Protein AF-A0A9E0PU39-F1 (afdb_monomer)

Sequence (1090 aa):
MAFDDPSVAVKKEFVPEESQDKGRLSSEASEAFRAQSKSNARDQARPSDLNGVTMVSRDDGTYLFDKQGRLFESASSDGKANIAYHYDDPVNPNRITKEVLNGKIETRYLGPVTVDGKPLTVDGHEVNGYSIFENGQLKGNWSGIRSVDRDGTRVIGSGFSTASEAAYQRCDASGQKLVAEAKPLNNMQVDKKTSLFDLAANHSAAIESGVKPKEPIRQVNFEPQTVGRNESVLPALVLEEKCKPGRLVAFRKSEDVEKSDTNSATKPSSNESAVNSRVAVLEDGTYTRDANNRVIEMVSPDGKTKHTFKRADPNFPDRITSEVINDQEEYRFIGNCKSGGKPVILDGKENNSYSIYDMKGQLKGNWSGIRHVSPEGVFSVGTGSITKAGEKGYDDFGASGNKLTEAEAERRNSGGIWPERRECEHADGAKYRADLLGKDLRSLTEQREVAGKLEEHVWRKGESGYTCDKLPGEVRQNLELRQDKSLSYEDKDGVRHVKYQDGSSDTVKDGSTQHFDALGQLAKITGANGDSRSFSRSGAEVTAYTDTKAGQVTTWQRSASDRDSWSSAGKSETRVGLKTTADGAIEYKNADGNRVRENAQFSKIEFNSDNKPIKVTQDRSERTFEWSGEQLKSIVDKVSSKNGDSVKAWRSDDGKTLTREVNGRIRTCELAQAPSEDGDYGYKNSDGKSRLAKVTNLEKQADGALSGSENVVEAREDFIDALKASGLSEQRAEKYLKAIDGNVRRYDLKPEQIAAAFDNLRELLTSPEKSPYFNAAERKTLAETALHNIANNMEIDQGSHPTCNVTTVEVYTAARHPDQYARLVKEVGLTGKWTTSEGRVANIPIEAVRPGEDESKYNLDKPNSKLRNMASQVVEMTLINAMYEHGYKNEMEFVKKPDGSLVTVNGKAVEKLKEDKTGMRYVLDKPEQKSETKIGANGQRESITWQTSEDKFRDASGKLHSAESGGPGFTTFDNVQAGKLVFGYNMPYFEGPATPEGGKPEYDMATEERLLKIKAENKFPHGIATMGGIHVQTIHDVTRGKDGKLYVLLDNQHGESTDGWTTIDEIAKTQVKSGYEIEPKIRRWDRPDK

Secondary structure (DSSP, 8-state):
--------------------------SSTTTSSSSS----S------EEETTEEEEEETTEEEEE-TTS-EEEEEETTSS-EEEEE---SS-TTS--EEEETTTEEEEEEEE-EETTEE-EETTEEEEEEEEEETTEEEEEEEEEEEE-TTS-EEEEEPPSSTT----EEE-TTS-B--------------S---HHHHHHHHHHHHHH--PPPSPPPP---PPPP---------------------PPPPP-------------------PPPP-TTEEEETTEEEEE-TTS-EEEEE-TTSS-EEEEE---SSSTTS-SEEEETTTEEEEEEEE-EETTEEPEETTEEEEEEEEEETTS-EEEEEEEEEEE-TTS-EEEE-S--SSTTS-SSEEE-TT-PBPPHHHHHHHHHH-SSEEEEEEE-TTS-EEEEEEETTEEEEEEEEEEETTEEEEEEEEEETTEEEETTSTT-EEEEEEE-TTS-EEEE-TTS-EEEE-TTS-EEEEETTEEEEE-TTS-EEEEE-TTS-EEEEEEETTEEEEEEEEETTEEEEEEE-SS-TTEEEETTEEEE-EEEEE-TTS-EEEE-TTS-EEEE-TT--EEEE-TTS-EEEEE-SSEEEEEEEETTEEEEEEEEEEETTEEEEEEEE-SSSSEEEEEETTEEEEEEEEE---TTS-EEEE-TT--EEEE-HHHHHHHHTTSS-SSSSHHHHHHHHHHHHHHTT--HHHHHHHHHHHHHHHHHHT--HHHHHHHHHHHHHHHH--S--SS--HHHHHHHHHHHHHHHH-GGG---TTSS-HHHHHHHHHHHHH-HHHHHHHHHHHHHHSEEE-TTSPEEE--GGGSS--HHHHH--TTS--SS---HHHHHHHHHHHHHHHHTTTTPEEEE-B-TTSPBPEETTEE-EEEEE--TT-EEEE-PPPEEEEEEE-TTS-EEEEEEEPPSEEEE-TTS-EEE-TTSSS---HHHHHHHHHHHHSSPPPEE---B--TTSPPEEE---HHHHHHHHHTT---EEEEEGGGTEEEEEEEEEE-TTSPEEEEE--SS--TT-EEEEHHHHHHHHSPTTPPPEEE---S-----

pLDDT: mean 77.02, std 21.46, range [23.59, 98.25]

Structure (mmCIF, N/CA/C/O backbone):
data_AF-A0A9E0PU39-F1
#
_entry.id   AF-A0A9E0PU39-F1
#
loop_
_atom_site.group_PDB
_atom_site.id
_atom_site.type_symbol
_atom_site.label_atom_id
_atom_site.label_alt_id
_atom_site.label_comp_id
_atom_site.label_asym_id
_atom_site.label_entity_id
_atom_site.label_seq_id
_atom_site.pdbx_PDB_ins_code
_atom_site.Cartn_x
_atom_site.Cartn_y
_atom_site.Cartn_z
_atom_site.occupancy
_atom_site.B_iso_or_equiv
_atom_site.auth_seq_id
_atom_site.auth_comp_id
_atom_site.auth_asym_id
_atom_site.auth_atom_id
_atom_site.pdbx_PDB_model_num
ATOM 1 N N . MET A 1 1 ? 3.853 -26.446 65.026 1.00 31.47 1 MET A N 1
ATOM 2 C CA . MET A 1 1 ? 3.880 -25.896 66.396 1.00 31.47 1 MET A CA 1
ATOM 3 C C . MET A 1 1 ? 2.477 -25.380 66.703 1.00 31.47 1 MET A C 1
ATOM 5 O O . MET A 1 1 ? 1.984 -24.630 65.879 1.00 31.47 1 MET A O 1
ATOM 9 N N . ALA A 1 2 ? 1.871 -25.916 67.777 1.00 29.20 2 ALA A N 1
ATOM 10 C CA . ALA A 1 2 ? 0.710 -25.503 68.607 1.00 29.20 2 ALA A CA 1
ATOM 11 C C . ALA A 1 2 ? -0.362 -24.528 68.039 1.00 29.20 2 ALA A C 1
ATOM 13 O O . ALA A 1 2 ? 0.006 -23.444 67.607 1.00 29.20 2 ALA A O 1
ATOM 14 N N . PHE A 1 3 ? -1.640 -24.958 67.920 1.00 33.06 3 PHE A N 1
ATOM 15 C CA . PHE A 1 3 ? -2.809 -24.739 68.842 1.00 33.06 3 PHE A CA 1
ATOM 16 C C . PHE A 1 3 ? -3.345 -23.278 68.771 1.00 33.06 3 PHE A C 1
ATOM 18 O O . PHE A 1 3 ? -2.536 -22.363 68.786 1.00 33.06 3 PHE A O 1
ATOM 25 N N . ASP A 1 4 ? -4.629 -22.916 68.610 1.00 35.38 4 ASP A N 1
ATOM 26 C CA . ASP A 1 4 ? -5.919 -23.447 69.091 1.00 35.38 4 ASP A CA 1
ATOM 27 C C . ASP A 1 4 ? -7.125 -22.887 68.275 1.00 35.38 4 ASP A C 1
ATOM 29 O O . ASP A 1 4 ? -7.061 -21.793 67.714 1.00 35.38 4 ASP A O 1
ATOM 33 N N . ASP A 1 5 ? -8.229 -23.643 68.281 1.00 44.56 5 ASP A N 1
ATOM 34 C CA . ASP A 1 5 ? -9.641 -23.295 67.972 1.00 44.56 5 ASP A CA 1
ATOM 35 C C . ASP A 1 5 ? -10.282 -22.613 69.223 1.00 44.56 5 ASP A C 1
ATOM 37 O O . ASP A 1 5 ? -9.780 -22.875 70.321 1.00 44.56 5 ASP A O 1
ATOM 41 N N . PRO A 1 6 ? -11.344 -21.761 69.174 1.00 52.41 6 PRO A N 1
ATOM 42 C CA . PRO A 1 6 ? -12.714 -22.298 69.127 1.00 52.41 6 PRO A CA 1
ATOM 43 C C . PRO A 1 6 ? -13.804 -21.419 68.462 1.00 52.41 6 PRO A C 1
ATOM 45 O O . PRO A 1 6 ? -13.858 -20.191 68.553 1.00 52.41 6 PRO A O 1
ATOM 48 N N . SER A 1 7 ? -14.798 -22.125 67.932 1.00 35.72 7 SER A N 1
ATOM 49 C CA . SER A 1 7 ? -16.178 -21.703 67.664 1.00 35.72 7 SER A CA 1
ATOM 50 C C . SER A 1 7 ? -16.904 -21.005 68.834 1.00 35.72 7 SER A C 1
ATOM 52 O O . SER A 1 7 ? -16.865 -21.506 69.958 1.00 35.72 7 SER A O 1
ATOM 54 N N . VAL A 1 8 ? -17.728 -19.983 68.543 1.00 31.73 8 VAL A N 1
ATOM 55 C CA . VAL A 1 8 ? -18.919 -19.614 69.345 1.00 31.73 8 VAL A CA 1
ATOM 56 C C . VAL A 1 8 ? -20.082 -19.214 68.429 1.00 31.73 8 VAL A C 1
ATOM 58 O O . VAL A 1 8 ? -19.947 -18.395 67.525 1.00 31.73 8 VAL A O 1
ATOM 61 N N . ALA A 1 9 ? -21.238 -19.815 68.705 1.00 31.58 9 ALA A N 1
ATOM 62 C CA . ALA A 1 9 ? -22.533 -19.581 68.085 1.00 31.58 9 ALA A CA 1
ATOM 63 C C . ALA A 1 9 ? -23.270 -18.370 68.688 1.00 31.58 9 ALA A C 1
ATOM 65 O O . ALA A 1 9 ? -23.259 -18.191 69.904 1.00 31.58 9 ALA A O 1
ATOM 66 N N . VAL A 1 10 ? -24.037 -17.637 67.869 1.00 31.12 10 VAL A N 1
ATOM 67 C CA . VAL A 1 10 ? -25.183 -16.829 68.327 1.00 31.12 10 VAL A CA 1
ATOM 68 C C . VAL A 1 10 ? -26.357 -17.002 67.355 1.00 31.12 10 VAL A C 1
ATOM 70 O O . VAL A 1 10 ? -26.242 -16.754 66.158 1.00 31.12 10 VAL A O 1
ATOM 73 N N . LYS A 1 11 ? -27.494 -17.446 67.904 1.00 29.78 11 LYS A N 1
ATOM 74 C CA . LYS A 1 11 ? -28.842 -17.448 67.307 1.00 29.78 11 LYS A CA 1
ATOM 75 C C . LYS A 1 11 ? -29.548 -16.113 67.590 1.00 29.78 11 LYS A C 1
ATOM 77 O O . LYS A 1 11 ? -29.497 -15.676 68.737 1.00 29.78 11 LYS A O 1
ATOM 82 N N . LYS A 1 12 ? -30.306 -15.594 66.611 1.00 28.77 12 LYS A N 1
ATOM 83 C CA . LYS A 1 12 ? -31.723 -15.124 66.665 1.00 28.77 12 LYS A CA 1
ATOM 84 C C . LYS A 1 12 ? -32.002 -14.200 65.468 1.00 28.77 12 LYS A C 1
ATOM 86 O O . LYS A 1 12 ? -31.299 -13.221 65.280 1.00 28.77 12 LYS A O 1
ATOM 91 N N . GLU A 1 13 ? -32.816 -14.650 64.512 1.00 29.14 13 GLU A N 1
ATOM 92 C CA . GLU A 1 13 ? -34.258 -14.339 64.376 1.00 29.14 13 GLU A CA 1
ATOM 93 C C . GLU A 1 13 ? -34.539 -12.868 64.033 1.00 29.14 13 GLU A C 1
ATOM 95 O O . GLU A 1 13 ? -34.489 -12.022 64.915 1.00 29.14 13 GLU A O 1
ATOM 100 N N . PHE A 1 14 ? -34.899 -12.598 62.771 1.00 26.94 14 PHE A N 1
ATOM 101 C CA . PHE A 1 14 ? -36.138 -11.897 62.399 1.00 26.94 14 PHE A CA 1
ATOM 102 C C . PHE A 1 14 ? -36.415 -12.072 60.889 1.00 26.94 14 PHE A C 1
ATOM 104 O O . PHE A 1 14 ? -35.537 -11.863 60.056 1.00 26.94 14 PHE A O 1
ATOM 111 N N . VAL A 1 15 ? -37.639 -12.500 60.575 1.00 33.88 15 VAL A N 1
ATOM 112 C CA . VAL A 1 15 ? -38.294 -12.592 59.251 1.00 33.88 15 VAL A CA 1
ATOM 113 C C . VAL A 1 15 ? -39.302 -11.426 59.192 1.00 33.88 15 VAL A C 1
ATOM 115 O O . VAL A 1 15 ? -39.801 -11.053 60.259 1.00 33.88 15 VAL A O 1
ATOM 118 N N . PRO A 1 16 ? -39.546 -10.778 58.035 1.00 40.00 16 PRO A N 1
ATOM 119 C CA . PRO A 1 16 ? -40.750 -11.080 57.230 1.00 40.00 16 PRO A CA 1
ATOM 120 C C . PRO A 1 16 ? -40.454 -11.140 55.713 1.00 40.00 16 PRO A C 1
ATOM 122 O O . PRO A 1 16 ? -39.621 -10.402 55.206 1.00 40.00 16 PRO A O 1
ATOM 125 N N . GLU A 1 17 ? -40.917 -12.195 55.037 1.00 28.69 17 GLU A N 1
ATOM 126 C CA . GLU A 1 17 ? -42.039 -12.194 54.068 1.00 28.69 17 GLU A CA 1
ATOM 127 C C . GLU A 1 17 ? -41.732 -11.509 52.727 1.00 28.69 17 GLU A C 1
ATOM 129 O O . GLU A 1 17 ? -41.707 -10.291 52.651 1.00 28.69 17 GLU A O 1
ATOM 134 N N . GLU A 1 18 ? -41.603 -12.306 51.655 1.00 29.27 18 GLU A N 1
ATOM 135 C CA . GLU A 1 18 ? -42.452 -12.158 50.458 1.00 29.27 18 GLU A CA 1
ATOM 136 C C . GLU A 1 18 ? -42.368 -13.389 49.519 1.00 29.27 18 GLU A C 1
ATOM 138 O O . GLU A 1 18 ? -41.290 -13.885 49.191 1.00 29.27 18 GLU A O 1
ATOM 143 N N . SER A 1 19 ? -43.568 -13.910 49.218 1.00 29.23 19 SER A N 1
ATOM 144 C CA . SER A 1 19 ? -44.076 -14.640 48.030 1.00 29.23 19 SER A CA 1
ATOM 145 C C . SER A 1 19 ? -43.119 -15.522 47.202 1.00 29.23 19 SER A C 1
ATOM 147 O O . SER A 1 19 ? -42.178 -15.081 46.559 1.00 29.23 19 SER A O 1
ATOM 149 N N . GLN A 1 20 ? -43.296 -16.849 47.201 1.00 30.12 20 GLN A N 1
ATOM 150 C CA . GLN A 1 20 ? -44.192 -17.591 46.286 1.00 30.12 20 GLN A CA 1
ATOM 151 C C . GLN A 1 20 ? -44.028 -17.232 44.794 1.00 30.12 20 GLN A C 1
ATOM 153 O O . GLN A 1 20 ? -44.722 -16.358 44.300 1.00 30.12 20 GLN A O 1
ATOM 158 N N . ASP A 1 21 ? -43.181 -17.972 44.068 1.00 30.52 21 ASP A N 1
ATOM 159 C CA . ASP A 1 21 ? -43.665 -18.875 43.008 1.00 30.52 21 ASP A CA 1
ATOM 160 C C . ASP A 1 21 ? -42.540 -19.789 42.484 1.00 30.52 21 ASP A C 1
ATOM 162 O O . ASP A 1 21 ? -41.600 -19.372 41.806 1.00 30.52 21 ASP A O 1
ATOM 166 N N . LYS A 1 22 ? -42.635 -21.083 42.806 1.00 29.91 22 LYS A N 1
ATOM 167 C CA . LYS A 1 22 ? -41.885 -22.158 42.149 1.00 29.91 22 LYS A CA 1
ATOM 168 C C . LYS A 1 22 ? -42.894 -23.144 41.580 1.00 29.91 22 LYS A C 1
ATOM 170 O O . LYS A 1 22 ? -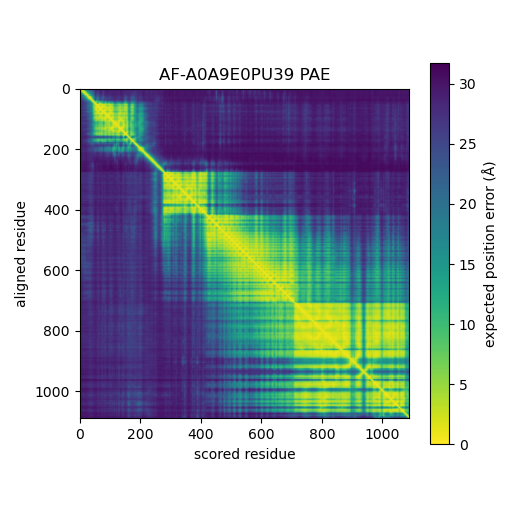43.551 -23.851 42.335 1.00 29.91 22 LYS A O 1
ATOM 175 N N . GLY A 1 23 ? -42.894 -23.263 40.255 1.00 28.14 23 GLY A N 1
ATOM 176 C CA . GLY A 1 23 ? -43.263 -24.500 39.572 1.00 28.14 23 GLY A CA 1
ATOM 177 C C . GLY A 1 23 ? -44.422 -24.393 38.593 1.00 28.14 23 GLY A C 1
ATOM 178 O O . GLY A 1 23 ? -45.513 -24.852 38.908 1.00 28.14 23 GLY A O 1
ATOM 179 N N . ARG A 1 24 ? -44.151 -23.936 37.358 1.00 30.95 24 ARG A N 1
ATOM 180 C CA . ARG A 1 24 ? -44.868 -24.434 36.170 1.00 30.95 24 ARG A CA 1
ATOM 181 C C . ARG A 1 24 ? -44.176 -24.113 34.838 1.00 30.95 24 ARG A C 1
ATOM 183 O O . ARG A 1 24 ? -44.688 -23.329 34.062 1.00 30.95 24 ARG A O 1
ATOM 190 N N . LEU A 1 25 ? -43.062 -24.775 34.526 1.00 31.09 25 LEU A N 1
ATOM 191 C CA . LEU A 1 25 ? -42.648 -24.997 33.129 1.00 31.09 25 LEU A CA 1
ATOM 192 C C . LEU A 1 25 ? -42.010 -26.388 33.003 1.00 31.09 25 LEU A C 1
ATOM 194 O O . LEU A 1 25 ? -40.802 -26.553 32.889 1.00 31.09 25 LEU A O 1
ATOM 198 N N . SER A 1 26 ? -42.862 -27.412 33.054 1.00 42.94 26 SER A N 1
ATOM 199 C CA . SER A 1 26 ? -42.568 -28.747 32.534 1.00 42.94 26 SER A CA 1
ATOM 200 C C . SER A 1 26 ? -43.754 -29.201 31.685 1.00 42.94 26 SER A C 1
ATOM 202 O O . SER A 1 26 ? -44.785 -29.597 32.232 1.00 42.94 26 SER A O 1
ATOM 204 N N . SER A 1 27 ? -43.642 -29.101 30.360 1.00 36.03 27 SER A N 1
ATOM 205 C CA . SER A 1 27 ? -44.262 -30.070 29.432 1.00 36.03 27 SER A CA 1
ATOM 206 C C . SER A 1 27 ? -43.841 -29.895 27.971 1.00 36.03 27 SER A C 1
ATOM 208 O O . SER A 1 27 ? -43.813 -30.896 27.277 1.00 36.03 27 SER A O 1
ATOM 210 N N . GLU A 1 28 ? -43.401 -28.725 27.500 1.00 37.53 28 GLU A N 1
ATOM 211 C CA . GLU A 1 28 ? -43.128 -28.572 26.051 1.00 37.53 28 GLU A CA 1
ATOM 212 C C . GLU A 1 28 ? -41.674 -28.859 25.626 1.00 37.53 28 GLU A C 1
ATOM 214 O O . GLU A 1 28 ? -41.424 -29.244 24.488 1.00 37.53 28 GLU A O 1
ATOM 219 N N . ALA A 1 29 ? -40.699 -28.804 26.540 1.00 37.16 29 ALA A N 1
ATOM 220 C CA . ALA A 1 29 ? -39.295 -29.103 26.212 1.00 37.16 29 ALA A CA 1
ATOM 221 C C . ALA A 1 29 ? -38.920 -30.600 26.320 1.00 37.16 29 ALA A C 1
ATOM 223 O O . ALA A 1 29 ? -37.844 -31.002 25.882 1.00 37.16 29 ALA A O 1
ATOM 224 N N . SER A 1 30 ? -39.787 -31.445 26.897 1.00 33.91 30 SER A N 1
ATOM 225 C CA . SER A 1 30 ? -39.489 -32.873 27.121 1.00 33.91 30 SER A CA 1
ATOM 226 C C . SER A 1 30 ? -40.100 -33.808 26.065 1.00 33.91 30 SER A C 1
ATOM 228 O O . SER A 1 30 ? -39.643 -34.942 25.922 1.00 33.91 30 SER A O 1
ATOM 230 N N . GLU A 1 31 ? -41.057 -33.330 25.259 1.00 34.53 31 GLU A N 1
ATOM 231 C CA . GLU A 1 31 ? -41.567 -34.072 24.093 1.00 34.53 31 GLU A CA 1
ATOM 232 C C . GLU A 1 31 ? -40.727 -33.842 22.826 1.00 34.53 31 GLU A C 1
ATOM 234 O O . GLU A 1 31 ? -40.589 -34.760 22.018 1.00 34.53 31 GLU A O 1
ATOM 239 N N . ALA A 1 32 ? -40.031 -32.704 22.705 1.00 37.22 32 ALA A N 1
ATOM 240 C CA . ALA A 1 32 ? -39.098 -32.458 21.600 1.00 37.22 32 ALA A CA 1
ATOM 241 C C . ALA A 1 32 ? -37.793 -33.282 21.700 1.00 37.22 32 ALA A C 1
ATOM 243 O O . ALA A 1 32 ? -37.186 -33.607 20.684 1.00 37.22 32 ALA A O 1
ATOM 244 N N . PHE A 1 33 ? -37.381 -33.696 22.907 1.00 34.47 33 PHE A N 1
ATOM 245 C CA . PHE A 1 33 ? -36.122 -34.434 23.117 1.00 34.47 33 PHE A CA 1
ATOM 246 C C . PHE A 1 33 ? -36.276 -35.969 23.089 1.00 34.47 33 PHE A C 1
ATOM 248 O O . PHE A 1 33 ? -35.286 -36.700 23.069 1.00 34.47 33 PHE A O 1
ATOM 255 N N . ARG A 1 34 ? -37.513 -36.490 23.055 1.00 31.53 34 ARG A N 1
ATOM 256 C CA . ARG A 1 34 ? -37.795 -37.939 22.964 1.00 31.53 34 ARG A CA 1
ATOM 257 C C . ARG A 1 34 ? -38.096 -38.446 21.552 1.00 31.53 34 ARG A C 1
ATOM 259 O O . ARG A 1 34 ? -38.178 -39.659 21.370 1.00 31.53 34 ARG A O 1
ATOM 266 N N . ALA A 1 35 ? -38.185 -37.565 20.556 1.00 34.59 35 ALA A N 1
ATOM 267 C CA . ALA A 1 35 ? -38.397 -37.952 19.159 1.00 34.59 35 ALA A CA 1
ATOM 268 C C . ALA A 1 35 ? -37.096 -38.132 18.346 1.00 34.59 35 ALA A C 1
ATOM 270 O O . ALA A 1 35 ? -37.154 -38.634 17.228 1.00 34.59 35 ALA A O 1
ATOM 271 N N . GLN A 1 36 ? -35.922 -37.785 18.890 1.00 33.06 36 GLN A N 1
ATOM 272 C CA . GLN A 1 36 ? -34.673 -37.709 18.111 1.00 33.06 36 GLN A CA 1
ATOM 273 C C . GLN A 1 36 ? -33.561 -38.662 18.583 1.00 33.06 36 GLN A C 1
ATOM 275 O O . GLN A 1 36 ? -32.377 -38.400 18.401 1.00 33.06 36 GLN A O 1
ATOM 280 N N . SER A 1 37 ? -33.929 -39.796 19.186 1.00 34.72 37 SER A N 1
ATOM 281 C CA . SER A 1 37 ? -32.976 -40.847 19.569 1.00 34.72 37 SER A CA 1
ATOM 282 C C . SER A 1 37 ? -33.419 -42.242 19.130 1.00 34.72 37 SER A C 1
ATOM 284 O O . SER A 1 37 ? -33.430 -43.182 19.919 1.00 34.72 37 SER A O 1
ATOM 286 N N . LYS A 1 38 ? -33.741 -42.407 17.838 1.00 29.83 38 LYS A N 1
ATOM 287 C CA . LYS A 1 38 ? -33.673 -43.714 17.165 1.00 29.83 38 LYS A CA 1
ATOM 288 C C . LYS A 1 38 ? -33.208 -43.584 15.710 1.00 29.83 38 LYS A C 1
ATOM 290 O O . LYS A 1 38 ? -33.789 -42.846 14.927 1.00 29.83 38 LYS A O 1
ATOM 295 N N . SER A 1 39 ? -32.232 -44.432 15.383 1.00 28.08 39 SER A N 1
ATOM 296 C CA . SER A 1 39 ? -31.708 -44.820 14.063 1.00 28.08 39 SER A CA 1
ATOM 297 C C . SER A 1 39 ? -30.486 -44.055 13.527 1.00 28.08 39 SER A C 1
ATOM 299 O O . SER A 1 39 ? -30.581 -43.087 12.790 1.00 28.08 39 SER A O 1
ATOM 301 N N . ASN A 1 40 ? -29.306 -44.600 13.843 1.00 33.31 40 ASN A N 1
ATOM 302 C CA . ASN A 1 40 ? -28.276 -44.808 12.829 1.00 33.31 40 ASN A CA 1
ATOM 303 C C . ASN A 1 40 ? -28.501 -46.209 12.247 1.00 33.31 40 ASN A C 1
ATOM 305 O O . ASN A 1 40 ? -28.167 -47.211 12.879 1.00 33.31 40 ASN A O 1
ATOM 309 N N . ALA A 1 41 ? -29.076 -46.269 11.053 1.00 29.98 41 ALA A N 1
ATOM 310 C CA . ALA A 1 41 ? -28.908 -47.367 10.113 1.00 29.98 41 ALA A CA 1
ATOM 311 C C . ALA A 1 41 ? -29.053 -46.765 8.711 1.00 29.98 41 ALA A C 1
ATOM 313 O O . ALA A 1 41 ? -29.925 -45.930 8.498 1.00 29.98 41 ALA A O 1
ATOM 314 N N . ARG A 1 42 ? -28.161 -47.139 7.786 1.00 44.97 42 ARG A N 1
ATOM 315 C CA . ARG A 1 42 ? -28.236 -46.794 6.357 1.00 44.97 42 ARG A CA 1
ATOM 316 C C . ARG A 1 42 ? -29.681 -46.911 5.859 1.00 44.97 42 ARG A C 1
ATOM 318 O O . ARG A 1 42 ? -30.164 -48.034 5.772 1.00 44.97 42 ARG A O 1
ATOM 325 N N . ASP A 1 43 ? -30.302 -45.804 5.461 1.00 31.95 43 ASP A N 1
ATOM 326 C CA . ASP A 1 43 ? -31.553 -45.834 4.709 1.00 31.95 43 ASP A CA 1
ATOM 327 C C . ASP A 1 43 ? -31.489 -44.875 3.519 1.00 31.95 43 ASP A C 1
ATOM 329 O O . ASP A 1 43 ? -31.106 -43.711 3.612 1.00 31.95 43 ASP A O 1
ATOM 333 N N . GLN A 1 44 ? -31.816 -45.448 2.368 1.00 38.97 44 GLN A N 1
ATOM 334 C CA . GLN A 1 44 ? -31.957 -44.807 1.072 1.00 38.97 44 GLN A CA 1
ATOM 335 C C . GLN A 1 44 ? -33.013 -43.696 1.153 1.00 38.97 44 GLN A C 1
ATOM 337 O O . GLN A 1 44 ? -34.056 -43.886 1.782 1.00 38.97 44 GLN A O 1
ATOM 342 N N . ALA A 1 45 ? -32.773 -42.566 0.480 1.00 38.16 45 ALA A N 1
ATOM 343 C CA . ALA A 1 45 ? -33.787 -41.537 0.266 1.00 38.16 45 ALA A CA 1
ATOM 344 C C . ALA A 1 45 ? -35.060 -42.196 -0.296 1.00 38.16 45 ALA A C 1
ATOM 346 O O . ALA A 1 45 ? -35.042 -42.726 -1.408 1.00 38.16 45 ALA A O 1
ATOM 347 N N . ARG A 1 46 ? -36.148 -42.227 0.485 1.00 40.81 46 ARG A N 1
ATOM 348 C CA . ARG A 1 46 ? -37.431 -42.757 0.014 1.00 40.81 46 ARG A CA 1
ATOM 349 C C . ARG A 1 46 ? -38.135 -41.678 -0.810 1.00 40.81 46 ARG A C 1
ATOM 351 O O . ARG A 1 46 ? -38.478 -40.644 -0.238 1.00 40.81 46 ARG A O 1
ATOM 358 N N . PRO A 1 47 ? -38.376 -41.899 -2.111 1.00 45.38 47 PRO A N 1
ATOM 359 C CA . PRO A 1 47 ? -39.216 -41.008 -2.894 1.00 45.38 47 PRO A CA 1
ATOM 360 C C . PRO A 1 47 ? -40.638 -40.997 -2.318 1.00 45.38 47 PRO A C 1
ATOM 362 O O . PRO A 1 47 ? -41.189 -42.048 -1.985 1.00 45.38 47 PRO A O 1
ATOM 365 N N . SER A 1 48 ? -41.228 -39.809 -2.184 1.00 48.50 48 SER A N 1
ATOM 366 C CA . SER A 1 48 ? -42.668 -39.674 -1.945 1.00 48.50 48 SER A CA 1
ATOM 367 C C . SER A 1 48 ? -43.350 -39.434 -3.290 1.00 48.50 48 SER A C 1
ATOM 369 O O . SER A 1 48 ? -43.069 -38.441 -3.959 1.00 48.50 48 SER A O 1
ATOM 371 N N . ASP A 1 49 ? -44.192 -40.380 -3.713 1.00 50.09 49 ASP A N 1
ATOM 372 C CA . ASP A 1 49 ? -44.977 -40.263 -4.943 1.00 50.09 49 ASP A CA 1
ATOM 373 C C . ASP A 1 49 ? -46.255 -39.476 -4.651 1.00 50.09 49 ASP A C 1
ATOM 375 O O . ASP A 1 49 ? -47.225 -39.992 -4.091 1.00 50.09 49 ASP A O 1
ATOM 379 N N . LEU A 1 50 ? -46.264 -38.208 -5.051 1.00 51.72 50 LEU A N 1
ATOM 380 C CA . LEU A 1 50 ? -47.457 -37.368 -5.060 1.00 51.72 50 LEU A CA 1
ATOM 381 C C . LEU A 1 50 ? -47.883 -37.188 -6.519 1.00 51.72 50 LEU A C 1
ATOM 383 O O . LEU A 1 50 ? -47.198 -36.547 -7.307 1.00 51.72 50 LEU A O 1
ATOM 387 N N . ASN A 1 51 ? -49.015 -37.783 -6.908 1.00 67.12 51 ASN A N 1
ATOM 388 C CA . ASN A 1 51 ? -49.626 -37.622 -8.239 1.00 67.12 51 ASN A CA 1
ATOM 389 C C . ASN A 1 51 ? -48.722 -37.977 -9.445 1.00 67.12 51 ASN A C 1
ATOM 391 O O . ASN A 1 51 ? -48.903 -37.456 -10.548 1.00 67.12 51 ASN A O 1
ATOM 395 N N . GLY A 1 52 ? -47.786 -38.916 -9.268 1.00 72.25 52 GLY A N 1
ATOM 396 C CA . GLY A 1 52 ? -46.843 -39.333 -10.313 1.00 72.25 52 GLY A CA 1
ATOM 397 C C . GLY A 1 52 ? -45.677 -38.369 -10.527 1.00 72.25 52 GLY A C 1
ATOM 398 O O . GLY A 1 52 ? -45.058 -38.390 -11.586 1.00 72.25 52 GLY A O 1
ATOM 399 N N . VAL A 1 53 ? -45.404 -37.524 -9.538 1.00 82.62 53 VAL A N 1
ATOM 400 C CA . VAL A 1 53 ? -44.155 -36.784 -9.399 1.00 82.62 53 VAL A CA 1
ATOM 401 C C . VAL A 1 53 ? -43.368 -37.418 -8.263 1.00 82.62 53 VAL A C 1
ATOM 403 O O . VAL A 1 53 ? -43.912 -37.638 -7.178 1.00 82.62 53 VAL A O 1
ATOM 406 N N . THR A 1 54 ? -42.091 -37.688 -8.513 1.00 86.88 54 THR A N 1
ATOM 407 C CA . THR A 1 54 ? -41.159 -38.180 -7.504 1.00 86.88 54 THR A CA 1
ATOM 408 C C . THR A 1 54 ? -40.367 -37.001 -6.942 1.00 86.88 54 THR A C 1
ATOM 410 O O . THR A 1 54 ? -39.627 -36.344 -7.673 1.00 86.88 54 THR A O 1
ATOM 413 N N . MET A 1 55 ? -40.508 -36.732 -5.642 1.00 87.81 55 MET A N 1
ATOM 414 C CA . MET A 1 55 ? -39.733 -35.700 -4.943 1.00 87.81 55 MET A CA 1
ATOM 415 C C . MET A 1 55 ? -38.524 -36.302 -4.221 1.00 87.81 55 MET A C 1
ATOM 417 O O . MET A 1 55 ? -38.666 -37.270 -3.469 1.00 87.81 55 MET A O 1
ATOM 421 N N . VAL A 1 56 ? -37.351 -35.691 -4.410 1.00 85.19 56 VAL A N 1
ATOM 422 C CA . VAL A 1 56 ? -36.101 -36.022 -3.714 1.00 85.19 56 VAL A CA 1
ATOM 423 C C . VAL A 1 56 ? -35.593 -34.779 -2.984 1.00 85.19 56 VAL A C 1
ATOM 425 O O . VAL A 1 56 ? -35.294 -33.768 -3.615 1.00 85.19 56 VAL A O 1
ATOM 428 N N . SER A 1 57 ? -35.480 -34.860 -1.658 1.00 82.50 57 SER A N 1
ATOM 429 C CA . SER A 1 57 ? -34.900 -33.803 -0.818 1.00 82.50 57 SER A CA 1
ATOM 430 C C . SER A 1 57 ? -33.476 -34.172 -0.403 1.00 82.50 57 SER A C 1
ATOM 432 O O . SER A 1 57 ? -33.210 -35.321 -0.042 1.00 82.50 57 SER A O 1
ATOM 434 N N . ARG A 1 58 ? -32.570 -33.197 -0.463 1.00 84.44 58 ARG A N 1
ATOM 435 C CA . ARG A 1 58 ? -31.147 -33.294 -0.115 1.00 84.44 58 ARG A CA 1
ATOM 436 C C . ARG A 1 58 ? -30.724 -32.046 0.658 1.00 84.44 58 ARG A C 1
ATOM 438 O O . ARG A 1 58 ? -31.441 -31.048 0.658 1.00 84.44 58 ARG A O 1
ATOM 445 N N . ASP A 1 59 ? -29.538 -32.083 1.258 1.00 73.31 59 ASP A N 1
ATOM 446 C CA . ASP A 1 59 ? -28.973 -30.937 1.987 1.00 73.31 59 ASP A CA 1
ATOM 447 C C . ASP A 1 59 ? -28.765 -29.701 1.080 1.00 73.31 59 ASP A C 1
ATOM 449 O O . ASP A 1 59 ? -28.781 -28.563 1.552 1.00 73.31 59 ASP A O 1
ATOM 453 N N . ASP A 1 60 ? -28.620 -29.910 -0.234 1.00 74.19 60 ASP A N 1
ATOM 454 C CA . ASP A 1 60 ? -28.414 -28.863 -1.243 1.00 74.19 60 ASP A CA 1
ATOM 455 C C . ASP A 1 60 ? -29.714 -28.339 -1.892 1.00 74.19 60 ASP A C 1
ATOM 457 O O . ASP A 1 60 ? -29.699 -27.292 -2.546 1.00 74.19 60 ASP A O 1
ATOM 461 N N . GLY A 1 61 ? -30.859 -29.003 -1.692 1.00 87.62 61 GLY A N 1
ATOM 462 C CA . GLY A 1 61 ? -32.124 -28.577 -2.286 1.00 87.62 61 GLY A CA 1
ATOM 463 C C . GLY A 1 61 ? -33.187 -29.662 -2.452 1.00 87.62 61 GLY A C 1
ATOM 464 O O . GLY A 1 61 ? -33.076 -30.787 -1.965 1.00 87.62 61 GLY A O 1
ATOM 465 N N . THR A 1 62 ? -34.261 -29.302 -3.153 1.00 88.00 62 THR A N 1
ATOM 466 C CA . THR A 1 62 ? -35.374 -30.195 -3.505 1.00 88.00 62 THR A CA 1
ATOM 467 C C . THR A 1 62 ? -35.453 -30.366 -5.017 1.00 88.00 62 THR A C 1
ATOM 469 O O . THR A 1 62 ? -35.357 -29.391 -5.757 1.00 88.00 62 THR A O 1
ATOM 472 N N . TYR A 1 63 ? -35.662 -31.601 -5.470 1.00 90.62 63 TYR A N 1
ATOM 473 C CA . TYR A 1 63 ? -35.692 -31.988 -6.879 1.00 90.62 63 TYR A CA 1
ATOM 474 C C . TYR A 1 63 ? -36.997 -32.733 -7.181 1.00 90.62 63 TYR A C 1
ATOM 476 O O . TYR A 1 63 ? -37.337 -33.692 -6.482 1.00 90.62 63 TYR A O 1
ATOM 484 N N . LEU A 1 64 ? -37.722 -32.306 -8.216 1.00 88.25 64 LEU A N 1
ATOM 485 C CA . LEU A 1 64 ? -38.979 -32.912 -8.658 1.00 88.25 64 LEU A CA 1
ATOM 486 C C . LEU A 1 64 ? -38.803 -33.574 -10.025 1.00 88.25 64 LEU A C 1
ATOM 488 O O . LEU A 1 64 ? -38.445 -32.928 -11.014 1.00 88.25 64 LEU A O 1
ATOM 492 N N . PHE A 1 65 ? -39.090 -34.872 -10.076 1.00 88.31 65 PHE A N 1
ATOM 493 C CA . PHE A 1 65 ? -39.000 -35.692 -11.278 1.00 88.31 65 PHE A CA 1
ATOM 494 C C . PHE A 1 65 ? -40.392 -36.081 -11.774 1.00 88.31 65 PHE A C 1
ATOM 496 O O . PHE A 1 65 ? -41.283 -36.381 -10.979 1.00 88.31 65 PHE A O 1
ATOM 503 N N . ASP A 1 66 ? -40.592 -36.078 -13.089 1.00 88.12 66 ASP A N 1
ATOM 504 C CA . ASP A 1 66 ? -41.852 -36.493 -13.703 1.00 88.12 66 ASP A CA 1
ATOM 505 C C . ASP A 1 66 ? -42.003 -38.027 -13.740 1.00 88.12 66 ASP A C 1
ATOM 507 O O . ASP A 1 66 ? -41.113 -38.777 -13.335 1.00 88.12 66 ASP A O 1
ATOM 511 N N . LYS A 1 67 ? -43.129 -38.518 -14.278 1.00 84.38 67 LYS A N 1
ATOM 512 C CA . LYS A 1 67 ? -43.423 -39.961 -14.409 1.00 84.38 67 LYS A CA 1
ATOM 513 C C . LYS A 1 67 ? -42.392 -40.735 -15.241 1.00 84.38 67 LYS A C 1
ATOM 515 O O . LYS A 1 67 ? -42.383 -41.962 -15.199 1.00 84.38 67 LYS A O 1
ATOM 520 N N . GLN A 1 68 ? -41.579 -40.047 -16.040 1.00 83.06 68 GLN A N 1
ATOM 521 C CA . GLN A 1 68 ? -40.529 -40.626 -16.875 1.00 83.06 68 GLN A CA 1
ATOM 522 C C . GLN A 1 68 ? -39.147 -40.546 -16.201 1.00 83.06 68 GLN A C 1
ATOM 524 O O . GLN A 1 68 ? -38.163 -41.007 -16.780 1.00 83.06 68 GLN A O 1
ATOM 529 N N . GLY A 1 69 ? -39.066 -40.002 -14.981 1.00 80.88 69 GLY A N 1
ATOM 530 C CA . GLY A 1 69 ? -37.824 -39.822 -14.233 1.00 80.88 69 GLY A CA 1
ATOM 531 C C . GLY A 1 69 ? -36.991 -38.629 -14.706 1.00 80.88 69 GLY A C 1
ATOM 532 O O . GLY A 1 69 ? -35.785 -38.608 -14.467 1.00 80.88 69 GLY A O 1
ATOM 533 N N . ARG A 1 70 ? -37.595 -37.654 -15.400 1.00 87.12 70 ARG A N 1
ATOM 534 C CA . ARG A 1 70 ? -36.917 -36.432 -15.862 1.00 87.12 70 ARG A CA 1
ATOM 535 C C . ARG A 1 70 ? -37.107 -35.318 -14.839 1.00 87.12 70 ARG A C 1
ATOM 537 O O . ARG A 1 70 ? -38.222 -35.103 -14.369 1.00 87.12 70 ARG A O 1
ATOM 544 N N . LEU A 1 71 ? -36.036 -34.597 -14.515 1.00 88.56 71 LEU A N 1
ATOM 545 C CA . LEU A 1 71 ? -36.092 -33.450 -13.605 1.00 88.56 71 LEU A CA 1
ATOM 546 C C . LEU A 1 71 ? -36.872 -32.315 -14.274 1.00 88.56 71 LEU A C 1
ATOM 548 O O . LEU A 1 71 ? -36.401 -31.805 -15.286 1.00 88.56 71 LEU A O 1
ATOM 552 N N . PHE A 1 72 ? -38.025 -31.912 -13.740 1.00 90.38 72 PHE A N 1
ATOM 553 C CA . PHE A 1 72 ? -38.808 -30.793 -14.289 1.00 90.38 72 PHE A CA 1
ATOM 554 C C . PHE A 1 72 ? -38.812 -29.555 -13.386 1.00 90.38 72 PHE A C 1
ATOM 556 O O . PHE A 1 72 ? -39.099 -28.463 -13.873 1.00 90.38 72 PHE A O 1
ATOM 563 N N . GLU A 1 73 ? -38.433 -29.689 -12.112 1.00 91.50 73 GLU A N 1
ATOM 564 C CA . GLU A 1 73 ? -38.248 -28.553 -11.205 1.00 91.50 73 GLU A CA 1
ATOM 565 C C . GLU A 1 73 ? -37.156 -28.845 -10.162 1.00 91.50 73 GLU A C 1
ATOM 567 O O . GLU A 1 73 ? -37.054 -29.963 -9.652 1.00 91.50 73 GLU A O 1
ATOM 572 N N . SER A 1 74 ? -36.339 -27.845 -9.831 1.00 91.81 74 SER A N 1
ATOM 573 C CA . SER A 1 74 ? -35.381 -27.910 -8.720 1.00 91.81 74 SER A CA 1
ATOM 574 C C . SER A 1 74 ? -35.344 -26.601 -7.939 1.00 91.81 74 SER A C 1
ATOM 576 O O . SER A 1 74 ? -35.322 -25.534 -8.553 1.00 91.81 74 SER A O 1
ATOM 578 N N . ALA A 1 75 ? -35.255 -26.678 -6.612 1.00 88.88 75 ALA A N 1
ATOM 579 C CA . ALA A 1 75 ? -35.134 -25.526 -5.723 1.00 88.88 75 ALA A CA 1
ATOM 580 C C . ALA A 1 75 ? -33.932 -25.667 -4.775 1.00 88.88 75 ALA A C 1
ATOM 582 O O . ALA A 1 75 ? -33.724 -26.742 -4.215 1.00 88.88 75 ALA A O 1
ATOM 583 N N . SER A 1 76 ? -33.162 -24.595 -4.567 1.00 84.38 76 SER A N 1
ATOM 584 C CA . SER A 1 76 ? -32.054 -24.571 -3.599 1.00 84.38 76 SER A CA 1
ATOM 585 C C . SER A 1 76 ? -32.555 -24.681 -2.155 1.00 84.38 76 SER A C 1
ATOM 587 O O . SER A 1 76 ? -33.676 -24.272 -1.845 1.00 84.38 76 SER A O 1
ATOM 589 N N . SER A 1 77 ? -31.720 -25.193 -1.244 1.00 80.25 77 SER A N 1
ATOM 590 C CA . SER A 1 77 ? -32.074 -25.344 0.180 1.00 80.25 77 SER A CA 1
ATOM 591 C C . SER A 1 77 ? -32.378 -24.017 0.893 1.00 80.25 77 SER A C 1
ATOM 593 O O . SER A 1 77 ? -33.131 -24.001 1.865 1.00 80.25 77 SER A O 1
ATOM 595 N N . ASP A 1 78 ? -31.868 -22.893 0.379 1.00 77.19 78 ASP A N 1
ATOM 596 C CA . ASP A 1 78 ? -32.173 -21.540 0.864 1.00 77.19 78 ASP A CA 1
ATOM 597 C C . ASP A 1 78 ? -33.391 -20.881 0.182 1.00 77.19 78 ASP A C 1
ATOM 599 O O . ASP A 1 78 ? -33.733 -19.739 0.498 1.00 77.19 78 ASP A O 1
ATOM 603 N N . GLY A 1 79 ? -34.032 -21.573 -0.768 1.00 78.25 79 GLY A N 1
ATOM 604 C CA . GLY A 1 79 ? -35.207 -21.108 -1.508 1.00 78.25 79 GLY A CA 1
ATOM 605 C C . GLY A 1 79 ? -34.958 -19.952 -2.485 1.00 78.25 79 GLY A C 1
ATOM 606 O O . GLY A 1 79 ? -35.917 -19.429 -3.053 1.00 78.25 79 GLY A O 1
ATOM 607 N N . LYS A 1 80 ? -33.705 -19.519 -2.694 1.00 75.56 80 LYS A N 1
ATOM 608 C CA . LYS A 1 80 ? -33.385 -18.366 -3.559 1.00 75.56 80 LYS A CA 1
ATOM 609 C C . LYS A 1 80 ? -33.294 -18.704 -5.045 1.00 75.56 80 LYS A C 1
ATOM 611 O O . LYS A 1 80 ? -33.411 -17.795 -5.873 1.00 75.56 80 LYS A O 1
ATOM 616 N N . ALA A 1 81 ? -33.067 -19.966 -5.395 1.00 82.06 81 ALA A N 1
ATOM 617 C CA . ALA A 1 81 ? -33.038 -20.440 -6.773 1.00 82.06 81 ALA A CA 1
ATOM 618 C C . ALA A 1 81 ? -34.125 -21.498 -6.984 1.00 82.06 81 ALA A C 1
ATOM 620 O O . ALA A 1 81 ? -34.137 -22.509 -6.293 1.00 82.06 81 ALA A O 1
ATOM 621 N N . ASN A 1 82 ? -35.011 -21.273 -7.952 1.00 88.88 82 ASN A N 1
ATOM 622 C CA . ASN A 1 82 ? -35.955 -22.248 -8.488 1.00 88.88 82 ASN A CA 1
ATOM 623 C C . ASN A 1 82 ? -35.765 -22.314 -10.012 1.00 88.88 82 ASN A C 1
ATOM 625 O O . ASN A 1 82 ? -35.757 -21.278 -10.684 1.00 88.88 82 ASN A O 1
ATOM 629 N N . ILE A 1 83 ? -35.567 -23.515 -10.549 1.00 89.56 83 ILE A N 1
ATOM 630 C CA . ILE A 1 83 ? -35.386 -23.762 -11.979 1.00 89.56 83 ILE A CA 1
ATOM 631 C C . ILE A 1 83 ? -36.463 -24.726 -12.456 1.00 89.56 83 ILE A C 1
ATOM 633 O O . ILE A 1 83 ? -36.541 -25.846 -11.959 1.00 89.56 83 ILE A O 1
ATOM 637 N N . ALA A 1 84 ? -37.224 -24.314 -13.469 1.00 90.62 84 ALA A N 1
ATOM 638 C CA . ALA A 1 84 ? -38.138 -25.186 -14.200 1.00 90.62 84 ALA A CA 1
ATOM 639 C C . ALA A 1 84 ? -37.499 -25.670 -15.512 1.00 90.62 84 ALA A C 1
ATOM 641 O O . ALA A 1 84 ? -36.898 -24.876 -16.243 1.00 90.62 84 ALA A O 1
ATOM 642 N N . TYR A 1 85 ? -37.662 -26.954 -15.827 1.00 90.75 85 TYR A N 1
ATOM 643 C CA . TYR A 1 85 ? -37.133 -27.600 -17.029 1.00 90.75 85 TYR A CA 1
ATOM 644 C C . TYR A 1 85 ? -38.274 -28.112 -17.910 1.00 90.75 85 TYR A C 1
ATOM 646 O O . TYR A 1 85 ? -39.219 -28.738 -17.432 1.00 90.75 85 TYR A O 1
ATOM 654 N N . HIS A 1 86 ? -38.163 -27.883 -19.215 1.00 90.12 86 HIS A N 1
ATOM 655 C CA . HIS A 1 86 ? -39.130 -28.317 -20.220 1.00 90.12 86 HIS A CA 1
ATOM 656 C C . HIS A 1 86 ? -38.463 -29.234 -21.249 1.00 90.12 86 HIS A C 1
ATOM 658 O O . HIS A 1 86 ? -37.303 -29.026 -21.611 1.00 90.12 86 HIS A O 1
ATOM 664 N N . TYR A 1 87 ? -39.214 -30.230 -21.724 1.00 88.44 87 TYR A N 1
ATOM 665 C CA . TYR A 1 87 ? -38.751 -31.303 -22.610 1.00 88.44 87 TYR A CA 1
ATOM 666 C C . TYR A 1 87 ? -39.728 -31.476 -23.777 1.00 88.44 87 TYR A C 1
ATOM 668 O O . TYR A 1 87 ? -40.498 -32.436 -23.828 1.00 88.44 87 TYR A O 1
ATOM 676 N N . ASP A 1 88 ? -39.727 -30.514 -24.694 1.00 84.38 88 ASP A N 1
ATOM 677 C CA . ASP A 1 88 ? -40.690 -30.433 -25.801 1.00 84.38 88 ASP A CA 1
ATOM 678 C C . ASP A 1 88 ? -40.156 -31.037 -27.112 1.00 84.38 88 ASP A C 1
ATOM 680 O O . ASP A 1 88 ? -40.754 -30.852 -28.171 1.00 84.38 88 ASP A O 1
ATOM 684 N N . ASP A 1 89 ? -39.013 -31.730 -27.075 1.00 78.50 89 ASP A N 1
ATOM 685 C CA . ASP A 1 89 ? -38.390 -32.299 -28.269 1.00 78.50 89 ASP A CA 1
ATOM 686 C C . ASP A 1 89 ? -39.067 -33.633 -28.652 1.00 78.50 89 ASP A C 1
ATOM 688 O O . ASP A 1 89 ? -38.966 -34.615 -27.908 1.00 78.50 89 ASP A O 1
ATOM 692 N N . PRO A 1 90 ? -39.742 -33.710 -29.816 1.00 71.19 90 PRO A N 1
ATOM 693 C CA . PRO A 1 90 ? -40.449 -34.917 -30.237 1.00 71.19 90 PRO A CA 1
ATOM 694 C C . PRO A 1 90 ? -39.512 -36.040 -30.713 1.00 71.19 90 PRO A C 1
ATOM 696 O O . PRO A 1 90 ? -39.953 -37.180 -30.848 1.00 71.19 90 PRO A O 1
ATOM 699 N N . VAL A 1 91 ? -38.241 -35.735 -30.995 1.00 73.75 91 VAL A N 1
ATOM 700 C CA . VAL A 1 91 ? -37.226 -36.687 -31.473 1.00 73.75 91 VAL A CA 1
ATOM 701 C C . VAL A 1 91 ? -36.408 -37.242 -30.308 1.00 73.75 91 VAL A C 1
ATOM 703 O O . VAL A 1 91 ? -36.075 -38.427 -30.306 1.00 73.75 91 VAL A O 1
ATOM 706 N N . ASN A 1 92 ? -36.107 -36.417 -29.302 1.00 77.81 92 ASN A N 1
ATOM 707 C CA . ASN A 1 92 ? -35.428 -36.845 -28.081 1.00 77.81 92 ASN A CA 1
ATOM 708 C C . ASN A 1 92 ? -36.192 -36.378 -26.828 1.00 77.81 92 ASN A C 1
ATOM 710 O O . ASN A 1 92 ? -35.913 -35.297 -26.311 1.00 77.81 92 ASN A O 1
ATOM 714 N N . PRO A 1 93 ? -37.091 -37.207 -26.267 1.00 75.38 93 PRO A N 1
ATOM 715 C CA . PRO A 1 93 ? -37.936 -36.807 -25.142 1.00 75.38 93 PRO A CA 1
ATOM 716 C C . PRO A 1 93 ? -37.161 -36.533 -23.841 1.00 75.38 93 PRO A C 1
ATOM 718 O O . PRO A 1 93 ? -37.743 -36.019 -22.892 1.00 75.38 93 PRO A O 1
ATOM 721 N N . ASN A 1 94 ? -35.864 -36.847 -23.761 1.00 75.88 94 ASN A N 1
ATOM 722 C CA . ASN A 1 94 ? -35.024 -36.536 -22.598 1.00 75.88 94 ASN A CA 1
ATOM 723 C C . ASN A 1 94 ? -34.227 -35.235 -22.765 1.00 75.88 94 ASN A C 1
ATOM 725 O O . ASN A 1 94 ? -33.426 -34.887 -21.900 1.00 75.88 94 ASN A O 1
ATOM 729 N N . ARG A 1 95 ? -34.417 -34.518 -23.876 1.00 79.56 95 ARG A N 1
ATOM 730 C CA . ARG A 1 95 ? -33.691 -33.287 -24.166 1.00 79.56 95 ARG A CA 1
ATOM 731 C C . ARG A 1 95 ? -34.384 -32.077 -23.551 1.00 79.56 95 ARG A C 1
ATOM 733 O O . ARG A 1 95 ? -35.564 -31.843 -23.798 1.00 79.56 95 ARG A O 1
ATOM 740 N N . ILE A 1 96 ? -33.623 -31.287 -22.800 1.00 83.88 96 ILE A N 1
ATOM 741 C CA . ILE A 1 96 ? -34.097 -30.017 -22.248 1.00 83.88 96 ILE A CA 1
ATOM 742 C C . ILE A 1 96 ? -34.233 -29.018 -23.399 1.00 83.88 96 ILE A C 1
ATOM 744 O O . ILE A 1 96 ? -33.241 -28.598 -23.995 1.00 83.88 96 ILE A O 1
ATOM 748 N N . THR A 1 97 ? -35.465 -28.634 -23.717 1.00 85.94 97 THR A N 1
ATOM 749 C CA . THR A 1 97 ? -35.770 -27.621 -24.734 1.00 85.94 97 THR A CA 1
ATOM 750 C C . THR A 1 97 ? -35.815 -26.218 -24.150 1.00 85.94 97 THR A C 1
ATOM 752 O O . THR A 1 97 ? -35.601 -25.242 -24.875 1.00 85.94 97 THR A O 1
ATOM 755 N N . LYS A 1 98 ? -36.087 -26.099 -22.845 1.00 89.12 98 LYS A N 1
ATOM 756 C CA . LYS A 1 98 ? -36.157 -24.813 -22.155 1.00 89.12 98 LYS A CA 1
ATOM 757 C C . LYS A 1 98 ? -35.870 -24.932 -20.655 1.00 89.12 98 LYS A C 1
ATOM 759 O O . LYS A 1 98 ? -36.375 -25.835 -19.998 1.00 89.12 98 LYS A O 1
ATOM 764 N N . GLU A 1 99 ? -35.107 -23.980 -20.119 1.00 90.62 99 GLU A N 1
ATOM 765 C CA . GLU A 1 99 ? -34.865 -23.794 -18.678 1.00 90.62 99 GLU A CA 1
ATOM 766 C C . GLU A 1 99 ? -35.371 -22.413 -18.249 1.00 90.62 99 GLU A C 1
ATOM 768 O O . GLU A 1 99 ? -35.112 -21.431 -18.946 1.00 90.62 99 GLU A O 1
ATOM 773 N N . VAL A 1 100 ? -36.049 -22.310 -17.104 1.00 88.12 100 VAL A N 1
ATOM 774 C CA . VAL A 1 100 ? -36.511 -21.032 -16.543 1.00 88.12 100 VAL A CA 1
ATOM 775 C C . VAL A 1 100 ? -36.008 -20.881 -15.113 1.00 88.12 100 VAL A C 1
ATOM 777 O O . VAL A 1 100 ? -36.508 -21.544 -14.212 1.00 88.12 100 VAL A O 1
ATOM 780 N N . LEU A 1 101 ? -35.048 -19.982 -14.897 1.00 89.06 101 LEU A N 1
ATOM 781 C CA . LEU A 1 101 ? -34.501 -19.659 -13.578 1.00 89.06 101 LEU A CA 1
ATOM 782 C C . LEU A 1 101 ? -35.269 -18.485 -12.955 1.00 89.06 101 LEU A C 1
ATOM 784 O O . LEU A 1 101 ? -35.346 -17.392 -13.531 1.00 89.06 101 LEU A O 1
ATOM 788 N N . ASN A 1 102 ? -35.822 -18.713 -11.763 1.00 87.94 102 ASN A N 1
ATOM 789 C CA . ASN A 1 102 ? -36.563 -17.754 -10.939 1.00 87.94 102 ASN A CA 1
ATOM 790 C C . ASN A 1 102 ? -37.690 -17.021 -11.688 1.00 87.94 102 ASN A C 1
ATOM 792 O O . ASN A 1 102 ? -38.000 -15.871 -11.379 1.00 87.94 102 ASN A O 1
ATOM 796 N N . GLY A 1 103 ? -38.261 -17.647 -12.724 1.00 82.75 103 GLY A N 1
ATOM 797 C CA . GLY A 1 103 ? -39.277 -17.037 -13.590 1.00 82.75 103 GLY A CA 1
ATOM 798 C C . GLY A 1 103 ? -38.789 -15.862 -14.453 1.00 82.75 103 GLY A C 1
ATOM 799 O O . GLY A 1 103 ? -39.609 -15.229 -15.112 1.00 82.75 103 GLY A O 1
ATOM 800 N N . LYS A 1 104 ? -37.486 -15.541 -14.449 1.00 79.62 104 LYS A N 1
ATOM 801 C CA . LYS A 1 104 ? -36.927 -14.325 -15.075 1.00 79.62 104 LYS A CA 1
ATOM 802 C C . LYS A 1 104 ? -35.978 -14.610 -16.231 1.00 79.62 104 LYS A C 1
ATOM 804 O O . LYS A 1 104 ? -36.011 -13.892 -17.230 1.00 79.62 104 LYS A O 1
ATOM 809 N N . ILE A 1 105 ? -35.126 -15.625 -16.092 1.00 81.50 105 ILE A N 1
ATOM 810 C CA . ILE A 1 105 ? -34.118 -15.975 -17.098 1.00 81.50 105 ILE A CA 1
ATOM 811 C C . ILE A 1 105 ? -34.566 -17.256 -17.791 1.00 81.50 105 ILE A C 1
ATOM 813 O O . ILE A 1 105 ? -34.700 -18.291 -17.148 1.00 81.50 105 ILE A O 1
ATOM 817 N N . GLU A 1 106 ? -34.796 -17.182 -19.096 1.00 88.75 106 GLU A N 1
ATOM 818 C CA . GLU A 1 106 ? -35.248 -18.291 -19.928 1.00 88.75 106 GLU A CA 1
ATOM 819 C C . GLU A 1 106 ? -34.140 -18.687 -20.909 1.00 88.75 106 GLU A C 1
ATOM 821 O O . GLU A 1 106 ? -33.720 -17.887 -21.737 1.00 88.75 106 GLU A O 1
ATOM 826 N N . THR A 1 107 ? -33.676 -19.931 -20.856 1.00 86.38 107 THR A N 1
ATOM 827 C CA . THR A 1 107 ? -32.744 -20.486 -21.848 1.00 86.38 107 THR A CA 1
ATOM 828 C C . THR A 1 107 ? -33.531 -21.373 -22.804 1.00 86.38 107 THR A C 1
ATOM 830 O O . THR A 1 107 ? -34.177 -22.305 -22.341 1.00 86.38 107 THR A O 1
ATOM 833 N N . ARG A 1 108 ? -33.505 -21.099 -24.113 1.00 88.12 108 ARG A N 1
ATOM 834 C CA . ARG A 1 108 ? -34.222 -21.864 -25.151 1.00 88.12 108 ARG A CA 1
ATOM 835 C C . ARG A 1 108 ? -33.258 -22.630 -26.039 1.00 88.12 108 ARG A C 1
ATOM 837 O O . ARG A 1 108 ? -32.248 -22.081 -26.461 1.00 88.12 108 ARG A O 1
ATOM 844 N N . TYR A 1 109 ? -33.594 -23.869 -26.354 1.00 85.12 109 TYR A N 1
ATOM 845 C CA . TYR A 1 109 ? -32.815 -24.742 -27.221 1.00 85.12 109 TYR A CA 1
ATOM 846 C C . TYR A 1 109 ? -32.942 -24.367 -28.705 1.00 85.12 109 TYR A C 1
ATOM 848 O O . TYR A 1 109 ? -34.038 -24.089 -29.188 1.00 85.12 109 TYR A O 1
ATOM 856 N N . LEU A 1 110 ? -31.818 -24.381 -29.428 1.00 79.81 110 LEU A N 1
ATOM 857 C CA . LEU A 1 110 ? -31.726 -24.066 -30.861 1.00 79.81 110 LEU A CA 1
ATOM 858 C C . LEU A 1 110 ? -31.457 -25.291 -31.749 1.00 79.81 110 LEU A C 1
ATOM 860 O O . LEU A 1 110 ? -31.536 -25.177 -32.970 1.00 79.81 110 LEU A O 1
ATOM 864 N N . GLY A 1 111 ? -31.130 -26.447 -31.167 1.00 80.25 111 GLY A N 1
ATOM 865 C CA . GLY A 1 111 ? -30.762 -27.657 -31.907 1.00 80.25 111 GLY A CA 1
ATOM 866 C C . GLY A 1 111 ? -29.356 -28.185 -31.580 1.00 80.25 111 GLY A C 1
ATOM 867 O O . GLY A 1 111 ? -28.572 -27.497 -30.912 1.00 80.25 111 GLY A O 1
ATOM 868 N N . PRO A 1 112 ? -29.021 -29.405 -32.046 1.00 82.06 112 PRO A N 1
ATOM 869 C CA . PRO A 1 112 ? -27.701 -29.995 -31.859 1.00 82.06 112 PRO A CA 1
ATOM 870 C C . PRO A 1 112 ? -26.667 -29.214 -32.657 1.00 82.06 112 PRO A C 1
ATOM 872 O O . PRO A 1 112 ? -26.912 -28.862 -33.814 1.00 82.06 112 PRO A O 1
ATOM 875 N N . VAL A 1 113 ? -25.470 -29.036 -32.108 1.00 76.06 113 VAL A N 1
ATOM 876 C CA . VAL A 1 113 ? -24.313 -28.717 -32.949 1.00 76.06 113 VAL A CA 1
ATOM 877 C C . VAL A 1 113 ? -23.962 -29.992 -33.708 1.00 76.06 113 VAL A C 1
ATOM 879 O O . VAL A 1 113 ? -23.714 -31.021 -33.086 1.00 76.06 113 VAL A O 1
ATOM 882 N N . THR A 1 114 ? -23.974 -29.958 -35.042 1.00 77.88 114 THR A N 1
ATOM 883 C CA . THR A 1 114 ? -23.657 -31.139 -35.859 1.00 77.88 114 THR A CA 1
ATOM 884 C C . THR A 1 114 ? -22.290 -31.017 -36.524 1.00 77.88 114 THR A C 1
ATOM 886 O O . THR A 1 114 ? -21.903 -29.941 -36.977 1.00 77.88 114 THR A O 1
ATOM 889 N N . VAL A 1 115 ? -21.565 -32.134 -36.589 1.00 64.31 115 VAL A N 1
ATOM 890 C CA . VAL A 1 115 ? -20.346 -32.311 -37.389 1.00 64.31 115 VAL A CA 1
ATOM 891 C C . VAL A 1 115 ? -20.630 -33.460 -38.352 1.00 64.31 115 VAL A C 1
ATOM 893 O O . VAL A 1 115 ? -21.079 -34.527 -37.935 1.00 64.31 115 VAL A O 1
ATOM 896 N N . ASP A 1 116 ? -20.478 -33.213 -39.654 1.00 74.12 116 ASP A N 1
ATOM 897 C CA . ASP A 1 116 ? -20.804 -34.168 -40.727 1.00 74.12 116 ASP A CA 1
ATOM 898 C C . ASP A 1 116 ? -22.240 -34.733 -40.665 1.00 74.12 116 ASP A C 1
ATOM 900 O O . ASP A 1 116 ? -22.496 -35.906 -40.942 1.00 74.12 116 ASP A O 1
ATOM 904 N N . GLY A 1 117 ? -23.205 -33.893 -40.271 1.00 71.81 117 GLY A N 1
ATOM 905 C CA . GLY A 1 117 ? -24.622 -34.264 -40.179 1.00 71.81 117 GLY A CA 1
ATOM 906 C C . GLY A 1 117 ? -24.982 -35.142 -38.974 1.00 71.81 117 GLY A C 1
ATOM 907 O O . GLY A 1 117 ? -26.122 -35.599 -38.880 1.00 71.81 117 GLY A O 1
ATOM 908 N N . LYS A 1 118 ? -24.047 -35.369 -38.041 1.00 72.69 118 LYS A N 1
ATOM 909 C CA . LYS A 1 118 ? -24.286 -36.078 -36.774 1.00 72.69 118 LYS A CA 1
ATOM 910 C C . LYS A 1 118 ? -24.130 -35.127 -35.581 1.00 72.69 118 LYS A C 1
ATOM 912 O O . LYS A 1 118 ? -23.249 -34.270 -35.629 1.00 72.69 118 LYS A O 1
ATOM 917 N N . PRO A 1 119 ? -24.946 -35.251 -34.516 1.00 79.00 119 PRO A N 1
ATOM 918 C CA . PRO A 1 119 ? -24.773 -34.465 -33.295 1.00 79.00 119 PRO A CA 1
ATOM 919 C C . PRO A 1 119 ? -23.372 -34.636 -32.699 1.00 79.00 119 PRO A C 1
ATOM 921 O O . PRO A 1 119 ? -22.886 -35.758 -32.556 1.00 79.00 119 PRO A O 1
ATOM 924 N N . LEU A 1 120 ? -22.730 -33.524 -32.350 1.00 77.06 120 LEU A N 1
ATOM 925 C CA . LEU A 1 120 ? -21.456 -33.507 -31.646 1.00 77.06 120 LEU A CA 1
ATOM 926 C C . LEU A 1 120 ? -21.685 -33.941 -30.196 1.00 77.06 120 LEU A C 1
ATOM 928 O O . LEU A 1 120 ? -22.468 -33.321 -29.478 1.00 77.06 120 LEU A O 1
ATOM 932 N N . THR A 1 121 ? -20.979 -34.979 -29.755 1.00 76.25 121 THR A N 1
ATOM 933 C CA . THR A 1 121 ? -21.020 -35.460 -28.368 1.00 76.25 121 THR A CA 1
ATOM 934 C C . THR A 1 121 ? -19.651 -35.341 -27.711 1.00 76.25 121 THR A C 1
ATOM 936 O O . THR A 1 121 ? -18.653 -35.729 -28.316 1.00 76.25 121 THR A O 1
ATOM 939 N N . VAL A 1 122 ? -19.607 -34.877 -26.464 1.00 69.50 122 VAL A N 1
ATOM 940 C CA . VAL A 1 122 ? -18.403 -34.818 -25.619 1.00 69.50 122 VAL A CA 1
ATOM 941 C C . VAL A 1 122 ? -18.707 -35.579 -24.330 1.00 69.50 122 VAL A C 1
ATOM 943 O O . VAL A 1 122 ? -19.711 -35.300 -23.681 1.00 69.50 122 VAL A O 1
ATOM 946 N N . ASP A 1 123 ? -17.892 -36.585 -24.002 1.00 68.38 123 ASP A N 1
ATOM 947 C CA . ASP A 1 123 ? -18.086 -37.485 -22.849 1.00 68.38 123 ASP A CA 1
ATOM 948 C C . ASP A 1 123 ? -19.501 -38.093 -22.743 1.00 68.38 123 ASP A C 1
ATOM 950 O O . ASP A 1 123 ? -20.035 -38.307 -21.661 1.00 68.38 123 ASP A O 1
ATOM 954 N N . GLY A 1 124 ? -20.125 -38.386 -23.889 1.00 73.44 124 GLY A N 1
ATOM 955 C CA . GLY A 1 124 ? -21.477 -38.955 -23.958 1.00 73.44 124 GLY A CA 1
ATOM 956 C C . GLY A 1 124 ? -22.616 -37.931 -23.882 1.00 73.44 124 GLY A C 1
ATOM 957 O O . GLY A 1 124 ? -23.775 -38.322 -24.009 1.00 73.44 124 GLY A O 1
ATOM 958 N N . HIS A 1 125 ? -22.311 -36.637 -23.752 1.00 75.62 125 HIS A N 1
ATOM 959 C CA . HIS A 1 125 ? -23.297 -35.557 -23.710 1.00 75.62 125 HIS A CA 1
ATOM 960 C C . HIS A 1 125 ? -23.319 -34.760 -25.020 1.00 75.62 125 HIS A C 1
ATOM 962 O O . HIS A 1 125 ? -22.278 -34.411 -25.573 1.00 75.62 125 HIS A O 1
ATOM 968 N N . GLU A 1 126 ? -24.514 -34.463 -25.527 1.00 78.50 126 GLU A N 1
ATOM 969 C CA . GLU A 1 126 ? -24.708 -33.709 -26.770 1.00 78.50 126 GLU A CA 1
ATOM 970 C C . GLU A 1 126 ? -24.389 -32.216 -26.577 1.00 78.50 126 GLU A C 1
ATOM 972 O O . GLU A 1 126 ? -24.861 -31.580 -25.628 1.00 78.50 126 GLU A O 1
ATOM 977 N N . VAL A 1 127 ? -23.599 -31.646 -27.489 1.00 79.44 127 VAL A N 1
ATOM 978 C CA . VAL A 1 127 ? -23.318 -30.209 -27.542 1.00 79.44 127 VAL A CA 1
ATOM 979 C C . VAL A 1 127 ? -24.440 -29.520 -28.305 1.00 79.44 127 VAL A C 1
ATOM 981 O O . VAL A 1 127 ? -24.756 -29.860 -29.443 1.00 79.44 127 VAL A O 1
ATOM 984 N N . ASN A 1 128 ? -25.027 -28.515 -27.673 1.00 83.31 128 ASN A N 1
ATOM 985 C CA . ASN A 1 128 ? -26.305 -27.947 -28.057 1.00 83.31 128 ASN A CA 1
ATOM 986 C C . ASN A 1 128 ? -26.206 -26.422 -28.173 1.00 83.31 128 ASN A C 1
ATOM 988 O O . ASN A 1 128 ? -25.485 -25.776 -27.406 1.00 83.31 128 ASN A O 1
ATOM 992 N N . GLY A 1 129 ? -26.921 -25.845 -29.138 1.00 81.38 129 GLY A N 1
ATOM 993 C CA . GLY A 1 129 ? -27.110 -24.400 -29.245 1.00 81.38 129 GLY A CA 1
ATOM 994 C C . GLY A 1 129 ? -28.253 -23.927 -28.346 1.00 81.38 129 GLY A C 1
ATOM 995 O O . GLY A 1 129 ? -29.280 -24.598 -28.248 1.00 81.38 129 GLY A O 1
ATOM 996 N N . TYR A 1 130 ? -28.100 -22.763 -27.720 1.00 85.19 130 TYR A N 1
ATOM 997 C CA . TYR A 1 130 ? -29.094 -22.153 -26.840 1.00 85.19 130 TYR A CA 1
ATOM 998 C C . TYR A 1 130 ? -29.165 -20.633 -27.022 1.00 85.19 130 TYR A C 1
ATOM 1000 O O . TYR A 1 130 ? -28.146 -19.980 -27.222 1.00 85.19 130 TYR A O 1
ATOM 1008 N N . SER A 1 131 ? -30.350 -20.052 -26.858 1.00 80.56 131 SER A N 1
ATOM 1009 C CA . SER A 1 131 ? -30.565 -18.609 -26.707 1.00 80.56 131 SER A CA 1
ATOM 1010 C C . SER A 1 131 ? -30.953 -18.291 -25.270 1.00 80.56 131 SER A C 1
ATOM 1012 O O . SER A 1 131 ? -31.831 -18.947 -24.714 1.00 80.56 131 SER A O 1
ATOM 1014 N N . ILE A 1 132 ? -30.345 -17.270 -24.670 1.00 80.69 132 ILE A N 1
ATOM 1015 C CA . ILE A 1 132 ? -30.693 -16.810 -23.321 1.00 80.69 132 ILE A CA 1
ATOM 1016 C C . ILE A 1 132 ? -31.551 -15.557 -23.432 1.00 80.69 132 ILE A C 1
ATOM 1018 O O . ILE A 1 132 ? -31.159 -14.581 -24.070 1.00 80.69 132 ILE A O 1
ATOM 1022 N N . PHE A 1 133 ? -32.701 -15.577 -22.773 1.00 83.88 133 PHE A N 1
ATOM 1023 C CA . PHE A 1 133 ? -33.617 -14.463 -22.621 1.00 83.88 133 PHE A CA 1
ATOM 1024 C C . PHE A 1 133 ? -33.666 -14.045 -21.154 1.00 83.88 133 PHE A C 1
ATOM 1026 O O . PHE A 1 133 ? -33.703 -14.885 -20.261 1.00 83.88 133 PHE A O 1
ATOM 1033 N N . GLU A 1 134 ? -33.721 -12.748 -20.894 1.00 81.75 134 GLU A N 1
ATOM 1034 C CA . GLU A 1 134 ? -33.979 -12.208 -19.561 1.00 81.75 134 GLU A CA 1
ATOM 1035 C C . GLU A 1 134 ? -35.176 -11.266 -19.657 1.00 81.75 134 GLU A C 1
ATOM 1037 O O . GLU A 1 134 ? -35.177 -10.335 -20.467 1.00 81.75 134 GLU A O 1
ATOM 1042 N N . ASN A 1 135 ? -36.223 -11.545 -18.878 1.00 82.38 135 ASN A N 1
ATOM 1043 C CA . ASN A 1 135 ? -37.515 -10.855 -18.945 1.00 82.38 135 ASN A CA 1
ATOM 1044 C C . ASN A 1 135 ? -38.084 -10.795 -20.381 1.00 82.38 135 ASN A C 1
ATOM 1046 O O . ASN A 1 135 ? -38.613 -9.775 -20.818 1.00 82.38 135 ASN A O 1
ATOM 1050 N N . GLY A 1 136 ? -37.925 -11.886 -21.140 1.00 75.81 136 GLY A N 1
ATOM 1051 C CA . GLY A 1 136 ? -38.402 -12.010 -22.522 1.00 75.81 136 GLY A CA 1
ATOM 1052 C C . GLY A 1 136 ? -37.527 -11.342 -23.593 1.00 75.81 136 GLY A C 1
ATOM 1053 O O . GLY A 1 136 ? -37.838 -11.475 -24.775 1.00 75.81 136 GLY A O 1
ATOM 1054 N N . GLN A 1 137 ? -36.428 -10.670 -23.230 1.00 70.19 137 GLN A N 1
ATOM 1055 C CA . GLN A 1 137 ? -35.489 -10.069 -24.188 1.00 70.19 137 GLN A CA 1
ATOM 1056 C C . GLN A 1 137 ? -34.271 -10.961 -24.430 1.00 70.19 137 GLN A C 1
ATOM 1058 O O . GLN A 1 137 ? -33.636 -11.393 -23.470 1.00 70.19 137 GLN A O 1
ATOM 1063 N N . LEU A 1 138 ? -33.906 -11.187 -25.699 1.00 78.56 138 LEU A N 1
ATOM 1064 C CA . LEU A 1 138 ? -32.714 -11.954 -26.076 1.00 78.56 138 LEU A CA 1
ATOM 1065 C C . LEU A 1 138 ? -31.443 -11.248 -25.578 1.00 78.56 138 LEU A C 1
ATOM 1067 O O . LEU A 1 138 ? -31.199 -10.088 -25.904 1.00 78.56 138 LEU A O 1
ATOM 1071 N N . LYS A 1 139 ? -30.627 -11.959 -24.799 1.00 79.19 139 LYS A N 1
ATOM 1072 C CA . LYS A 1 139 ? -29.334 -11.491 -24.276 1.00 79.19 139 LYS A CA 1
ATOM 1073 C C . LYS A 1 139 ? -28.140 -12.070 -25.028 1.00 79.19 139 LYS A C 1
ATOM 1075 O O . LYS A 1 139 ? -27.076 -11.461 -25.018 1.00 79.19 139 LYS A O 1
ATOM 1080 N N . GLY A 1 140 ? -28.305 -13.211 -25.693 1.00 69.75 140 GLY A N 1
ATOM 1081 C CA . GLY A 1 140 ? -27.272 -13.787 -26.551 1.00 69.75 140 GLY A CA 1
ATOM 1082 C C . GLY A 1 140 ? -27.503 -15.259 -26.877 1.00 69.75 140 GLY A C 1
ATOM 1083 O O . GLY A 1 140 ? -28.316 -15.928 -26.235 1.00 69.75 140 GLY A O 1
ATOM 1084 N N . ASN A 1 141 ? -26.750 -15.751 -27.861 1.00 75.44 141 ASN A N 1
ATOM 1085 C CA . ASN A 1 141 ? -26.718 -17.155 -28.264 1.00 75.44 141 ASN A CA 1
ATOM 1086 C C . ASN A 1 141 ? -25.429 -17.812 -27.768 1.00 75.44 141 ASN A C 1
ATOM 1088 O O . ASN A 1 141 ? -24.367 -17.195 -27.761 1.00 75.44 141 ASN A O 1
ATOM 1092 N N . TRP A 1 142 ? -25.538 -19.065 -27.355 1.00 74.38 142 TRP A N 1
ATOM 1093 C CA . TRP A 1 142 ? -24.483 -19.842 -26.724 1.00 74.38 142 TRP A CA 1
ATOM 1094 C C . TRP A 1 142 ? -24.482 -21.253 -27.304 1.00 74.38 142 TRP A C 1
ATOM 1096 O O . TRP A 1 142 ? -25.530 -21.781 -27.661 1.00 74.38 142 TRP A O 1
ATOM 1106 N N . SER A 1 143 ? -23.321 -21.893 -27.358 1.00 73.12 143 SER A N 1
ATOM 1107 C CA . SER A 1 143 ? -23.206 -23.327 -27.634 1.00 73.12 143 SER A CA 1
ATOM 1108 C C . SER A 1 143 ? -22.476 -24.000 -26.484 1.00 73.12 143 SER A C 1
ATOM 1110 O O . SER A 1 143 ? -21.471 -23.474 -26.000 1.00 73.12 143 SER A O 1
ATOM 1112 N N . GLY A 1 144 ? -22.966 -25.149 -26.037 1.00 79.81 144 GLY A N 1
ATOM 1113 C CA . GLY A 1 144 ? -22.400 -25.824 -24.880 1.00 79.81 144 GLY A CA 1
ATOM 1114 C C . GLY A 1 144 ? -23.108 -27.121 -24.520 1.00 79.81 144 GLY A C 1
ATOM 1115 O O . GLY A 1 144 ? -24.113 -27.492 -25.125 1.00 79.81 144 GLY A O 1
ATOM 1116 N N . ILE A 1 145 ? -22.582 -27.807 -23.513 1.00 76.38 145 ILE A N 1
ATOM 1117 C CA . ILE A 1 145 ? -23.245 -28.957 -22.903 1.00 76.38 145 ILE A CA 1
ATOM 1118 C C . ILE A 1 145 ? -24.187 -28.406 -21.835 1.00 76.38 145 ILE A C 1
ATOM 1120 O O . ILE A 1 145 ? -23.752 -27.682 -20.941 1.00 76.38 145 ILE A O 1
ATOM 1124 N N . ARG A 1 146 ? -25.475 -28.730 -21.935 1.00 73.88 146 ARG A N 1
ATOM 1125 C CA . ARG A 1 146 ? -26.422 -28.621 -20.819 1.00 73.88 146 ARG A CA 1
ATOM 1126 C C . ARG A 1 146 ? -27.206 -29.917 -20.772 1.00 73.88 146 ARG A C 1
ATOM 1128 O O . ARG A 1 146 ? -27.975 -30.202 -21.687 1.00 73.88 146 ARG A O 1
ATOM 1135 N N . SER A 1 147 ? -26.966 -30.713 -19.742 1.00 72.69 147 SER A N 1
ATOM 1136 C CA . SER A 1 147 ? -27.709 -31.943 -19.485 1.00 72.69 147 SER A CA 1
ATOM 1137 C C . SER A 1 147 ? -27.904 -32.142 -17.991 1.00 72.69 147 SER A C 1
ATOM 1139 O O . SER A 1 147 ? -27.159 -31.595 -17.176 1.00 72.69 147 SER A O 1
ATOM 1141 N N . VAL A 1 148 ? -28.901 -32.945 -17.643 1.00 70.50 148 VAL A N 1
ATOM 1142 C CA . VAL A 1 148 ? -29.184 -33.347 -16.268 1.00 70.50 148 VAL A CA 1
ATOM 1143 C C . VAL A 1 148 ? -29.098 -34.866 -16.201 1.00 70.50 148 VAL A C 1
ATOM 1145 O O . VAL A 1 148 ? -29.756 -35.559 -16.979 1.00 70.50 148 VAL A O 1
ATOM 1148 N N . ASP A 1 149 ? -28.263 -35.374 -15.300 1.00 72.50 149 ASP A N 1
ATOM 1149 C CA . ASP A 1 149 ? -28.142 -36.806 -15.043 1.00 72.50 149 ASP A CA 1
ATOM 1150 C C . ASP A 1 149 ? -29.361 -37.321 -14.258 1.00 72.50 149 ASP A C 1
ATOM 1152 O O . ASP A 1 149 ? -30.112 -36.560 -13.646 1.00 72.50 149 ASP A O 1
ATOM 1156 N N . ARG A 1 150 ? -29.580 -38.643 -14.251 1.00 66.81 150 ARG A N 1
ATOM 1157 C CA . ARG A 1 150 ? -30.744 -39.265 -13.579 1.00 66.81 150 ARG A CA 1
ATOM 1158 C C . ARG A 1 150 ? -30.794 -39.027 -12.069 1.00 66.81 150 ARG A C 1
ATOM 1160 O O . ARG A 1 150 ? -31.844 -39.209 -11.463 1.00 66.81 150 ARG A O 1
ATOM 1167 N N . ASP A 1 151 ? -29.674 -38.652 -11.463 1.00 65.75 151 ASP A N 1
ATOM 1168 C CA . ASP A 1 151 ? -29.593 -38.270 -10.057 1.00 65.75 151 ASP A CA 1
ATOM 1169 C C . ASP A 1 151 ? -29.837 -36.765 -9.833 1.00 65.75 151 ASP A C 1
ATOM 1171 O O . ASP A 1 151 ? -29.673 -36.288 -8.715 1.00 65.75 151 ASP A O 1
ATOM 1175 N N . GLY A 1 152 ? -30.240 -36.004 -10.852 1.00 60.38 152 GLY A N 1
ATOM 1176 C CA . GLY A 1 152 ? -30.477 -34.562 -10.759 1.00 60.38 152 GLY A CA 1
ATOM 1177 C C . GLY A 1 152 ? -29.207 -33.707 -10.823 1.00 60.38 152 GLY A C 1
ATOM 1178 O O . GLY A 1 152 ? -29.306 -32.486 -10.708 1.00 60.38 152 GLY A O 1
ATOM 1179 N N . THR A 1 153 ? -28.029 -34.307 -11.028 1.00 70.44 153 THR A N 1
ATOM 1180 C CA . THR A 1 153 ? -26.769 -33.572 -11.196 1.00 70.44 153 THR A CA 1
ATOM 1181 C C . THR A 1 153 ? -26.772 -32.817 -12.523 1.00 70.44 153 THR A C 1
ATOM 1183 O O . THR A 1 153 ? -27.049 -33.389 -13.581 1.00 70.44 153 THR A O 1
ATOM 1186 N N . ARG A 1 154 ? -26.436 -31.523 -12.488 1.00 70.38 154 ARG A N 1
ATOM 1187 C CA . ARG A 1 154 ? -26.352 -30.680 -13.688 1.00 70.38 154 ARG A CA 1
ATOM 1188 C C . ARG A 1 154 ? -24.949 -30.740 -14.269 1.00 70.38 154 ARG A C 1
ATOM 1190 O O . ARG A 1 154 ? -23.980 -30.468 -13.563 1.00 70.38 154 ARG A O 1
ATOM 1197 N N . VAL A 1 155 ? -24.852 -31.019 -15.564 1.00 69.44 155 VAL A N 1
ATOM 1198 C CA . VAL A 1 155 ? -23.609 -30.929 -16.335 1.00 69.44 155 VAL A CA 1
ATOM 1199 C C . VAL A 1 155 ? -23.715 -29.720 -17.253 1.00 69.44 155 VAL A C 1
ATOM 1201 O O . VAL A 1 155 ? -24.548 -29.692 -18.163 1.00 69.44 155 VAL A O 1
ATOM 1204 N N . ILE A 1 156 ? -22.893 -28.702 -16.992 1.00 69.94 156 ILE A N 1
ATOM 1205 C CA . ILE A 1 156 ? -22.859 -27.461 -17.771 1.00 69.94 156 ILE A CA 1
ATOM 1206 C C . ILE A 1 156 ? -21.437 -27.243 -18.295 1.00 69.94 156 ILE A C 1
ATOM 1208 O O . ILE A 1 156 ? -20.472 -27.253 -17.532 1.00 69.94 156 ILE A O 1
ATOM 1212 N N . GLY A 1 157 ? -21.298 -27.020 -19.600 1.00 63.50 157 GLY A N 1
ATOM 1213 C CA . GLY A 1 157 ? -20.039 -26.627 -20.236 1.00 63.50 157 GLY A CA 1
ATOM 1214 C C . GLY A 1 157 ? -20.279 -25.567 -21.308 1.00 63.50 157 GLY A C 1
ATOM 1215 O O . GLY A 1 157 ? -21.176 -25.731 -22.130 1.00 63.50 157 GLY A O 1
ATOM 1216 N N . SER A 1 158 ? -19.512 -24.476 -21.308 1.00 53.09 158 SER A N 1
ATOM 1217 C CA . SER A 1 158 ? -19.574 -23.407 -22.321 1.00 53.09 158 SER A CA 1
ATOM 1218 C C . SER A 1 158 ? -18.528 -23.609 -23.426 1.00 53.09 158 SER A C 1
ATOM 1220 O O . SER A 1 158 ? -17.424 -24.049 -23.132 1.00 53.09 158 SER A O 1
ATOM 1222 N N . GLY A 1 159 ? -18.858 -23.274 -24.680 1.00 46.09 159 GLY A N 1
ATOM 1223 C CA . GLY A 1 159 ? -17.981 -23.426 -25.852 1.00 46.09 159 GLY A CA 1
ATOM 1224 C C . GLY A 1 159 ? -16.654 -22.646 -25.803 1.00 46.09 159 GLY A C 1
ATOM 1225 O O . GLY A 1 159 ? -16.597 -21.519 -25.315 1.00 46.09 159 GLY A O 1
ATOM 1226 N N . PHE A 1 160 ? -15.609 -23.286 -26.343 1.00 41.41 160 PHE A N 1
ATOM 1227 C CA . PHE A 1 160 ? -14.172 -22.985 -26.244 1.00 41.41 160 PHE A CA 1
ATOM 1228 C C . PHE A 1 160 ? -13.601 -22.317 -27.511 1.00 41.41 160 PHE A C 1
ATOM 1230 O O . PHE A 1 160 ? -14.191 -22.411 -28.588 1.00 41.41 160 PHE A O 1
ATOM 1237 N N . SER A 1 161 ? -12.426 -21.681 -27.401 1.00 36.53 161 SER A N 1
ATOM 1238 C CA . SER A 1 161 ? -11.724 -21.014 -28.512 1.00 36.53 161 SER A CA 1
ATOM 1239 C C . SER A 1 161 ? -10.713 -21.898 -29.269 1.00 36.53 161 SER A C 1
ATOM 1241 O O . SER A 1 161 ? -10.377 -21.555 -30.402 1.00 36.53 161 SER A O 1
ATOM 1243 N N . THR A 1 162 ? -10.261 -23.041 -28.727 1.00 37.50 162 THR A N 1
ATOM 1244 C CA . THR A 1 162 ? -9.364 -24.008 -29.409 1.00 37.50 162 THR A CA 1
ATOM 1245 C C . THR A 1 162 ? -9.540 -25.454 -28.899 1.00 37.50 162 THR A C 1
ATOM 1247 O O . THR A 1 162 ? -10.091 -25.691 -27.830 1.00 37.50 162 THR A O 1
ATOM 1250 N N . ALA A 1 163 ? -9.087 -26.443 -29.686 1.00 33.09 163 ALA A N 1
ATOM 1251 C CA . ALA A 1 163 ? -9.376 -27.877 -29.519 1.00 33.09 163 ALA A CA 1
ATOM 1252 C C . ALA A 1 163 ? -8.589 -28.627 -28.413 1.00 33.09 163 ALA A C 1
ATOM 1254 O O . ALA A 1 163 ? -8.754 -29.837 -28.287 1.00 33.09 163 ALA A O 1
ATOM 1255 N N . SER A 1 164 ? -7.733 -27.964 -27.624 1.00 32.47 164 SER A N 1
ATOM 1256 C CA . SER A 1 164 ? -6.871 -28.631 -26.625 1.00 32.47 164 SER A CA 1
ATOM 1257 C C . SER A 1 164 ? -7.299 -28.455 -25.163 1.00 32.47 164 SER A C 1
ATOM 1259 O O . SER A 1 164 ? -6.645 -29.002 -24.281 1.00 32.47 164 SER A O 1
ATOM 1261 N N . GLU A 1 165 ? -8.390 -27.742 -24.880 1.00 35.78 165 GLU A N 1
ATOM 1262 C CA . GLU A 1 165 ? -8.904 -27.558 -23.518 1.00 35.78 165 GLU A CA 1
ATOM 1263 C C . GLU A 1 165 ? -10.415 -27.802 -23.498 1.00 35.78 165 GLU A C 1
ATOM 1265 O O . GLU A 1 165 ? -11.191 -26.964 -23.941 1.00 35.78 165 GLU A O 1
ATOM 1270 N N . ALA A 1 166 ? -10.845 -28.956 -22.988 1.00 36.72 166 ALA A N 1
ATOM 1271 C CA . ALA A 1 166 ? -12.245 -29.201 -22.657 1.00 36.72 166 ALA A CA 1
ATOM 1272 C C . ALA A 1 166 ? -12.370 -29.336 -21.134 1.00 36.72 166 ALA A C 1
ATOM 1274 O O . ALA A 1 166 ? -11.751 -30.213 -20.534 1.00 36.72 166 ALA A O 1
ATOM 1275 N N . ALA A 1 167 ? -13.171 -28.471 -20.511 1.00 45.78 167 ALA A N 1
ATOM 1276 C CA . ALA A 1 167 ? -13.536 -28.557 -19.097 1.00 45.78 167 ALA A CA 1
ATOM 1277 C C . ALA A 1 167 ? -15.047 -28.323 -18.927 1.00 45.78 167 ALA A C 1
ATOM 1279 O O . ALA A 1 167 ? -15.547 -27.240 -19.221 1.00 45.78 167 ALA A O 1
ATOM 1280 N N . TYR A 1 168 ? -15.791 -29.319 -18.447 1.00 43.53 168 TYR A N 1
ATOM 1281 C CA . TYR A 1 168 ? -17.192 -29.158 -18.031 1.00 43.53 168 TYR A CA 1
ATOM 1282 C C . TYR A 1 168 ? -17.296 -29.142 -16.505 1.00 43.53 168 TYR A C 1
ATOM 1284 O O . TYR A 1 168 ? -16.397 -29.601 -15.801 1.00 43.53 168 TYR A O 1
ATOM 1292 N N . GLN A 1 169 ? -18.389 -28.583 -15.987 1.00 58.62 169 GLN A N 1
ATOM 1293 C CA . GLN A 1 169 ? -18.630 -28.444 -14.554 1.00 58.62 169 GLN A CA 1
ATOM 1294 C C . GLN A 1 169 ? -19.863 -29.250 -14.140 1.00 58.62 169 GLN A C 1
ATOM 1296 O O . GLN A 1 169 ? -20.880 -29.250 -14.838 1.00 58.62 169 GLN A O 1
ATOM 1301 N N . ARG A 1 170 ? -19.758 -29.928 -12.990 1.00 45.34 170 ARG A N 1
ATOM 1302 C CA . ARG A 1 170 ? -20.896 -30.511 -12.273 1.00 45.34 170 ARG A CA 1
ATOM 1303 C C . ARG A 1 170 ? -21.348 -29.542 -11.184 1.00 45.34 170 ARG A C 1
ATOM 1305 O O . ARG A 1 170 ? -20.530 -29.092 -10.376 1.00 45.34 170 ARG A O 1
ATOM 1312 N N . CYS A 1 171 ? -22.634 -29.219 -11.179 1.00 59.38 171 CYS A N 1
ATOM 1313 C CA . CYS A 1 171 ? -23.227 -28.252 -10.257 1.00 59.38 171 CYS A CA 1
ATOM 1314 C C . CYS A 1 171 ? -24.407 -28.866 -9.498 1.00 59.38 171 CYS A C 1
ATOM 1316 O O . CYS A 1 171 ? -25.120 -29.713 -10.043 1.00 59.38 171 CYS A O 1
ATOM 1318 N N . ASP A 1 172 ? -24.620 -28.395 -8.269 1.00 61.16 172 ASP A N 1
ATOM 1319 C CA . ASP A 1 172 ? -25.816 -28.690 -7.472 1.00 61.16 172 ASP A CA 1
ATOM 1320 C C . ASP A 1 172 ? -27.050 -27.868 -7.917 1.00 61.16 172 ASP A C 1
ATOM 1322 O O . ASP A 1 172 ? -26.998 -27.096 -8.887 1.00 61.16 172 ASP A O 1
ATOM 1326 N N . ALA A 1 173 ? -28.174 -28.021 -7.200 1.00 50.25 173 ALA A N 1
ATOM 1327 C CA . ALA A 1 173 ? -29.419 -27.273 -7.427 1.00 50.25 173 ALA A CA 1
ATOM 1328 C C . ALA A 1 173 ? -29.251 -25.743 -7.406 1.00 50.25 173 ALA A C 1
ATOM 1330 O O . ALA A 1 173 ? -29.991 -25.038 -8.093 1.00 50.25 173 ALA A O 1
ATOM 1331 N N . SER A 1 174 ? -28.285 -25.217 -6.650 1.00 44.97 174 SER A N 1
ATOM 1332 C CA . SER A 1 174 ? -28.019 -23.778 -6.533 1.00 44.97 174 SER A CA 1
ATOM 1333 C C . SER A 1 174 ? -27.080 -23.244 -7.625 1.00 44.97 174 SER A C 1
ATOM 1335 O O . SER A 1 174 ? -26.875 -22.034 -7.738 1.00 44.97 174 SER A O 1
ATOM 1337 N N . GLY A 1 175 ? -26.534 -24.129 -8.468 1.00 54.50 175 GLY A N 1
ATOM 1338 C CA . GLY A 1 175 ? -25.491 -23.786 -9.433 1.00 54.50 175 GLY A CA 1
ATOM 1339 C C . GLY A 1 175 ? -24.098 -23.688 -8.803 1.00 54.50 175 GLY A C 1
ATOM 1340 O O . GLY A 1 175 ? -23.173 -23.208 -9.459 1.00 54.50 175 GLY A O 1
ATOM 1341 N N . GLN A 1 176 ? -23.933 -24.135 -7.554 1.00 48.91 176 GLN A N 1
ATOM 1342 C CA . GLN A 1 176 ? -22.660 -24.126 -6.847 1.00 48.91 176 GLN A CA 1
ATOM 1343 C C . GLN A 1 176 ? -21.847 -25.385 -7.201 1.00 48.91 176 GLN A C 1
ATOM 1345 O O . GLN A 1 176 ? -22.375 -26.442 -7.556 1.00 48.91 176 GLN A O 1
ATOM 1350 N N . LYS A 1 177 ? -20.520 -25.230 -7.227 1.00 52.69 177 LYS A N 1
ATOM 1351 C CA . LYS A 1 177 ? -19.571 -26.213 -7.769 1.00 52.69 177 LYS A CA 1
ATOM 1352 C C . LYS A 1 177 ? -19.422 -27.419 -6.836 1.00 52.69 177 LYS A C 1
ATOM 1354 O O . LYS A 1 177 ? -18.938 -27.268 -5.717 1.00 52.69 177 LYS A O 1
ATOM 1359 N N . LEU A 1 178 ? -19.708 -28.620 -7.337 1.00 37.34 178 LEU A N 1
ATOM 1360 C CA . LEU A 1 178 ? -19.477 -29.877 -6.618 1.00 37.34 178 LEU A CA 1
ATOM 1361 C C . LEU A 1 178 ? -18.074 -30.433 -6.944 1.00 37.34 178 LEU A C 1
ATOM 1363 O O . LEU A 1 178 ? -17.948 -31.273 -7.822 1.00 37.34 178 LEU A O 1
ATOM 1367 N N . VAL A 1 179 ? -17.034 -29.955 -6.238 1.00 37.28 179 VAL A N 1
ATOM 1368 C CA . VAL A 1 179 ? -15.629 -30.460 -6.219 1.00 37.28 179 VAL A CA 1
ATOM 1369 C C . VAL A 1 179 ? -14.883 -30.476 -7.583 1.00 37.28 179 VAL A C 1
ATOM 1371 O O . VAL A 1 179 ? -15.447 -30.621 -8.659 1.00 37.28 179 VAL A O 1
ATOM 1374 N N . ALA A 1 180 ? -13.568 -30.224 -7.572 1.00 33.25 180 ALA A N 1
ATOM 1375 C CA . ALA A 1 180 ? -12.741 -30.113 -8.778 1.00 33.25 180 ALA A CA 1
ATOM 1376 C C . ALA A 1 180 ? -12.181 -31.472 -9.249 1.00 33.25 180 ALA A C 1
ATOM 1378 O O . ALA A 1 180 ? -11.276 -32.008 -8.624 1.00 33.25 180 ALA A O 1
ATOM 1379 N N . GLU A 1 181 ? -12.628 -31.959 -10.408 1.00 31.23 181 GLU A N 1
ATOM 1380 C CA . GLU A 1 181 ? -11.848 -32.859 -11.271 1.00 31.23 181 GLU A CA 1
ATOM 1381 C C . GLU A 1 181 ? -11.858 -32.290 -12.698 1.00 31.23 181 GLU A C 1
ATOM 1383 O O . GLU A 1 181 ? -12.846 -32.406 -13.417 1.00 31.23 181 GLU A O 1
ATOM 1388 N N . ALA A 1 182 ? -10.761 -31.658 -13.120 1.00 30.55 182 ALA A N 1
ATOM 1389 C CA . ALA A 1 182 ? -10.494 -31.419 -14.536 1.00 30.55 182 ALA A CA 1
ATOM 1390 C C . ALA A 1 182 ? -9.632 -32.584 -15.040 1.00 30.55 182 ALA A C 1
ATOM 1392 O O . ALA A 1 182 ? -8.477 -32.713 -14.634 1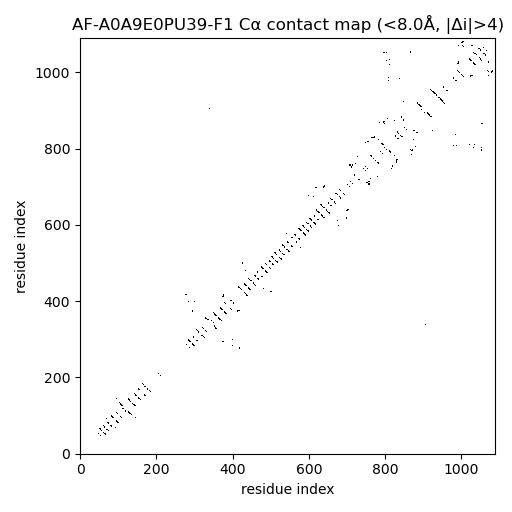.00 30.55 182 ALA A O 1
ATOM 1393 N N . LYS A 1 183 ? -10.184 -33.462 -15.886 1.00 30.44 183 LYS A N 1
ATOM 1394 C CA . LYS A 1 183 ? -9.402 -34.502 -16.573 1.00 30.44 183 LYS A CA 1
ATOM 1395 C C . LYS A 1 183 ? -9.021 -34.006 -17.973 1.00 30.44 183 LYS A C 1
ATOM 1397 O O . LYS A 1 183 ? -9.924 -33.663 -18.731 1.00 30.44 183 LYS A O 1
ATOM 1402 N N . PRO A 1 184 ? -7.728 -33.966 -18.346 1.00 29.95 184 PRO A N 1
ATOM 1403 C CA . PRO A 1 184 ? -7.326 -33.646 -19.712 1.00 29.95 184 PRO A CA 1
ATOM 1404 C C . PRO A 1 184 ? -7.623 -34.814 -20.668 1.00 29.95 184 PRO A C 1
ATOM 1406 O O . PRO A 1 184 ? -7.379 -35.981 -20.352 1.00 29.95 184 PRO A O 1
ATOM 1409 N N . LEU A 1 185 ? -8.128 -34.488 -21.860 1.00 27.17 185 LEU A N 1
ATOM 1410 C CA . LEU A 1 185 ? -8.373 -35.425 -22.960 1.00 27.17 185 LEU A CA 1
ATOM 1411 C C . LEU A 1 185 ? -7.051 -35.778 -23.663 1.00 27.17 185 LEU A C 1
ATOM 1413 O O . LEU A 1 185 ? -6.580 -35.052 -24.534 1.00 27.17 185 LEU A O 1
ATOM 1417 N N . ASN A 1 186 ? -6.463 -36.924 -23.317 1.00 29.33 186 ASN A N 1
ATOM 1418 C CA . ASN A 1 186 ? -5.369 -37.525 -24.082 1.00 29.33 186 ASN A CA 1
ATOM 1419 C C . ASN A 1 186 ? -5.939 -38.468 -25.151 1.00 29.33 186 ASN A C 1
ATOM 1421 O O . ASN A 1 186 ? -6.236 -39.621 -24.849 1.00 29.33 186 ASN A O 1
ATOM 1425 N N . ASN A 1 187 ? -6.081 -37.943 -26.375 1.00 29.89 187 ASN A N 1
ATOM 1426 C CA . ASN A 1 187 ? -6.078 -38.616 -27.689 1.00 29.89 187 ASN A CA 1
ATOM 1427 C C . ASN A 1 187 ? -7.190 -38.103 -28.612 1.00 29.89 187 ASN A C 1
ATOM 1429 O O . ASN A 1 187 ? -8.246 -38.718 -28.731 1.00 29.89 187 ASN A O 1
ATOM 1433 N N . MET A 1 188 ? -6.894 -37.046 -29.367 1.00 25.12 188 MET A N 1
ATOM 1434 C CA . MET A 1 188 ? -7.458 -36.855 -30.704 1.00 25.12 188 MET A CA 1
ATOM 1435 C C . MET A 1 188 ? -6.402 -36.222 -31.615 1.00 25.12 188 MET A C 1
ATOM 1437 O O . MET A 1 188 ? -6.067 -35.049 -31.486 1.00 25.12 188 MET A O 1
ATOM 1441 N N . GLN A 1 189 ? -5.878 -37.016 -32.552 1.00 30.31 189 GLN A N 1
ATOM 1442 C CA . GLN A 1 189 ? -5.328 -36.498 -33.803 1.00 30.31 189 GLN A CA 1
ATOM 1443 C C . GLN A 1 189 ? -6.520 -36.164 -34.700 1.00 30.31 189 GLN A C 1
ATOM 1445 O O . GLN A 1 189 ? -7.204 -37.070 -35.170 1.00 30.31 189 GLN A O 1
ATOM 1450 N N . VAL A 1 190 ? -6.777 -34.877 -34.929 1.00 29.70 190 VAL A N 1
ATOM 1451 C CA . VAL A 1 190 ? -7.662 -34.427 -36.009 1.00 29.70 190 VAL A CA 1
ATOM 1452 C C . VAL A 1 190 ? -6.926 -33.345 -36.785 1.00 29.70 190 VAL A C 1
ATOM 1454 O O . VAL A 1 190 ? -6.482 -32.342 -36.225 1.00 29.70 190 VAL A O 1
ATOM 1457 N N . ASP A 1 191 ? -6.748 -33.603 -38.077 1.00 29.06 191 ASP A N 1
ATOM 1458 C CA . ASP A 1 191 ? -6.047 -32.734 -39.009 1.00 29.06 191 ASP A CA 1
ATOM 1459 C C . ASP A 1 191 ? -6.721 -31.364 -39.152 1.00 29.06 191 ASP A C 1
ATOM 1461 O O . ASP A 1 191 ? -7.943 -31.220 -39.175 1.00 29.06 191 ASP A O 1
ATOM 1465 N N . LYS A 1 192 ? -5.866 -30.344 -39.281 1.00 42.69 192 LYS A N 1
ATOM 1466 C CA . LYS A 1 192 ? -6.187 -28.926 -39.479 1.00 42.69 192 LYS A CA 1
ATOM 1467 C C . LYS A 1 192 ? -7.323 -28.715 -40.492 1.00 42.69 192 LYS A C 1
ATOM 1469 O O . LYS A 1 192 ? -7.081 -28.910 -41.684 1.00 42.69 192 LYS A O 1
ATOM 1474 N N . LYS A 1 193 ? -8.478 -28.189 -40.048 1.00 36.19 193 LYS A N 1
ATOM 1475 C CA . LYS A 1 193 ? -9.323 -27.212 -40.782 1.00 36.19 193 LYS A CA 1
ATOM 1476 C C . LYS A 1 193 ? -10.524 -26.705 -39.949 1.00 36.19 193 LYS A C 1
ATOM 1478 O O . LYS A 1 193 ? -11.339 -27.494 -39.494 1.00 36.19 193 LYS A O 1
ATOM 1483 N N . THR A 1 194 ? -10.622 -25.370 -39.872 1.00 35.31 194 THR A N 1
ATOM 1484 C CA . THR A 1 194 ? -11.767 -24.514 -39.464 1.00 35.31 194 THR A CA 1
ATOM 1485 C C . THR A 1 194 ? -12.128 -24.445 -37.966 1.00 35.31 194 THR A C 1
ATOM 1487 O O . THR A 1 194 ? -12.207 -25.449 -37.271 1.00 35.31 194 THR A O 1
ATOM 1490 N N . SER A 1 195 ? -12.345 -23.221 -37.465 1.00 40.12 195 SER A N 1
ATOM 1491 C CA . SER A 1 195 ? -12.682 -22.904 -36.068 1.00 40.12 195 SER A CA 1
ATOM 1492 C C . SER A 1 195 ? -14.178 -23.134 -35.781 1.00 40.12 195 SER A C 1
ATOM 1494 O O . SER A 1 195 ? -15.032 -22.811 -36.606 1.00 40.12 195 SER A O 1
ATOM 1496 N N . LEU A 1 196 ? -14.510 -23.650 -34.589 1.00 40.66 196 LEU A N 1
ATOM 1497 C CA . LEU A 1 196 ? -15.888 -23.890 -34.114 1.00 40.66 196 LEU A CA 1
ATOM 1498 C C . LEU A 1 196 ? -16.772 -22.624 -34.122 1.00 40.66 196 LEU A C 1
ATOM 1500 O O . LEU A 1 196 ? -17.990 -22.727 -34.283 1.00 40.66 196 LEU A O 1
ATOM 1504 N N . PHE A 1 197 ? -16.171 -21.434 -34.012 1.00 41.41 197 PHE A N 1
ATOM 1505 C CA . PHE A 1 197 ? -16.887 -20.155 -34.094 1.00 41.41 197 PHE A CA 1
ATOM 1506 C C . PHE A 1 197 ? -17.464 -19.884 -35.493 1.00 41.41 197 PHE A C 1
ATOM 1508 O O . PHE A 1 197 ? -18.552 -19.315 -35.603 1.00 41.41 197 PHE A O 1
ATOM 1515 N N . ASP A 1 198 ? -16.798 -20.344 -36.557 1.00 42.97 198 ASP A N 1
ATOM 1516 C CA . ASP A 1 198 ? -17.244 -20.114 -37.938 1.00 42.97 198 ASP A CA 1
ATOM 1517 C C . ASP A 1 198 ? -18.468 -20.979 -38.297 1.00 42.97 198 ASP A C 1
ATOM 1519 O O . ASP A 1 198 ? -19.300 -20.591 -39.118 1.00 42.97 198 ASP A O 1
ATOM 1523 N N . LEU A 1 199 ? -18.638 -22.135 -37.643 1.00 44.28 199 LEU A N 1
ATOM 1524 C CA . LEU A 1 199 ? -19.814 -23.000 -37.802 1.00 44.28 199 LEU A CA 1
ATOM 1525 C C . LEU A 1 199 ? -21.048 -22.453 -37.064 1.00 44.28 199 LEU A C 1
ATOM 1527 O O . LEU A 1 199 ? -22.146 -22.462 -37.623 1.00 44.28 199 LEU A O 1
ATOM 1531 N N . ALA A 1 200 ? -20.880 -21.921 -35.848 1.00 41.81 200 ALA A N 1
ATOM 1532 C CA . ALA A 1 200 ? -21.980 -21.356 -35.058 1.00 41.81 200 ALA A CA 1
ATOM 1533 C C . ALA A 1 200 ? -22.537 -20.044 -35.653 1.00 41.81 200 ALA A C 1
ATOM 1535 O O . ALA A 1 200 ? -23.753 -19.811 -35.635 1.00 41.81 200 ALA A O 1
ATOM 1536 N N . ALA A 1 201 ? -21.667 -19.212 -36.238 1.00 43.53 201 ALA A N 1
ATOM 1537 C CA . ALA A 1 201 ? -22.063 -17.985 -36.931 1.00 43.53 201 ALA A CA 1
ATOM 1538 C C . ALA A 1 201 ? -22.854 -18.276 -38.222 1.00 43.53 201 ALA A C 1
ATOM 1540 O O . ALA A 1 201 ? -23.891 -17.657 -38.468 1.00 43.53 201 ALA A O 1
ATOM 1541 N N . ASN A 1 202 ? -22.428 -19.274 -39.006 1.00 43.47 202 ASN A N 1
ATOM 1542 C CA . ASN A 1 202 ? -23.118 -19.668 -40.238 1.00 43.47 202 ASN A CA 1
ATOM 1543 C C . ASN A 1 202 ? -24.494 -20.309 -39.978 1.00 43.47 202 ASN A C 1
ATOM 1545 O O . ASN A 1 202 ? -25.425 -20.101 -40.756 1.00 43.47 202 ASN A O 1
ATOM 1549 N N . HIS A 1 203 ? -24.661 -21.035 -38.868 1.00 41.88 203 HIS A N 1
ATOM 1550 C CA . HIS A 1 203 ? -25.951 -21.624 -38.491 1.00 41.88 203 HIS A CA 1
ATOM 1551 C C . HIS A 1 203 ? -26.955 -20.566 -37.990 1.00 41.88 203 HIS A C 1
ATOM 1553 O O . HIS A 1 203 ? -28.141 -20.641 -38.309 1.00 41.88 203 HIS A O 1
ATOM 1559 N N . SER A 1 204 ? -26.480 -19.532 -37.279 1.00 40.09 204 SER A N 1
ATOM 1560 C CA . SER A 1 204 ? -27.320 -18.409 -36.821 1.00 40.09 204 SER A CA 1
ATOM 1561 C C . SER A 1 204 ? -27.828 -17.551 -37.991 1.00 40.09 204 SER A C 1
ATOM 1563 O O . SER A 1 204 ? -29.009 -17.212 -38.040 1.00 40.09 204 SER A O 1
ATOM 1565 N N . ALA A 1 205 ? -26.979 -17.288 -38.994 1.00 40.47 205 ALA A N 1
ATOM 1566 C CA . ALA A 1 205 ? -27.357 -16.524 -40.188 1.00 40.47 205 ALA A CA 1
ATOM 1567 C C . ALA A 1 205 ? -28.372 -17.256 -41.098 1.00 40.47 205 ALA A C 1
ATOM 1569 O O . ALA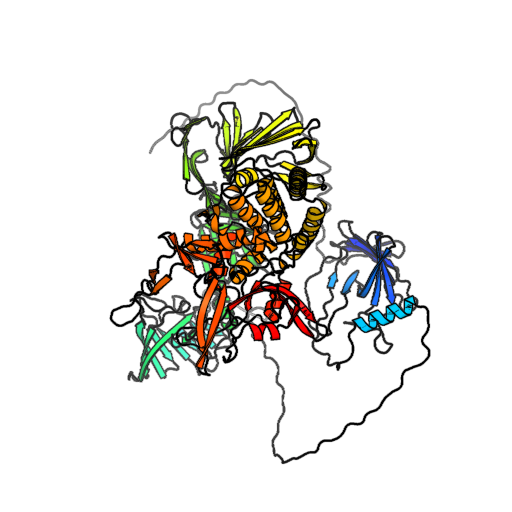 A 1 205 ? -29.196 -16.623 -41.765 1.00 40.47 205 ALA A O 1
ATOM 1570 N N . ALA A 1 206 ? -28.352 -18.593 -41.122 1.00 40.94 206 ALA A N 1
ATOM 1571 C CA . ALA A 1 206 ? -29.292 -19.399 -41.907 1.00 40.94 206 ALA A CA 1
ATOM 1572 C C . ALA A 1 206 ? -30.710 -19.436 -41.302 1.00 40.94 206 ALA A C 1
ATOM 1574 O O . ALA A 1 206 ? -31.694 -19.532 -42.036 1.00 40.94 206 ALA A O 1
ATOM 1575 N N . ILE A 1 207 ? -30.829 -19.328 -39.973 1.00 42.97 207 ILE A N 1
ATOM 1576 C CA . ILE A 1 207 ? -32.119 -19.353 -39.266 1.00 42.97 207 ILE A CA 1
ATOM 1577 C C . ILE A 1 207 ? -32.788 -17.969 -39.284 1.00 42.97 207 ILE A C 1
ATOM 1579 O O . ILE A 1 207 ? -33.999 -17.890 -39.478 1.00 42.97 207 ILE A O 1
ATOM 1583 N N . GLU A 1 208 ? -32.019 -16.879 -39.180 1.00 39.19 208 GLU A N 1
ATOM 1584 C CA . GLU A 1 208 ? -32.561 -15.511 -39.268 1.00 39.19 208 GLU A CA 1
ATOM 1585 C C . GLU A 1 208 ? -33.016 -15.115 -40.685 1.00 39.19 208 GLU A C 1
ATOM 1587 O O . GLU A 1 208 ? -33.855 -14.228 -40.834 1.00 39.19 208 GLU A O 1
ATOM 1592 N N . SER A 1 209 ? -32.517 -15.779 -41.735 1.00 37.62 209 SER A N 1
ATOM 1593 C CA . SER A 1 209 ? -32.818 -15.422 -43.132 1.00 37.62 209 SER A CA 1
ATOM 1594 C C . SER A 1 209 ? -33.948 -16.229 -43.788 1.00 37.62 209 SER A C 1
ATOM 1596 O O . SER A 1 209 ? -34.429 -15.833 -44.846 1.00 37.62 209 SER A O 1
ATOM 1598 N N . GLY A 1 210 ? -34.412 -17.335 -43.194 1.00 31.78 210 GLY A N 1
ATOM 1599 C CA . GLY A 1 210 ? -35.582 -18.085 -43.681 1.00 31.78 210 GLY A CA 1
ATOM 1600 C C . GLY A 1 210 ? -35.453 -18.744 -45.069 1.00 31.78 210 GLY A C 1
ATOM 1601 O O . GLY A 1 210 ? -36.470 -19.134 -45.645 1.00 31.78 210 GLY A O 1
ATOM 1602 N N . VAL A 1 211 ? -34.244 -18.908 -45.628 1.00 35.38 211 VAL A N 1
ATOM 1603 C CA . VAL A 1 211 ? -34.030 -19.478 -46.977 1.00 35.38 211 VAL A CA 1
ATOM 1604 C C . VAL A 1 211 ? -33.328 -20.843 -46.917 1.00 35.38 211 VAL A C 1
ATOM 1606 O O . VAL A 1 211 ? -32.244 -20.976 -46.360 1.00 35.38 211 VAL A O 1
ATOM 1609 N N . LYS A 1 212 ? -33.914 -21.872 -47.554 1.00 31.91 212 LYS A N 1
ATOM 1610 C CA . LYS A 1 212 ? -33.280 -23.194 -47.754 1.00 31.91 212 LYS A CA 1
ATOM 1611 C C . LYS A 1 212 ? -32.195 -23.136 -48.848 1.00 31.91 212 LYS A C 1
ATOM 1613 O O . LYS A 1 212 ? -32.527 -22.725 -49.963 1.00 31.91 212 LYS A O 1
ATOM 1618 N N . PRO A 1 213 ? -30.965 -23.640 -48.627 1.00 31.11 213 PRO A N 1
ATOM 1619 C CA . PRO A 1 213 ? -29.983 -23.794 -49.700 1.00 31.11 213 PRO A CA 1
ATOM 1620 C C . PRO A 1 213 ? -30.290 -25.024 -50.569 1.00 31.11 213 PRO A C 1
ATOM 1622 O O . PRO A 1 213 ? -30.563 -26.112 -50.059 1.00 31.11 213 PRO A O 1
ATOM 1625 N N . LYS A 1 214 ? -30.231 -24.848 -51.894 1.00 30.62 214 LYS A N 1
ATOM 1626 C CA . LYS A 1 214 ? -30.269 -25.918 -52.901 1.00 30.62 214 LYS A CA 1
ATOM 1627 C C . LYS A 1 214 ? -28.838 -26.386 -53.220 1.00 30.62 214 LYS A C 1
ATOM 1629 O O . LYS A 1 214 ? -28.043 -25.581 -53.683 1.00 30.62 214 LYS A O 1
ATOM 1634 N N . GLU A 1 215 ? -28.607 -27.690 -53.051 1.00 30.69 215 GLU A N 1
ATOM 1635 C CA . GLU A 1 215 ? -27.560 -28.543 -53.660 1.00 30.69 215 GLU A CA 1
ATOM 1636 C C . GLU A 1 215 ? -26.061 -28.385 -53.275 1.00 30.69 215 GLU A C 1
ATOM 1638 O O . GLU A 1 215 ? -25.626 -27.315 -52.854 1.00 30.69 215 GLU A O 1
ATOM 1643 N N . PRO A 1 216 ? -25.263 -29.485 -53.366 1.00 32.00 216 PRO A N 1
ATOM 1644 C CA . PRO A 1 216 ? -23.975 -29.635 -52.685 1.00 32.00 216 PRO A CA 1
ATOM 1645 C C . PRO A 1 216 ? -22.756 -29.263 -53.549 1.00 32.00 216 PRO A C 1
ATOM 1647 O O . PRO A 1 216 ? -22.706 -29.510 -54.756 1.00 32.00 216 PRO A O 1
ATOM 1650 N N . ILE A 1 217 ? -21.727 -28.710 -52.901 1.00 28.28 217 ILE A N 1
ATOM 1651 C CA . ILE A 1 217 ? -20.459 -28.311 -53.526 1.00 28.28 217 ILE A CA 1
ATOM 1652 C C . ILE A 1 217 ? -19.573 -29.546 -53.788 1.00 28.28 217 ILE A C 1
ATOM 1654 O O . ILE A 1 217 ? -19.403 -30.414 -52.935 1.00 28.28 217 ILE A O 1
ATOM 1658 N N . ARG A 1 218 ? -19.031 -29.599 -55.012 1.00 27.53 218 ARG A N 1
ATOM 1659 C CA . ARG A 1 218 ? -18.256 -30.681 -55.646 1.00 27.53 218 ARG A CA 1
ATOM 1660 C C . ARG A 1 218 ? -16.922 -31.026 -54.959 1.00 27.53 218 ARG A C 1
ATOM 1662 O O . ARG A 1 218 ? -16.188 -30.143 -54.528 1.00 27.53 218 ARG A O 1
ATOM 1669 N N . GLN A 1 219 ? -16.575 -32.318 -55.019 1.00 25.77 219 GLN A N 1
ATOM 1670 C CA . GLN A 1 219 ? -15.234 -32.889 -54.816 1.00 25.77 219 GLN A CA 1
ATOM 1671 C C . GLN A 1 219 ? -14.195 -32.308 -55.791 1.00 25.77 219 GLN A C 1
ATOM 1673 O O . GLN A 1 219 ? -14.461 -32.195 -56.989 1.00 25.77 219 GLN A O 1
ATOM 1678 N N . VAL A 1 220 ? -12.979 -32.059 -55.296 1.00 25.08 220 VAL A N 1
ATOM 1679 C CA . VAL A 1 220 ? -11.766 -31.907 -56.115 1.00 25.08 220 VAL A CA 1
ATOM 1680 C C . VAL A 1 220 ? -10.721 -32.901 -55.600 1.00 25.08 220 VAL A C 1
ATOM 1682 O O . VAL A 1 220 ? -10.302 -32.821 -54.448 1.00 25.08 220 VAL A O 1
ATOM 1685 N N . ASN A 1 221 ? -10.346 -33.855 -56.456 1.00 26.80 221 ASN A N 1
ATOM 1686 C CA . ASN A 1 221 ? -9.280 -34.837 -56.242 1.00 26.80 221 ASN A CA 1
ATOM 1687 C C . ASN A 1 221 ? -7.904 -34.209 -56.494 1.00 26.80 221 ASN A C 1
ATOM 1689 O O . ASN A 1 221 ? -7.750 -33.494 -57.482 1.00 26.80 221 ASN A O 1
ATOM 1693 N N . PHE A 1 222 ? -6.898 -34.580 -55.699 1.00 24.69 222 PHE A N 1
ATOM 1694 C CA . PHE A 1 222 ? -5.492 -34.533 -56.110 1.00 24.69 222 PHE A CA 1
ATOM 1695 C C . PHE A 1 222 ? -4.738 -35.761 -55.579 1.00 24.69 222 PHE A C 1
ATOM 1697 O O . PHE A 1 222 ? -4.794 -36.074 -54.391 1.00 24.69 222 PHE A O 1
ATOM 1704 N N . GLU A 1 223 ? -4.070 -36.460 -56.499 1.00 25.77 223 GLU A N 1
ATOM 1705 C CA . GLU A 1 223 ? -3.173 -37.600 -56.271 1.00 25.77 223 GLU A CA 1
ATOM 1706 C C . GLU A 1 223 ? -1.805 -37.155 -55.707 1.00 25.77 223 GLU A C 1
ATOM 1708 O O . GLU A 1 223 ? -1.378 -36.026 -55.968 1.00 25.77 223 GLU A O 1
ATOM 1713 N N . PRO A 1 224 ? -1.072 -38.024 -54.980 1.00 30.17 224 PRO A N 1
ATOM 1714 C CA . PRO A 1 224 ? 0.255 -37.711 -54.458 1.00 30.17 224 PRO A CA 1
ATOM 1715 C C . PRO A 1 224 ? 1.385 -38.105 -55.427 1.00 30.17 224 PRO A C 1
ATOM 1717 O O . PRO A 1 224 ? 1.427 -39.221 -55.944 1.00 30.17 224 PRO A O 1
ATOM 1720 N N . GLN A 1 225 ? 2.360 -37.205 -55.604 1.00 26.42 225 GLN A N 1
ATOM 1721 C CA . GLN A 1 225 ? 3.643 -37.513 -56.241 1.00 26.42 225 GLN A CA 1
ATOM 1722 C C . GLN A 1 225 ? 4.612 -38.189 -55.259 1.00 26.42 225 GLN A C 1
ATOM 1724 O O . GLN A 1 225 ? 4.887 -37.701 -54.165 1.00 26.42 225 GLN A O 1
ATOM 1729 N N . THR A 1 226 ? 5.154 -39.313 -55.714 1.00 27.16 226 THR A N 1
ATOM 1730 C CA . THR A 1 226 ? 6.261 -40.097 -55.160 1.00 27.16 226 THR A CA 1
ATOM 1731 C C . THR A 1 226 ? 7.604 -39.362 -55.219 1.00 27.16 226 THR A C 1
ATOM 1733 O O . THR A 1 226 ? 7.966 -38.845 -56.275 1.00 27.16 226 THR A O 1
ATOM 1736 N N . VAL A 1 227 ? 8.408 -39.449 -54.153 1.00 27.56 227 VAL A N 1
ATOM 1737 C CA . VAL A 1 227 ? 9.869 -39.250 -54.210 1.00 27.56 227 VAL A CA 1
ATOM 1738 C C . VAL A 1 227 ? 10.557 -40.526 -53.733 1.00 27.56 227 VAL A C 1
ATOM 1740 O O . VAL A 1 227 ? 10.154 -41.146 -52.751 1.00 27.56 227 VAL A O 1
ATOM 1743 N N . GLY A 1 228 ? 11.540 -40.947 -54.528 1.00 27.47 228 GLY A N 1
ATOM 1744 C CA . GLY A 1 228 ? 12.152 -42.263 -54.513 1.00 27.47 228 GLY A CA 1
ATOM 1745 C C . GLY A 1 228 ? 13.119 -42.545 -53.365 1.00 27.47 228 GLY A C 1
ATOM 1746 O O . GLY A 1 228 ? 13.750 -41.667 -52.783 1.00 27.47 228 GLY A O 1
ATOM 1747 N N . ARG A 1 229 ? 13.223 -43.854 -53.132 1.00 26.70 229 ARG A N 1
ATOM 1748 C CA . ARG A 1 229 ? 14.229 -44.604 -52.379 1.00 26.70 229 ARG A CA 1
ATOM 1749 C C . ARG A 1 229 ? 15.669 -44.231 -52.750 1.00 26.70 229 ARG A C 1
ATOM 1751 O O . ARG A 1 229 ? 15.981 -44.075 -53.925 1.00 26.70 229 ARG A O 1
ATOM 1758 N N . ASN A 1 230 ? 16.558 -44.338 -51.764 1.00 25.53 230 ASN A N 1
ATOM 1759 C CA . ASN A 1 230 ? 17.694 -45.249 -51.889 1.00 25.53 230 ASN A CA 1
ATOM 1760 C C . ASN A 1 230 ? 17.929 -45.982 -50.562 1.00 25.53 230 ASN A C 1
ATOM 1762 O O . ASN A 1 230 ? 18.055 -45.374 -49.502 1.00 25.53 230 ASN A O 1
ATOM 1766 N N . GLU A 1 231 ? 17.918 -47.308 -50.669 1.00 26.86 231 GLU A N 1
ATOM 1767 C CA . GLU A 1 231 ? 18.156 -48.310 -49.633 1.00 26.86 231 GLU A CA 1
ATOM 1768 C C . GLU A 1 231 ? 19.631 -48.748 -49.659 1.00 26.86 231 GLU A C 1
ATOM 1770 O O . GLU A 1 231 ? 20.212 -48.875 -50.733 1.00 26.86 231 GLU A O 1
ATOM 1775 N N . SER A 1 232 ? 20.188 -49.080 -48.491 1.00 24.58 232 SER A N 1
ATOM 1776 C CA . SER A 1 232 ? 21.115 -50.214 -48.286 1.00 24.58 232 SER A CA 1
ATOM 1777 C C . SER A 1 232 ? 21.282 -50.412 -46.766 1.00 24.58 232 SER A C 1
ATOM 1779 O O . SER A 1 232 ? 21.941 -49.602 -46.122 1.00 24.58 232 SER A O 1
ATOM 1781 N N . VAL A 1 233 ? 20.446 -51.219 -46.100 1.00 24.16 233 VAL A N 1
ATOM 1782 C CA . VAL A 1 233 ? 20.512 -52.693 -45.910 1.00 24.16 233 VAL A CA 1
ATOM 1783 C C . VAL A 1 233 ? 21.408 -53.109 -44.718 1.00 24.16 233 VAL A C 1
ATOM 1785 O O . VAL A 1 233 ? 22.627 -53.118 -44.819 1.00 24.16 233 VAL A O 1
ATOM 1788 N N . LEU A 1 234 ? 20.730 -53.360 -43.577 1.00 24.61 234 LEU A N 1
ATOM 1789 C CA . LEU A 1 234 ? 20.678 -54.545 -42.666 1.00 24.61 234 LEU A CA 1
ATOM 1790 C C . LEU A 1 234 ? 21.667 -55.725 -42.890 1.00 24.61 234 LEU A C 1
ATOM 1792 O O . LEU A 1 234 ? 22.205 -55.809 -43.989 1.00 24.61 234 LEU A O 1
ATOM 1796 N N . PRO A 1 235 ? 21.848 -56.715 -41.961 1.00 40.50 235 PRO A N 1
ATOM 1797 C CA . PRO A 1 235 ? 20.914 -57.239 -40.917 1.00 40.50 235 PRO A CA 1
ATOM 1798 C C . PRO A 1 235 ? 21.612 -57.622 -39.572 1.00 40.50 235 PRO A C 1
ATOM 1800 O O . PRO A 1 235 ? 22.805 -57.393 -39.433 1.00 40.50 235 PRO A O 1
ATOM 1803 N N . ALA A 1 236 ? 21.067 -58.237 -38.512 1.00 25.27 236 ALA A N 1
ATOM 1804 C CA . ALA A 1 236 ? 19.772 -58.629 -37.916 1.00 25.27 236 ALA A CA 1
ATOM 1805 C C . ALA A 1 236 ? 20.119 -59.031 -36.448 1.00 25.27 236 ALA A C 1
ATOM 1807 O O . ALA A 1 236 ? 21.258 -59.414 -36.191 1.00 25.27 236 ALA A O 1
ATOM 1808 N N . LEU A 1 237 ? 19.249 -58.889 -35.439 1.00 23.59 237 LEU A N 1
ATOM 1809 C CA . LEU A 1 237 ? 18.452 -59.965 -34.800 1.00 23.59 237 LEU A CA 1
ATOM 1810 C C . LEU A 1 237 ? 17.760 -59.323 -33.565 1.00 23.59 237 LEU A C 1
ATOM 1812 O O . LEU A 1 237 ? 18.440 -58.684 -32.772 1.00 23.59 237 LEU A O 1
ATOM 1816 N N . VAL A 1 238 ? 16.424 -59.223 -33.508 1.00 24.05 238 VAL A N 1
ATOM 1817 C CA . VAL A 1 238 ? 15.465 -60.153 -32.853 1.00 24.05 238 VAL A CA 1
ATOM 1818 C C . VAL A 1 238 ? 15.488 -60.108 -31.309 1.00 24.05 238 VAL A C 1
ATOM 1820 O O . VAL A 1 238 ? 16.370 -60.704 -30.705 1.00 24.05 238 VAL A O 1
ATOM 1823 N N . LEU A 1 239 ? 14.504 -59.435 -30.682 1.00 24.41 239 LEU A N 1
ATOM 1824 C CA . LEU A 1 239 ? 13.420 -60.019 -29.849 1.00 24.41 239 LEU A CA 1
ATOM 1825 C C . LEU A 1 239 ? 12.631 -58.947 -29.066 1.00 24.41 239 LEU A C 1
ATOM 1827 O O . LEU A 1 239 ? 13.190 -58.002 -28.515 1.00 24.41 239 LEU A O 1
ATOM 1831 N N . GLU A 1 240 ? 11.314 -59.139 -29.045 1.00 26.25 240 GLU A N 1
ATOM 1832 C CA . GLU A 1 240 ? 10.307 -58.447 -28.235 1.00 26.25 240 GLU A CA 1
ATOM 1833 C C . GLU A 1 240 ? 10.479 -58.739 -26.730 1.00 26.25 240 GLU A C 1
ATOM 1835 O O . GLU A 1 240 ? 10.906 -59.829 -26.369 1.00 26.25 240 GLU A O 1
ATOM 1840 N N . GLU A 1 241 ? 10.082 -57.817 -25.842 1.00 25.17 241 GLU A N 1
ATOM 1841 C CA . GLU A 1 241 ? 8.883 -57.983 -24.995 1.00 25.17 241 GLU A CA 1
ATOM 1842 C C . GLU A 1 241 ? 8.721 -56.884 -23.924 1.00 25.17 241 GLU A C 1
ATOM 1844 O O . GLU A 1 241 ? 9.660 -56.304 -23.385 1.00 25.17 241 GLU A O 1
ATOM 1849 N N . LYS A 1 242 ? 7.445 -56.626 -23.626 1.00 28.50 242 LYS A N 1
ATOM 1850 C CA . LYS A 1 242 ? 6.889 -55.756 -22.584 1.00 28.50 242 LYS A CA 1
ATOM 1851 C C . LYS A 1 242 ? 7.257 -56.238 -21.172 1.00 28.50 242 LYS A C 1
ATOM 1853 O O . LYS A 1 242 ? 7.137 -57.427 -20.898 1.00 28.50 242 LYS A O 1
ATOM 1858 N N . CYS A 1 243 ? 7.452 -55.319 -20.216 1.00 23.97 243 CYS A N 1
ATOM 1859 C CA . CYS A 1 243 ? 7.149 -55.590 -18.801 1.00 23.97 243 CYS A CA 1
ATOM 1860 C C . CYS A 1 243 ? 6.737 -54.340 -17.987 1.00 23.97 243 CYS A C 1
ATOM 1862 O O . CYS A 1 243 ? 7.517 -53.423 -17.782 1.00 23.97 243 CYS A O 1
ATOM 1864 N N . LYS A 1 244 ? 5.460 -54.371 -17.571 1.00 27.55 244 LYS A N 1
ATOM 1865 C CA . LYS A 1 244 ? 4.765 -53.933 -16.333 1.00 27.55 244 LYS A CA 1
ATOM 1866 C C . LYS A 1 244 ? 5.408 -52.905 -15.363 1.00 27.55 244 LYS A C 1
ATOM 1868 O O . LYS A 1 244 ? 6.576 -53.042 -15.020 1.00 27.55 244 LYS A O 1
ATOM 1873 N N . PRO A 1 245 ? 4.596 -52.017 -14.738 1.00 26.80 245 PRO A N 1
ATOM 1874 C CA . PRO A 1 245 ? 5.000 -51.255 -13.553 1.00 26.80 245 PRO A CA 1
ATOM 1875 C C . PRO A 1 245 ? 4.984 -52.126 -12.279 1.00 26.80 245 PRO A C 1
ATOM 1877 O O . PRO A 1 245 ? 4.019 -52.847 -12.003 1.00 26.80 245 PRO A O 1
ATOM 1880 N N . GLY A 1 246 ? 6.063 -52.056 -11.496 1.00 26.73 246 GLY A N 1
ATOM 1881 C CA . GLY A 1 246 ? 6.241 -52.767 -10.229 1.00 26.73 246 GLY A CA 1
ATOM 1882 C C . GLY A 1 246 ? 5.740 -51.978 -9.013 1.00 26.73 246 GLY A C 1
ATOM 1883 O O . GLY A 1 246 ? 6.349 -51.005 -8.602 1.00 26.73 246 GLY A O 1
ATOM 1884 N N . ARG A 1 247 ? 4.610 -52.432 -8.465 1.00 25.42 247 ARG A N 1
ATOM 1885 C CA . ARG A 1 247 ? 4.258 -52.631 -7.041 1.00 25.42 247 ARG A CA 1
ATOM 1886 C C . ARG A 1 247 ? 5.087 -51.895 -5.954 1.00 25.42 247 ARG A C 1
ATOM 1888 O O . ARG A 1 247 ? 6.179 -52.332 -5.607 1.00 25.42 247 ARG A O 1
ATOM 1895 N N . LEU A 1 248 ? 4.451 -50.922 -5.289 1.00 27.52 248 LEU A N 1
ATOM 1896 C CA . LEU A 1 248 ? 4.781 -50.457 -3.929 1.00 27.52 248 LEU A CA 1
ATOM 1897 C C . LEU A 1 248 ? 4.699 -51.624 -2.925 1.00 27.52 248 LEU A C 1
ATOM 1899 O O . LEU A 1 248 ? 3.696 -52.344 -2.875 1.00 27.52 248 LEU A O 1
ATOM 1903 N N . VAL A 1 249 ? 5.750 -51.812 -2.124 1.00 26.94 249 VAL A N 1
ATOM 1904 C CA . VAL A 1 249 ? 5.812 -52.819 -1.054 1.00 26.94 249 VAL A CA 1
ATOM 1905 C C . VAL A 1 249 ? 5.106 -52.291 0.197 1.00 26.94 249 VAL A C 1
ATOM 1907 O O . VAL A 1 249 ? 5.406 -51.212 0.700 1.00 26.94 249 VAL A O 1
ATOM 1910 N N . ALA A 1 250 ? 4.147 -53.076 0.687 1.00 27.16 250 ALA A N 1
ATOM 1911 C CA . ALA A 1 250 ? 3.349 -52.804 1.873 1.00 27.16 250 ALA A CA 1
ATOM 1912 C C . ALA A 1 250 ? 4.119 -53.072 3.178 1.00 27.16 250 ALA A C 1
ATOM 1914 O O . ALA A 1 250 ? 4.826 -54.074 3.309 1.00 27.16 250 ALA A O 1
ATOM 1915 N N . PHE A 1 251 ? 3.886 -52.216 4.174 1.00 27.73 251 PHE A N 1
ATOM 1916 C CA . PHE A 1 251 ? 4.206 -52.462 5.578 1.00 27.73 251 PHE A CA 1
ATOM 1917 C C . PHE A 1 251 ? 3.388 -53.655 6.100 1.00 27.73 251 PHE A C 1
ATOM 1919 O O . PHE A 1 251 ? 2.162 -53.675 5.979 1.00 27.73 251 PHE A O 1
ATOM 1926 N N . ARG A 1 252 ? 4.050 -54.653 6.699 1.00 24.53 252 ARG A N 1
ATOM 1927 C CA . ARG A 1 252 ? 3.368 -55.749 7.405 1.00 24.53 252 ARG A CA 1
ATOM 1928 C C . ARG A 1 252 ? 2.834 -55.263 8.758 1.00 24.53 252 ARG A C 1
ATOM 1930 O O . ARG A 1 252 ? 3.603 -54.782 9.584 1.00 24.53 252 ARG A O 1
ATOM 1937 N N . LYS A 1 253 ? 1.538 -55.487 8.991 1.00 24.14 253 LYS A N 1
ATOM 1938 C CA . LYS A 1 253 ? 0.923 -55.718 10.308 1.00 24.14 253 LYS A CA 1
ATOM 1939 C C . LYS A 1 253 ? 0.426 -57.172 10.351 1.00 24.14 253 LYS A C 1
ATOM 1941 O O . LYS A 1 253 ? -0.149 -57.636 9.370 1.00 24.14 253 LYS A O 1
ATOM 1946 N N . SER A 1 254 ? 0.676 -57.864 11.458 1.00 28.81 254 SER A N 1
ATOM 1947 C CA . SER A 1 254 ? -0.054 -59.048 11.955 1.00 28.81 254 SER A CA 1
ATOM 1948 C C . SER A 1 254 ? -1.417 -58.581 12.527 1.00 28.81 254 SER A C 1
ATOM 1950 O O . SER A 1 254 ? -1.524 -57.403 12.866 1.00 28.81 254 SER A O 1
ATOM 1952 N N . GLU A 1 255 ? -2.534 -59.318 12.607 1.00 30.92 255 GLU A N 1
ATOM 1953 C CA . GLU A 1 255 ? -2.910 -60.749 12.763 1.00 30.92 255 GLU A CA 1
ATOM 1954 C C . GLU A 1 255 ? -4.232 -60.997 11.937 1.00 30.92 255 GLU A C 1
ATOM 1956 O O . GLU A 1 255 ? -4.753 -60.032 11.379 1.00 30.92 255 GLU A O 1
ATOM 1961 N N . ASP A 1 256 ? -4.866 -62.169 11.721 1.00 29.70 256 ASP A N 1
ATOM 1962 C CA . ASP A 1 256 ? -5.140 -63.319 12.606 1.00 29.70 256 ASP A CA 1
ATOM 1963 C C . ASP A 1 256 ? -5.918 -64.479 11.881 1.00 29.70 256 ASP A C 1
ATOM 1965 O O . ASP A 1 256 ? -6.402 -64.264 10.766 1.00 29.70 256 ASP A O 1
ATOM 1969 N N . VAL A 1 257 ? -6.148 -65.620 12.587 1.00 28.33 257 VAL A N 1
ATOM 1970 C CA . VAL A 1 257 ? -7.112 -66.767 12.359 1.00 28.33 257 VAL A CA 1
ATOM 1971 C C . VAL A 1 257 ? -6.540 -68.019 11.607 1.00 28.33 257 VAL A C 1
ATOM 1973 O O . VAL A 1 257 ? -6.047 -67.873 10.498 1.00 28.33 257 VAL A O 1
ATOM 1976 N N . GLU A 1 258 ? -6.542 -69.303 12.054 1.00 29.17 258 GLU A N 1
ATOM 1977 C CA . GLU A 1 258 ? -7.303 -70.079 13.069 1.00 29.17 258 GLU A CA 1
ATOM 1978 C C . GLU A 1 258 ? -6.638 -71.434 13.505 1.00 29.17 258 GLU A C 1
ATOM 1980 O O . GLU A 1 258 ? -6.025 -72.118 12.691 1.00 29.17 258 GLU A O 1
ATOM 1985 N N . LYS A 1 259 ? -6.881 -71.830 14.776 1.00 29.09 259 LYS A N 1
ATOM 1986 C CA . LYS A 1 259 ? -7.061 -73.172 15.428 1.00 29.09 259 LYS A CA 1
ATOM 1987 C C . LYS A 1 259 ? -6.212 -74.420 15.058 1.00 29.09 259 LYS A C 1
ATOM 1989 O O . LYS A 1 259 ? -6.399 -75.024 14.009 1.00 29.09 259 LYS A O 1
ATOM 1994 N N . SER A 1 260 ? -5.521 -74.994 16.060 1.00 27.30 260 SER A N 1
ATOM 1995 C CA . SER A 1 260 ? -5.909 -76.277 16.712 1.00 27.30 260 SER A CA 1
ATOM 1996 C C . SER A 1 260 ? -5.000 -76.677 17.902 1.00 27.30 260 SER A C 1
ATOM 1998 O O . SER A 1 260 ? -3.779 -76.641 17.822 1.00 27.30 260 SER A O 1
ATOM 2000 N N . ASP A 1 261 ? -5.670 -77.020 19.007 1.00 27.53 261 ASP A N 1
ATOM 2001 C CA . ASP A 1 261 ? -5.419 -78.039 20.041 1.00 27.53 261 ASP A CA 1
ATOM 2002 C C . ASP A 1 261 ? -4.107 -78.205 20.856 1.00 27.53 261 ASP A C 1
ATOM 2004 O O . ASP A 1 261 ? -3.086 -78.721 20.417 1.00 27.53 261 ASP A O 1
ATOM 2008 N N . THR A 1 262 ? -4.328 -78.034 22.173 1.00 27.27 262 THR A N 1
ATOM 2009 C CA . THR A 1 262 ? -3.894 -78.834 23.346 1.00 27.27 262 THR A CA 1
ATOM 2010 C C . THR A 1 262 ? -2.607 -78.522 24.139 1.00 27.27 262 THR A C 1
ATOM 2012 O O . THR A 1 262 ? -1.482 -78.718 23.705 1.00 27.27 262 THR A O 1
ATOM 2015 N N . ASN A 1 263 ? -2.874 -78.221 25.422 1.00 26.86 263 ASN A N 1
ATOM 2016 C CA . ASN A 1 263 ? -2.157 -78.541 26.667 1.00 26.86 263 ASN A CA 1
ATOM 2017 C C . ASN A 1 263 ? -0.876 -77.799 27.122 1.00 26.86 263 ASN A C 1
ATOM 2019 O O . ASN A 1 263 ? 0.252 -78.192 26.860 1.00 26.86 263 ASN A O 1
ATOM 2023 N N . SER A 1 264 ? -1.136 -76.939 28.118 1.00 25.88 264 SER A N 1
ATOM 2024 C CA . SER A 1 264 ? -0.527 -76.896 29.462 1.00 25.88 264 SER A CA 1
ATOM 2025 C C . SER A 1 264 ? 0.699 -76.006 29.743 1.00 25.88 264 SER A C 1
ATOM 2027 O O . SER A 1 264 ? 1.761 -76.142 29.154 1.00 25.88 264 SER A O 1
ATOM 2029 N N . ALA A 1 265 ? 0.500 -75.212 30.807 1.00 26.50 265 ALA A N 1
ATOM 2030 C CA . ALA A 1 265 ? 1.445 -74.802 31.850 1.00 26.50 265 ALA A CA 1
ATOM 2031 C C . ALA A 1 265 ? 2.301 -73.517 31.678 1.00 26.50 265 ALA A C 1
ATOM 2033 O O . ALA A 1 265 ? 3.287 -73.470 30.958 1.00 26.50 265 ALA A O 1
ATOM 2034 N N . THR A 1 266 ? 1.980 -72.554 32.563 1.00 26.12 266 THR A N 1
ATOM 2035 C CA . THR A 1 266 ? 2.859 -71.595 33.286 1.00 26.12 266 THR A CA 1
ATOM 2036 C C . THR A 1 266 ? 3.576 -70.443 32.543 1.00 26.12 266 THR A C 1
ATOM 2038 O O . THR A 1 266 ? 4.483 -70.637 31.749 1.00 26.12 266 THR A O 1
ATOM 2041 N N . LYS A 1 267 ? 3.215 -69.205 32.933 1.00 28.36 267 LYS A N 1
ATOM 2042 C CA . LYS A 1 267 ? 3.950 -67.915 32.792 1.00 28.36 267 LYS A CA 1
ATOM 2043 C C . LYS A 1 267 ? 5.346 -67.947 33.474 1.00 28.36 267 LYS A C 1
ATOM 2045 O O . LYS A 1 267 ? 5.504 -68.807 34.341 1.00 28.36 267 LYS A O 1
ATOM 2050 N N . PRO A 1 268 ? 6.255 -66.940 33.312 1.00 43.41 268 PRO A N 1
ATOM 2051 C CA . PRO A 1 268 ? 6.259 -65.748 32.427 1.00 43.41 268 PRO A CA 1
ATOM 2052 C C . PRO A 1 268 ? 7.631 -65.420 31.747 1.00 43.41 268 PRO A C 1
ATOM 2054 O O . PRO A 1 268 ? 8.633 -66.079 31.990 1.00 43.41 268 PRO A O 1
ATOM 2057 N N . SER A 1 269 ? 7.668 -64.285 31.022 1.00 27.88 269 SER A N 1
ATOM 2058 C CA . SER A 1 269 ? 8.838 -63.441 30.672 1.00 27.88 269 SER A CA 1
ATOM 2059 C C . SER A 1 269 ? 9.673 -63.804 29.433 1.00 27.88 269 SER A C 1
ATOM 2061 O O . SER A 1 269 ? 10.593 -64.612 29.516 1.00 27.88 269 SER A O 1
ATOM 2063 N N . SER A 1 270 ? 9.520 -63.007 28.369 1.00 24.94 270 SER A N 1
ATOM 2064 C CA . SER A 1 270 ? 10.666 -62.505 27.595 1.00 24.94 270 SER A CA 1
ATOM 2065 C C . SER A 1 270 ? 10.290 -61.280 26.759 1.00 24.94 270 SER A C 1
ATOM 2067 O O . SER A 1 270 ? 9.288 -61.287 26.052 1.00 24.94 270 SER A O 1
ATOM 2069 N N . ASN A 1 271 ? 11.132 -60.252 26.871 1.00 35.22 271 ASN A N 1
ATOM 2070 C CA . ASN A 1 271 ? 11.230 -59.069 26.021 1.00 35.22 271 ASN A CA 1
ATOM 2071 C C . ASN A 1 271 ? 10.968 -59.368 24.539 1.00 35.22 271 ASN A C 1
ATOM 2073 O O . ASN A 1 271 ? 11.693 -60.170 23.951 1.00 35.22 271 ASN A O 1
ATOM 2077 N N . GLU A 1 272 ? 10.049 -58.627 23.920 1.00 27.08 272 GLU A N 1
ATOM 2078 C CA . GLU A 1 272 ? 10.065 -58.438 22.471 1.00 27.08 272 GLU A CA 1
ATOM 2079 C C . GLU A 1 272 ? 10.615 -57.054 22.129 1.00 27.08 272 GLU A C 1
ATOM 2081 O O . GLU A 1 272 ? 10.202 -56.008 22.629 1.00 27.08 272 GLU A O 1
ATOM 2086 N N . SER A 1 273 ? 11.651 -57.129 21.310 1.00 29.30 273 SER A N 1
ATOM 2087 C CA . SER A 1 273 ? 12.577 -56.117 20.847 1.00 29.30 273 SER A CA 1
ATOM 2088 C C . SER A 1 273 ? 11.920 -54.943 20.129 1.00 29.30 273 SER A C 1
ATOM 2090 O O . SER A 1 273 ? 11.215 -55.119 19.136 1.00 29.30 273 SER A O 1
ATOM 2092 N N . ALA A 1 274 ? 12.292 -53.734 20.553 1.00 31.41 274 ALA A N 1
ATOM 2093 C CA . ALA A 1 274 ? 12.211 -52.535 19.735 1.00 31.41 274 ALA A CA 1
ATOM 2094 C C . ALA A 1 274 ? 12.890 -52.789 18.376 1.00 31.41 274 ALA A C 1
ATOM 2096 O O . ALA A 1 274 ? 14.076 -53.122 18.316 1.00 31.41 274 ALA A O 1
ATOM 2097 N N . VAL A 1 275 ? 12.142 -52.636 17.283 1.00 35.81 275 VAL A N 1
ATOM 2098 C CA . VAL A 1 275 ? 12.706 -52.583 15.929 1.00 35.81 275 VAL A CA 1
ATOM 2099 C C . VAL A 1 275 ? 13.735 -51.451 15.916 1.00 35.81 275 VAL A C 1
ATOM 2101 O O . VAL A 1 275 ? 13.404 -50.308 16.221 1.00 35.81 275 VAL A O 1
ATOM 2104 N N . ASN A 1 276 ? 14.996 -51.786 15.644 1.00 40.88 276 ASN A N 1
ATOM 2105 C CA . ASN A 1 276 ? 16.148 -50.886 15.717 1.00 40.88 276 ASN A CA 1
ATOM 2106 C C . ASN A 1 276 ? 15.911 -49.614 14.870 1.00 40.88 276 ASN A C 1
ATOM 2108 O O . ASN A 1 276 ? 16.125 -49.623 13.659 1.00 40.88 276 ASN A O 1
ATOM 2112 N N . SER A 1 277 ? 15.519 -48.500 15.501 1.00 56.75 277 SER A N 1
ATOM 2113 C CA . SER A 1 277 ? 15.211 -47.191 14.885 1.00 56.75 277 SER A CA 1
ATOM 2114 C C . SER A 1 277 ? 16.431 -46.467 14.287 1.00 56.75 277 SER A C 1
ATOM 2116 O O . SER A 1 277 ? 16.433 -45.248 14.142 1.00 56.75 277 SER A O 1
ATOM 2118 N N . ARG A 1 278 ? 17.503 -47.212 14.003 1.00 76.06 278 ARG A N 1
ATOM 2119 C CA . ARG A 1 278 ? 18.781 -46.727 13.481 1.00 76.06 278 ARG A CA 1
ATOM 2120 C C . ARG A 1 278 ? 19.092 -47.243 12.084 1.00 76.06 278 ARG A C 1
ATOM 2122 O O . ARG A 1 278 ? 20.062 -46.752 11.522 1.00 76.06 278 ARG A O 1
ATOM 2129 N N . VAL A 1 279 ? 18.297 -48.168 11.520 1.00 83.81 279 VAL A N 1
ATOM 2130 C CA . VAL A 1 279 ? 18.419 -48.615 10.111 1.00 83.81 279 VAL A CA 1
ATOM 2131 C C . VAL A 1 279 ? 17.104 -48.408 9.332 1.00 83.81 279 VAL A C 1
ATOM 2133 O O . VAL A 1 279 ? 16.053 -48.869 9.769 1.00 83.81 279 VAL A O 1
ATOM 2136 N N . ALA A 1 280 ? 17.160 -47.684 8.207 1.00 82.12 280 ALA A N 1
ATOM 2137 C CA . ALA A 1 280 ? 16.027 -47.368 7.334 1.00 82.12 280 ALA A CA 1
ATOM 2138 C C . ALA A 1 280 ? 16.332 -47.886 5.931 1.00 82.12 280 ALA A C 1
ATOM 2140 O O . ALA A 1 280 ? 17.411 -47.633 5.400 1.00 82.12 280 ALA A O 1
ATOM 2141 N N . VAL A 1 281 ? 15.383 -48.607 5.335 1.00 84.81 281 VAL A N 1
ATOM 2142 C CA . VAL A 1 281 ? 15.521 -49.204 4.000 1.00 84.81 281 VAL A CA 1
ATOM 2143 C C . VAL A 1 281 ? 14.532 -48.528 3.059 1.00 84.81 281 VAL A C 1
ATOM 2145 O O . VAL A 1 281 ? 13.333 -48.497 3.332 1.00 84.81 281 VAL A O 1
ATOM 2148 N N . LEU A 1 282 ? 15.048 -47.979 1.964 1.00 82.88 282 LEU A N 1
ATOM 2149 C CA . LEU A 1 282 ? 14.313 -47.271 0.920 1.00 82.88 282 LEU A CA 1
ATOM 2150 C C . LEU A 1 282 ? 14.597 -47.918 -0.440 1.00 82.88 282 LEU A C 1
ATOM 2152 O O . LEU A 1 282 ? 15.514 -48.728 -0.575 1.00 82.88 282 LEU A O 1
ATOM 2156 N N . GLU A 1 283 ? 13.825 -47.544 -1.462 1.00 83.31 283 GLU A N 1
ATOM 2157 C CA . GLU A 1 283 ? 14.006 -48.058 -2.830 1.00 83.31 283 GLU A CA 1
ATOM 2158 C C . GLU A 1 283 ? 15.410 -47.782 -3.386 1.00 83.31 283 GLU A C 1
ATOM 2160 O O . GLU A 1 283 ? 15.919 -48.557 -4.191 1.00 83.31 283 GLU A O 1
ATOM 2165 N N . ASP A 1 284 ? 16.055 -46.704 -2.933 1.00 85.44 284 ASP A N 1
ATOM 2166 C CA . ASP A 1 284 ? 17.375 -46.279 -3.391 1.00 85.44 284 ASP A CA 1
ATOM 2167 C C . ASP A 1 284 ? 18.526 -46.670 -2.455 1.00 85.44 284 ASP A C 1
ATOM 2169 O O . ASP A 1 284 ? 19.671 -46.338 -2.763 1.00 85.44 284 ASP A O 1
ATOM 2173 N N . GLY A 1 285 ? 18.256 -47.370 -1.347 1.00 90.00 285 GLY A N 1
ATOM 2174 C CA . GLY A 1 285 ? 19.289 -47.927 -0.478 1.00 90.00 285 GLY A CA 1
ATOM 2175 C C . GLY A 1 285 ? 18.926 -48.014 1.007 1.00 90.00 285 GLY A C 1
ATOM 2176 O O . GLY A 1 285 ? 17.812 -47.725 1.434 1.00 90.00 285 GLY A O 1
ATOM 2177 N N . THR A 1 286 ? 19.900 -48.432 1.808 1.00 91.69 286 THR A N 1
ATOM 2178 C CA . THR A 1 286 ? 19.844 -48.564 3.266 1.00 91.69 286 THR A CA 1
ATOM 2179 C C . THR A 1 286 ? 20.631 -47.442 3.939 1.00 91.69 286 THR A C 1
ATOM 2181 O O . THR A 1 286 ? 21.722 -47.087 3.502 1.00 91.69 286 THR A O 1
ATOM 2184 N N . TYR A 1 287 ? 20.084 -46.897 5.021 1.00 91.56 287 TYR A N 1
ATOM 2185 C CA . TYR A 1 287 ? 20.609 -45.754 5.760 1.00 91.56 287 TYR A CA 1
ATOM 2186 C C . TYR A 1 287 ? 20.768 -46.103 7.233 1.00 91.56 287 TYR A C 1
ATOM 2188 O O . TYR A 1 287 ? 19.806 -46.557 7.857 1.00 91.56 287 TYR A O 1
ATOM 2196 N N . THR A 1 288 ? 21.933 -45.810 7.807 1.00 90.69 288 THR A N 1
ATOM 2197 C CA . THR A 1 288 ? 22.214 -46.051 9.228 1.00 90.69 288 THR A CA 1
ATOM 2198 C C . THR A 1 288 ? 22.470 -44.737 9.964 1.00 90.69 288 THR A C 1
ATOM 2200 O O . THR A 1 288 ? 23.194 -43.873 9.462 1.00 90.69 288 THR A O 1
ATOM 2203 N N . ARG A 1 289 ? 21.909 -44.574 11.170 1.00 87.12 289 ARG A N 1
ATOM 2204 C CA . ARG A 1 289 ? 22.113 -43.399 12.037 1.00 87.12 289 ARG A CA 1
ATOM 2205 C C . ARG A 1 289 ? 22.843 -43.714 13.343 1.00 87.12 289 ARG A C 1
ATOM 2207 O O . ARG A 1 289 ? 22.757 -44.818 13.879 1.00 87.12 289 ARG A O 1
ATOM 2214 N N . ASP A 1 290 ? 23.526 -42.704 13.878 1.00 83.94 290 ASP A N 1
ATOM 2215 C CA . ASP A 1 290 ? 24.083 -42.733 15.232 1.00 83.94 290 ASP A CA 1
ATOM 2216 C C . ASP A 1 290 ? 23.072 -42.297 16.312 1.00 83.94 290 ASP A C 1
ATOM 2218 O O . ASP A 1 290 ? 21.915 -41.983 16.035 1.00 83.94 290 ASP A O 1
ATOM 2222 N N . ALA A 1 291 ? 23.511 -42.292 17.576 1.00 77.50 291 ALA A N 1
ATOM 2223 C CA . ALA A 1 291 ? 22.689 -41.898 18.724 1.00 77.50 291 ALA A CA 1
ATOM 2224 C C . ALA A 1 291 ? 22.252 -40.420 18.710 1.00 77.50 291 ALA A C 1
ATOM 2226 O O . ALA A 1 291 ? 21.302 -40.073 19.403 1.00 77.50 291 ALA A O 1
ATOM 2227 N N . ASN A 1 292 ? 22.911 -39.574 17.913 1.00 75.00 292 ASN A N 1
ATOM 2228 C CA . ASN A 1 292 ? 22.587 -38.158 17.753 1.00 75.00 292 ASN A CA 1
ATOM 2229 C C . ASN A 1 292 ? 21.711 -37.915 16.516 1.00 75.00 292 ASN A C 1
ATOM 2231 O O . ASN A 1 292 ? 21.612 -36.787 16.045 1.00 75.00 292 ASN A O 1
ATOM 2235 N N . ASN A 1 293 ? 21.086 -38.965 15.971 1.00 73.88 293 ASN A N 1
ATOM 2236 C CA . ASN A 1 293 ? 20.226 -38.893 14.794 1.00 73.88 293 ASN A CA 1
ATOM 2237 C C . ASN A 1 293 ? 20.931 -38.424 13.505 1.00 73.88 293 ASN A C 1
ATOM 2239 O O . ASN A 1 293 ? 20.271 -37.964 12.572 1.00 73.88 293 ASN A O 1
ATOM 2243 N N . ARG A 1 294 ? 22.252 -38.603 13.392 1.00 85.12 294 ARG A N 1
ATOM 2244 C CA . ARG A 1 294 ? 23.013 -38.253 12.181 1.00 85.12 294 ARG A CA 1
ATOM 2245 C C . ARG A 1 294 ? 23.234 -39.493 11.326 1.00 85.12 294 ARG A C 1
ATOM 2247 O O . ARG A 1 294 ? 23.561 -40.553 11.856 1.00 85.12 294 ARG A O 1
ATOM 2254 N N . VAL A 1 295 ? 23.095 -39.373 10.005 1.00 88.81 295 VAL A N 1
ATOM 2255 C CA . VAL A 1 295 ? 23.359 -40.483 9.071 1.00 88.81 295 VAL A CA 1
ATOM 2256 C C . VAL A 1 295 ? 24.859 -40.769 9.034 1.00 88.81 295 VAL A C 1
ATOM 2258 O O . VAL A 1 295 ? 25.650 -39.907 8.646 1.00 88.81 295 VAL A O 1
ATOM 2261 N N . ILE A 1 296 ? 25.256 -41.962 9.465 1.00 91.81 296 ILE A N 1
ATOM 2262 C CA . ILE A 1 296 ? 26.650 -42.428 9.521 1.00 91.81 296 ILE A CA 1
ATOM 2263 C C . ILE A 1 296 ? 26.988 -43.429 8.420 1.00 91.81 296 ILE A C 1
ATOM 2265 O O . ILE A 1 296 ? 28.164 -43.660 8.165 1.00 91.81 296 ILE A O 1
ATOM 2269 N N . GLU A 1 297 ? 25.991 -43.993 7.744 1.00 94.31 297 GLU A N 1
ATOM 2270 C CA . GLU A 1 297 ? 26.203 -44.917 6.633 1.00 94.31 297 GLU A CA 1
ATOM 2271 C C . GLU A 1 297 ? 25.050 -44.835 5.628 1.00 94.31 297 GLU A C 1
ATOM 2273 O O . GLU A 1 297 ? 23.894 -44.650 6.020 1.00 94.31 297 GLU A O 1
ATOM 2278 N N . MET A 1 298 ? 25.377 -44.976 4.344 1.00 94.25 298 MET A N 1
ATOM 2279 C CA . MET A 1 298 ? 24.442 -45.053 3.220 1.00 94.25 298 MET A CA 1
ATOM 2280 C C . MET A 1 298 ? 24.908 -46.147 2.259 1.00 94.25 298 MET A C 1
ATOM 2282 O O . MET A 1 298 ? 26.047 -46.099 1.798 1.00 94.25 298 MET A O 1
ATOM 2286 N N . VAL A 1 299 ? 24.050 -47.116 1.945 1.00 94.00 299 VAL A N 1
ATOM 2287 C CA . VAL A 1 299 ? 24.367 -48.271 1.091 1.00 94.00 299 VAL A CA 1
ATOM 2288 C C . VAL A 1 299 ? 23.312 -48.406 -0.000 1.00 94.00 299 VAL A C 1
ATOM 2290 O O . VAL A 1 299 ? 22.140 -48.580 0.300 1.00 94.00 299 VAL A O 1
ATOM 2293 N N . SER A 1 300 ? 23.704 -48.348 -1.266 1.00 92.62 300 SER A N 1
ATOM 2294 C CA . SER A 1 300 ? 22.833 -48.613 -2.423 1.00 92.62 300 SER A CA 1
ATOM 2295 C C . SER A 1 300 ? 22.133 -49.985 -2.363 1.00 92.62 300 SER A C 1
ATOM 2297 O O . SER A 1 300 ? 22.626 -50.897 -1.696 1.00 92.62 300 SER A O 1
ATOM 2299 N N . PRO A 1 301 ? 21.013 -50.193 -3.087 1.00 89.44 301 PRO A N 1
ATOM 2300 C CA . PRO A 1 301 ? 20.244 -51.438 -3.022 1.00 89.44 301 PRO A CA 1
ATOM 2301 C C . PRO A 1 301 ? 21.020 -52.651 -3.541 1.00 89.44 301 PRO A C 1
ATOM 2303 O O . PRO A 1 301 ? 20.800 -53.767 -3.081 1.00 89.44 301 PRO A O 1
ATOM 2306 N N . ASP A 1 302 ? 21.927 -52.437 -4.498 1.00 88.12 302 ASP A N 1
ATOM 2307 C CA . ASP A 1 302 ? 22.802 -53.475 -5.046 1.00 88.12 302 ASP A CA 1
ATOM 2308 C C . ASP A 1 302 ? 24.129 -53.612 -4.279 1.00 88.12 302 ASP A C 1
ATOM 2310 O O . ASP A 1 302 ? 24.965 -54.443 -4.635 1.00 88.12 302 ASP A O 1
ATOM 2314 N N . GLY A 1 303 ? 24.325 -52.803 -3.232 1.00 86.56 303 GLY A N 1
ATOM 2315 C CA . GLY A 1 303 ? 25.521 -52.779 -2.398 1.00 86.56 303 GLY A CA 1
ATOM 2316 C C . GLY A 1 303 ? 26.777 -52.237 -3.084 1.00 86.56 303 GLY A C 1
ATOM 2317 O O . GLY A 1 303 ? 27.843 -52.286 -2.472 1.00 86.56 303 GLY A O 1
ATOM 2318 N N . LYS A 1 304 ? 26.698 -51.735 -4.327 1.00 85.81 304 LYS A N 1
ATOM 2319 C CA . LYS A 1 304 ? 27.882 -51.279 -5.081 1.00 85.81 304 LYS A CA 1
ATOM 2320 C C . LYS A 1 304 ? 28.380 -49.902 -4.664 1.00 85.81 304 LYS A C 1
ATOM 2322 O O . LYS A 1 304 ? 29.578 -49.648 -4.739 1.00 85.81 304 LYS A O 1
ATOM 2327 N N . THR A 1 305 ? 27.469 -49.032 -4.249 1.00 90.12 305 THR A N 1
ATOM 2328 C CA . THR A 1 305 ? 27.765 -47.727 -3.652 1.00 90.12 305 THR A CA 1
ATOM 2329 C C . THR A 1 305 ? 27.542 -47.809 -2.144 1.00 90.12 305 THR A C 1
ATOM 2331 O O . THR A 1 305 ? 26.454 -48.175 -1.696 1.00 90.12 305 THR A O 1
ATOM 2334 N N . LYS A 1 306 ? 28.563 -47.470 -1.359 1.00 94.19 306 LYS A N 1
ATOM 2335 C CA . LYS A 1 306 ? 28.566 -47.416 0.101 1.00 94.19 306 LYS A CA 1
ATOM 2336 C C . LYS A 1 306 ? 29.362 -46.197 0.553 1.00 94.19 306 LYS A C 1
ATOM 2338 O O . LYS A 1 306 ? 30.547 -46.086 0.254 1.00 94.19 306 LYS A O 1
ATOM 2343 N N . HIS A 1 307 ? 28.731 -45.326 1.328 1.00 94.69 307 HIS A N 1
ATOM 2344 C CA . HIS A 1 307 ? 29.379 -44.201 1.992 1.00 94.69 307 HIS A CA 1
ATOM 2345 C C . HIS A 1 307 ? 29.306 -44.396 3.504 1.00 94.69 307 HIS A C 1
ATOM 2347 O O . HIS A 1 307 ? 28.238 -44.681 4.042 1.00 94.69 307 HIS A O 1
ATOM 2353 N N . THR A 1 308 ? 30.430 -44.227 4.198 1.00 95.31 308 THR A N 1
ATOM 2354 C CA . THR A 1 308 ? 30.494 -44.235 5.668 1.00 95.31 308 THR A CA 1
ATOM 2355 C C . THR A 1 308 ? 31.030 -42.900 6.160 1.00 95.31 308 THR A C 1
ATOM 2357 O O . THR A 1 308 ? 32.089 -42.468 5.716 1.00 95.31 308 THR A O 1
ATOM 2360 N N . PHE A 1 309 ? 30.339 -42.259 7.100 1.00 94.94 309 PHE A N 1
ATOM 2361 C CA . PHE A 1 309 ? 30.649 -40.912 7.575 1.00 94.94 309 PHE A CA 1
ATOM 2362 C C . PHE A 1 309 ? 31.039 -40.913 9.054 1.00 94.94 309 PHE A C 1
ATOM 2364 O O . PHE A 1 309 ? 30.343 -41.466 9.906 1.00 94.94 309 PHE A O 1
ATOM 2371 N N . LYS A 1 310 ? 32.118 -40.204 9.383 1.00 92.81 310 LYS A N 1
ATOM 2372 C CA . LYS A 1 310 ? 32.557 -39.918 10.751 1.00 92.81 310 LYS A CA 1
ATOM 2373 C C . LYS A 1 310 ? 32.428 -38.428 11.036 1.00 92.81 310 LYS A C 1
ATOM 2375 O O . LYS A 1 310 ? 32.729 -37.602 10.176 1.00 92.81 310 LYS A O 1
ATOM 2380 N N . ARG A 1 311 ? 32.028 -38.096 12.265 1.00 89.94 311 ARG A N 1
ATOM 2381 C CA . ARG A 1 311 ? 31.858 -36.721 12.756 1.00 89.94 311 ARG A CA 1
ATOM 2382 C C . ARG A 1 311 ? 32.485 -36.595 14.137 1.00 89.94 311 ARG A C 1
ATOM 2384 O O . ARG A 1 311 ? 31.845 -36.883 15.146 1.00 89.94 311 ARG A O 1
ATOM 2391 N N . ALA A 1 312 ? 33.769 -36.264 14.155 1.00 85.88 312 ALA A N 1
ATOM 2392 C CA . ALA A 1 312 ? 34.590 -36.203 15.362 1.00 85.88 312 ALA A CA 1
ATOM 2393 C C . ALA A 1 312 ? 34.931 -34.765 15.791 1.00 85.88 312 ALA A C 1
ATOM 2395 O O . ALA A 1 312 ? 35.741 -34.589 16.695 1.00 85.88 312 ALA A O 1
ATOM 2396 N N . ASP A 1 313 ? 34.349 -33.746 15.150 1.00 82.94 313 ASP A N 1
ATOM 2397 C CA . ASP A 1 313 ? 34.576 -32.346 15.509 1.00 82.94 313 ASP A CA 1
ATOM 2398 C C . ASP A 1 313 ? 33.646 -31.952 16.674 1.00 82.94 313 ASP A C 1
ATOM 2400 O O . ASP A 1 313 ? 32.429 -31.888 16.483 1.00 82.94 313 ASP A O 1
ATOM 2404 N N . PRO A 1 314 ? 34.176 -31.703 17.886 1.00 76.50 314 PRO A N 1
ATOM 2405 C CA . PRO A 1 314 ? 33.354 -31.365 19.044 1.00 76.50 314 PRO A CA 1
ATOM 2406 C C . PRO A 1 314 ? 32.744 -29.962 18.947 1.00 76.50 314 PRO A C 1
ATOM 2408 O O . PRO A 1 314 ? 31.725 -29.702 19.581 1.00 76.50 314 PRO A O 1
ATOM 2411 N N . ASN A 1 315 ? 33.347 -29.063 18.162 1.00 76.56 315 ASN A N 1
ATOM 2412 C CA . ASN A 1 315 ? 32.853 -27.699 17.982 1.00 76.56 315 ASN A CA 1
ATOM 2413 C C . ASN A 1 315 ? 31.794 -27.623 16.873 1.00 76.56 315 ASN A C 1
ATOM 2415 O O . ASN A 1 315 ? 30.986 -26.699 16.859 1.00 76.56 315 ASN A O 1
ATOM 2419 N N . PHE A 1 316 ? 31.801 -28.589 15.950 1.00 83.12 316 PHE A N 1
ATOM 2420 C CA . PHE A 1 316 ? 30.872 -28.676 14.825 1.00 83.12 316 PHE A CA 1
ATOM 2421 C C . PHE A 1 316 ? 30.352 -30.111 14.682 1.00 83.12 316 PHE A C 1
ATOM 2423 O O . PHE A 1 316 ? 30.803 -30.847 13.801 1.00 83.12 316 PHE A O 1
ATOM 2430 N N . PRO A 1 317 ? 29.401 -30.531 15.534 1.00 78.44 317 PRO A N 1
ATOM 2431 C CA . PRO A 1 317 ? 28.991 -31.928 15.631 1.00 78.44 317 PRO A CA 1
ATOM 2432 C C . PRO A 1 317 ? 28.432 -32.501 14.320 1.00 78.44 317 PRO A C 1
ATOM 2434 O O . PRO A 1 317 ? 28.545 -33.701 14.095 1.00 78.44 317 PRO A O 1
ATOM 2437 N N . ASP A 1 318 ? 27.883 -31.696 13.413 1.00 81.44 318 ASP A N 1
ATOM 2438 C CA . ASP A 1 318 ? 27.330 -32.204 12.148 1.00 81.44 318 ASP A CA 1
ATOM 2439 C C . ASP A 1 318 ? 28.356 -32.311 11.011 1.00 81.44 318 ASP A C 1
ATOM 2441 O O . ASP A 1 318 ? 28.082 -32.927 9.974 1.00 81.44 318 ASP A O 1
ATOM 2445 N N . ARG A 1 319 ? 29.572 -31.789 11.216 1.00 88.69 319 ARG A N 1
ATOM 2446 C CA . ARG A 1 319 ? 30.636 -31.788 10.211 1.00 88.69 319 ARG A CA 1
ATOM 2447 C C . ARG A 1 319 ? 31.145 -33.197 9.936 1.00 88.69 319 ARG A C 1
ATOM 2449 O O . ARG A 1 319 ? 31.588 -33.907 10.838 1.00 88.69 319 ARG A O 1
ATOM 2456 N N . ILE A 1 320 ? 31.179 -33.563 8.656 1.00 92.88 320 ILE A N 1
ATOM 2457 C CA . ILE A 1 320 ? 31.822 -34.792 8.187 1.00 92.88 320 ILE A CA 1
ATOM 2458 C C . ILE A 1 320 ? 33.337 -34.606 8.285 1.00 92.88 320 ILE A C 1
ATOM 2460 O O . ILE A 1 320 ? 33.944 -33.907 7.473 1.00 92.88 320 ILE A O 1
ATOM 2464 N N . THR A 1 321 ? 33.939 -35.221 9.302 1.00 93.12 321 THR A N 1
ATOM 2465 C CA . THR A 1 321 ? 35.389 -35.224 9.525 1.00 93.12 321 THR A CA 1
ATOM 2466 C C . THR A 1 321 ? 36.094 -36.331 8.751 1.00 93.12 321 THR A C 1
ATOM 2468 O O . THR A 1 321 ? 37.286 -36.222 8.476 1.00 93.12 321 THR A O 1
ATOM 2471 N N . SER A 1 322 ? 35.381 -37.409 8.420 1.00 93.56 322 SER A N 1
ATOM 2472 C CA . SER A 1 322 ? 35.873 -38.433 7.500 1.00 93.56 322 SER A CA 1
ATOM 2473 C C . SER A 1 322 ? 34.724 -39.060 6.710 1.00 93.56 322 SER A C 1
ATOM 2475 O O . SER A 1 322 ? 33.642 -39.263 7.261 1.00 93.56 322 SER A O 1
ATOM 2477 N N . GLU A 1 323 ? 34.950 -39.336 5.429 1.00 95.38 323 GLU A N 1
ATOM 2478 C CA . GLU A 1 323 ? 34.048 -40.098 4.563 1.00 95.38 323 GLU A CA 1
ATOM 2479 C C . GLU A 1 323 ? 34.825 -41.220 3.876 1.00 95.38 323 GLU A C 1
ATOM 2481 O O . GLU A 1 323 ? 35.830 -40.950 3.222 1.00 95.38 323 GLU A O 1
ATOM 2486 N N . VAL A 1 324 ? 34.348 -42.457 3.994 1.00 93.94 324 VAL A N 1
ATOM 2487 C CA . VAL A 1 324 ? 34.879 -43.621 3.274 1.00 93.94 324 VAL A CA 1
ATOM 2488 C C . VAL A 1 324 ? 33.902 -44.010 2.173 1.00 93.94 324 VAL A C 1
ATOM 2490 O O . VAL A 1 324 ? 32.724 -44.228 2.461 1.00 93.94 324 VAL A O 1
ATOM 2493 N N . ILE A 1 325 ? 34.395 -44.126 0.940 1.00 92.25 325 ILE A N 1
ATOM 2494 C CA . ILE A 1 325 ? 33.599 -44.504 -0.235 1.00 92.25 325 ILE A CA 1
ATOM 2495 C C . ILE A 1 325 ? 34.013 -45.905 -0.687 1.00 92.25 325 ILE A C 1
ATOM 2497 O O . ILE A 1 325 ? 35.191 -46.149 -0.954 1.00 92.25 325 ILE A O 1
ATOM 2501 N N . ASN A 1 326 ? 33.046 -46.823 -0.759 1.00 90.50 326 ASN A N 1
ATOM 2502 C CA . ASN A 1 326 ? 33.178 -48.211 -1.223 1.00 90.50 326 ASN A CA 1
ATOM 2503 C C . ASN A 1 326 ? 34.324 -49.006 -0.581 1.00 90.50 326 ASN A C 1
ATOM 2505 O O . ASN A 1 326 ? 34.842 -49.936 -1.195 1.00 90.50 326 ASN A O 1
ATOM 2509 N N . ASP A 1 327 ? 34.742 -48.629 0.631 1.00 88.62 327 ASP A N 1
ATOM 2510 C CA . ASP A 1 327 ? 35.924 -49.187 1.294 1.00 88.62 327 ASP A CA 1
ATOM 2511 C C . ASP A 1 327 ? 37.188 -49.119 0.394 1.00 88.62 327 ASP A C 1
ATOM 2513 O O . ASP A 1 327 ? 38.013 -50.031 0.389 1.00 88.62 327 ASP A O 1
ATOM 2517 N N . GLN A 1 328 ? 37.329 -48.045 -0.401 1.00 89.31 328 GLN A N 1
ATOM 2518 C CA . GLN A 1 328 ? 38.450 -47.810 -1.329 1.00 89.31 328 GLN A CA 1
ATOM 2519 C C . GLN A 1 328 ? 39.247 -46.540 -1.007 1.00 89.31 328 GLN A C 1
ATOM 2521 O O . GLN A 1 328 ? 40.482 -46.575 -0.983 1.00 89.31 328 GLN A O 1
ATOM 2526 N N . GLU A 1 329 ? 38.550 -45.431 -0.756 1.00 92.38 329 GLU A N 1
ATOM 2527 C CA . GLU A 1 329 ? 39.158 -44.128 -0.477 1.00 92.38 329 GLU A CA 1
ATOM 2528 C C . GLU A 1 329 ? 38.515 -43.471 0.746 1.00 92.38 329 GLU A C 1
ATOM 2530 O O . GLU A 1 329 ? 37.305 -43.577 0.961 1.00 92.38 329 GLU A O 1
ATOM 2535 N N . GLU A 1 330 ? 39.330 -42.772 1.538 1.00 95.12 330 GLU A N 1
ATOM 2536 C CA . GLU A 1 330 ? 38.914 -41.995 2.703 1.00 95.12 330 GLU A CA 1
ATOM 2537 C C . GLU A 1 330 ? 39.248 -40.508 2.519 1.00 95.12 330 GLU A C 1
ATOM 2539 O O . GLU A 1 330 ? 40.411 -40.122 2.395 1.00 95.12 330 GLU A O 1
ATOM 2544 N N . TYR A 1 331 ? 38.230 -39.655 2.585 1.00 95.56 331 TYR A N 1
ATOM 2545 C CA . TYR A 1 331 ? 38.353 -38.201 2.623 1.00 95.56 331 TYR A CA 1
ATOM 2546 C C . TYR A 1 331 ? 38.427 -37.747 4.076 1.00 95.56 331 TYR A C 1
ATOM 2548 O O . TYR A 1 331 ? 37.434 -37.837 4.790 1.00 95.56 331 TYR A O 1
ATOM 2556 N N . ARG A 1 332 ? 39.572 -37.231 4.531 1.00 95.69 332 ARG A N 1
ATOM 2557 C CA . ARG A 1 332 ? 39.776 -36.736 5.904 1.00 95.69 332 ARG A CA 1
ATOM 2558 C C . ARG A 1 332 ? 39.795 -35.218 5.942 1.00 95.69 332 ARG A C 1
ATOM 2560 O O . ARG A 1 332 ? 40.590 -34.594 5.246 1.00 95.69 332 ARG A O 1
ATOM 2567 N N . PHE A 1 333 ? 38.939 -34.632 6.767 1.00 93.69 333 PHE A N 1
ATOM 2568 C CA . PHE A 1 333 ? 38.844 -33.187 6.946 1.00 93.69 333 PHE A CA 1
ATOM 2569 C C . PHE A 1 333 ? 40.152 -32.610 7.495 1.00 93.69 333 PHE A C 1
ATOM 2571 O O . PHE A 1 333 ? 40.685 -33.106 8.487 1.00 93.69 333 PHE A O 1
ATOM 2578 N N . ILE A 1 334 ? 40.647 -31.546 6.862 1.00 91.25 334 ILE A N 1
ATOM 2579 C CA . ILE A 1 334 ? 41.896 -30.861 7.242 1.00 91.25 334 ILE A CA 1
ATOM 2580 C C . ILE A 1 334 ? 41.689 -29.372 7.554 1.00 91.25 334 ILE A C 1
ATOM 2582 O O . ILE A 1 334 ? 42.593 -28.721 8.072 1.00 91.25 334 ILE A O 1
ATOM 2586 N N . GLY A 1 335 ? 40.504 -28.821 7.274 1.00 88.81 335 GLY A N 1
ATOM 2587 C CA . GLY A 1 335 ? 40.151 -27.444 7.619 1.00 88.81 335 GLY A CA 1
ATOM 2588 C C . GLY A 1 335 ? 39.045 -26.869 6.739 1.00 88.81 335 GLY A C 1
ATOM 2589 O O . GLY A 1 335 ? 38.720 -27.411 5.688 1.00 88.81 335 GLY A O 1
ATOM 2590 N N . ASN A 1 336 ? 38.456 -25.753 7.160 1.00 86.94 336 ASN A N 1
ATOM 2591 C CA . ASN A 1 336 ? 37.433 -25.058 6.379 1.00 86.94 336 ASN A CA 1
ATOM 2592 C C . ASN A 1 336 ? 38.055 -24.220 5.260 1.00 86.94 336 ASN A C 1
ATOM 2594 O O . ASN A 1 336 ? 39.092 -23.576 5.459 1.00 86.94 336 ASN A O 1
ATOM 2598 N N . CYS A 1 337 ? 37.345 -24.109 4.140 1.00 82.12 337 CYS A N 1
ATOM 2599 C CA . CYS A 1 337 ? 37.577 -23.009 3.215 1.00 82.12 337 CYS A CA 1
ATOM 2600 C C . CYS A 1 337 ? 37.091 -21.722 3.891 1.00 82.12 337 CYS A C 1
ATOM 2602 O O . CYS A 1 337 ? 35.939 -21.644 4.321 1.00 82.12 337 CYS A O 1
ATOM 2604 N N . LYS A 1 338 ? 37.966 -20.722 4.035 1.00 81.12 338 LYS A N 1
ATOM 2605 C CA . LYS A 1 338 ? 37.645 -19.462 4.720 1.00 81.12 338 LYS A CA 1
ATOM 2606 C C . LYS A 1 338 ? 37.658 -18.286 3.749 1.00 81.12 338 LYS A C 1
ATOM 2608 O O . LYS A 1 338 ? 38.551 -18.187 2.915 1.00 81.12 338 LYS A O 1
ATOM 2613 N N . SER A 1 339 ? 36.718 -17.362 3.926 1.00 74.19 339 SER A N 1
ATOM 2614 C CA . SER A 1 339 ? 36.706 -16.042 3.287 1.00 74.19 339 SER A CA 1
ATOM 2615 C C . SER A 1 339 ? 36.506 -14.980 4.368 1.00 74.19 339 SER A C 1
ATOM 2617 O O . SER A 1 339 ? 35.624 -15.109 5.217 1.00 74.19 339 SER A O 1
ATOM 2619 N N . GLY A 1 340 ? 37.388 -13.977 4.428 1.00 69.44 340 GLY A N 1
ATOM 2620 C CA . GLY A 1 340 ? 37.365 -12.968 5.499 1.00 69.44 340 GLY A CA 1
ATOM 2621 C C . GLY A 1 340 ? 37.534 -13.544 6.916 1.00 69.44 340 GLY A C 1
ATOM 2622 O O . GLY A 1 340 ? 36.970 -13.016 7.869 1.00 69.44 340 GLY A O 1
ATOM 2623 N N . GLY A 1 341 ? 38.252 -14.666 7.060 1.00 73.12 341 GLY A N 1
ATOM 2624 C CA . GLY A 1 341 ? 38.478 -15.343 8.346 1.00 73.12 341 GLY A CA 1
ATOM 2625 C C . GLY A 1 341 ? 37.322 -16.223 8.841 1.00 73.12 341 GLY A C 1
ATOM 2626 O O . GLY A 1 341 ? 37.507 -16.964 9.808 1.00 73.12 341 GLY A O 1
ATOM 2627 N N . LYS A 1 342 ? 36.168 -16.212 8.164 1.00 73.94 342 LYS A N 1
ATOM 2628 C CA . LYS A 1 342 ? 34.996 -17.043 8.483 1.00 73.94 342 LYS A CA 1
ATOM 2629 C C . LYS A 1 342 ? 34.868 -18.221 7.502 1.00 73.94 342 LYS A C 1
ATOM 2631 O O . LYS A 1 342 ? 35.292 -18.075 6.355 1.00 73.94 342 LYS A O 1
ATOM 2636 N N . PRO A 1 343 ? 34.313 -19.376 7.915 1.00 79.56 343 PRO A N 1
ATOM 2637 C CA . PRO A 1 343 ? 34.000 -20.477 7.002 1.00 79.56 343 PRO A CA 1
ATOM 2638 C C . PRO A 1 343 ? 33.081 -20.028 5.860 1.00 79.56 343 PRO A C 1
ATOM 2640 O O . PRO A 1 343 ? 32.147 -19.257 6.078 1.00 79.56 343 PRO A O 1
ATOM 2643 N N . VAL A 1 344 ? 33.344 -20.505 4.645 1.00 81.94 344 VAL A N 1
ATOM 2644 C CA . VAL A 1 344 ? 32.474 -20.280 3.487 1.00 81.94 344 VAL A CA 1
ATOM 2645 C C . VAL A 1 344 ? 31.260 -21.201 3.606 1.00 81.94 344 VAL A C 1
ATOM 2647 O O . VAL A 1 344 ? 31.407 -22.423 3.605 1.00 81.94 344 VAL A O 1
ATOM 2650 N N . ILE A 1 345 ? 30.069 -20.607 3.700 1.00 82.00 345 ILE A N 1
ATOM 2651 C CA . ILE A 1 345 ? 28.783 -21.310 3.726 1.00 82.00 345 ILE A CA 1
ATOM 2652 C C . ILE A 1 345 ? 28.070 -21.063 2.398 1.00 82.00 345 ILE A C 1
ATOM 2654 O O . ILE A 1 345 ? 27.889 -19.912 2.003 1.00 82.00 345 ILE A O 1
ATOM 2658 N N . LEU A 1 346 ? 27.657 -22.129 1.717 1.00 76.75 346 LEU A N 1
ATOM 2659 C CA . LEU A 1 346 ? 26.929 -22.073 0.451 1.00 76.75 346 LEU A CA 1
ATOM 2660 C C . LEU A 1 346 ? 25.619 -22.832 0.617 1.00 76.75 346 LEU A C 1
ATOM 2662 O O . LEU A 1 346 ? 25.632 -24.024 0.912 1.00 76.75 346 LEU A O 1
ATOM 2666 N N . ASP A 1 347 ? 24.500 -22.123 0.469 1.00 76.38 347 ASP A N 1
ATOM 2667 C CA . ASP A 1 347 ? 23.152 -22.683 0.639 1.00 76.38 347 ASP A CA 1
ATOM 2668 C C . ASP A 1 347 ? 22.997 -23.483 1.953 1.00 76.38 347 ASP A C 1
ATOM 2670 O O . ASP A 1 347 ? 22.577 -24.643 1.989 1.00 76.38 347 ASP A O 1
ATOM 2674 N N . GLY A 1 348 ? 23.478 -22.871 3.042 1.00 81.12 348 GLY A N 1
ATOM 2675 C CA . GLY A 1 348 ? 23.472 -23.443 4.391 1.00 81.12 348 GLY A CA 1
ATOM 2676 C C . GLY A 1 348 ? 24.523 -24.527 4.670 1.00 81.12 348 GLY A C 1
ATOM 2677 O O . GLY A 1 348 ? 24.573 -25.016 5.793 1.00 81.12 348 GLY A O 1
ATOM 2678 N N . LYS A 1 349 ? 25.376 -24.901 3.704 1.00 85.44 349 LYS A N 1
ATOM 2679 C CA . LYS A 1 349 ? 26.359 -25.994 3.842 1.00 85.44 349 LYS A CA 1
ATOM 2680 C C . LYS A 1 349 ? 27.799 -25.474 3.874 1.00 85.44 349 LYS A C 1
ATOM 2682 O O . LYS A 1 349 ? 28.164 -24.586 3.105 1.00 85.44 349 LYS A O 1
ATOM 2687 N N . GLU A 1 350 ? 28.632 -26.033 4.752 1.00 86.44 350 GLU A N 1
ATOM 2688 C CA . GLU A 1 350 ? 30.049 -25.659 4.869 1.00 86.44 350 GLU A CA 1
ATOM 2689 C C . GLU A 1 350 ? 30.881 -26.161 3.682 1.00 86.44 350 GLU A C 1
ATOM 2691 O O . GLU A 1 350 ? 30.841 -27.341 3.326 1.00 86.44 350 GLU A O 1
ATOM 2696 N N . ASN A 1 351 ? 31.699 -25.272 3.117 1.00 87.62 351 ASN A N 1
ATOM 2697 C CA . ASN A 1 351 ? 32.740 -25.627 2.162 1.00 87.62 351 ASN A CA 1
ATOM 2698 C C . ASN A 1 351 ? 34.056 -25.931 2.905 1.00 87.62 351 ASN A C 1
ATOM 2700 O O . ASN A 1 351 ? 34.605 -25.087 3.621 1.00 87.62 351 ASN A O 1
ATOM 2704 N N . ASN A 1 352 ? 34.569 -27.145 2.728 1.00 89.75 352 ASN A N 1
ATOM 2705 C CA . ASN A 1 352 ? 35.625 -27.740 3.537 1.00 89.75 352 ASN A CA 1
ATOM 2706 C C . ASN A 1 352 ? 36.746 -28.319 2.663 1.00 89.75 352 ASN A C 1
ATOM 2708 O O . ASN A 1 352 ? 36.537 -28.662 1.504 1.00 89.75 352 ASN A O 1
ATOM 2712 N N . SER A 1 353 ? 37.940 -28.445 3.233 1.00 90.12 353 SER A N 1
ATOM 2713 C CA . SER A 1 353 ? 39.101 -29.078 2.608 1.00 90.12 353 SER A CA 1
ATOM 2714 C C . SER A 1 353 ? 39.350 -30.452 3.220 1.00 90.12 353 SER A C 1
ATOM 2716 O O . SER A 1 353 ? 39.315 -30.623 4.443 1.00 90.12 353 SER A O 1
ATOM 2718 N N . TYR A 1 354 ? 39.643 -31.419 2.357 1.00 93.56 354 TYR A N 1
ATOM 2719 C CA . TYR A 1 354 ? 39.860 -32.821 2.682 1.00 93.56 354 TYR A CA 1
ATOM 2720 C C . TYR A 1 354 ? 41.155 -33.332 2.045 1.00 93.56 354 TYR A C 1
ATOM 2722 O O . TYR A 1 354 ? 41.445 -33.029 0.888 1.00 93.56 354 TYR A O 1
ATOM 2730 N N . SER A 1 355 ? 41.904 -34.157 2.769 1.00 94.25 355 SER A N 1
ATOM 2731 C CA . SER A 1 355 ? 42.948 -35.012 2.199 1.00 94.25 355 SER A CA 1
ATOM 2732 C C . SER A 1 355 ? 42.371 -36.383 1.869 1.00 94.25 355 SER A C 1
ATOM 2734 O O . SER A 1 355 ? 41.633 -36.951 2.671 1.00 94.25 355 SER A O 1
ATOM 2736 N N . ILE A 1 356 ? 42.703 -36.913 0.697 1.00 94.31 356 ILE A N 1
ATOM 2737 C CA . ILE A 1 356 ? 42.215 -38.195 0.186 1.00 94.31 356 ILE A CA 1
ATOM 2738 C C . ILE A 1 356 ? 43.283 -39.249 0.437 1.00 94.31 356 ILE A C 1
ATOM 2740 O O . ILE A 1 356 ? 44.421 -39.086 -0.001 1.00 94.31 356 ILE A O 1
ATOM 2744 N N . TYR A 1 357 ? 42.918 -40.334 1.104 1.00 93.88 357 TYR A N 1
ATOM 2745 C CA . TYR A 1 357 ? 43.782 -41.481 1.356 1.00 93.88 357 TYR A CA 1
ATOM 2746 C C . TYR A 1 357 ? 43.204 -42.725 0.693 1.00 93.88 357 TYR A C 1
ATOM 2748 O O . TYR A 1 357 ? 41.989 -42.888 0.656 1.00 93.88 357 TYR A O 1
ATOM 2756 N N . ASP A 1 358 ? 44.054 -43.628 0.218 1.00 92.69 358 ASP A N 1
ATOM 2757 C CA . ASP A 1 358 ? 43.609 -44.995 -0.050 1.00 92.69 358 ASP A CA 1
ATOM 2758 C C . ASP A 1 358 ? 43.464 -45.796 1.257 1.00 92.69 358 ASP A C 1
ATOM 2760 O O . ASP A 1 358 ? 43.926 -45.379 2.325 1.00 92.69 358 ASP A O 1
ATOM 2764 N N . MET A 1 359 ? 42.865 -46.988 1.189 1.00 89.56 359 MET A N 1
ATOM 2765 C CA . MET A 1 359 ? 42.713 -47.841 2.380 1.00 89.56 359 MET A CA 1
ATOM 2766 C C . MET A 1 359 ? 44.029 -48.368 2.969 1.00 89.56 359 MET A C 1
ATOM 2768 O O . MET A 1 359 ? 44.025 -48.921 4.068 1.00 89.56 359 MET A O 1
ATOM 2772 N N . LYS A 1 360 ? 45.166 -48.204 2.278 1.00 88.94 360 LYS A N 1
ATOM 2773 C CA . LYS A 1 360 ? 46.500 -48.501 2.828 1.00 88.94 360 LYS A CA 1
ATOM 2774 C C . LYS A 1 360 ? 47.083 -47.300 3.584 1.00 88.94 360 LYS A C 1
ATOM 2776 O O . LYS A 1 360 ? 48.190 -47.396 4.109 1.00 88.94 360 LYS A O 1
ATOM 2781 N N . GLY A 1 361 ? 46.349 -46.187 3.655 1.00 86.69 361 GLY A N 1
ATOM 2782 C CA . GLY A 1 361 ? 46.754 -44.953 4.315 1.00 86.69 361 GLY A CA 1
ATOM 2783 C C . GLY A 1 361 ? 47.687 -44.078 3.477 1.00 86.69 361 GLY A C 1
ATOM 2784 O O . GLY A 1 361 ? 48.277 -43.149 4.029 1.00 86.69 361 GLY A O 1
ATOM 2785 N N . GLN A 1 362 ? 47.845 -44.342 2.175 1.00 90.62 362 GLN A N 1
ATOM 2786 C CA . GLN A 1 362 ? 48.660 -43.503 1.295 1.00 90.62 362 GLN A CA 1
ATOM 2787 C C . GLN A 1 362 ? 47.858 -42.297 0.806 1.00 90.62 362 GLN A C 1
ATOM 2789 O O . GLN A 1 362 ? 46.735 -42.442 0.326 1.00 90.62 3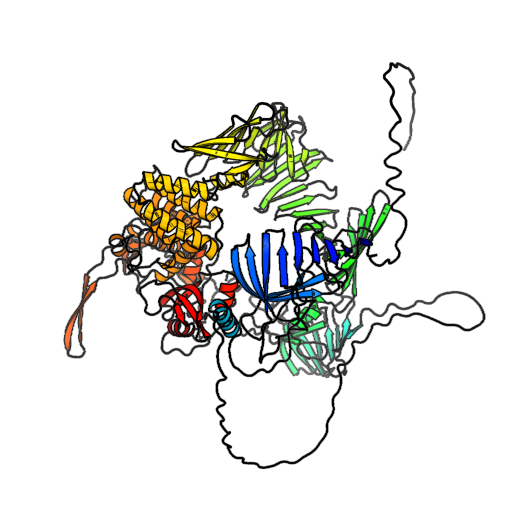62 GLN A O 1
ATOM 2794 N N . LEU A 1 363 ? 48.447 -41.102 0.907 1.00 91.81 363 LEU A N 1
ATOM 2795 C CA . LEU A 1 363 ? 47.841 -39.860 0.428 1.00 91.81 363 LEU A CA 1
ATOM 2796 C C . LEU A 1 363 ? 47.742 -39.878 -1.108 1.00 91.81 363 LEU A C 1
ATOM 2798 O O . LEU A 1 363 ? 48.756 -39.944 -1.801 1.00 91.81 363 LEU A O 1
ATOM 2802 N N . LYS A 1 364 ? 46.518 -39.793 -1.629 1.00 92.56 364 LYS A N 1
ATOM 2803 C CA . LYS A 1 364 ? 46.188 -39.735 -3.060 1.00 92.56 364 LYS A CA 1
ATOM 2804 C C . LYS A 1 364 ? 46.038 -38.313 -3.587 1.00 92.56 364 LYS A C 1
ATOM 2806 O O . LYS A 1 364 ? 46.260 -38.078 -4.770 1.00 92.56 364 LYS A O 1
ATOM 2811 N N . GLY A 1 365 ? 45.677 -37.366 -2.726 1.00 91.12 365 GLY A N 1
ATOM 2812 C CA . GLY A 1 365 ? 45.498 -35.975 -3.122 1.00 91.12 365 GLY A CA 1
ATOM 2813 C C . GLY A 1 365 ? 44.756 -35.158 -2.078 1.00 91.12 365 GLY A C 1
ATOM 2814 O O . GLY A 1 365 ? 44.536 -35.610 -0.958 1.00 91.12 365 GLY A O 1
ATOM 2815 N N . ASN A 1 366 ? 44.360 -33.950 -2.466 1.00 89.12 366 ASN A N 1
ATOM 2816 C CA . ASN A 1 366 ? 43.512 -33.071 -1.670 1.00 89.12 366 ASN A CA 1
ATOM 2817 C C . ASN A 1 366 ? 42.317 -32.628 -2.511 1.00 89.12 366 ASN A C 1
ATOM 2819 O O . ASN A 1 366 ? 42.414 -32.516 -3.733 1.00 89.12 366 ASN A O 1
ATOM 2823 N N . TRP A 1 367 ? 41.203 -32.353 -1.849 1.00 91.06 367 TRP A N 1
ATOM 2824 C CA . TRP A 1 367 ? 39.976 -31.886 -2.472 1.00 91.06 367 TRP A CA 1
ATOM 2825 C C . TRP A 1 367 ? 39.293 -30.859 -1.574 1.00 91.06 367 TRP A C 1
ATOM 2827 O O . TRP A 1 367 ? 39.262 -31.026 -0.356 1.00 91.06 367 TRP A O 1
ATOM 2837 N N . SER A 1 368 ? 38.735 -29.811 -2.173 1.00 86.81 368 SER A N 1
ATOM 2838 C CA . SER A 1 368 ? 37.977 -28.782 -1.463 1.00 86.81 368 SER A CA 1
ATOM 2839 C C . SER A 1 368 ? 36.583 -28.664 -2.062 1.00 86.81 368 SER A C 1
ATOM 2841 O O . SER A 1 368 ? 36.427 -28.630 -3.283 1.00 86.81 368 SER A O 1
ATOM 2843 N N . GLY A 1 369 ? 35.575 -28.601 -1.201 1.00 89.19 369 GLY A N 1
ATOM 2844 C CA . GLY A 1 369 ? 34.183 -28.525 -1.605 1.00 89.19 369 GLY A CA 1
ATOM 2845 C C . GLY A 1 369 ? 33.215 -28.836 -0.467 1.00 89.19 369 GLY A C 1
ATOM 2846 O O . GLY A 1 369 ? 33.580 -28.937 0.706 1.00 89.19 369 GLY A O 1
ATOM 2847 N N . ILE A 1 370 ? 31.948 -28.990 -0.825 1.00 90.50 370 ILE A N 1
ATOM 2848 C CA . ILE A 1 370 ? 30.868 -29.343 0.095 1.00 90.50 370 ILE A CA 1
ATOM 2849 C C . ILE A 1 370 ? 30.771 -30.864 0.159 1.00 90.50 370 ILE A C 1
ATOM 2851 O O . ILE A 1 370 ? 30.612 -31.503 -0.875 1.00 90.50 370 ILE A O 1
ATOM 2855 N N . ARG A 1 371 ? 30.834 -31.435 1.363 1.00 91.50 371 ARG A N 1
ATOM 2856 C CA . ARG A 1 371 ? 30.399 -32.806 1.669 1.00 91.50 371 ARG A CA 1
ATOM 2857 C C . ARG A 1 371 ? 29.462 -32.723 2.862 1.00 91.50 371 ARG A C 1
ATOM 2859 O O . ARG A 1 371 ? 29.895 -32.405 3.969 1.00 91.50 371 ARG A O 1
ATOM 2866 N N . HIS A 1 372 ? 28.175 -32.942 2.623 1.00 91.38 372 HIS A N 1
ATOM 2867 C CA . HIS A 1 372 ? 27.129 -32.792 3.631 1.00 91.38 372 HIS A CA 1
ATOM 2868 C C . HIS A 1 372 ? 26.093 -33.902 3.482 1.00 91.38 372 HIS A C 1
ATOM 2870 O O . HIS A 1 372 ? 25.742 -34.270 2.370 1.00 91.38 372 HIS A O 1
ATOM 2876 N N . VAL A 1 373 ? 25.566 -34.404 4.596 1.00 91.00 373 VAL A N 1
ATOM 2877 C CA . VAL A 1 373 ? 24.458 -35.367 4.594 1.00 91.00 373 VAL A CA 1
ATOM 2878 C C . VAL A 1 373 ? 23.353 -34.789 5.463 1.00 91.00 373 VAL A C 1
ATOM 2880 O O . VAL A 1 373 ? 23.591 -34.547 6.648 1.00 91.00 373 VAL A O 1
ATOM 2883 N N . SER A 1 374 ? 22.169 -34.556 4.887 1.00 87.25 374 SER A N 1
ATOM 2884 C CA . SER A 1 374 ? 21.000 -34.138 5.669 1.00 87.25 374 SER A CA 1
ATOM 2885 C C . SER A 1 374 ? 20.564 -35.258 6.618 1.00 87.25 374 SER A C 1
ATOM 2887 O O . SER A 1 374 ? 20.853 -36.435 6.362 1.00 87.25 374 SER A O 1
ATOM 2889 N N . PRO A 1 375 ? 19.842 -34.948 7.709 1.00 78.25 375 PRO A N 1
ATOM 2890 C CA . PRO A 1 375 ? 19.257 -35.988 8.544 1.00 78.25 375 PRO A CA 1
ATOM 2891 C C . PRO A 1 375 ? 18.441 -36.987 7.700 1.00 78.25 375 PRO A C 1
ATOM 2893 O O . PRO A 1 375 ? 18.511 -38.197 7.921 1.00 78.25 375 PRO A O 1
ATOM 2896 N N . GLU A 1 376 ? 17.711 -36.524 6.692 1.00 81.12 376 GLU A N 1
ATOM 2897 C CA . GLU A 1 376 ? 16.821 -37.322 5.845 1.00 81.12 376 GLU A CA 1
ATOM 2898 C C . GLU A 1 376 ? 17.541 -38.147 4.760 1.00 81.12 376 GLU A C 1
ATOM 2900 O O . GLU A 1 376 ? 16.895 -38.829 3.960 1.00 81.12 376 GLU A O 1
ATOM 2905 N N . GLY A 1 377 ? 18.877 -38.141 4.746 1.00 84.44 377 GLY A N 1
ATOM 2906 C CA . GLY A 1 377 ? 19.674 -38.994 3.865 1.00 84.44 377 GLY A CA 1
ATOM 2907 C C . GLY A 1 377 ? 19.855 -38.447 2.448 1.00 84.44 377 GLY A C 1
ATOM 2908 O O . GLY A 1 377 ? 20.094 -39.230 1.528 1.00 84.44 377 GLY A O 1
ATOM 2909 N N . VAL A 1 378 ? 19.748 -37.126 2.260 1.00 90.38 378 VAL A N 1
ATOM 2910 C CA . VAL A 1 378 ? 20.235 -36.452 1.046 1.00 90.38 378 VAL A CA 1
ATOM 2911 C C . VAL A 1 378 ? 21.728 -36.189 1.220 1.00 90.38 378 VAL A C 1
ATOM 2913 O O . VAL A 1 378 ? 22.125 -35.445 2.121 1.00 90.38 378 VAL A O 1
ATOM 2916 N N . PHE A 1 379 ? 22.556 -36.808 0.379 1.00 92.94 379 PHE A N 1
ATOM 2917 C CA . PHE A 1 379 ? 23.996 -36.569 0.354 1.00 92.94 379 PHE A CA 1
ATOM 2918 C C . PHE A 1 379 ? 24.332 -35.516 -0.699 1.00 92.94 379 PHE A C 1
ATOM 2920 O O . PHE A 1 379 ? 24.095 -35.728 -1.880 1.00 92.94 379 PHE A O 1
ATOM 2927 N N . SER A 1 380 ? 24.894 -34.390 -0.280 1.00 92.19 380 SER A N 1
ATOM 2928 C CA . SER A 1 380 ? 25.270 -33.289 -1.161 1.00 92.19 380 SER A CA 1
ATOM 2929 C C . SER A 1 380 ? 26.784 -33.257 -1.351 1.00 92.19 380 SER A C 1
ATOM 2931 O O . SER A 1 380 ? 27.525 -33.174 -0.362 1.00 92.19 380 SER A O 1
ATOM 2933 N N . VAL A 1 381 ? 27.244 -33.256 -2.607 1.00 91.31 381 VAL A N 1
ATOM 2934 C CA . VAL A 1 381 ? 28.664 -33.074 -2.946 1.00 91.31 381 VAL A CA 1
ATOM 2935 C C . VAL A 1 381 ? 28.866 -32.088 -4.097 1.00 91.31 381 VAL A C 1
ATOM 2937 O O . VAL A 1 381 ? 28.121 -32.082 -5.073 1.00 91.31 381 VAL A O 1
ATOM 2940 N N . GLY A 1 382 ? 29.873 -31.218 -3.990 1.00 87.94 382 GLY A N 1
ATOM 2941 C CA . GLY A 1 382 ? 30.161 -30.216 -5.020 1.00 87.94 382 GLY A CA 1
ATOM 2942 C C . GLY A 1 382 ? 31.416 -29.400 -4.756 1.00 87.94 382 GLY A C 1
ATOM 2943 O O . GLY A 1 382 ? 31.881 -29.314 -3.623 1.00 87.94 382 GLY A O 1
ATOM 2944 N N . THR A 1 383 ? 31.970 -28.775 -5.792 1.00 70.25 383 THR A N 1
ATOM 2945 C CA . THR A 1 383 ? 33.261 -28.065 -5.745 1.00 70.25 383 THR A CA 1
ATOM 2946 C C . THR A 1 383 ? 33.164 -26.627 -5.235 1.00 70.25 383 THR A C 1
ATOM 2948 O O . THR A 1 383 ? 34.053 -25.829 -5.511 1.00 70.25 383 THR A O 1
ATOM 2951 N N . GLY A 1 384 ? 32.100 -26.258 -4.510 1.00 61.00 384 GLY A N 1
ATOM 2952 C CA . GLY A 1 384 ? 31.966 -24.970 -3.809 1.00 61.00 384 GLY A CA 1
ATOM 2953 C C . GLY A 1 384 ? 32.130 -23.703 -4.669 1.00 61.00 384 GLY A C 1
ATOM 2954 O O . GLY A 1 384 ? 32.153 -22.595 -4.138 1.00 61.00 384 GLY A O 1
ATOM 2955 N N . SER A 1 385 ? 32.260 -23.853 -5.985 1.00 60.38 385 SER A N 1
ATOM 2956 C CA . SER A 1 385 ? 32.368 -22.791 -6.969 1.00 60.38 385 SER A CA 1
ATOM 2957 C C . SER A 1 385 ? 30.978 -22.595 -7.544 1.00 60.38 385 SER A C 1
ATOM 2959 O O . SER A 1 385 ? 30.465 -23.443 -8.269 1.00 60.38 385 SER A O 1
ATOM 2961 N N . ILE A 1 386 ? 30.342 -21.494 -7.160 1.00 59.12 386 ILE A N 1
ATOM 2962 C CA . ILE A 1 386 ? 29.121 -21.041 -7.813 1.00 59.12 386 ILE A CA 1
ATOM 2963 C C . ILE A 1 386 ? 29.570 -20.163 -8.979 1.00 59.12 386 ILE A C 1
ATOM 2965 O O . ILE A 1 386 ? 30.070 -19.059 -8.770 1.00 59.12 386 ILE A O 1
ATOM 2969 N N . THR A 1 387 ? 29.430 -20.660 -10.204 1.00 47.81 387 THR A N 1
ATOM 2970 C CA . THR A 1 387 ? 29.783 -19.926 -11.429 1.00 47.81 387 THR A CA 1
ATOM 2971 C C . THR A 1 387 ? 28.713 -18.903 -11.827 1.00 47.81 387 THR A C 1
ATOM 2973 O O . THR A 1 387 ? 29.032 -17.954 -12.541 1.00 47.81 387 THR A O 1
ATOM 2976 N N . LYS A 1 388 ? 27.466 -19.032 -11.339 1.00 52.88 388 LYS A N 1
ATOM 2977 C CA . LYS A 1 388 ? 26.372 -18.064 -11.552 1.00 52.88 388 LYS A CA 1
ATOM 2978 C C . LYS A 1 388 ? 25.489 -17.897 -10.315 1.00 52.88 388 LYS A C 1
ATOM 2980 O O . LYS A 1 388 ? 25.100 -18.872 -9.681 1.00 52.88 388 LYS A O 1
ATOM 2985 N N . ALA A 1 389 ? 25.107 -16.659 -9.996 1.00 42.97 389 ALA A N 1
ATOM 2986 C CA . ALA A 1 389 ? 24.175 -16.377 -8.903 1.00 42.97 389 ALA A CA 1
ATOM 2987 C C . ALA A 1 389 ? 22.829 -17.101 -9.125 1.00 42.97 389 ALA A C 1
ATOM 2989 O O . ALA A 1 389 ? 22.120 -16.796 -10.081 1.00 42.97 389 ALA A O 1
ATOM 2990 N N . GLY A 1 390 ? 22.493 -18.042 -8.238 1.00 56.59 390 GLY A N 1
ATOM 2991 C CA . GLY A 1 390 ? 21.280 -18.868 -8.306 1.00 56.59 390 GLY A CA 1
ATOM 2992 C C . GLY A 1 390 ? 21.512 -20.325 -8.723 1.00 56.59 390 GLY A C 1
ATOM 2993 O O . GLY A 1 390 ? 20.616 -21.141 -8.536 1.00 56.59 390 GLY A O 1
ATOM 2994 N N . GLU A 1 391 ? 22.697 -20.683 -9.231 1.00 64.44 391 GLU A N 1
ATOM 2995 C CA . GLU A 1 391 ? 23.067 -22.088 -9.446 1.00 64.44 391 GLU A CA 1
ATOM 2996 C C . GLU A 1 391 ? 23.581 -22.700 -8.132 1.00 64.44 391 GLU A C 1
ATOM 2998 O O . GLU A 1 391 ? 24.428 -22.123 -7.442 1.00 64.44 391 GLU A O 1
ATOM 3003 N N . LYS A 1 392 ? 23.076 -23.886 -7.775 1.00 67.12 392 LYS A N 1
ATOM 3004 C CA . LYS A 1 392 ? 23.646 -24.677 -6.680 1.00 67.12 392 LYS A CA 1
ATOM 3005 C C . LYS A 1 392 ? 25.019 -25.176 -7.138 1.00 67.12 392 LYS A C 1
ATOM 3007 O O . LYS A 1 392 ? 25.124 -25.874 -8.139 1.00 67.12 392 LYS A O 1
ATOM 3012 N N . GLY A 1 393 ? 26.083 -24.826 -6.412 1.00 76.38 393 GLY A N 1
ATOM 3013 C CA . GLY A 1 393 ? 27.456 -25.291 -6.687 1.00 76.38 393 GLY A CA 1
ATOM 3014 C C . GLY A 1 393 ? 27.721 -26.743 -6.258 1.00 76.38 393 GLY A C 1
ATOM 3015 O O . GLY A 1 393 ? 28.863 -27.096 -5.951 1.00 76.38 393 GLY A O 1
ATOM 3016 N N . TYR A 1 394 ? 26.665 -27.548 -6.128 1.00 85.19 394 TYR A N 1
ATOM 3017 C CA . TYR A 1 394 ? 26.681 -28.914 -5.622 1.00 85.19 394 TYR A CA 1
ATOM 3018 C C . TYR A 1 394 ? 25.482 -29.705 -6.143 1.00 85.19 394 TYR A C 1
ATOM 3020 O O . TYR A 1 394 ? 24.448 -29.129 -6.480 1.00 85.19 394 TYR A O 1
ATOM 3028 N N . ASP A 1 395 ? 25.638 -31.023 -6.160 1.00 89.06 395 ASP A N 1
ATOM 3029 C CA . ASP A 1 395 ? 24.609 -31.976 -6.550 1.00 89.06 395 ASP A CA 1
ATOM 3030 C C . ASP A 1 395 ? 24.128 -32.763 -5.328 1.00 89.06 395 ASP A C 1
ATOM 3032 O O . ASP A 1 395 ? 24.918 -33.096 -4.441 1.00 89.06 395 ASP A O 1
ATOM 3036 N N . ASP A 1 396 ? 22.827 -33.051 -5.296 1.00 91.00 396 ASP A N 1
ATOM 3037 C CA . ASP A 1 396 ? 22.174 -33.854 -4.266 1.00 91.00 396 ASP A CA 1
ATOM 3038 C C . ASP A 1 396 ? 21.987 -35.293 -4.758 1.00 91.00 396 ASP A C 1
ATOM 3040 O O . ASP A 1 396 ? 21.497 -35.525 -5.863 1.00 91.00 396 ASP A O 1
ATOM 3044 N N . PHE A 1 397 ? 22.352 -36.265 -3.928 1.00 91.88 397 PHE A N 1
ATOM 3045 C CA . PHE A 1 397 ? 22.379 -37.686 -4.255 1.00 91.88 397 PHE A CA 1
ATOM 3046 C C . PHE A 1 397 ? 21.605 -38.528 -3.236 1.00 91.88 397 PHE A C 1
ATOM 3048 O O . PHE A 1 397 ? 21.546 -38.218 -2.041 1.00 91.88 397 PHE A O 1
ATOM 3055 N N . GLY A 1 398 ? 21.028 -39.628 -3.727 1.00 89.31 398 GLY A N 1
ATOM 3056 C CA . GLY A 1 398 ? 20.510 -40.728 -2.906 1.00 89.31 398 GLY A CA 1
ATOM 3057 C C . GLY A 1 398 ? 21.584 -41.765 -2.551 1.00 89.31 398 GLY A C 1
ATOM 3058 O O . GLY A 1 398 ? 22.745 -41.628 -2.931 1.00 89.31 398 GLY A O 1
ATOM 3059 N N . ALA A 1 399 ? 21.211 -42.845 -1.857 1.00 88.12 399 ALA A N 1
ATOM 3060 C CA . ALA A 1 399 ? 22.148 -43.905 -1.444 1.00 88.12 399 ALA A CA 1
ATOM 3061 C C . ALA A 1 399 ? 22.688 -44.716 -2.630 1.00 88.12 399 ALA A C 1
ATOM 3063 O O . ALA A 1 399 ? 23.771 -45.293 -2.551 1.00 88.12 399 ALA A O 1
ATOM 3064 N N . SER A 1 400 ? 21.967 -44.711 -3.750 1.00 86.81 400 SER A N 1
ATOM 3065 C CA . SER A 1 400 ? 22.422 -45.259 -5.029 1.00 86.81 400 SER A CA 1
ATOM 3066 C C . SER A 1 400 ? 23.566 -44.459 -5.665 1.00 86.81 400 SER A C 1
ATOM 3068 O O . SER A 1 400 ? 24.242 -44.978 -6.549 1.00 86.81 400 SER A O 1
ATOM 3070 N N . GLY A 1 401 ? 23.796 -43.213 -5.232 1.00 84.12 401 GLY A N 1
ATOM 3071 C CA . GLY A 1 401 ? 24.685 -42.269 -5.913 1.00 84.12 401 GLY A CA 1
ATOM 3072 C C . GLY A 1 401 ? 24.049 -41.608 -7.141 1.00 84.12 401 GLY A C 1
ATOM 3073 O O . GLY A 1 401 ? 24.730 -40.892 -7.871 1.00 84.12 401 GLY A O 1
ATOM 3074 N N . ASN A 1 402 ? 22.749 -41.816 -7.378 1.00 87.69 402 ASN A N 1
ATOM 3075 C CA . ASN A 1 402 ? 22.011 -41.127 -8.434 1.00 87.69 402 ASN A CA 1
ATOM 3076 C C . ASN A 1 402 ? 21.650 -39.704 -8.004 1.00 87.69 402 ASN A C 1
ATOM 3078 O O . ASN A 1 402 ? 21.231 -39.480 -6.864 1.00 87.69 402 ASN A O 1
ATOM 3082 N N . LYS A 1 403 ? 21.795 -38.758 -8.937 1.00 89.75 403 LYS A N 1
ATOM 3083 C CA . LYS A 1 403 ? 21.427 -37.354 -8.742 1.00 89.75 403 LYS A CA 1
ATOM 3084 C C . LYS A 1 403 ? 19.911 -37.232 -8.569 1.00 89.75 403 LYS A C 1
ATOM 3086 O O . LYS A 1 403 ? 19.159 -37.701 -9.420 1.00 89.75 403 LYS A O 1
ATOM 3091 N N . LEU A 1 404 ? 19.487 -36.606 -7.478 1.00 88.00 404 LEU A N 1
ATOM 3092 C CA . LEU A 1 404 ? 18.090 -36.310 -7.173 1.00 88.00 404 LEU A CA 1
ATOM 3093 C C . LEU A 1 404 ? 17.670 -35.018 -7.885 1.00 88.00 404 LEU A C 1
ATOM 3095 O O . LEU A 1 404 ? 18.434 -34.052 -7.953 1.00 88.00 404 LEU A O 1
ATOM 3099 N N . THR A 1 405 ? 16.441 -34.977 -8.397 1.00 87.81 405 THR A N 1
ATOM 3100 C CA . THR A 1 405 ? 15.802 -33.716 -8.799 1.00 87.81 405 THR A CA 1
ATOM 3101 C C . THR A 1 405 ? 15.509 -32.851 -7.571 1.00 87.81 405 THR A C 1
ATOM 3103 O O . THR A 1 405 ? 15.419 -33.349 -6.449 1.00 87.81 405 THR A O 1
ATOM 3106 N N . GLU A 1 406 ? 15.320 -31.544 -7.766 1.00 78.25 406 GLU A N 1
ATOM 3107 C CA . GLU A 1 406 ? 15.001 -30.624 -6.664 1.00 78.25 406 GLU A CA 1
ATOM 3108 C C . GLU A 1 406 ? 13.722 -31.036 -5.921 1.00 78.25 406 GLU A C 1
ATOM 3110 O O . GLU A 1 406 ? 13.725 -31.113 -4.696 1.00 78.25 406 GLU A O 1
ATOM 3115 N N . ALA A 1 407 ? 12.680 -31.437 -6.655 1.00 80.31 407 ALA A N 1
ATOM 3116 C CA . ALA A 1 407 ? 11.445 -31.948 -6.070 1.00 80.31 407 ALA A CA 1
ATOM 3117 C C . ALA A 1 407 ? 11.660 -33.249 -5.271 1.00 80.31 407 ALA A C 1
ATOM 3119 O O . ALA A 1 407 ? 11.038 -33.447 -4.229 1.00 80.31 407 ALA A O 1
ATOM 3120 N N . GLU A 1 408 ? 12.544 -34.148 -5.717 1.00 82.50 408 GLU A N 1
ATOM 3121 C CA . GLU A 1 408 ? 12.868 -35.377 -4.979 1.00 82.50 408 GLU A CA 1
ATOM 3122 C C . GLU A 1 408 ? 13.676 -35.094 -3.713 1.00 82.50 408 GLU A C 1
ATOM 3124 O O . GLU A 1 408 ? 13.397 -35.690 -2.670 1.00 82.50 408 GLU A O 1
ATOM 3129 N N . ALA A 1 409 ? 14.638 -34.173 -3.785 1.00 83.56 409 ALA A N 1
ATOM 3130 C CA . ALA A 1 409 ? 15.407 -33.725 -2.632 1.00 83.56 409 ALA A CA 1
ATOM 3131 C C . ALA A 1 409 ? 14.505 -33.021 -1.603 1.00 83.56 409 ALA A C 1
ATOM 3133 O O . ALA A 1 409 ? 14.558 -33.347 -0.417 1.00 83.56 409 ALA A O 1
ATOM 3134 N N . GLU A 1 410 ? 13.621 -32.118 -2.039 1.00 78.56 410 GLU A N 1
ATOM 3135 C CA . GLU A 1 410 ? 12.629 -31.451 -1.184 1.00 78.56 410 GLU A CA 1
ATOM 3136 C C . GLU A 1 410 ? 11.650 -32.444 -0.564 1.00 78.56 410 GLU A C 1
ATOM 3138 O O . GLU A 1 410 ? 11.412 -32.409 0.645 1.00 78.56 410 GLU A O 1
ATOM 3143 N N . ARG A 1 411 ? 11.122 -33.386 -1.352 1.00 77.94 411 ARG A N 1
ATOM 3144 C CA . ARG A 1 411 ? 10.236 -34.444 -0.853 1.00 77.94 411 ARG A CA 1
ATOM 3145 C C . ARG A 1 411 ? 10.930 -35.312 0.196 1.00 77.94 411 ARG A C 1
ATOM 3147 O O . ARG A 1 411 ? 10.312 -35.699 1.184 1.00 77.94 411 ARG A O 1
ATOM 3154 N N . ARG A 1 412 ? 12.215 -35.618 0.006 1.00 78.31 412 ARG A N 1
ATOM 3155 C CA . ARG A 1 412 ? 13.000 -36.405 0.964 1.00 78.31 412 ARG A CA 1
ATOM 3156 C C . ARG A 1 412 ? 13.259 -35.631 2.256 1.00 78.31 412 ARG A C 1
ATOM 3158 O O . ARG A 1 412 ? 13.042 -36.175 3.335 1.00 78.31 412 ARG A O 1
ATOM 3165 N N . ASN A 1 413 ? 13.650 -34.364 2.139 1.00 75.19 413 ASN A N 1
ATOM 3166 C CA . ASN A 1 413 ? 13.908 -33.482 3.279 1.00 75.19 413 ASN A CA 1
ATOM 3167 C C . ASN A 1 413 ? 12.630 -33.104 4.054 1.00 75.19 413 ASN A C 1
ATOM 3169 O O . ASN A 1 413 ? 12.702 -32.846 5.252 1.00 75.19 413 ASN A O 1
ATOM 3173 N N . SER A 1 414 ? 11.463 -33.073 3.403 1.00 67.75 414 SER A N 1
ATOM 3174 C CA . SER A 1 414 ? 10.169 -32.816 4.058 1.00 67.75 414 SER A CA 1
ATOM 3175 C C . SER A 1 414 ? 9.592 -34.066 4.718 1.00 67.75 414 SER A C 1
ATOM 3177 O O . SER A 1 414 ? 9.171 -34.008 5.871 1.00 67.75 414 SER A O 1
ATOM 3179 N N . GLY A 1 415 ? 9.628 -35.202 4.017 1.00 62.16 415 GLY A N 1
ATOM 3180 C CA . GLY A 1 415 ? 8.946 -36.418 4.444 1.00 62.16 415 GLY A CA 1
ATOM 3181 C C . GLY A 1 415 ? 9.577 -37.123 5.639 1.00 62.16 415 GLY A C 1
ATOM 3182 O O . GLY A 1 415 ? 8.854 -37.833 6.326 1.00 62.16 415 GLY A O 1
ATOM 3183 N N . GLY A 1 416 ? 10.881 -36.937 5.888 1.00 66.75 416 GLY A N 1
ATOM 3184 C CA . GLY A 1 416 ? 11.603 -37.597 6.975 1.00 66.75 416 GLY A CA 1
ATOM 3185 C C . GLY A 1 416 ? 11.700 -39.114 6.814 1.00 66.75 416 GLY A C 1
ATOM 3186 O O . GLY A 1 416 ? 10.706 -39.812 6.668 1.00 66.75 416 GLY A O 1
ATOM 3187 N N . ILE A 1 417 ? 12.901 -39.682 6.891 1.00 68.00 417 ILE A N 1
ATOM 3188 C CA . ILE A 1 417 ? 13.043 -41.147 6.765 1.00 68.00 417 ILE A CA 1
ATOM 3189 C C . ILE A 1 417 ? 12.854 -41.883 8.112 1.00 68.00 417 ILE A C 1
ATOM 3191 O O . ILE A 1 417 ? 12.851 -43.110 8.133 1.00 68.00 417 ILE A O 1
ATOM 3195 N N . TRP A 1 418 ? 12.665 -41.153 9.227 1.00 71.06 418 TRP A N 1
ATOM 3196 C CA . TRP A 1 418 ? 12.510 -41.721 10.576 1.00 71.06 418 TRP A CA 1
ATOM 3197 C C . TRP A 1 418 ? 11.319 -41.145 11.336 1.00 71.06 418 TRP A C 1
ATOM 3199 O O . TRP A 1 418 ? 11.138 -39.923 11.343 1.00 71.06 418 TRP A O 1
ATOM 3209 N N . PRO A 1 419 ? 10.570 -41.996 12.054 1.00 68.62 419 PRO A N 1
ATOM 3210 C CA . PRO A 1 419 ? 9.659 -41.546 13.091 1.00 68.62 419 PRO A CA 1
ATOM 3211 C C . PRO A 1 419 ? 10.438 -40.915 14.258 1.00 68.62 419 PRO A C 1
ATOM 3213 O O . PRO A 1 419 ? 11.352 -41.537 14.799 1.00 68.62 419 PRO A O 1
ATOM 3216 N N . GLU A 1 420 ? 10.074 -39.701 14.664 1.00 72.81 420 GLU A N 1
ATOM 3217 C CA . GLU A 1 420 ? 10.543 -39.048 15.892 1.00 72.81 420 GLU A CA 1
ATOM 3218 C C . GLU A 1 420 ? 9.351 -38.889 16.844 1.00 72.81 420 GLU A C 1
ATOM 3220 O O . GLU A 1 420 ? 8.241 -38.587 16.414 1.00 72.81 420 GLU A O 1
ATOM 3225 N N . ARG A 1 421 ? 9.571 -39.072 18.148 1.00 81.44 421 ARG A N 1
ATOM 3226 C CA . ARG A 1 421 ? 8.582 -38.739 19.175 1.00 81.44 421 ARG A CA 1
ATOM 3227 C C . ARG A 1 421 ? 9.109 -37.598 20.034 1.00 81.44 421 ARG A C 1
ATOM 3229 O O . ARG A 1 421 ? 10.193 -37.719 20.600 1.00 81.44 421 ARG A O 1
ATOM 3236 N N . ARG A 1 422 ? 8.333 -36.519 20.152 1.00 85.31 422 ARG A N 1
ATOM 3237 C CA . ARG A 1 422 ? 8.614 -35.398 21.062 1.00 85.31 422 ARG A CA 1
ATOM 3238 C C . ARG A 1 422 ? 7.577 -35.343 22.160 1.00 85.31 422 ARG A C 1
ATOM 3240 O O . ARG A 1 422 ? 6.387 -35.459 21.886 1.00 85.31 422 ARG A O 1
ATOM 3247 N N . GLU A 1 423 ? 8.038 -35.123 23.383 1.00 90.56 423 GLU A N 1
ATOM 3248 C CA . GLU A 1 423 ? 7.184 -34.989 24.557 1.00 90.56 423 GLU A CA 1
ATOM 3249 C C . GLU A 1 423 ? 7.571 -33.740 25.348 1.00 90.56 423 GLU A C 1
ATOM 3251 O O . GLU A 1 423 ? 8.756 -33.444 25.530 1.00 90.56 423 GLU A O 1
ATOM 3256 N N . CYS A 1 424 ? 6.575 -32.990 25.811 1.00 89.75 424 CYS A N 1
ATOM 3257 C CA . CYS A 1 424 ? 6.786 -31.867 26.714 1.00 89.75 424 CYS A CA 1
ATOM 3258 C C . CYS A 1 424 ? 5.592 -31.649 27.640 1.00 89.75 424 CYS A C 1
ATOM 3260 O O . CYS A 1 424 ? 4.462 -32.009 27.321 1.00 89.75 424 CYS A O 1
ATOM 3262 N N . GLU A 1 425 ? 5.864 -31.007 28.768 1.00 92.75 425 GLU A N 1
ATOM 3263 C CA . GLU A 1 425 ? 4.875 -30.527 29.727 1.00 92.75 425 GLU A CA 1
ATOM 3264 C C . GLU A 1 425 ? 5.010 -29.004 29.815 1.00 92.75 425 GLU A C 1
ATOM 3266 O O . GLU A 1 425 ? 6.130 -28.478 29.887 1.00 92.75 425 GLU A O 1
ATOM 3271 N N . HIS A 1 426 ? 3.883 -28.308 29.709 1.00 90.56 426 HIS A N 1
ATOM 3272 C CA . HIS A 1 426 ? 3.771 -26.858 29.868 1.00 90.56 426 HIS A CA 1
ATOM 3273 C C . HIS A 1 426 ? 3.465 -26.521 31.332 1.00 90.56 426 HIS A C 1
ATOM 3275 O O . HIS A 1 426 ? 2.979 -27.365 32.084 1.00 90.56 426 HIS A O 1
ATOM 3281 N N . ALA A 1 427 ? 3.764 -25.290 31.754 1.00 86.88 427 ALA A N 1
ATOM 3282 C CA . ALA A 1 427 ? 3.550 -24.853 33.138 1.00 86.88 427 ALA A CA 1
ATOM 3283 C C . ALA A 1 427 ? 2.067 -24.833 33.561 1.00 86.88 427 ALA A C 1
ATOM 3285 O O . ALA A 1 427 ? 1.774 -24.898 34.753 1.00 86.88 427 ALA A O 1
ATOM 3286 N N . ASP A 1 428 ? 1.143 -24.791 32.597 1.00 80.81 428 ASP A N 1
ATOM 3287 C CA . ASP A 1 428 ? -0.302 -24.942 32.809 1.00 80.81 428 ASP A CA 1
ATOM 3288 C C . ASP A 1 428 ? -0.730 -26.404 33.081 1.00 80.81 428 ASP A C 1
ATOM 3290 O O . ASP A 1 428 ? -1.910 -26.678 33.297 1.00 80.81 428 ASP A O 1
ATOM 3294 N N . GLY A 1 429 ? 0.218 -27.352 33.078 1.00 85.00 429 GLY A N 1
ATOM 3295 C CA . GLY A 1 429 ? -0.009 -28.782 33.287 1.00 85.00 429 GLY A CA 1
ATOM 3296 C C . GLY A 1 429 ? -0.368 -29.558 32.016 1.00 85.00 429 GLY A C 1
ATOM 3297 O O . GLY A 1 429 ? -0.531 -30.781 32.078 1.00 85.00 429 GLY A O 1
ATOM 3298 N N . ALA A 1 430 ? -0.478 -28.895 30.857 1.00 88.50 430 ALA A N 1
ATOM 3299 C CA . ALA A 1 430 ? -0.745 -29.572 29.597 1.00 88.50 430 ALA A CA 1
ATOM 3300 C C . ALA A 1 430 ? 0.464 -30.407 29.155 1.00 88.50 430 ALA A C 1
ATOM 3302 O O . ALA A 1 430 ? 1.607 -29.941 29.142 1.00 88.50 430 ALA A O 1
ATOM 3303 N N . LYS A 1 431 ? 0.210 -31.651 28.745 1.00 93.12 431 LYS A N 1
ATOM 3304 C CA . LYS A 1 431 ? 1.230 -32.571 28.233 1.00 93.12 431 LYS A CA 1
ATOM 3305 C C . LYS A 1 431 ? 1.000 -32.827 26.761 1.00 93.12 431 LYS A C 1
ATOM 3307 O O . LYS A 1 431 ? -0.091 -33.213 26.349 1.00 93.12 431 LYS A O 1
ATOM 3312 N N . TYR A 1 432 ? 2.047 -32.664 25.971 1.00 94.38 432 TYR A N 1
ATOM 3313 C CA . TYR A 1 432 ? 2.008 -32.887 24.537 1.00 94.38 432 TYR A CA 1
ATOM 3314 C C . TYR A 1 432 ? 2.930 -34.038 24.174 1.00 94.38 432 TYR A C 1
ATOM 3316 O O . TYR A 1 432 ? 4.076 -34.081 24.614 1.00 94.38 432 TYR A O 1
ATOM 3324 N N . ARG A 1 433 ? 2.435 -34.946 23.334 1.00 93.62 433 ARG A N 1
ATOM 3325 C CA . ARG A 1 433 ? 3.215 -35.993 22.673 1.00 93.62 433 ARG A CA 1
ATOM 3326 C C . ARG A 1 433 ? 2.988 -35.909 21.171 1.00 93.62 433 ARG A C 1
ATOM 3328 O O . ARG A 1 433 ? 1.915 -36.260 20.686 1.00 93.62 433 ARG A O 1
ATOM 3335 N N . ALA A 1 434 ? 3.990 -35.441 20.444 1.00 90.94 434 ALA A N 1
ATOM 3336 C CA . ALA A 1 434 ? 3.995 -35.374 18.991 1.00 90.94 434 ALA A CA 1
ATOM 3337 C C . ALA A 1 434 ? 4.669 -36.618 18.410 1.00 90.94 434 ALA A C 1
ATOM 3339 O O . ALA A 1 434 ? 5.821 -36.904 18.737 1.00 90.94 434 ALA A O 1
ATOM 3340 N N . ASP A 1 435 ? 3.974 -37.317 17.517 1.00 87.88 435 ASP A N 1
ATOM 3341 C CA . ASP A 1 435 ? 4.572 -38.323 16.645 1.00 87.88 435 ASP A CA 1
ATOM 3342 C C . ASP A 1 435 ? 4.844 -37.657 15.286 1.00 87.88 435 ASP A C 1
ATOM 3344 O O . ASP A 1 435 ? 3.930 -37.212 14.582 1.00 87.88 435 ASP A O 1
ATOM 3348 N N . LEU A 1 436 ? 6.121 -37.547 14.944 1.00 79.81 436 LEU A N 1
ATOM 3349 C CA . LEU A 1 436 ? 6.646 -36.854 13.774 1.00 79.81 436 LEU A CA 1
ATOM 3350 C C . LEU A 1 436 ? 7.232 -37.870 12.795 1.00 79.81 436 LEU A C 1
ATOM 3352 O O . LEU A 1 436 ? 7.762 -38.903 13.197 1.00 79.81 436 LEU A O 1
ATOM 3356 N N . LEU A 1 437 ? 7.193 -37.551 11.507 1.00 71.56 437 LEU A N 1
ATOM 3357 C CA . LEU A 1 437 ? 8.015 -38.192 10.487 1.00 71.56 437 LEU A CA 1
ATOM 3358 C C . LEU A 1 437 ? 8.879 -37.092 9.860 1.00 71.56 437 LEU A C 1
ATOM 3360 O O . LEU A 1 437 ? 8.385 -36.270 9.094 1.00 71.56 437 LEU A O 1
ATOM 3364 N N . GLY A 1 438 ? 10.142 -36.991 10.282 1.00 71.25 438 GLY A N 1
ATOM 3365 C CA . GLY A 1 438 ? 10.950 -35.792 10.017 1.00 71.25 438 GLY A CA 1
ATOM 3366 C C . GLY A 1 438 ? 10.340 -34.539 10.655 1.00 71.25 438 GLY A C 1
ATOM 3367 O O . GLY A 1 438 ? 10.203 -34.470 11.874 1.00 71.25 438 GLY A O 1
ATOM 3368 N N . LYS A 1 439 ? 9.978 -33.545 9.833 1.00 67.62 439 LYS A N 1
ATOM 3369 C CA . LYS A 1 439 ? 9.287 -32.319 10.282 1.00 67.62 439 LYS A CA 1
ATOM 3370 C C . LYS A 1 439 ? 7.762 -32.435 10.232 1.00 67.62 439 LYS A C 1
ATOM 3372 O O . LYS A 1 439 ? 7.073 -31.602 10.815 1.00 67.62 439 LYS A O 1
ATOM 3377 N N . ASP A 1 440 ? 7.233 -33.455 9.559 1.00 75.12 440 ASP A N 1
ATOM 3378 C CA . ASP A 1 440 ? 5.796 -33.644 9.418 1.00 75.12 440 ASP A CA 1
ATOM 3379 C C . ASP A 1 440 ? 5.193 -34.207 10.704 1.00 75.12 440 ASP A C 1
ATOM 3381 O O . ASP A 1 440 ? 5.391 -35.374 11.050 1.00 75.12 440 ASP A O 1
ATOM 3385 N N . LEU A 1 441 ? 4.388 -33.396 11.389 1.00 85.50 441 LEU A N 1
ATOM 3386 C CA . LEU A 1 441 ? 3.558 -33.851 12.498 1.00 85.50 441 LEU A CA 1
ATOM 3387 C C . LEU A 1 441 ? 2.469 -34.794 11.965 1.00 85.50 441 LEU A C 1
ATOM 3389 O O . LEU A 1 441 ? 1.627 -34.423 11.150 1.00 85.50 441 LEU A O 1
ATOM 3393 N N . ARG A 1 442 ? 2.503 -36.059 12.386 1.00 86.88 442 ARG A N 1
ATOM 3394 C CA . ARG A 1 442 ? 1.513 -37.072 11.980 1.00 86.88 442 ARG A CA 1
ATOM 3395 C C . ARG A 1 442 ? 0.334 -37.080 12.932 1.00 86.88 442 ARG A C 1
ATOM 3397 O O . ARG A 1 442 ? -0.821 -37.068 12.501 1.00 86.88 442 ARG A O 1
ATOM 3404 N N . SER A 1 443 ? 0.646 -37.057 14.218 1.00 91.38 443 SER A N 1
ATOM 3405 C CA . SER A 1 443 ? -0.332 -36.910 15.279 1.00 91.38 443 SER A CA 1
ATOM 3406 C C . SER A 1 443 ? 0.248 -36.147 16.453 1.00 91.38 443 SER A C 1
ATOM 3408 O O . SER A 1 443 ? 1.438 -36.235 16.745 1.00 91.38 443 SER A O 1
ATOM 3410 N N . LEU A 1 444 ? -0.621 -35.431 17.153 1.00 95.69 444 LEU A N 1
ATOM 3411 C CA . LEU A 1 444 ? -0.312 -34.811 18.431 1.00 95.69 444 LEU A CA 1
ATOM 3412 C C . LEU A 1 444 ? -1.318 -35.314 19.455 1.00 95.69 444 LEU A C 1
ATOM 3414 O O . LEU A 1 444 ? -2.519 -35.145 19.288 1.00 95.69 444 LEU A O 1
ATOM 3418 N N . THR A 1 445 ? -0.830 -35.933 20.517 1.00 95.19 445 THR A N 1
ATOM 3419 C CA . THR A 1 445 ? -1.629 -36.208 21.706 1.00 95.19 445 THR A CA 1
ATOM 3420 C C . THR A 1 445 ? -1.473 -35.023 22.653 1.00 95.19 445 THR A C 1
ATOM 3422 O O . THR A 1 445 ? -0.364 -34.737 23.090 1.00 95.19 445 THR A O 1
ATOM 3425 N N .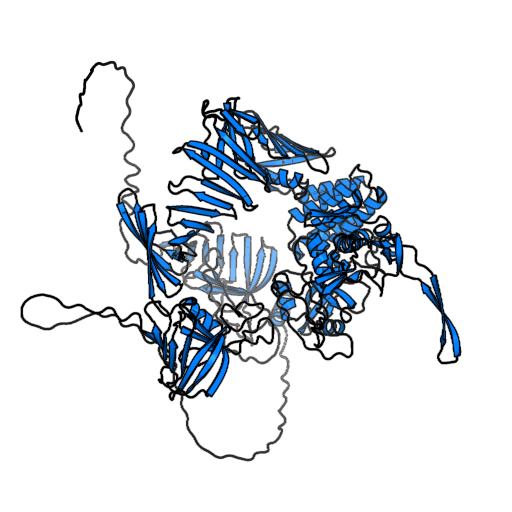 GLU A 1 446 ? -2.563 -34.326 22.940 1.00 94.75 446 GLU A N 1
ATOM 3426 C CA . GLU A 1 446 ? -2.660 -33.253 23.930 1.00 94.75 446 GLU A CA 1
ATOM 3427 C C . GLU A 1 446 ? -3.434 -33.794 25.133 1.00 94.75 446 GLU A C 1
ATOM 3429 O O . GLU A 1 446 ? -4.597 -34.172 25.010 1.00 94.75 446 GLU A O 1
ATOM 3434 N N . GLN A 1 447 ? -2.797 -33.849 26.295 1.00 93.31 447 GLN A N 1
ATOM 3435 C CA . GLN A 1 447 ? -3.437 -34.184 27.555 1.00 93.31 447 GLN A CA 1
ATOM 3436 C C . GLN A 1 447 ? -3.589 -32.910 28.380 1.00 93.31 447 GLN A C 1
ATOM 3438 O O . GLN A 1 447 ? -2.603 -32.234 28.666 1.00 93.31 447 GLN A O 1
ATOM 3443 N N . ARG A 1 448 ? -4.826 -32.581 28.749 1.00 86.94 448 ARG A N 1
ATOM 3444 C CA . ARG A 1 448 ? -5.160 -31.369 29.505 1.00 86.94 448 ARG A CA 1
ATOM 3445 C C . ARG A 1 448 ? -6.310 -31.633 30.463 1.00 86.94 448 ARG A C 1
ATOM 3447 O O . ARG A 1 448 ? -7.095 -32.557 30.260 1.00 86.94 448 ARG A O 1
ATOM 3454 N N . GLU A 1 449 ? -6.422 -30.816 31.498 1.00 82.06 449 GLU A N 1
ATOM 3455 C CA . GLU A 1 449 ? -7.559 -30.871 32.408 1.00 82.06 449 GLU A CA 1
ATOM 3456 C C . GLU A 1 449 ? -8.751 -30.102 31.823 1.00 82.06 449 GLU A C 1
ATOM 3458 O O . GLU A 1 449 ? -8.643 -28.932 31.463 1.00 82.06 449 GLU A O 1
ATOM 3463 N N . VAL A 1 450 ? -9.901 -30.765 31.716 1.00 76.12 450 VAL A N 1
ATOM 3464 C CA . VAL A 1 450 ? -11.172 -30.184 31.281 1.00 76.12 450 VAL A CA 1
ATOM 3465 C C . VAL A 1 450 ? -12.197 -30.455 32.379 1.00 76.12 450 VAL A C 1
ATOM 3467 O O . VAL A 1 450 ? -12.475 -31.605 32.714 1.00 76.12 450 VAL A O 1
ATOM 3470 N N . ALA A 1 451 ? -12.739 -29.392 32.982 1.00 76.81 451 ALA A N 1
ATOM 3471 C CA . ALA A 1 451 ? -13.742 -29.474 34.051 1.00 76.81 451 ALA A CA 1
ATOM 3472 C C . ALA A 1 451 ? -13.358 -30.411 35.224 1.00 76.81 451 ALA A C 1
ATOM 3474 O O . ALA A 1 451 ? -14.182 -31.190 35.707 1.00 76.81 451 ALA A O 1
ATOM 3475 N N . GLY A 1 452 ? -12.103 -30.353 35.683 1.00 79.81 452 GLY A N 1
ATOM 3476 C CA . GLY A 1 452 ? -11.632 -31.167 36.810 1.00 79.81 452 GLY A CA 1
ATOM 3477 C C . GLY A 1 452 ? -11.193 -32.590 36.440 1.00 79.81 452 GLY A C 1
ATOM 3478 O O . GLY A 1 452 ? -10.922 -33.400 37.327 1.00 79.81 452 GLY A O 1
ATOM 3479 N N . LYS A 1 453 ? -11.194 -32.949 35.148 1.00 83.12 453 LYS A N 1
ATOM 3480 C CA . LYS A 1 453 ? -10.817 -34.282 34.660 1.00 83.12 453 LYS A CA 1
ATOM 3481 C C . LYS A 1 453 ? -9.727 -34.187 33.609 1.00 83.12 453 LYS A C 1
ATOM 3483 O O . LYS A 1 453 ? -9.814 -33.396 32.679 1.00 83.12 453 LYS A O 1
ATOM 3488 N N . LEU A 1 454 ? -8.721 -35.041 33.736 1.00 86.25 454 LEU A N 1
ATOM 3489 C CA . LEU A 1 454 ? -7.658 -35.156 32.749 1.00 86.25 454 LEU A CA 1
ATOM 3490 C C . LEU A 1 454 ? -8.198 -35.857 31.496 1.00 86.25 454 LEU A C 1
ATOM 3492 O O . LEU A 1 454 ? -8.557 -37.036 31.541 1.00 86.25 454 LEU A O 1
ATOM 3496 N N . GLU A 1 455 ? -8.254 -35.139 30.381 1.00 91.81 455 GLU A N 1
ATOM 3497 C CA . GLU A 1 455 ? -8.677 -35.662 29.088 1.00 91.81 455 GLU A CA 1
ATOM 3498 C C . GLU A 1 455 ? -7.501 -35.735 28.116 1.00 91.81 455 GLU A C 1
ATOM 3500 O O . GLU A 1 455 ? -6.623 -34.877 28.092 1.00 91.81 455 GLU A O 1
ATOM 3505 N N . GLU A 1 456 ? -7.493 -36.785 27.296 1.00 94.00 456 GLU A N 1
ATOM 3506 C CA . GLU A 1 456 ? -6.541 -36.964 26.200 1.00 94.00 456 GLU A CA 1
ATOM 3507 C C . GLU A 1 456 ? -7.222 -36.670 24.856 1.00 94.00 456 GLU A C 1
ATOM 3509 O O . GLU A 1 456 ? -8.211 -37.325 24.510 1.00 94.00 456 GLU A O 1
ATOM 3514 N N . HIS A 1 457 ? -6.688 -35.715 24.098 1.00 93.88 457 HIS A N 1
ATOM 3515 C CA . HIS A 1 457 ? -7.127 -35.308 22.767 1.00 93.88 457 HIS A CA 1
ATOM 3516 C C . HIS A 1 457 ? -6.071 -35.710 21.737 1.00 93.88 457 HIS A C 1
ATOM 3518 O O . HIS A 1 457 ? -4.940 -35.230 21.767 1.00 93.88 457 HIS A O 1
ATOM 3524 N N . VAL A 1 458 ? -6.432 -36.589 20.805 1.00 94.88 458 VAL A N 1
ATOM 3525 C CA . VAL A 1 458 ? -5.531 -37.005 19.723 1.00 94.88 458 VAL A CA 1
ATOM 3526 C C . VAL A 1 458 ? -5.887 -36.232 18.462 1.00 94.88 458 VAL A C 1
ATOM 3528 O O . VAL A 1 458 ? -6.950 -36.441 17.882 1.00 94.88 458 VAL A O 1
ATOM 3531 N N . TRP A 1 459 ? -4.984 -35.352 18.049 1.00 95.19 459 TRP A N 1
ATOM 3532 C CA . TRP A 1 459 ? -5.049 -34.587 16.815 1.00 95.19 459 TRP A CA 1
ATOM 3533 C C . TRP A 1 459 ? -4.415 -35.385 15.684 1.00 95.19 459 TRP A C 1
ATOM 3535 O O . TRP A 1 459 ? -3.253 -35.785 15.784 1.00 95.19 459 TRP A O 1
ATOM 3545 N N . ARG A 1 460 ? -5.162 -35.613 14.603 1.00 92.75 460 ARG A N 1
ATOM 3546 C CA . ARG A 1 460 ? -4.699 -36.365 13.428 1.00 92.75 460 ARG A CA 1
ATOM 3547 C C . ARG A 1 460 ? -4.791 -35.512 12.176 1.00 92.75 460 ARG A C 1
ATOM 3549 O O . ARG A 1 460 ? -5.784 -34.816 11.976 1.00 92.75 460 ARG A O 1
ATOM 3556 N N . LYS A 1 461 ? -3.760 -35.592 11.335 1.00 89.62 461 LYS A N 1
ATOM 3557 C CA . LYS A 1 461 ? -3.703 -34.890 10.049 1.00 89.62 461 LYS A CA 1
ATOM 3558 C C . LYS A 1 461 ? -4.723 -35.492 9.070 1.00 89.62 461 LYS A C 1
ATOM 3560 O O . LYS A 1 461 ? -4.645 -36.681 8.767 1.00 89.62 461 LYS A O 1
ATOM 3565 N N . GLY A 1 462 ? -5.657 -34.675 8.594 1.00 85.00 462 GLY A N 1
ATOM 3566 C CA . GLY A 1 462 ? -6.603 -34.958 7.509 1.00 85.00 462 GLY A CA 1
ATOM 3567 C C . GLY A 1 462 ? -6.408 -33.999 6.326 1.00 85.00 462 GLY A C 1
ATOM 3568 O O . GLY A 1 462 ? -5.406 -33.287 6.266 1.00 85.00 462 GLY A O 1
ATOM 3569 N N . GLU A 1 463 ? -7.361 -33.968 5.388 1.00 80.31 463 GLU A N 1
ATOM 3570 C CA . GLU A 1 463 ? -7.277 -33.133 4.171 1.00 80.31 463 GLU A CA 1
ATOM 3571 C C . GLU A 1 463 ? -7.350 -31.624 4.459 1.00 80.31 463 GLU A C 1
ATOM 3573 O O . GLU A 1 463 ? -6.665 -30.839 3.811 1.00 80.31 463 GLU A O 1
ATOM 3578 N N . SER A 1 464 ? -8.146 -31.215 5.450 1.00 80.75 464 SER A N 1
ATOM 3579 C CA . SER A 1 464 ? -8.411 -29.809 5.792 1.00 80.75 464 SER A CA 1
ATOM 3580 C C . SER A 1 464 ? -7.592 -29.274 6.976 1.00 80.75 464 SER A C 1
ATOM 3582 O O . SER A 1 464 ? -7.788 -28.133 7.394 1.00 80.75 464 SER A O 1
ATOM 3584 N N . GLY A 1 465 ? -6.686 -30.083 7.535 1.00 90.19 465 GLY A N 1
ATOM 3585 C CA . GLY A 1 465 ? -5.903 -29.754 8.730 1.00 90.19 465 GLY A CA 1
ATOM 3586 C C . GLY A 1 465 ? -5.889 -30.891 9.752 1.00 90.19 465 GLY A C 1
ATOM 3587 O O . GLY A 1 465 ? -6.099 -32.053 9.411 1.00 90.19 465 GLY A O 1
ATOM 3588 N N . TYR A 1 466 ? -5.625 -30.571 11.016 1.00 94.38 466 TYR A N 1
ATOM 3589 C CA . TYR A 1 466 ? -5.638 -31.527 12.120 1.00 94.38 466 TYR A CA 1
ATOM 3590 C C . TYR A 1 466 ? -6.991 -31.509 12.825 1.00 94.38 466 TYR A C 1
ATOM 3592 O O . TYR A 1 466 ? -7.485 -30.447 13.199 1.00 94.38 466 TYR A O 1
ATOM 3600 N N . THR A 1 467 ? -7.566 -32.690 13.037 1.00 93.00 467 THR A N 1
ATOM 3601 C CA . THR A 1 467 ? -8.877 -32.871 13.680 1.00 93.00 467 THR A CA 1
ATOM 3602 C C . THR A 1 467 ? -8.769 -33.783 14.895 1.00 93.00 467 THR A C 1
ATOM 3604 O O . THR A 1 467 ? -7.840 -34.590 14.992 1.00 93.00 467 THR A O 1
ATOM 3607 N N . CYS A 1 468 ? -9.710 -33.649 15.832 1.00 92.69 468 CYS A N 1
ATOM 3608 C CA . CYS A 1 468 ? -9.788 -34.466 17.037 1.00 92.69 468 CYS A CA 1
ATOM 3609 C C . CYS A 1 468 ? -11.199 -35.044 17.208 1.00 92.69 468 CYS A C 1
ATOM 3611 O O . CYS A 1 468 ? -12.167 -34.294 17.292 1.00 92.69 468 CYS A O 1
ATOM 3613 N N . ASP A 1 469 ? -11.314 -36.368 17.348 1.00 88.00 469 ASP A N 1
ATOM 3614 C CA . ASP A 1 469 ? -12.613 -37.054 17.479 1.00 88.00 469 ASP A CA 1
ATOM 3615 C C . ASP A 1 469 ? -13.419 -36.590 18.707 1.00 88.00 469 ASP A C 1
ATOM 3617 O O . ASP A 1 469 ? -14.647 -36.623 18.703 1.00 88.00 469 ASP A O 1
ATOM 3621 N N . LYS A 1 470 ? -12.730 -36.155 19.772 1.00 88.38 470 LYS A N 1
ATOM 3622 C CA . LYS A 1 470 ? -13.361 -35.645 21.001 1.00 88.38 470 LYS A CA 1
ATOM 3623 C C . LYS A 1 470 ? -13.808 -34.186 20.904 1.00 88.38 470 LYS A C 1
ATOM 3625 O O . LYS A 1 470 ? -14.552 -33.738 21.767 1.00 88.38 470 LYS A O 1
ATOM 3630 N N . LEU A 1 471 ? -13.350 -33.454 19.891 1.00 85.50 471 LEU A N 1
ATOM 3631 C CA . LEU A 1 471 ? -13.697 -32.052 19.647 1.00 85.50 471 LEU A CA 1
ATOM 3632 C C . LEU A 1 471 ? -14.217 -31.913 18.206 1.00 85.50 471 LEU A C 1
ATOM 3634 O O . LEU A 1 471 ? -13.558 -31.298 17.362 1.00 85.50 471 LEU A O 1
ATOM 3638 N N . PRO A 1 472 ? -15.374 -32.531 17.889 1.00 80.00 472 PRO A N 1
ATOM 3639 C CA . PRO A 1 472 ? -15.923 -32.496 16.540 1.00 80.00 472 PRO A CA 1
ATOM 3640 C C . PRO A 1 472 ? -16.240 -31.047 16.143 1.00 80.00 472 PRO A C 1
ATOM 3642 O O . PRO A 1 472 ? -17.032 -30.374 16.798 1.00 80.00 472 PRO A O 1
ATOM 3645 N N . GLY A 1 473 ? -15.605 -30.569 15.070 1.00 82.00 473 GLY A N 1
ATOM 3646 C CA . GLY A 1 473 ? -15.748 -29.200 14.558 1.00 82.00 473 GLY A CA 1
ATOM 3647 C C . GLY A 1 473 ? -14.544 -28.287 14.810 1.00 82.00 473 GLY A C 1
ATOM 3648 O O . GLY A 1 473 ? -14.445 -27.243 14.165 1.00 82.00 473 GLY A O 1
ATOM 3649 N N . GLU A 1 474 ? -13.604 -28.679 15.676 1.00 88.75 474 GLU A N 1
ATOM 3650 C CA . GLU A 1 474 ? -12.307 -28.005 15.763 1.00 88.75 474 GLU A CA 1
ATOM 3651 C C . GLU A 1 474 ? -11.368 -28.516 14.664 1.00 88.75 474 GLU A C 1
ATOM 3653 O O . GLU A 1 474 ? -11.079 -29.711 14.558 1.00 88.75 474 GLU A O 1
ATOM 3658 N N . VAL A 1 475 ? -10.868 -27.582 13.854 1.00 90.12 475 VAL A N 1
ATOM 3659 C CA . VAL A 1 475 ? -9.837 -27.829 12.845 1.00 90.12 475 VAL A CA 1
ATOM 3660 C C . VAL A 1 475 ? -8.662 -26.918 13.158 1.00 90.12 475 VAL A C 1
ATOM 3662 O O . VAL A 1 475 ? -8.828 -25.704 13.253 1.00 90.12 475 VAL A O 1
ATOM 3665 N N . ARG A 1 476 ? -7.480 -27.513 13.325 1.00 94.94 476 ARG A N 1
ATOM 3666 C CA . ARG A 1 476 ? -6.222 -26.784 13.508 1.00 94.94 476 ARG A CA 1
ATOM 3667 C C . ARG A 1 476 ? -5.395 -26.897 12.238 1.00 94.94 476 ARG A C 1
ATOM 3669 O O . ARG A 1 476 ? -4.973 -27.990 11.868 1.00 94.94 476 ARG A O 1
ATOM 3676 N N . GLN A 1 477 ? -5.156 -25.788 11.562 1.00 93.69 477 GLN A N 1
ATOM 3677 C CA . GLN A 1 477 ? -4.216 -25.705 10.454 1.00 93.69 477 GLN A CA 1
ATOM 3678 C C . GLN A 1 477 ? -2.817 -25.388 10.976 1.00 93.69 477 GLN A C 1
ATOM 3680 O O . GLN A 1 477 ? -2.655 -24.878 12.083 1.00 93.69 477 GLN A O 1
ATOM 3685 N N . ASN A 1 478 ? -1.792 -25.737 10.196 1.00 91.25 478 ASN A N 1
ATOM 3686 C CA . ASN A 1 478 ? -0.396 -25.419 10.513 1.00 91.25 478 ASN A CA 1
ATOM 3687 C C . ASN A 1 478 ? 0.033 -25.820 11.944 1.00 91.25 478 ASN A C 1
ATOM 3689 O O . ASN A 1 478 ? 0.854 -25.143 12.559 1.00 91.25 478 ASN A O 1
ATOM 3693 N N . LEU A 1 479 ? -0.545 -26.906 12.482 1.00 94.50 479 LEU A N 1
ATOM 3694 C CA . LEU A 1 479 ? -0.247 -27.396 13.828 1.00 94.50 479 LEU A CA 1
ATOM 3695 C C . LEU A 1 479 ? 1.206 -27.875 13.898 1.00 94.50 479 LEU A C 1
ATOM 3697 O O . LEU A 1 479 ? 1.609 -28.778 13.162 1.00 94.50 479 LEU A O 1
ATOM 3701 N N . GLU A 1 480 ? 1.967 -27.294 14.815 1.00 92.31 480 GLU A N 1
ATOM 3702 C CA . GLU A 1 480 ? 3.391 -27.546 14.995 1.00 92.31 480 GLU A CA 1
ATOM 3703 C C . GLU A 1 480 ? 3.735 -27.595 16.488 1.00 92.31 480 GLU A C 1
ATOM 3705 O O . GLU A 1 480 ? 3.377 -26.689 17.240 1.00 92.31 480 GLU A O 1
ATOM 3710 N N . LEU A 1 481 ? 4.481 -28.627 16.905 1.00 91.38 481 LEU A N 1
ATOM 3711 C CA . LEU A 1 481 ? 5.194 -28.641 18.184 1.00 91.38 481 LEU A CA 1
ATOM 3712 C C . LEU A 1 481 ? 6.685 -28.386 17.928 1.00 91.38 481 LEU A C 1
ATOM 3714 O O . LEU A 1 481 ? 7.407 -29.249 17.408 1.00 91.38 481 LEU A O 1
ATOM 3718 N N . ARG A 1 482 ? 7.134 -27.182 18.277 1.00 86.81 482 ARG A N 1
ATOM 3719 C CA . ARG A 1 482 ? 8.483 -26.685 17.993 1.00 86.81 482 ARG A CA 1
ATOM 3720 C C . ARG A 1 482 ? 9.537 -27.281 18.922 1.00 86.81 482 ARG A C 1
ATOM 3722 O O . ARG A 1 482 ? 9.237 -27.889 19.947 1.00 86.81 482 ARG A O 1
ATOM 3729 N N . GLN A 1 483 ? 10.807 -27.091 18.560 1.00 82.19 483 GLN A N 1
ATOM 3730 C CA . GLN A 1 483 ? 11.949 -27.548 19.365 1.00 82.19 483 GLN A CA 1
ATOM 3731 C C . GLN A 1 483 ? 12.062 -26.830 20.717 1.00 82.19 483 GLN A C 1
ATOM 3733 O O . GLN A 1 483 ? 12.477 -27.444 21.696 1.00 82.19 483 GLN A O 1
ATOM 3738 N N . ASP A 1 484 ? 11.643 -25.564 20.789 1.00 84.25 484 ASP A N 1
ATOM 3739 C CA . ASP A 1 484 ? 11.529 -24.796 22.039 1.00 84.25 484 ASP A CA 1
ATOM 3740 C C . ASP A 1 484 ? 10.316 -25.214 22.892 1.00 84.25 484 ASP A C 1
ATOM 3742 O O . ASP A 1 484 ? 10.021 -24.584 23.904 1.00 84.25 484 ASP A O 1
ATOM 3746 N N . LYS A 1 485 ? 9.626 -26.292 22.488 1.00 90.19 485 LYS A N 1
ATOM 3747 C CA . LYS A 1 485 ? 8.434 -26.862 23.120 1.00 90.19 485 LYS A CA 1
ATOM 3748 C C . LYS A 1 485 ? 7.201 -25.962 23.052 1.00 90.19 485 LYS A C 1
ATOM 3750 O O . LYS A 1 485 ? 6.209 -26.279 23.704 1.00 90.19 485 LYS A O 1
ATOM 3755 N N . SER A 1 486 ? 7.214 -24.893 22.255 1.00 92.81 486 SER A N 1
ATOM 3756 C CA . SER A 1 486 ? 6.000 -24.128 21.968 1.00 92.81 486 SER A CA 1
ATOM 3757 C C . SER A 1 486 ? 5.092 -24.873 20.984 1.00 92.81 486 SER A C 1
ATOM 3759 O O . SER A 1 486 ? 5.554 -25.556 20.063 1.00 92.81 486 SER A O 1
ATOM 3761 N N . LEU A 1 487 ? 3.783 -24.753 21.191 1.00 94.44 487 LEU A N 1
ATOM 3762 C CA . LEU A 1 487 ? 2.756 -25.281 20.299 1.00 94.44 487 LEU A CA 1
ATOM 3763 C C . LEU A 1 487 ? 2.163 -24.127 19.492 1.00 94.44 487 LEU A C 1
ATOM 3765 O O . LEU A 1 487 ? 1.642 -23.188 20.083 1.00 94.44 487 LEU A O 1
ATOM 3769 N N . SER A 1 488 ? 2.183 -24.202 18.164 1.00 95.31 488 SER A N 1
ATOM 3770 C CA . SER A 1 488 ? 1.550 -23.206 17.290 1.00 95.31 488 SER A CA 1
ATOM 3771 C C . SER A 1 488 ? 0.504 -23.866 16.402 1.00 95.31 488 SER A C 1
ATOM 3773 O O . SER A 1 488 ? 0.711 -24.986 15.944 1.00 95.31 488 SER A O 1
ATOM 3775 N N . TYR A 1 489 ? -0.600 -23.173 16.136 1.00 95.56 489 TYR A N 1
ATOM 3776 C CA . TYR A 1 489 ? -1.579 -23.563 15.119 1.00 95.56 489 TYR A CA 1
ATOM 3777 C C . TYR A 1 489 ? -2.408 -22.364 14.665 1.00 95.56 489 TYR A C 1
ATOM 3779 O O . TYR A 1 489 ? -2.379 -21.313 15.294 1.00 95.56 489 TYR A O 1
ATOM 3787 N N . GLU A 1 490 ? -3.147 -22.532 13.581 1.00 96.06 490 GLU A N 1
ATOM 3788 C CA . GLU A 1 490 ? -4.160 -21.599 13.100 1.00 96.06 490 GLU A CA 1
ATOM 3789 C C . GLU A 1 490 ? -5.529 -22.270 13.212 1.00 96.06 490 GLU A C 1
ATOM 3791 O O . GLU A 1 490 ? -5.660 -23.461 12.922 1.00 96.06 490 GLU A O 1
ATOM 3796 N N . ASP A 1 491 ? -6.532 -21.563 13.715 1.00 93.12 491 ASP A N 1
ATOM 3797 C CA . ASP A 1 491 ? -7.894 -22.091 13.776 1.00 93.12 491 ASP A CA 1
ATOM 3798 C C . ASP A 1 491 ? -8.653 -21.877 12.454 1.00 93.12 491 ASP A C 1
ATOM 3800 O O . ASP A 1 491 ? -8.129 -21.351 11.473 1.00 93.12 491 ASP A O 1
ATOM 3804 N N . LYS A 1 492 ? -9.912 -22.318 12.407 1.00 87.69 492 LYS A N 1
ATOM 3805 C CA . LYS A 1 492 ? -10.775 -22.194 11.221 1.00 87.69 492 LYS A CA 1
ATOM 3806 C C . LYS A 1 492 ? -11.068 -20.745 10.804 1.00 87.69 492 LYS A C 1
ATOM 3808 O O . LYS A 1 492 ? -11.501 -20.532 9.675 1.00 87.69 492 LYS A O 1
ATOM 3813 N N . ASP A 1 493 ? -10.881 -19.786 11.711 1.00 86.31 493 ASP A N 1
ATOM 3814 C CA . ASP A 1 493 ? 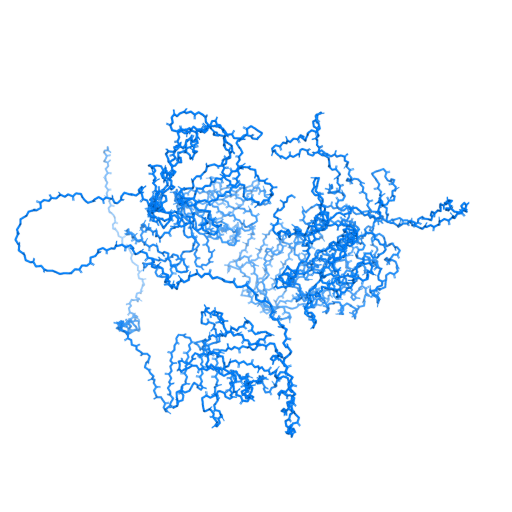-11.160 -18.368 11.489 1.00 86.31 493 ASP A CA 1
ATOM 3815 C C . ASP A 1 493 ? -9.887 -17.612 11.055 1.00 86.31 493 ASP A C 1
ATOM 3817 O O . ASP A 1 493 ? -9.905 -16.387 10.919 1.00 86.31 493 ASP A O 1
ATOM 3821 N N . GLY A 1 494 ? -8.783 -18.335 10.825 1.00 89.56 494 GLY A N 1
ATOM 3822 C CA . GLY A 1 494 ? -7.493 -17.780 10.420 1.00 89.56 494 GLY A CA 1
ATOM 3823 C C . GLY A 1 494 ? -6.703 -17.156 11.571 1.00 89.56 494 GLY A C 1
ATOM 3824 O O . GLY A 1 494 ? -5.734 -16.430 11.339 1.00 89.56 494 GLY A O 1
ATOM 3825 N N . VAL A 1 495 ? -7.113 -17.389 12.824 1.00 93.69 495 VAL A N 1
ATOM 3826 C CA . VAL A 1 495 ? -6.427 -16.841 13.996 1.00 93.69 495 VAL A CA 1
ATOM 3827 C C . VAL A 1 495 ? -5.298 -17.775 14.390 1.00 93.69 495 VAL A C 1
ATOM 3829 O O . VAL A 1 495 ? -5.495 -18.971 14.615 1.00 93.69 495 VAL A O 1
ATOM 3832 N N . ARG A 1 496 ? -4.092 -17.220 14.504 1.00 96.06 496 ARG A N 1
ATOM 3833 C CA . ARG A 1 496 ? -2.916 -17.985 14.903 1.00 96.06 496 ARG A CA 1
ATOM 3834 C C . ARG A 1 496 ? -2.759 -17.970 16.418 1.00 96.06 496 ARG A C 1
ATOM 3836 O O . ARG A 1 496 ? -2.641 -16.913 17.027 1.00 96.06 496 ARG A O 1
ATOM 3843 N N . HIS A 1 497 ? -2.655 -19.157 16.993 1.00 96.06 497 HIS A N 1
ATOM 3844 C CA . HIS A 1 497 ? -2.424 -19.409 18.409 1.00 96.06 497 HIS A CA 1
ATOM 3845 C C . HIS A 1 497 ? -1.002 -19.917 18.620 1.00 96.06 497 HIS A C 1
ATOM 3847 O O . HIS A 1 497 ? -0.527 -20.774 17.867 1.00 96.06 497 HIS A O 1
ATOM 3853 N N . VAL A 1 498 ? -0.330 -19.420 19.656 1.00 96.06 498 VAL A N 1
ATOM 3854 C CA . VAL A 1 498 ? 0.968 -19.926 20.120 1.00 96.06 498 VAL A CA 1
ATOM 3855 C C . VAL A 1 498 ? 0.897 -20.133 21.627 1.00 96.06 498 VAL A C 1
ATOM 3857 O O . VAL A 1 498 ? 0.590 -19.201 22.355 1.00 96.06 498 VAL A O 1
ATOM 3860 N N . LYS A 1 499 ? 1.181 -21.340 22.111 1.00 94.62 499 LYS A N 1
ATOM 3861 C CA . LYS A 1 499 ? 1.318 -21.645 23.540 1.00 94.62 499 LYS A CA 1
ATOM 3862 C C . LYS A 1 499 ? 2.775 -21.918 23.866 1.00 94.62 499 LYS A C 1
ATOM 3864 O O . LYS A 1 499 ? 3.390 -22.785 23.239 1.00 94.62 499 LYS A O 1
ATOM 3869 N N . TYR A 1 500 ? 3.312 -21.198 24.836 1.00 94.50 500 TYR A N 1
ATOM 3870 C CA . TYR A 1 500 ? 4.700 -21.304 25.256 1.00 94.50 500 TYR A CA 1
ATOM 3871 C C . TYR A 1 500 ? 4.854 -22.268 26.431 1.00 94.50 500 TYR A C 1
ATOM 3873 O O . TYR A 1 500 ? 3.915 -22.545 27.173 1.00 94.50 500 TYR A O 1
ATOM 3881 N N . GLN A 1 501 ? 6.071 -22.786 26.614 1.00 92.50 501 GLN A N 1
ATOM 3882 C CA . GLN A 1 501 ? 6.348 -23.770 27.661 1.00 92.50 501 GLN A CA 1
ATOM 3883 C C . GLN A 1 501 ? 6.107 -23.215 29.080 1.00 92.50 501 GLN A C 1
ATOM 3885 O O . GLN A 1 501 ? 5.761 -23.970 29.988 1.00 92.50 501 GLN A O 1
ATOM 3890 N N . ASP A 1 502 ? 6.275 -21.907 29.273 1.00 91.31 502 ASP A N 1
ATOM 3891 C CA . ASP A 1 502 ? 6.044 -21.213 30.545 1.00 91.31 502 ASP A CA 1
ATOM 3892 C C . ASP A 1 502 ? 4.554 -20.991 30.869 1.00 91.31 502 ASP A C 1
ATOM 3894 O O . ASP A 1 502 ? 4.239 -20.402 31.901 1.00 91.31 502 ASP A O 1
ATOM 3898 N N . GLY A 1 503 ? 3.643 -21.481 30.021 1.00 89.69 503 GLY A N 1
ATOM 3899 C CA . GLY A 1 503 ? 2.195 -21.334 30.166 1.00 89.69 503 GLY A CA 1
ATOM 3900 C C . GLY A 1 503 ? 1.640 -20.039 29.572 1.00 89.69 503 GLY A C 1
ATOM 3901 O O . GLY A 1 503 ? 0.423 -19.904 29.469 1.00 89.69 503 GLY A O 1
ATOM 3902 N N . SER A 1 504 ? 2.495 -19.099 29.153 1.00 94.06 504 SER A N 1
ATOM 3903 C CA . SER A 1 504 ? 2.051 -17.912 28.421 1.00 94.06 504 SER A CA 1
ATOM 3904 C C . SER A 1 504 ? 1.556 -18.285 27.020 1.00 94.06 504 SER A C 1
ATOM 3906 O O . SER A 1 504 ? 1.838 -19.369 26.492 1.00 94.06 504 SER A O 1
ATOM 3908 N N . SER A 1 505 ? 0.793 -17.394 26.391 1.00 95.38 505 SER A N 1
ATOM 3909 C CA . SER A 1 505 ? 0.286 -17.637 25.039 1.00 95.38 505 SER A CA 1
ATOM 3910 C C . SER A 1 505 ? 0.118 -16.366 24.224 1.00 95.38 505 SER A C 1
ATOM 3912 O O . SER A 1 505 ? -0.133 -15.300 24.773 1.00 95.38 505 SER A O 1
ATOM 3914 N N . ASP A 1 506 ? 0.217 -16.502 22.904 1.00 96.31 506 ASP A N 1
ATOM 3915 C CA . ASP A 1 506 ? -0.108 -15.453 21.949 1.00 96.31 506 ASP A CA 1
ATOM 3916 C C . ASP A 1 506 ? -1.315 -15.832 21.095 1.00 96.31 506 ASP A C 1
ATOM 3918 O O . ASP A 1 506 ? -1.478 -16.980 20.674 1.00 96.31 506 ASP A O 1
ATOM 3922 N N . THR A 1 507 ? -2.118 -14.824 20.773 1.00 95.06 507 THR A N 1
ATOM 3923 C CA . THR A 1 507 ? -3.149 -14.868 19.734 1.00 95.06 507 THR A CA 1
ATOM 3924 C C . THR A 1 507 ? -2.850 -13.784 18.705 1.00 95.06 507 THR A C 1
ATOM 3926 O O . THR A 1 507 ? -2.688 -12.618 19.065 1.00 95.06 507 THR A O 1
ATOM 3929 N N . VAL A 1 508 ? -2.766 -14.151 17.427 1.00 93.38 508 VAL A N 1
ATOM 3930 C CA . VAL A 1 508 ? -2.464 -13.229 16.327 1.00 93.38 508 VAL A CA 1
ATOM 3931 C C . VAL A 1 508 ? -3.625 -13.197 15.343 1.00 93.38 508 VAL A C 1
ATOM 3933 O O . VAL A 1 508 ? -3.986 -14.225 14.768 1.00 93.38 508 VAL A O 1
ATOM 3936 N N . LYS A 1 509 ? -4.182 -12.003 15.128 1.00 88.00 509 LYS A N 1
ATOM 3937 C CA . LYS A 1 509 ? -5.293 -11.747 14.205 1.00 88.00 509 LYS A CA 1
ATOM 3938 C C . LYS A 1 509 ? -5.099 -10.403 13.509 1.00 88.00 509 LYS A C 1
ATOM 3940 O O . LYS A 1 509 ? -4.791 -9.411 14.166 1.00 88.00 509 LYS A O 1
ATOM 3945 N N . ASP A 1 510 ? -5.262 -10.369 12.187 1.00 82.62 510 ASP A N 1
ATOM 3946 C CA . ASP A 1 510 ? -5.164 -9.149 11.365 1.00 82.62 510 ASP A CA 1
ATOM 3947 C C . ASP A 1 510 ? -3.858 -8.349 11.581 1.00 82.62 510 ASP A C 1
ATOM 3949 O O . ASP A 1 510 ? -3.840 -7.118 11.581 1.00 82.62 510 ASP A O 1
ATOM 3953 N N . GLY A 1 511 ? -2.747 -9.057 11.820 1.00 81.38 511 GLY A N 1
ATOM 3954 C CA . GLY A 1 511 ? -1.434 -8.465 12.111 1.00 81.38 511 GLY A CA 1
ATOM 3955 C C . GLY A 1 511 ? -1.273 -7.905 13.531 1.00 81.38 511 GLY A C 1
ATOM 3956 O O . GLY A 1 511 ? -0.189 -7.439 13.869 1.00 81.38 511 GLY A O 1
ATOM 3957 N N . SER A 1 512 ? -2.315 -7.964 14.365 1.00 87.12 512 SER A N 1
ATOM 3958 C CA . SER A 1 512 ? -2.241 -7.647 15.793 1.00 87.12 512 SER A CA 1
ATOM 3959 C C . SER A 1 512 ? -1.927 -8.891 16.624 1.00 87.12 512 SER A C 1
ATOM 3961 O O . SER A 1 512 ? -2.428 -9.975 16.328 1.00 87.12 512 SER A O 1
ATOM 3963 N N . THR A 1 513 ? -1.121 -8.727 17.671 1.00 93.94 513 THR A N 1
ATOM 3964 C CA . THR A 1 513 ? -0.717 -9.792 18.596 1.00 93.94 513 THR A CA 1
ATOM 3965 C C . THR A 1 513 ? -1.190 -9.470 20.006 1.00 93.94 513 THR A C 1
ATOM 3967 O O . THR A 1 513 ? -0.855 -8.417 20.551 1.00 93.94 513 THR A O 1
ATOM 3970 N N . GLN A 1 514 ? -1.917 -10.397 20.617 1.00 94.19 514 GLN A N 1
ATOM 3971 C CA . GLN A 1 514 ? -2.292 -10.384 22.027 1.00 94.19 514 GLN A CA 1
ATOM 3972 C C . GLN A 1 514 ? -1.456 -11.418 22.773 1.00 94.19 514 GLN A C 1
ATOM 3974 O O . GLN A 1 514 ? -1.505 -12.591 22.429 1.00 94.19 514 GLN A O 1
ATOM 3979 N N . HIS A 1 515 ? -0.714 -10.977 23.780 1.00 94.75 515 HIS A N 1
ATOM 3980 C CA . HIS A 1 515 ? 0.108 -11.807 24.648 1.00 94.75 515 HIS A CA 1
ATOM 3981 C C . HIS A 1 515 ? -0.553 -11.938 26.020 1.00 94.75 515 HIS A C 1
ATOM 3983 O O . HIS A 1 515 ? -0.805 -10.935 26.703 1.00 94.75 515 HIS A O 1
ATOM 3989 N N . PHE A 1 516 ? -0.805 -13.176 26.422 1.00 93.38 516 PHE A N 1
ATOM 3990 C CA . PHE A 1 516 ? -1.364 -13.562 27.706 1.00 93.38 516 PHE A CA 1
ATOM 3991 C C . PHE A 1 516 ? -0.277 -14.187 28.572 1.00 93.38 516 PHE A C 1
ATOM 3993 O O . PHE A 1 516 ? 0.503 -15.012 28.098 1.00 93.38 516 PHE A O 1
ATOM 4000 N N . ASP A 1 517 ? -0.240 -13.811 29.846 1.00 91.31 517 ASP A N 1
ATOM 4001 C CA . ASP A 1 517 ? 0.657 -14.432 30.816 1.00 91.31 517 ASP A CA 1
ATOM 4002 C C . ASP A 1 517 ? 0.230 -15.871 31.167 1.00 91.31 517 ASP A C 1
ATOM 4004 O O . ASP A 1 517 ? -0.792 -16.381 30.702 1.00 91.31 517 ASP A O 1
ATOM 4008 N N . ALA A 1 518 ? 1.014 -16.534 32.019 1.00 88.69 518 ALA A N 1
ATOM 4009 C CA . ALA A 1 518 ? 0.752 -17.904 32.462 1.00 88.69 518 ALA A CA 1
ATOM 4010 C C . ALA A 1 518 ? -0.552 -18.078 33.270 1.00 88.69 518 ALA A C 1
ATOM 4012 O O . ALA A 1 518 ? -0.989 -19.204 33.496 1.00 88.69 518 ALA A O 1
ATOM 4013 N N . LEU A 1 519 ? -1.180 -16.984 33.719 1.00 86.75 519 LEU A N 1
ATOM 4014 C CA . LEU A 1 519 ? -2.485 -16.997 34.387 1.00 86.75 519 LEU A CA 1
ATOM 4015 C C . LEU A 1 519 ? -3.638 -16.763 33.396 1.00 86.75 519 LEU A C 1
ATOM 4017 O O . LEU A 1 519 ? -4.793 -16.653 33.813 1.00 86.75 519 LEU A O 1
ATOM 4021 N N . GLY A 1 520 ? -3.338 -16.662 32.097 1.00 87.12 520 GLY A N 1
ATOM 4022 C CA . GLY A 1 520 ? -4.301 -16.356 31.045 1.00 87.12 520 GLY A CA 1
ATOM 4023 C C . GLY A 1 520 ? -4.756 -14.895 31.043 1.00 87.12 520 GLY A C 1
ATOM 4024 O O . GLY A 1 520 ? -5.781 -14.574 30.442 1.00 87.12 520 GLY A O 1
ATOM 4025 N N . GLN A 1 521 ? -4.041 -13.995 31.724 1.00 89.81 521 GLN A N 1
ATOM 4026 C CA . GLN A 1 521 ? -4.380 -12.576 31.758 1.00 89.81 521 GLN A CA 1
ATOM 4027 C C . GLN A 1 521 ? -3.670 -11.837 30.627 1.00 89.81 521 GLN A C 1
ATOM 4029 O O . GLN A 1 521 ? -2.497 -12.075 30.351 1.00 89.81 521 GLN A O 1
ATOM 4034 N N . LEU A 1 522 ? -4.364 -10.892 29.983 1.00 91.81 522 LEU A N 1
ATOM 4035 C CA . LEU A 1 522 ? -3.753 -10.075 28.937 1.00 91.81 522 LEU A CA 1
ATOM 4036 C C . LEU A 1 522 ? -2.630 -9.215 29.538 1.00 91.81 522 LEU A C 1
ATOM 4038 O O . LEU A 1 522 ? -2.887 -8.336 30.376 1.00 91.81 522 LEU A O 1
ATOM 4042 N N . ALA A 1 523 ? -1.406 -9.476 29.080 1.00 92.88 523 ALA A N 1
ATOM 4043 C CA . ALA A 1 523 ? -0.173 -8.845 29.531 1.00 92.88 523 ALA A CA 1
ATOM 4044 C C . ALA A 1 523 ? 0.345 -7.812 28.523 1.00 92.88 523 ALA A C 1
ATOM 4046 O O . ALA A 1 523 ? 0.874 -6.774 28.923 1.00 92.88 523 ALA A O 1
ATOM 4047 N N . LYS A 1 524 ? 0.155 -8.042 27.218 1.00 94.56 524 LYS A N 1
ATOM 4048 C CA . LYS A 1 524 ? 0.511 -7.072 26.175 1.00 94.56 524 LYS A CA 1
ATOM 4049 C C . LYS A 1 524 ? -0.368 -7.223 24.939 1.00 94.56 524 LYS A C 1
ATOM 4051 O O . LYS A 1 524 ? -0.696 -8.331 24.544 1.00 94.56 524 LYS A O 1
ATOM 4056 N N . ILE A 1 525 ? -0.691 -6.115 24.289 1.00 94.19 525 ILE A N 1
ATOM 4057 C CA . ILE A 1 525 ? -1.249 -6.082 22.937 1.00 94.19 525 ILE A CA 1
ATOM 4058 C C . ILE A 1 525 ? -0.335 -5.255 22.035 1.00 94.19 525 ILE A C 1
ATOM 4060 O O . ILE A 1 525 ? 0.190 -4.230 22.461 1.00 94.19 525 ILE A O 1
ATOM 4064 N N . THR A 1 526 ? -0.105 -5.719 20.811 1.00 93.19 526 THR A N 1
ATOM 4065 C CA . THR A 1 526 ? 0.690 -5.030 19.785 1.00 93.19 526 THR A CA 1
ATOM 4066 C C . THR A 1 526 ? -0.130 -4.957 18.504 1.00 93.19 526 THR A C 1
ATOM 4068 O O . THR A 1 526 ? -0.557 -5.988 17.994 1.00 93.19 526 THR A O 1
ATOM 4071 N N . GLY A 1 527 ? -0.392 -3.753 18.006 1.00 86.31 527 GLY A N 1
ATOM 4072 C CA . GLY A 1 527 ? -1.091 -3.521 16.747 1.00 86.31 527 GLY A CA 1
ATOM 4073 C C . GLY A 1 527 ? -0.203 -3.781 15.528 1.00 86.31 527 GLY A C 1
ATOM 4074 O O . GLY A 1 527 ? 1.022 -3.843 15.627 1.00 86.31 527 GLY A O 1
ATOM 4075 N N . ALA A 1 528 ? -0.822 -3.878 14.350 1.00 81.81 528 ALA A N 1
ATOM 4076 C CA . ALA A 1 528 ? -0.120 -4.138 13.088 1.00 81.81 528 ALA A CA 1
ATOM 4077 C C . ALA A 1 528 ? 0.892 -3.041 12.694 1.00 81.81 528 ALA A C 1
ATOM 4079 O O . ALA A 1 528 ? 1.829 -3.301 11.946 1.00 81.81 528 ALA A O 1
ATOM 4080 N N . ASN A 1 529 ? 0.721 -1.817 13.199 1.00 78.31 529 ASN A N 1
ATOM 4081 C CA . ASN A 1 529 ? 1.650 -0.700 13.004 1.00 78.31 529 ASN A CA 1
ATOM 4082 C C . ASN A 1 529 ? 2.829 -0.702 14.001 1.00 78.31 529 ASN A C 1
ATOM 4084 O O . ASN A 1 529 ? 3.646 0.213 13.973 1.00 78.31 529 ASN A O 1
ATOM 4088 N N . GLY A 1 530 ? 2.918 -1.709 14.878 1.00 84.94 530 GLY A N 1
ATOM 4089 C CA . GLY A 1 530 ? 3.952 -1.829 15.908 1.00 84.94 530 GLY A CA 1
ATOM 4090 C C . GLY A 1 530 ? 3.648 -1.077 17.204 1.00 84.94 530 GLY A C 1
ATOM 4091 O O . GLY A 1 530 ? 4.377 -1.251 18.184 1.00 84.94 530 GLY A O 1
ATOM 4092 N N . ASP A 1 531 ? 2.571 -0.291 17.249 1.00 88.94 531 ASP A N 1
ATOM 4093 C CA . ASP A 1 531 ? 2.136 0.325 18.494 1.00 88.94 531 ASP A CA 1
ATOM 4094 C C . ASP A 1 531 ? 1.714 -0.750 19.501 1.00 88.94 531 ASP A C 1
ATOM 4096 O O . ASP A 1 531 ? 1.210 -1.809 19.127 1.00 88.94 531 ASP A O 1
ATOM 4100 N N . SER A 1 532 ? 1.908 -0.510 20.795 1.00 93.44 532 SER A N 1
ATOM 4101 C CA . SER A 1 532 ? 1.583 -1.517 21.807 1.00 93.44 532 SER A CA 1
ATOM 4102 C C . SER A 1 532 ? 1.124 -0.937 23.133 1.00 93.44 532 SER A C 1
ATOM 4104 O O . SER A 1 532 ? 1.452 0.195 23.477 1.00 93.44 532 SER A O 1
ATOM 4106 N N . ARG A 1 533 ? 0.394 -1.756 23.891 1.00 94.44 533 ARG A N 1
ATOM 4107 C CA . ARG A 1 533 ? 0.020 -1.515 25.285 1.00 94.44 533 ARG A CA 1
ATOM 4108 C C . ARG A 1 533 ? 0.393 -2.729 26.124 1.00 94.44 533 ARG A C 1
ATOM 4110 O O . ARG A 1 533 ? -0.020 -3.841 25.806 1.00 94.44 533 ARG A O 1
ATOM 4117 N N . SER A 1 534 ? 1.157 -2.534 27.191 1.00 94.94 534 SER A N 1
ATOM 4118 C CA . SER A 1 534 ? 1.504 -3.584 28.159 1.00 94.94 534 SER A CA 1
ATOM 4119 C C . SER A 1 534 ? 0.960 -3.272 29.545 1.00 94.94 534 SER A C 1
ATOM 4121 O O . SER A 1 534 ? 0.886 -2.107 29.928 1.00 94.94 534 SER A O 1
ATOM 4123 N N . PHE A 1 535 ? 0.624 -4.306 30.311 1.00 94.75 535 PHE A N 1
ATOM 4124 C CA . PHE A 1 535 ? -0.001 -4.194 31.624 1.00 94.75 535 PHE A CA 1
ATOM 4125 C C . PHE A 1 535 ? 0.902 -4.757 32.721 1.00 94.75 535 PHE A C 1
ATOM 4127 O O . PHE A 1 535 ? 1.477 -5.831 32.577 1.00 94.75 535 PHE A O 1
ATOM 4134 N N . SER A 1 536 ? 0.948 -4.058 33.851 1.00 93.69 536 SER A N 1
ATOM 4135 C CA . SER A 1 536 ? 1.492 -4.557 35.113 1.00 93.69 536 SER A CA 1
ATOM 4136 C C . SER A 1 536 ? 0.341 -4.818 36.074 1.00 93.69 536 SER A C 1
ATOM 4138 O O . SER A 1 536 ? -0.581 -4.001 36.182 1.00 93.69 536 SER A O 1
ATOM 4140 N N . ARG A 1 537 ? 0.383 -5.951 36.779 1.00 91.00 537 ARG A N 1
ATOM 4141 C CA . ARG A 1 537 ? -0.711 -6.400 37.646 1.00 91.00 537 ARG A CA 1
ATOM 4142 C C . ARG A 1 537 ? -0.234 -6.840 39.022 1.00 91.00 537 ARG A C 1
ATOM 4144 O O . ARG A 1 537 ? 0.913 -7.234 39.206 1.00 91.00 537 ARG A O 1
ATOM 4151 N N . SER A 1 538 ? -1.155 -6.788 39.980 1.00 88.12 538 SER A N 1
ATOM 4152 C CA . SER A 1 538 ? -1.062 -7.472 41.270 1.00 88.12 538 SER A CA 1
ATOM 4153 C C . SER A 1 538 ? -2.328 -8.309 41.447 1.00 88.12 538 SER A C 1
ATOM 4155 O O . SER A 1 538 ? -3.419 -7.772 41.655 1.00 88.12 538 SER A O 1
ATOM 4157 N N . GLY A 1 539 ? -2.209 -9.629 41.278 1.00 85.75 539 GLY A N 1
ATOM 4158 C CA . GLY A 1 539 ? -3.373 -10.507 41.140 1.00 85.75 539 GLY A CA 1
ATOM 4159 C C . GLY A 1 539 ? -4.166 -10.174 39.873 1.00 85.75 539 GLY A C 1
ATOM 4160 O O . GLY A 1 539 ? -3.605 -10.140 38.786 1.00 85.75 539 GLY A O 1
ATOM 4161 N N . ALA A 1 540 ? -5.471 -9.922 39.999 1.00 82.94 540 ALA A N 1
ATOM 4162 C CA . ALA A 1 540 ? -6.317 -9.518 38.869 1.00 82.94 540 ALA A CA 1
ATOM 4163 C C . ALA A 1 540 ? -6.288 -8.000 38.587 1.00 82.94 540 ALA A C 1
ATOM 4165 O O . ALA A 1 540 ? -6.706 -7.560 37.513 1.00 82.94 540 ALA A O 1
ATOM 4166 N N . GLU A 1 541 ? -5.809 -7.187 39.535 1.00 87.69 541 GLU A N 1
ATOM 4167 C CA . GLU A 1 541 ? -5.851 -5.727 39.433 1.00 87.69 541 GLU A CA 1
ATOM 4168 C C . GLU A 1 541 ? -4.691 -5.173 38.599 1.00 87.69 541 GLU A C 1
ATOM 4170 O O . GLU A 1 541 ? -3.534 -5.542 38.805 1.00 87.69 541 GLU A O 1
ATOM 4175 N N . VAL A 1 542 ? -4.986 -4.217 37.714 1.00 92.31 542 VAL A N 1
ATOM 4176 C CA . VAL A 1 542 ? -3.966 -3.447 36.986 1.00 92.31 542 VAL A CA 1
ATOM 4177 C C . VAL A 1 542 ? -3.351 -2.407 37.925 1.00 92.31 542 VAL A C 1
ATOM 4179 O O . VAL A 1 542 ? -4.063 -1.613 38.539 1.00 92.31 542 VAL A O 1
ATOM 4182 N N . THR A 1 543 ? -2.024 -2.401 38.032 1.00 93.75 543 THR A N 1
ATOM 4183 C CA . THR A 1 543 ? -1.248 -1.455 38.853 1.00 93.75 543 THR A CA 1
ATOM 4184 C C . THR A 1 543 ? -0.525 -0.407 38.012 1.00 93.75 543 THR A C 1
ATOM 4186 O O . THR A 1 543 ? -0.287 0.704 38.483 1.00 93.75 543 THR A O 1
ATOM 4189 N N . ALA A 1 544 ? -0.197 -0.741 36.766 1.00 95.00 544 ALA A N 1
ATOM 4190 C CA . ALA A 1 544 ? 0.335 0.185 35.779 1.00 95.00 544 ALA A CA 1
ATOM 4191 C C . ALA A 1 544 ? 0.041 -0.326 34.365 1.00 95.00 544 ALA A C 1
ATOM 4193 O O . ALA A 1 544 ? -0.217 -1.514 34.167 1.00 95.00 544 ALA A O 1
ATOM 4194 N N . TYR A 1 545 ? 0.115 0.557 33.378 1.00 94.62 545 TYR A N 1
ATOM 4195 C CA . TYR A 1 545 ? 0.178 0.160 31.976 1.00 94.62 545 TYR A CA 1
ATOM 4196 C C . TYR A 1 545 ? 1.073 1.121 31.191 1.00 94.62 545 TYR A C 1
ATOM 4198 O O . TYR A 1 545 ? 1.273 2.272 31.589 1.00 94.62 545 TYR A O 1
ATOM 4206 N N . THR A 1 546 ? 1.627 0.635 30.087 1.00 94.69 546 THR A N 1
ATOM 4207 C CA . THR A 1 546 ? 2.558 1.380 29.240 1.00 94.69 546 THR A CA 1
ATOM 4208 C C . THR A 1 546 ? 2.094 1.321 27.799 1.00 94.69 546 THR A C 1
ATOM 4210 O O . THR A 1 546 ? 1.984 0.234 27.239 1.00 94.69 546 THR A O 1
ATOM 4213 N N . ASP A 1 547 ? 1.892 2.492 27.209 1.00 93.31 547 ASP A N 1
ATOM 4214 C CA . ASP A 1 547 ? 1.552 2.681 25.806 1.00 93.31 547 ASP A CA 1
ATOM 4215 C C . ASP A 1 547 ? 2.803 3.098 25.036 1.00 93.31 547 ASP A C 1
ATOM 4217 O O . ASP A 1 547 ? 3.523 4.006 25.450 1.00 93.31 547 ASP A O 1
ATOM 4221 N N . THR A 1 548 ? 3.069 2.433 23.917 1.00 91.81 548 THR A N 1
ATOM 4222 C CA . THR A 1 548 ? 4.114 2.802 22.960 1.00 91.81 548 THR A CA 1
ATOM 4223 C C . THR A 1 548 ? 3.451 3.130 21.635 1.00 91.81 548 THR A C 1
ATOM 4225 O O . THR A 1 548 ? 2.892 2.233 21.006 1.00 91.81 548 THR A O 1
ATOM 4228 N N . LYS A 1 549 ? 3.525 4.394 21.217 1.00 86.50 549 LYS A N 1
ATOM 4229 C CA . LYS A 1 549 ? 2.925 4.897 19.978 1.00 86.50 549 LYS A CA 1
ATOM 4230 C C . LYS A 1 549 ? 3.978 5.601 19.135 1.00 86.50 549 LYS A C 1
ATOM 4232 O O . LYS A 1 549 ? 4.587 6.555 19.612 1.00 86.50 549 LYS A O 1
ATOM 4237 N N . ALA A 1 550 ? 4.235 5.119 17.919 1.00 82.06 550 ALA A N 1
ATOM 4238 C CA . ALA A 1 550 ? 5.279 5.655 17.032 1.00 82.06 550 ALA A CA 1
ATOM 4239 C C . ALA A 1 550 ? 6.648 5.864 17.736 1.00 82.06 550 ALA A C 1
ATOM 4241 O O . ALA A 1 550 ? 7.349 6.849 17.510 1.00 82.06 550 ALA A O 1
ATOM 4242 N N . GLY A 1 551 ? 7.012 4.948 18.642 1.00 83.06 551 GLY A N 1
ATOM 4243 C CA . GLY A 1 551 ? 8.238 5.011 19.451 1.00 83.06 551 GLY A CA 1
ATOM 4244 C C . GLY A 1 551 ? 8.165 5.893 20.706 1.00 83.06 551 GLY A C 1
ATOM 4245 O O . GLY A 1 551 ? 9.051 5.806 21.555 1.00 83.06 551 GLY A O 1
ATOM 4246 N N . GLN A 1 552 ? 7.114 6.698 20.880 1.00 86.81 552 GLN A N 1
ATOM 4247 C CA . GLN A 1 552 ? 6.873 7.455 22.106 1.00 86.81 552 GLN A CA 1
ATOM 4248 C C . GLN A 1 552 ? 6.260 6.552 23.180 1.00 86.81 552 GLN A C 1
ATOM 4250 O O . GLN A 1 552 ? 5.240 5.907 22.950 1.00 86.81 552 GLN A O 1
ATOM 4255 N N . VAL A 1 553 ? 6.863 6.540 24.370 1.00 91.25 553 VAL A N 1
ATOM 4256 C CA . VAL A 1 553 ? 6.440 5.693 25.493 1.00 91.25 553 VAL A CA 1
ATOM 4257 C C . VAL A 1 553 ? 5.750 6.536 26.563 1.00 91.25 553 VAL A C 1
ATOM 4259 O O . VAL A 1 553 ? 6.323 7.500 27.068 1.00 91.25 553 VAL A O 1
ATOM 4262 N N . THR A 1 554 ? 4.537 6.146 26.947 1.00 92.31 554 THR A N 1
ATOM 4263 C CA . THR A 1 554 ? 3.753 6.760 28.026 1.00 92.31 554 THR A CA 1
ATOM 4264 C C . THR A 1 554 ? 3.398 5.693 29.051 1.00 92.31 554 THR A C 1
ATOM 4266 O O . THR A 1 554 ? 2.791 4.689 28.704 1.00 92.31 554 THR A O 1
ATOM 4269 N N . THR A 1 555 ? 3.760 5.889 30.320 1.00 95.19 555 THR A N 1
ATOM 4270 C CA . THR A 1 555 ? 3.458 4.923 31.390 1.00 95.19 555 THR A CA 1
ATOM 4271 C C . THR A 1 555 ? 2.551 5.549 32.430 1.00 95.19 555 THR A C 1
ATOM 4273 O O . THR A 1 555 ? 2.906 6.562 33.029 1.00 95.19 555 THR A O 1
ATOM 4276 N N . TRP A 1 556 ? 1.408 4.915 32.665 1.00 95.50 556 TRP A N 1
ATOM 4277 C CA . TRP A 1 556 ? 0.461 5.284 33.705 1.00 95.50 556 TRP A CA 1
ATOM 4278 C C . TRP A 1 556 ? 0.611 4.369 34.906 1.00 95.50 556 TRP A C 1
ATOM 4280 O O . TRP A 1 556 ? 0.597 3.146 34.773 1.00 95.50 556 TRP A O 1
ATOM 4290 N N . GLN A 1 557 ? 0.730 4.969 36.084 1.00 95.56 557 GLN A N 1
ATOM 4291 C CA . GLN A 1 557 ? 0.895 4.255 37.343 1.00 95.56 557 GLN A CA 1
ATOM 4292 C C . GLN A 1 557 ? -0.219 4.625 38.311 1.00 95.56 557 GLN A C 1
ATOM 4294 O O . GLN A 1 557 ? -0.538 5.805 38.487 1.00 95.56 557 GLN A O 1
ATOM 4299 N N . ARG A 1 558 ? -0.787 3.602 38.949 1.00 94.31 558 ARG A N 1
ATOM 4300 C CA . ARG A 1 558 ? -1.753 3.754 40.032 1.00 94.31 558 ARG A CA 1
ATOM 4301 C C . ARG A 1 558 ? -1.046 4.245 41.293 1.00 94.31 558 ARG A C 1
ATOM 4303 O O . ARG A 1 558 ? 0.017 3.732 41.648 1.00 94.31 558 ARG A O 1
ATOM 4310 N N . SER A 1 559 ? -1.646 5.206 41.986 1.00 89.94 559 SER A N 1
ATOM 4311 C CA . SER A 1 559 ? -1.143 5.684 43.271 1.00 89.94 559 SER A CA 1
ATOM 4312 C C . SER A 1 559 ? -1.190 4.575 44.327 1.00 89.94 559 SER A C 1
ATOM 4314 O O . SER A 1 559 ? -2.115 3.765 44.387 1.00 89.94 559 SER A O 1
ATOM 4316 N N . ALA A 1 560 ? -0.175 4.548 45.191 1.00 85.88 560 ALA A N 1
ATOM 4317 C CA . ALA A 1 560 ? -0.125 3.619 46.315 1.00 85.88 560 ALA A CA 1
ATOM 4318 C C . ALA A 1 560 ? -1.118 3.992 47.433 1.00 85.88 560 ALA A C 1
ATOM 4320 O O . ALA A 1 560 ? -1.544 3.115 48.182 1.00 85.88 560 ALA A O 1
ATOM 4321 N N . SER A 1 561 ? -1.476 5.277 47.559 1.00 87.44 561 SER A N 1
ATOM 4322 C CA . SER A 1 561 ? -2.346 5.794 48.627 1.00 87.44 561 SER A CA 1
ATOM 4323 C C . SER A 1 561 ? -3.804 5.983 48.209 1.00 87.44 561 SER A C 1
ATOM 4325 O O . SER A 1 561 ? -4.668 6.067 49.076 1.00 87.44 561 SER A O 1
ATOM 4327 N N . ASP A 1 562 ? -4.083 6.045 46.906 1.00 89.81 562 ASP A N 1
ATOM 4328 C CA . ASP A 1 562 ? -5.427 6.210 46.351 1.00 89.81 562 ASP A CA 1
ATOM 4329 C C . ASP A 1 562 ? -5.593 5.301 45.127 1.00 89.81 562 ASP A C 1
ATOM 4331 O O . ASP A 1 562 ? -4.912 5.464 44.116 1.00 89.81 562 ASP A O 1
ATOM 4335 N N . ARG A 1 563 ? -6.502 4.325 45.226 1.00 87.69 563 ARG A N 1
ATOM 4336 C CA . ARG A 1 563 ? -6.703 3.303 44.187 1.00 87.69 563 ARG A CA 1
ATOM 4337 C C . ARG A 1 563 ? -7.285 3.866 42.892 1.00 87.69 563 ARG A C 1
ATOM 4339 O O . ARG A 1 563 ? -7.105 3.236 41.849 1.00 87.69 563 ARG A O 1
ATOM 4346 N N . ASP A 1 564 ? -7.929 5.028 42.954 1.00 92.50 564 ASP A N 1
ATOM 4347 C CA . ASP A 1 564 ? -8.563 5.660 41.800 1.00 92.50 564 ASP A CA 1
ATOM 4348 C C . ASP A 1 564 ? -7.692 6.764 41.191 1.00 92.50 564 ASP A C 1
ATOM 4350 O O . ASP A 1 564 ? -8.015 7.270 40.118 1.00 92.50 564 ASP A O 1
ATOM 4354 N N . SER A 1 565 ? -6.565 7.118 41.817 1.00 93.31 565 SER A N 1
ATOM 4355 C CA . SER A 1 565 ? -5.634 8.122 41.300 1.00 93.31 565 SER A CA 1
ATOM 4356 C C . SER A 1 565 ? -4.555 7.484 40.423 1.00 93.31 565 SER A C 1
ATOM 4358 O O . SER A 1 565 ? -3.824 6.590 40.855 1.00 93.31 565 SER A O 1
ATOM 4360 N N . TRP A 1 566 ? -4.437 7.965 39.185 1.00 95.56 566 TRP A N 1
ATOM 4361 C CA . TRP A 1 566 ? -3.471 7.496 38.191 1.00 95.56 566 TRP A CA 1
ATOM 4362 C C . TRP A 1 566 ? -2.640 8.657 37.666 1.00 95.56 566 TRP A C 1
ATOM 4364 O O . TRP A 1 566 ? -3.167 9.739 37.422 1.00 95.56 566 TRP A O 1
ATOM 4374 N N . SER A 1 567 ? -1.344 8.435 37.451 1.00 94.19 567 SER A N 1
ATOM 4375 C CA . SER A 1 567 ? -0.441 9.490 36.983 1.00 94.19 567 SER A CA 1
ATOM 4376 C C . SER A 1 567 ? 0.509 9.033 35.882 1.00 94.19 567 SER A C 1
ATOM 4378 O O . SER A 1 567 ? 0.895 7.866 35.827 1.00 94.19 567 SER A O 1
ATOM 4380 N N . SER A 1 568 ? 0.873 9.969 35.005 1.00 93.56 568 SER A N 1
ATOM 4381 C CA . SER A 1 568 ? 1.834 9.790 33.913 1.00 93.56 568 SER A CA 1
ATOM 4382 C C . SER A 1 568 ? 2.456 11.136 33.543 1.00 93.56 568 SER A C 1
ATOM 4384 O O . SER A 1 568 ? 1.732 12.101 33.309 1.00 93.56 568 SER A O 1
ATOM 4386 N N . ALA A 1 569 ? 3.790 11.223 33.499 1.00 85.31 569 ALA A N 1
ATOM 4387 C CA . ALA A 1 569 ? 4.540 12.403 33.036 1.00 85.31 569 ALA A CA 1
ATOM 4388 C C . ALA A 1 569 ? 4.018 13.766 33.566 1.00 85.31 569 ALA A C 1
ATOM 4390 O O . ALA A 1 569 ? 3.860 14.724 32.811 1.00 85.31 569 ALA A O 1
ATOM 4391 N N . GLY A 1 570 ? 3.717 13.852 34.868 1.00 84.00 570 GLY A N 1
ATOM 4392 C CA . GLY A 1 570 ? 3.220 15.077 35.516 1.00 84.00 570 GLY A CA 1
ATOM 4393 C C . GLY A 1 570 ? 1.717 15.348 35.358 1.00 84.00 570 GLY A C 1
ATOM 4394 O O . GLY A 1 570 ? 1.222 16.325 35.914 1.00 84.00 570 GLY A O 1
ATOM 4395 N N . LYS A 1 571 ? 0.977 14.489 34.648 1.00 88.38 571 LYS A N 1
ATOM 4396 C CA . LYS A 1 571 ? -0.492 14.486 34.597 1.00 88.38 571 LYS A CA 1
ATOM 4397 C C . LYS A 1 571 ? -1.050 13.533 35.654 1.00 88.38 571 LYS A C 1
ATOM 4399 O O . LYS A 1 571 ? -0.453 12.489 35.914 1.00 88.38 571 LYS A O 1
ATOM 4404 N N . SER A 1 572 ? -2.192 13.890 36.237 1.00 90.19 572 SER A N 1
ATOM 4405 C CA . SER A 1 572 ? -2.937 13.066 37.194 1.00 90.19 572 SER A CA 1
ATOM 4406 C C . SER A 1 572 ? -4.408 13.016 36.790 1.00 90.19 572 SER A C 1
ATOM 4408 O O . SER A 1 572 ? -4.972 14.042 36.409 1.00 90.19 572 SER A O 1
ATOM 4410 N N . GLU A 1 573 ? -5.012 11.832 36.852 1.00 93.00 573 GLU A N 1
ATOM 4411 C CA . GLU A 1 573 ? -6.407 11.577 36.494 1.00 93.00 573 GLU A CA 1
ATOM 4412 C C . GLU A 1 573 ? -7.068 10.631 37.502 1.00 93.00 573 GLU A C 1
ATOM 4414 O O . GLU A 1 573 ? -6.430 9.720 38.036 1.00 93.00 573 GLU A O 1
ATOM 4419 N N . THR A 1 574 ? -8.372 10.811 37.713 1.00 93.88 574 THR A N 1
ATOM 4420 C CA . THR A 1 574 ? -9.209 9.853 38.443 1.00 93.88 574 THR A CA 1
ATOM 4421 C C . THR A 1 574 ? -9.743 8.798 37.474 1.00 93.88 574 THR A C 1
ATOM 4423 O O . THR A 1 574 ? -10.432 9.135 36.509 1.00 93.88 574 THR A O 1
ATOM 4426 N N . ARG A 1 575 ? -9.441 7.521 37.731 1.00 95.12 575 ARG A N 1
ATOM 4427 C CA . ARG A 1 575 ? -9.881 6.366 36.933 1.00 95.12 575 ARG A CA 1
ATOM 4428 C C . ARG A 1 575 ? -10.459 5.284 37.843 1.00 95.12 575 ARG A C 1
ATOM 4430 O O . ARG A 1 575 ? -9.778 4.324 38.207 1.00 95.12 575 ARG A O 1
ATOM 4437 N N . VAL A 1 576 ? -11.728 5.452 38.207 1.00 94.06 576 VAL A N 1
ATOM 4438 C CA . VAL A 1 576 ? -12.412 4.568 39.158 1.00 94.06 576 VAL A CA 1
ATOM 4439 C C . VAL A 1 576 ? -12.697 3.215 38.517 1.00 94.06 576 VAL A C 1
ATOM 4441 O O . VAL A 1 576 ? -13.296 3.144 37.438 1.00 94.06 576 VAL A O 1
ATOM 4444 N N . GLY A 1 577 ? -12.300 2.139 39.199 1.00 91.06 577 GLY A N 1
ATOM 4445 C CA . GLY A 1 577 ? -12.615 0.766 38.792 1.00 91.06 577 GLY A CA 1
ATOM 4446 C C . GLY A 1 577 ? -11.987 0.340 37.462 1.00 91.06 577 GLY A C 1
ATOM 4447 O O . GLY A 1 577 ? -12.617 -0.410 36.714 1.00 91.06 577 GLY A O 1
ATOM 4448 N N . LEU A 1 578 ? -10.777 0.830 37.156 1.00 94.12 578 LEU A N 1
ATOM 4449 C CA . LEU A 1 578 ? -10.073 0.506 35.915 1.00 94.12 578 LEU A CA 1
ATOM 4450 C C . LEU A 1 578 ? -9.942 -1.010 35.715 1.00 94.12 578 LEU A C 1
ATOM 4452 O O . LEU A 1 578 ? -9.393 -1.721 36.558 1.00 94.12 578 LEU A O 1
ATOM 4456 N N . LYS A 1 579 ? -10.398 -1.490 34.558 1.00 91.19 579 LYS A N 1
ATOM 4457 C CA . LYS A 1 579 ? -10.301 -2.890 34.128 1.00 91.19 579 LYS A CA 1
ATOM 4458 C C . LYS A 1 579 ? -9.826 -2.987 32.682 1.00 91.19 579 LYS A C 1
ATOM 4460 O O . LYS A 1 579 ? -9.993 -2.057 31.899 1.00 91.19 579 LYS A O 1
ATOM 4465 N N . THR A 1 580 ? -9.271 -4.136 32.322 1.00 90.81 580 THR A N 1
ATOM 4466 C CA . THR A 1 580 ? -8.925 -4.487 30.937 1.00 90.81 580 THR A CA 1
ATOM 4467 C C . THR A 1 580 ? -9.999 -5.363 30.320 1.00 90.81 580 THR A C 1
ATOM 4469 O O . THR A 1 580 ? -10.584 -6.206 30.999 1.00 90.81 580 THR A O 1
ATOM 4472 N N . THR A 1 581 ? -10.193 -5.212 29.023 1.00 87.81 581 THR A N 1
ATOM 4473 C CA . THR A 1 581 ? -11.081 -6.031 28.192 1.00 87.81 581 THR A CA 1
ATOM 4474 C C . THR A 1 581 ? -10.270 -7.024 27.354 1.00 87.81 581 THR A C 1
ATOM 4476 O O . THR A 1 581 ? -9.047 -6.905 27.251 1.00 87.81 581 THR A O 1
ATOM 4479 N N . ALA A 1 582 ? -10.941 -8.024 26.775 1.00 80.81 582 ALA A N 1
ATOM 4480 C CA . ALA A 1 582 ? -10.290 -9.065 25.976 1.00 80.81 582 ALA A CA 1
ATOM 4481 C C . ALA A 1 582 ? -9.646 -8.522 24.687 1.00 80.81 582 ALA A C 1
ATOM 4483 O O . ALA A 1 582 ? -8.656 -9.072 24.220 1.00 80.81 582 ALA A O 1
ATOM 4484 N N . ASP A 1 583 ? -10.162 -7.424 24.132 1.00 82.94 583 ASP A N 1
ATOM 4485 C CA . ASP A 1 583 ? -9.604 -6.746 22.958 1.00 82.94 583 ASP A CA 1
ATOM 4486 C C . ASP A 1 583 ? -8.461 -5.772 23.303 1.00 82.94 583 ASP A C 1
ATOM 4488 O O . ASP A 1 583 ? -7.921 -5.108 22.424 1.00 82.94 583 ASP A O 1
ATOM 4492 N N . GLY A 1 584 ? -8.049 -5.701 24.574 1.00 85.94 584 GLY A N 1
ATOM 4493 C CA . GLY A 1 584 ? -6.938 -4.861 25.030 1.00 85.94 584 GLY A CA 1
ATOM 4494 C C . GLY A 1 584 ? -7.306 -3.415 25.352 1.00 85.94 584 GLY A C 1
ATOM 4495 O O . GLY A 1 584 ? -6.423 -2.633 25.717 1.00 85.94 584 GLY A O 1
ATOM 4496 N N . ALA A 1 585 ? -8.592 -3.056 25.292 1.00 91.31 585 ALA A N 1
ATOM 4497 C CA . ALA A 1 585 ? -9.061 -1.769 25.785 1.00 91.31 585 ALA A CA 1
ATOM 4498 C C . ALA A 1 585 ? -9.025 -1.714 27.322 1.00 91.31 585 ALA A C 1
ATOM 4500 O O . ALA A 1 585 ? -9.215 -2.732 28.001 1.00 91.31 585 ALA A O 1
ATOM 4501 N N . ILE A 1 586 ? -8.843 -0.517 27.875 1.00 93.62 586 ILE A N 1
ATOM 4502 C CA . ILE A 1 586 ? -9.075 -0.246 29.300 1.00 93.62 586 ILE A CA 1
ATOM 4503 C C . ILE A 1 586 ? -10.387 0.507 29.484 1.00 93.62 586 ILE A C 1
ATOM 4505 O O . ILE A 1 586 ? -10.711 1.394 28.703 1.00 93.62 586 ILE A O 1
ATOM 4509 N N . GLU A 1 587 ? -11.131 0.166 30.530 1.00 95.12 587 GLU A N 1
ATOM 4510 C CA . GLU A 1 587 ? -12.388 0.823 30.886 1.00 95.12 587 GLU A CA 1
ATOM 4511 C C . GLU A 1 587 ? -12.352 1.304 32.329 1.00 95.12 587 GLU A C 1
ATOM 4513 O O . GLU A 1 587 ? -11.910 0.567 33.207 1.00 95.12 587 GLU A O 1
ATOM 4518 N N . TYR A 1 588 ? -12.841 2.515 32.580 1.00 95.56 588 TYR A N 1
ATOM 4519 C CA . TYR A 1 588 ? -12.932 3.118 33.913 1.00 95.56 588 TYR A CA 1
ATOM 4520 C C . TYR A 1 588 ? -14.059 4.156 33.963 1.00 95.56 588 TYR A C 1
ATOM 4522 O O . TYR A 1 588 ? -14.630 4.505 32.931 1.00 95.56 588 TYR A O 1
ATOM 4530 N N . LYS A 1 589 ? -14.390 4.667 35.154 1.00 95.50 589 LYS A N 1
ATOM 4531 C CA . LYS A 1 589 ? -15.188 5.897 35.288 1.00 95.50 589 LYS A CA 1
ATOM 4532 C C . LYS A 1 589 ? -14.282 7.097 35.542 1.00 95.50 589 LYS A C 1
ATOM 4534 O O . LYS A 1 589 ? -13.361 7.002 36.356 1.00 95.50 589 LYS A O 1
ATOM 4539 N N . ASN A 1 590 ? -14.523 8.198 34.834 1.00 93.12 590 ASN A N 1
ATOM 4540 C CA . ASN A 1 590 ? -13.802 9.455 35.049 1.00 93.12 590 ASN A CA 1
ATOM 4541 C C . ASN A 1 590 ? -14.323 10.197 36.301 1.00 93.12 590 ASN A C 1
ATOM 4543 O O . ASN A 1 590 ? -15.220 9.713 36.994 1.00 93.12 590 ASN A O 1
ATOM 4547 N N . ALA A 1 591 ? -13.769 11.380 36.585 1.00 90.19 591 ALA A N 1
ATOM 4548 C CA . ALA A 1 591 ? -14.170 12.210 37.727 1.00 90.19 591 ALA A CA 1
ATOM 4549 C C . ALA A 1 591 ? -15.651 12.646 37.690 1.00 90.19 591 ALA A C 1
ATOM 4551 O O . ALA A 1 591 ? -16.260 12.809 38.745 1.00 90.19 591 ALA A O 1
ATOM 4552 N N . ASP A 1 592 ? -16.238 12.764 36.496 1.00 89.56 592 ASP A N 1
ATOM 4553 C CA . ASP A 1 592 ? -17.652 13.113 36.295 1.00 89.56 592 ASP A CA 1
ATOM 4554 C C . ASP A 1 592 ? -18.588 11.895 36.416 1.00 89.56 592 ASP A C 1
ATOM 4556 O O . ASP A 1 592 ? -19.806 12.016 36.299 1.00 89.56 592 ASP A O 1
ATOM 4560 N N . GLY A 1 593 ? -18.034 10.699 36.645 1.00 91.25 593 GLY A N 1
ATOM 4561 C CA . GLY A 1 593 ? -18.778 9.444 36.744 1.00 91.25 593 GLY A CA 1
ATOM 4562 C C . GLY A 1 593 ? -19.127 8.799 35.398 1.00 91.25 593 GLY A C 1
ATOM 4563 O O . GLY A 1 593 ? -19.723 7.716 35.390 1.00 91.25 593 GLY A O 1
ATOM 4564 N N . ASN A 1 594 ? -18.726 9.406 34.278 1.00 93.50 594 ASN A N 1
ATOM 4565 C CA . ASN A 1 594 ? -18.934 8.869 32.934 1.00 93.50 594 ASN A CA 1
ATOM 4566 C C . ASN A 1 594 ? -18.044 7.646 32.703 1.00 93.50 594 ASN A C 1
ATOM 4568 O O . ASN A 1 594 ? -16.871 7.634 33.091 1.00 93.50 594 ASN A O 1
ATOM 4572 N N . ARG A 1 595 ? -18.586 6.620 32.035 1.00 95.94 595 ARG A N 1
ATOM 4573 C CA . ARG A 1 595 ? -17.784 5.491 31.544 1.00 95.94 595 ARG A CA 1
ATOM 4574 C C . ARG A 1 595 ? -16.830 6.019 30.472 1.00 95.94 595 ARG A C 1
ATOM 4576 O O . ARG A 1 595 ? -17.233 6.775 29.592 1.00 95.94 595 ARG A O 1
ATOM 4583 N N . VAL A 1 596 ? -15.578 5.592 30.545 1.00 96.81 596 VAL A N 1
ATOM 4584 C CA . VAL A 1 596 ? -14.538 5.853 29.555 1.00 96.81 596 VAL A CA 1
ATOM 4585 C C . VAL A 1 596 ? -13.953 4.522 29.111 1.00 96.81 596 VAL A C 1
ATOM 4587 O O . VAL A 1 596 ? -13.678 3.660 29.947 1.00 96.81 596 VAL A O 1
ATOM 4590 N N . ARG A 1 597 ? -13.754 4.364 27.804 1.00 95.31 597 ARG A N 1
ATOM 4591 C CA . ARG A 1 597 ? -13.034 3.251 27.181 1.00 95.31 597 ARG A CA 1
ATOM 4592 C C . ARG A 1 597 ? -11.847 3.818 26.418 1.00 95.31 597 ARG A C 1
ATOM 4594 O O . ARG A 1 597 ? -12.022 4.716 25.608 1.00 95.31 597 ARG A O 1
ATOM 4601 N N . GLU A 1 598 ? -10.649 3.301 26.646 1.00 93.94 598 GLU A N 1
ATOM 4602 C CA . GLU A 1 598 ? -9.491 3.587 25.798 1.00 93.94 598 GLU A CA 1
ATOM 4603 C C . GLU A 1 598 ? -9.114 2.318 25.042 1.00 93.94 598 GLU A C 1
ATOM 4605 O O . GLU A 1 598 ? -8.622 1.366 25.656 1.00 93.94 598 GLU A O 1
ATOM 4610 N N . ASN A 1 599 ? -9.362 2.288 23.733 1.00 89.69 599 ASN A N 1
ATOM 4611 C CA . ASN A 1 599 ? -9.147 1.091 22.919 1.00 89.69 599 ASN A CA 1
ATOM 4612 C C . ASN A 1 599 ? -7.658 0.803 22.654 1.00 89.69 599 ASN A C 1
ATOM 4614 O O . ASN A 1 599 ? -6.771 1.561 23.053 1.00 89.69 599 ASN A O 1
ATOM 4618 N N . ALA A 1 600 ? -7.376 -0.325 21.998 1.00 81.94 600 ALA A N 1
ATOM 4619 C CA . ALA A 1 600 ? -6.013 -0.761 21.689 1.00 81.94 600 ALA A CA 1
ATOM 4620 C C . ALA A 1 600 ? -5.276 0.162 20.698 1.00 81.94 600 ALA A C 1
ATOM 4622 O O . ALA A 1 600 ? -4.057 0.092 20.586 1.00 81.94 600 ALA A O 1
ATOM 4623 N N . GLN A 1 601 ? -6.007 1.035 19.998 1.00 79.12 601 GLN A N 1
ATOM 4624 C CA . GLN A 1 601 ? -5.485 2.073 19.105 1.00 79.12 601 GLN A CA 1
ATOM 4625 C C . GLN A 1 601 ? -5.381 3.439 19.807 1.00 79.12 601 GLN A C 1
ATOM 4627 O O . GLN A 1 601 ? -5.271 4.472 19.147 1.00 79.12 601 GLN A O 1
ATOM 4632 N N . PHE A 1 602 ? -5.435 3.451 21.144 1.00 87.69 602 PHE A N 1
ATOM 4633 C CA . PHE A 1 602 ? -5.303 4.629 22.012 1.00 87.69 602 PHE A CA 1
ATOM 4634 C C . PHE A 1 602 ? -6.360 5.715 21.790 1.00 87.69 602 PHE A C 1
ATOM 4636 O O . PHE A 1 602 ? -6.155 6.870 22.159 1.00 87.69 602 PHE A O 1
ATOM 4643 N N . SER A 1 603 ? -7.504 5.362 21.205 1.00 90.50 603 SER A N 1
ATOM 4644 C CA . SER A 1 603 ? -8.641 6.281 21.126 1.00 90.50 603 SER A CA 1
ATOM 4645 C C . SER A 1 603 ? -9.330 6.299 22.480 1.00 90.50 603 SER A C 1
ATOM 4647 O O . SER A 1 603 ? -9.645 5.234 23.008 1.00 90.50 603 SER A O 1
ATOM 4649 N N . LYS A 1 604 ? -9.578 7.486 23.034 1.00 94.38 604 LYS A N 1
ATOM 4650 C CA . LYS A 1 604 ? -10.338 7.664 24.277 1.00 94.38 604 LYS A CA 1
ATOM 4651 C C . LYS A 1 604 ? -11.795 7.964 23.945 1.00 94.38 604 LYS A C 1
ATOM 4653 O O . LYS A 1 604 ? -12.078 9.010 23.365 1.00 94.38 604 LYS A O 1
ATOM 4658 N N . ILE A 1 605 ? -12.697 7.062 24.316 1.00 96.69 605 ILE A N 1
ATOM 4659 C CA . ILE A 1 605 ? -14.142 7.163 24.117 1.00 96.69 605 ILE A CA 1
ATOM 4660 C C . ILE A 1 605 ? -14.820 7.427 25.458 1.00 96.69 605 ILE A C 1
ATOM 4662 O O . ILE A 1 605 ? -14.663 6.658 26.403 1.00 96.69 605 ILE A O 1
ATOM 4666 N N . GLU A 1 606 ? -15.600 8.496 25.534 1.00 96.88 606 GLU A N 1
ATOM 4667 C CA . GLU A 1 606 ? -16.443 8.834 26.676 1.00 96.88 606 GLU A CA 1
ATOM 4668 C C . GLU A 1 606 ? -17.902 8.514 26.356 1.00 96.88 606 GLU A C 1
ATOM 4670 O O . GLU A 1 606 ? -18.366 8.748 25.234 1.00 96.88 606 GLU A O 1
ATOM 4675 N N . PHE A 1 607 ? -18.625 7.999 27.351 1.00 96.62 607 PHE A N 1
ATOM 4676 C CA . PHE A 1 607 ? -20.017 7.581 27.226 1.00 96.62 607 PHE A CA 1
ATOM 4677 C C . PHE A 1 607 ? -20.922 8.358 28.182 1.00 96.62 607 PHE A C 1
ATOM 4679 O O . PHE A 1 607 ? -20.514 8.709 29.290 1.00 96.62 607 PHE A O 1
ATOM 4686 N N . ASN A 1 608 ? -22.173 8.578 27.775 1.00 93.50 608 ASN A N 1
ATOM 4687 C CA . ASN A 1 608 ? -23.210 9.094 28.668 1.00 93.50 608 ASN A CA 1
ATOM 4688 C C . ASN A 1 608 ? -23.740 8.008 29.632 1.00 93.50 608 ASN A C 1
ATOM 4690 O O . ASN A 1 608 ? -23.314 6.851 29.601 1.00 93.50 608 ASN A O 1
ATOM 4694 N N . SER A 1 609 ? -24.709 8.377 30.477 1.00 90.94 609 SER A N 1
ATOM 4695 C CA . SER A 1 609 ? -25.372 7.467 31.426 1.00 90.94 609 SER A CA 1
ATOM 4696 C C . SER A 1 609 ? -26.077 6.276 30.770 1.00 90.94 609 SER A C 1
ATOM 4698 O O . SER A 1 609 ? -26.220 5.236 31.409 1.00 90.94 609 SER A O 1
ATOM 4700 N N . ASP A 1 610 ? -26.467 6.406 29.500 1.00 90.44 610 ASP A N 1
ATOM 4701 C CA . ASP A 1 610 ? -27.135 5.363 28.714 1.00 90.44 610 ASP A CA 1
ATOM 4702 C C . ASP A 1 610 ? -26.133 4.476 27.950 1.00 90.44 610 ASP A C 1
ATOM 4704 O O . ASP A 1 610 ? -26.520 3.708 27.071 1.00 90.44 610 ASP A O 1
ATOM 4708 N N . ASN A 1 611 ? -24.833 4.574 28.267 1.00 91.75 611 ASN A N 1
ATOM 4709 C CA . ASN A 1 611 ? -23.733 3.876 27.592 1.00 91.75 611 ASN A CA 1
ATOM 4710 C C . ASN A 1 611 ? -23.621 4.174 26.086 1.00 91.75 611 ASN A C 1
ATOM 4712 O O . ASN A 1 611 ? -23.156 3.330 25.319 1.00 91.75 611 ASN A O 1
ATOM 4716 N N . LYS A 1 612 ? -23.987 5.383 25.652 1.00 94.56 612 LYS A N 1
ATOM 4717 C CA . LYS A 1 612 ? -23.788 5.836 24.268 1.00 94.56 612 LYS A CA 1
ATOM 4718 C C . LYS A 1 612 ? -22.541 6.693 24.151 1.00 94.56 612 LYS A C 1
ATOM 4720 O O . LYS A 1 612 ? -22.325 7.533 25.029 1.00 94.56 612 LYS A O 1
ATOM 4725 N N . PRO A 1 613 ? -21.738 6.527 23.087 1.00 96.75 613 PRO A N 1
ATOM 4726 C CA . PRO A 1 613 ? -20.553 7.346 22.893 1.00 96.75 613 PRO A CA 1
ATOM 4727 C C . PRO A 1 613 ? -20.978 8.805 22.710 1.00 96.75 613 PRO A C 1
ATOM 4729 O O . PRO A 1 613 ? -21.877 9.100 21.925 1.00 96.75 613 PRO A O 1
ATOM 4732 N N . ILE A 1 614 ? -20.333 9.714 23.436 1.00 96.88 614 ILE A N 1
ATOM 4733 C CA . ILE A 1 614 ? -20.539 11.168 23.332 1.00 96.88 614 ILE A CA 1
ATOM 4734 C C . ILE A 1 614 ? -19.305 11.881 22.793 1.00 96.88 614 ILE A C 1
ATOM 4736 O O . ILE A 1 614 ? -19.415 12.943 22.182 1.00 96.88 614 ILE A O 1
ATOM 4740 N N . LYS A 1 615 ? -18.123 11.293 22.984 1.00 97.12 615 LYS A N 1
ATOM 4741 C CA . LYS A 1 615 ? -16.867 11.880 22.541 1.00 97.12 615 LYS A CA 1
ATOM 4742 C C . LYS A 1 615 ? -15.828 10.802 22.293 1.00 97.12 615 LYS A C 1
ATOM 4744 O O . LYS A 1 615 ? -15.622 9.950 23.145 1.00 97.12 615 LYS A O 1
ATOM 4749 N N . VAL A 1 616 ? -15.146 10.880 21.160 1.00 96.44 616 VAL A N 1
ATOM 4750 C CA . VAL A 1 616 ? -13.946 10.108 20.849 1.00 96.44 616 VAL A CA 1
ATOM 4751 C C . VAL A 1 616 ? -12.805 11.076 20.604 1.00 96.44 616 VAL A C 1
ATOM 4753 O O . VAL A 1 616 ? -12.948 12.009 19.819 1.00 96.44 616 VAL A O 1
ATOM 4756 N N . THR A 1 617 ? -11.682 10.862 21.279 1.00 95.00 617 THR A N 1
ATOM 4757 C CA . THR A 1 617 ? -10.489 11.709 21.183 1.00 95.00 617 THR A CA 1
ATOM 4758 C C . THR A 1 617 ? -9.289 10.872 20.756 1.00 95.00 617 THR A C 1
ATOM 4760 O O . THR A 1 617 ? -9.028 9.816 21.337 1.00 95.00 617 THR A O 1
ATOM 4763 N N . GLN A 1 618 ? -8.566 11.366 19.756 1.00 90.19 618 GLN A N 1
ATOM 4764 C CA . GLN A 1 618 ? -7.259 10.890 19.301 1.00 90.19 618 GLN A CA 1
ATOM 4765 C C . GLN A 1 618 ? -6.264 12.066 19.322 1.00 90.19 618 GLN A C 1
ATOM 4767 O O . GLN A 1 618 ? -6.597 13.152 19.796 1.00 90.19 618 GLN A O 1
ATOM 4772 N N . ASP A 1 619 ? -5.035 11.869 18.841 1.00 85.62 619 ASP A N 1
ATOM 4773 C CA . ASP A 1 619 ? -3.965 12.874 18.956 1.00 85.62 619 ASP A CA 1
ATOM 4774 C C . ASP A 1 619 ? -4.300 14.174 18.219 1.00 85.62 619 ASP A C 1
ATOM 4776 O O . ASP A 1 619 ? -4.045 15.261 18.739 1.00 85.62 619 ASP A O 1
ATOM 4780 N N . ARG A 1 620 ? -4.859 14.068 17.008 1.00 87.56 620 ARG A N 1
ATOM 4781 C CA . ARG A 1 620 ? -5.182 15.220 16.150 1.00 87.56 620 ARG A CA 1
ATOM 4782 C C . ARG A 1 620 ? -6.611 15.207 15.640 1.00 87.56 620 ARG A C 1
ATOM 4784 O O . ARG A 1 620 ? -6.957 15.973 14.741 1.00 87.56 620 ARG A O 1
ATOM 4791 N N . SER A 1 621 ? -7.450 14.342 16.187 1.00 92.06 621 SER A N 1
ATOM 4792 C CA . SER A 1 621 ? -8.846 14.284 15.795 1.00 92.06 621 SER A CA 1
ATOM 4793 C C . SER A 1 621 ? -9.778 14.057 16.975 1.00 92.06 621 SER A C 1
ATOM 4795 O O . SER A 1 621 ? -9.428 13.463 17.995 1.00 92.06 621 SER A O 1
ATOM 4797 N N . GLU A 1 622 ? -10.984 14.586 16.831 1.00 95.62 622 GLU A N 1
ATOM 4798 C CA . GLU A 1 622 ? -12.059 14.491 17.805 1.00 95.62 622 GLU A CA 1
ATOM 4799 C C . GLU A 1 622 ? -13.360 14.211 17.053 1.00 95.62 622 GLU A C 1
ATOM 4801 O O . GLU A 1 622 ? -13.655 14.867 16.056 1.00 95.62 622 GLU A O 1
ATOM 4806 N N . ARG A 1 623 ? -14.156 13.265 17.545 1.00 96.81 623 ARG A N 1
ATOM 4807 C CA . ARG A 1 623 ? -15.536 13.051 17.106 1.00 96.81 623 ARG A CA 1
ATOM 4808 C C . ARG A 1 623 ? -16.466 13.226 18.291 1.00 96.81 623 ARG A C 1
ATOM 4810 O O . ARG A 1 623 ? -16.298 12.547 19.298 1.00 96.81 623 ARG A O 1
ATOM 4817 N N . THR A 1 624 ? -17.463 14.093 18.185 1.00 97.56 624 THR A N 1
ATOM 4818 C CA . THR A 1 624 ? -18.487 14.264 19.226 1.00 97.56 624 THR A CA 1
ATOM 4819 C C . THR A 1 624 ? -19.855 13.842 18.725 1.00 97.56 624 THR A C 1
ATOM 4821 O O . THR A 1 624 ? -20.196 14.102 17.571 1.00 97.56 624 THR A O 1
ATOM 4824 N N . PHE A 1 625 ? -20.647 13.251 19.614 1.00 97.19 625 PHE A N 1
ATOM 4825 C CA . PHE A 1 625 ? -22.023 12.853 19.354 1.00 97.19 625 PHE A CA 1
ATOM 4826 C C . PHE A 1 625 ? -22.963 13.555 20.323 1.00 97.19 625 PHE A C 1
ATOM 4828 O O . PHE A 1 625 ? -22.715 13.599 21.529 1.00 97.19 625 PHE A O 1
ATOM 4835 N N . GLU A 1 626 ? -24.078 14.042 19.800 1.00 96.69 626 GLU A N 1
ATOM 4836 C CA . GLU A 1 626 ? -25.161 14.592 20.603 1.00 96.69 626 GLU A CA 1
ATOM 4837 C C . GLU A 1 626 ? -26.386 13.690 20.493 1.00 96.69 626 GLU A C 1
ATOM 4839 O O . GLU A 1 626 ? -26.782 13.309 19.391 1.00 96.69 626 GLU A O 1
ATOM 4844 N N . TRP A 1 627 ? -26.999 13.364 21.629 1.00 95.12 627 TRP A N 1
ATOM 4845 C CA . TRP A 1 627 ? -28.133 12.446 21.710 1.00 95.12 627 TRP A CA 1
ATOM 4846 C C . TRP A 1 627 ? -29.344 13.123 22.348 1.00 95.12 627 TRP A C 1
ATOM 4848 O O . TRP A 1 627 ? -29.214 13.880 23.307 1.00 95.12 627 TRP A O 1
ATOM 4858 N N . SER A 1 628 ? -30.537 12.798 21.854 1.00 92.31 628 SER A N 1
ATOM 4859 C CA . SER A 1 628 ? -31.816 13.119 22.490 1.00 92.31 628 SER A CA 1
ATOM 4860 C C . SER A 1 628 ? -32.584 11.816 22.708 1.00 92.31 628 SER A C 1
ATOM 4862 O O . SER A 1 628 ? -33.212 11.279 21.791 1.00 92.31 628 SER A O 1
ATOM 4864 N N . GLY A 1 629 ? -32.457 11.257 23.915 1.00 88.50 629 GLY A N 1
ATOM 4865 C CA . GLY A 1 629 ? -32.927 9.907 24.231 1.00 88.50 629 GLY A CA 1
ATOM 4866 C C . GLY A 1 629 ? -32.272 8.852 23.333 1.00 88.50 629 GLY A C 1
ATOM 4867 O O . GLY A 1 629 ? -31.049 8.697 23.309 1.00 88.50 629 GLY A O 1
ATOM 4868 N N . GLU A 1 630 ? -33.089 8.138 22.554 1.00 88.69 630 GLU A N 1
ATOM 4869 C CA . GLU A 1 630 ? -32.612 7.127 21.603 1.00 88.69 630 GLU A CA 1
ATOM 4870 C C . GLU A 1 630 ? -32.077 7.683 20.279 1.00 88.69 630 GLU A C 1
ATOM 4872 O O . GLU A 1 630 ? -31.376 6.982 19.553 1.00 88.69 630 GLU A O 1
ATOM 4877 N N . GLN A 1 631 ? -32.358 8.949 19.975 1.00 91.19 631 GLN A N 1
ATOM 4878 C CA . GLN A 1 631 ? -32.054 9.533 18.674 1.00 91.19 631 GLN A CA 1
ATOM 4879 C C . GLN A 1 631 ? -30.720 10.274 18.676 1.00 91.19 631 GLN A C 1
ATOM 4881 O O . GLN A 1 631 ? -30.479 11.143 19.517 1.00 91.19 631 GLN A O 1
ATOM 4886 N N . LEU A 1 632 ? -29.884 9.978 17.681 1.00 95.12 632 LEU A N 1
ATOM 4887 C CA . LEU A 1 632 ? -28.677 10.744 17.393 1.00 95.12 632 LEU A CA 1
ATOM 4888 C C . LEU A 1 632 ? -29.071 12.089 16.765 1.00 95.12 632 LEU A C 1
ATOM 4890 O O . LEU A 1 632 ? -29.796 12.108 15.775 1.00 95.12 632 LEU A O 1
ATOM 4894 N N . LYS A 1 633 ? -28.621 13.205 17.341 1.00 95.69 633 LYS A N 1
ATOM 4895 C CA . LYS A 1 633 ? -28.952 14.571 16.897 1.00 95.69 633 LYS A CA 1
ATOM 4896 C C . LYS A 1 633 ? -27.843 15.228 16.104 1.00 95.69 633 LYS A C 1
ATOM 4898 O O . LYS A 1 633 ? -28.126 15.937 15.140 1.00 95.69 633 LYS A O 1
ATOM 4903 N N . SER A 1 634 ? -26.591 14.989 16.468 1.00 96.06 634 SER A N 1
ATOM 4904 C CA . SER A 1 634 ? -25.472 15.497 15.686 1.00 96.06 634 SER A CA 1
ATOM 4905 C C . SER A 1 634 ? -24.234 14.617 15.799 1.00 96.06 634 SER A C 1
ATOM 4907 O O . SER A 1 634 ? -24.041 13.901 16.784 1.00 96.06 634 SER A O 1
ATOM 4909 N N . ILE A 1 635 ? -23.408 14.675 14.755 1.00 96.62 635 ILE A N 1
ATOM 4910 C CA . ILE A 1 635 ? -22.052 14.128 14.725 1.00 96.62 635 ILE A CA 1
ATOM 4911 C C . ILE A 1 635 ? -21.137 15.266 14.299 1.00 96.62 635 ILE A C 1
ATOM 4913 O O . ILE A 1 635 ? -21.381 15.888 13.264 1.00 96.62 635 ILE A O 1
ATOM 4917 N N . VAL A 1 636 ? -20.092 15.547 15.068 1.00 96.12 636 VAL A N 1
ATOM 4918 C CA . VAL A 1 636 ? -19.099 16.560 14.699 1.00 96.12 636 VAL A CA 1
ATOM 4919 C C . VAL A 1 636 ? -17.718 15.936 14.694 1.00 96.12 636 VAL A C 1
ATOM 4921 O O . VAL A 1 636 ? -17.215 15.555 15.745 1.00 96.12 636 VAL A O 1
ATOM 4924 N N . ASP A 1 637 ? -17.108 15.886 13.516 1.00 94.06 637 ASP A N 1
ATOM 4925 C CA . ASP A 1 637 ? -15.729 15.460 13.318 1.00 94.06 637 ASP A CA 1
ATOM 4926 C C . ASP A 1 637 ? -14.842 16.695 13.216 1.00 94.06 637 ASP A C 1
ATOM 4928 O O . ASP A 1 637 ? -15.088 17.581 12.395 1.00 94.06 637 ASP A O 1
ATOM 4932 N N . LYS A 1 638 ? -13.799 16.751 14.036 1.00 93.31 638 LYS A N 1
ATOM 4933 C CA . LYS A 1 638 ? -12.742 17.756 13.982 1.00 93.31 638 LYS A CA 1
ATOM 4934 C C . LYS A 1 638 ? -11.426 17.057 13.706 1.00 93.31 638 LYS A C 1
ATOM 4936 O O . LYS A 1 638 ? -11.099 16.069 14.359 1.00 93.31 638 LYS A O 1
ATOM 4941 N N . VAL A 1 639 ? -10.671 17.579 12.753 1.00 89.62 639 VAL A N 1
ATOM 4942 C CA . VAL A 1 639 ? -9.363 17.050 12.368 1.00 89.62 639 VAL A CA 1
ATOM 4943 C C . VAL A 1 639 ? -8.394 18.214 12.265 1.00 89.62 639 VAL A C 1
ATOM 4945 O O . VAL A 1 639 ? -8.608 19.107 11.447 1.00 89.62 639 VAL A O 1
ATOM 4948 N N . SER A 1 640 ? -7.331 18.185 13.061 1.00 86.06 640 SER A N 1
ATOM 4949 C CA . SER A 1 640 ? -6.242 19.154 13.020 1.00 86.06 640 SER A CA 1
ATOM 4950 C C . SER A 1 640 ? -5.092 18.617 12.181 1.00 86.06 640 SER A C 1
ATOM 4952 O O . SER A 1 640 ? -4.372 17.708 12.588 1.00 86.06 640 SER A O 1
ATOM 4954 N N . SER A 1 641 ? -4.915 19.172 10.985 1.00 76.31 641 SER A N 1
ATOM 4955 C CA . SER A 1 641 ? -3.861 18.757 10.058 1.00 76.31 641 SER A CA 1
ATOM 4956 C C . SER A 1 641 ? -2.831 19.867 9.847 1.00 76.31 641 SER A C 1
ATOM 4958 O O . SER A 1 641 ? -3.083 21.038 10.136 1.00 76.31 641 SER A O 1
ATOM 4960 N N . LYS A 1 642 ? -1.671 19.520 9.275 1.00 60.66 642 LYS A N 1
ATOM 4961 C CA . LYS A 1 642 ? -0.675 20.517 8.837 1.00 60.66 642 LYS A CA 1
ATOM 4962 C C . LYS A 1 642 ? -1.227 21.483 7.778 1.00 60.66 642 LYS A C 1
ATOM 4964 O O . LYS A 1 642 ? -0.717 22.591 7.668 1.00 60.66 642 LYS A O 1
ATOM 4969 N N . ASN A 1 643 ? -2.269 21.073 7.052 1.00 52.69 643 ASN A N 1
ATOM 4970 C CA . ASN A 1 643 ? -2.901 21.837 5.974 1.00 52.69 643 ASN A CA 1
ATOM 4971 C C . ASN A 1 643 ? -4.131 22.627 6.467 1.00 52.69 643 ASN A C 1
ATOM 4973 O O . ASN A 1 643 ? -4.929 23.104 5.665 1.00 52.69 643 ASN A O 1
ATOM 4977 N N . GLY A 1 644 ? -4.302 22.742 7.789 1.00 64.38 644 GLY A N 1
ATOM 4978 C CA . GLY A 1 644 ? -5.413 23.437 8.430 1.00 64.38 644 GLY A CA 1
ATOM 4979 C C . GLY A 1 644 ? -6.366 22.502 9.170 1.00 64.38 644 GLY A C 1
ATOM 4980 O O . GLY A 1 644 ? -6.409 21.287 8.942 1.00 64.38 644 GLY A O 1
ATOM 4981 N N . ASP A 1 645 ? -7.130 23.091 10.085 1.00 79.94 645 ASP A N 1
ATOM 4982 C CA . ASP A 1 645 ? -8.185 22.398 10.815 1.00 79.94 645 ASP A CA 1
ATOM 4983 C C . ASP A 1 645 ? -9.411 22.211 9.913 1.00 79.94 645 ASP A C 1
ATOM 4985 O O . ASP A 1 645 ? -9.830 23.126 9.201 1.00 79.94 645 ASP A O 1
ATOM 4989 N N . SER A 1 646 ? -10.027 21.032 9.967 1.00 80.69 646 SER A N 1
ATOM 4990 C CA . SER A 1 646 ? -11.299 20.757 9.303 1.00 80.69 646 SER A CA 1
ATOM 4991 C C . SER A 1 646 ? -12.357 20.352 10.319 1.00 80.69 646 SER A C 1
ATOM 4993 O O . SER A 1 646 ? -12.082 19.604 11.257 1.00 80.69 646 SER A O 1
ATOM 4995 N N . VAL A 1 647 ? -13.575 20.860 10.126 1.00 87.81 647 VAL A N 1
ATOM 4996 C CA . VAL A 1 647 ? -14.742 20.525 10.944 1.00 87.81 647 VAL A CA 1
ATOM 4997 C C . VAL A 1 647 ? -15.866 20.063 10.026 1.00 87.81 647 VAL A C 1
ATOM 4999 O O . VAL A 1 647 ? -16.266 20.782 9.108 1.00 87.81 647 VAL A O 1
ATOM 5002 N N . LYS A 1 648 ? -16.400 18.871 10.279 1.00 88.00 648 LYS A N 1
ATOM 5003 C CA . LYS A 1 648 ? -17.584 18.333 9.605 1.00 88.00 648 LYS A CA 1
ATOM 5004 C C . LYS A 1 648 ? -18.676 18.128 10.640 1.00 88.00 648 LYS A C 1
ATOM 5006 O O . LYS A 1 648 ? -18.514 17.320 11.542 1.00 88.00 648 LYS A O 1
ATOM 5011 N N . ALA A 1 649 ? -19.780 18.852 10.502 1.00 92.44 649 ALA A N 1
ATOM 5012 C CA . ALA A 1 649 ? -20.922 18.746 11.401 1.00 92.44 649 ALA A CA 1
ATOM 5013 C C . ALA A 1 649 ? -22.139 18.205 10.644 1.00 92.44 649 ALA A C 1
ATOM 5015 O O . ALA A 1 649 ? -22.680 18.879 9.769 1.00 92.44 649 ALA A O 1
ATOM 5016 N N . TRP A 1 650 ? -22.556 16.996 10.999 1.00 93.94 650 TRP A N 1
ATOM 5017 C CA . TRP A 1 650 ? -23.801 16.375 10.572 1.00 93.94 650 TRP A CA 1
ATOM 5018 C C . TRP A 1 650 ? -24.886 16.631 11.617 1.00 93.94 650 TRP A C 1
ATOM 5020 O O . TRP A 1 650 ? -24.635 16.517 12.817 1.00 93.94 650 TRP A O 1
ATOM 5030 N N . ARG A 1 651 ? -26.098 16.957 11.171 1.00 95.19 651 ARG A N 1
ATOM 5031 C CA . ARG A 1 651 ? -27.288 17.140 12.013 1.00 95.19 651 ARG A CA 1
ATOM 5032 C C . ARG A 1 651 ? -28.391 16.183 11.598 1.00 95.19 651 ARG A C 1
ATOM 5034 O O . ARG A 1 651 ? -28.537 15.899 10.414 1.00 95.19 651 ARG A O 1
ATOM 5041 N N . SER A 1 652 ? -29.187 15.728 12.554 1.00 94.25 652 SER A N 1
ATOM 5042 C CA . SER A 1 652 ? -30.339 14.875 12.297 1.00 94.25 652 SER A CA 1
ATOM 5043 C C . SER A 1 652 ? -31.548 15.317 13.099 1.00 94.25 652 SER A C 1
ATOM 5045 O O . SER A 1 652 ? -31.513 15.391 14.329 1.00 94.25 652 SER A O 1
ATOM 5047 N N . ASP A 1 653 ? -32.641 15.565 12.388 1.00 90.31 653 ASP A N 1
ATOM 5048 C CA . ASP A 1 653 ? -33.911 15.933 13.006 1.00 90.31 653 ASP A CA 1
ATOM 5049 C C . ASP A 1 653 ? -34.700 14.685 13.433 1.00 90.31 653 ASP A C 1
ATOM 5051 O O . ASP A 1 653 ? -35.288 14.658 14.518 1.00 90.31 653 ASP A O 1
ATOM 5055 N N . ASP A 1 654 ? -34.649 13.623 12.623 1.00 90.06 654 ASP A N 1
ATOM 5056 C CA . ASP A 1 654 ? -35.405 12.369 12.770 1.00 90.06 654 ASP A CA 1
ATOM 5057 C C . ASP A 1 654 ? -34.593 11.209 13.391 1.00 90.06 654 ASP A C 1
ATOM 5059 O O . ASP A 1 654 ? -35.143 10.135 13.650 1.00 90.06 654 ASP A O 1
ATOM 5063 N N . GLY A 1 655 ? -33.293 11.409 13.632 1.00 87.44 655 GLY A N 1
ATOM 5064 C CA . GLY A 1 655 ? -32.361 10.392 14.126 1.00 87.44 655 GLY A CA 1
ATOM 5065 C C . GLY A 1 655 ? -31.925 9.359 13.080 1.00 87.44 655 GLY A C 1
ATOM 5066 O O . GLY A 1 655 ? -31.258 8.389 13.437 1.00 87.44 655 GLY A O 1
ATOM 5067 N N . LYS A 1 656 ? -32.314 9.532 11.811 1.00 90.50 656 LYS A N 1
ATOM 5068 C CA . LYS A 1 656 ? -32.024 8.605 10.703 1.00 90.50 656 LYS A CA 1
ATOM 5069 C C . LYS A 1 656 ? -31.356 9.297 9.529 1.00 90.50 656 LYS A C 1
ATOM 5071 O O . LYS A 1 656 ? -30.480 8.726 8.899 1.00 90.50 656 LYS A O 1
ATOM 5076 N N . THR A 1 657 ? -31.760 10.514 9.228 1.00 92.81 657 THR A N 1
ATOM 5077 C CA . THR A 1 657 ? -31.266 11.305 8.115 1.00 92.81 657 THR A CA 1
ATOM 5078 C C . THR A 1 657 ? -30.253 12.297 8.661 1.00 92.81 657 THR A C 1
ATOM 5080 O O . THR A 1 657 ? -30.593 13.161 9.470 1.00 92.81 657 THR A O 1
ATOM 5083 N N . LEU A 1 658 ? -28.997 12.154 8.253 1.00 93.19 658 LEU A N 1
ATOM 5084 C CA . LEU A 1 658 ? -27.927 13.090 8.562 1.00 93.19 658 LEU A CA 1
ATOM 5085 C C . LEU A 1 658 ? -27.851 14.127 7.440 1.00 93.19 658 LEU A C 1
ATOM 5087 O O . LEU A 1 658 ? -27.787 13.781 6.262 1.00 93.19 658 LEU A O 1
ATOM 5091 N N . THR A 1 659 ? -27.826 15.401 7.807 1.00 92.81 659 THR A N 1
ATOM 5092 C CA . THR A 1 659 ? -27.715 16.529 6.884 1.00 92.81 659 THR A CA 1
ATOM 5093 C C . THR A 1 659 ? -26.538 17.419 7.250 1.00 92.81 659 THR A C 1
ATOM 5095 O O . THR A 1 659 ? -26.216 17.607 8.425 1.00 92.81 659 THR A O 1
ATOM 5098 N N . ARG A 1 660 ? -25.873 17.967 6.238 1.00 90.00 660 ARG A N 1
ATOM 5099 C CA . ARG A 1 660 ? -24.760 18.905 6.400 1.00 90.00 660 ARG A CA 1
ATOM 5100 C C . ARG A 1 660 ? -24.781 19.910 5.263 1.00 90.00 660 ARG A C 1
ATOM 5102 O O . ARG A 1 660 ? -24.944 19.531 4.110 1.00 90.00 660 ARG A O 1
ATOM 5109 N N . GLU A 1 661 ? -24.562 21.180 5.569 1.00 83.88 661 GLU A N 1
ATOM 5110 C CA . GLU A 1 661 ? -24.384 22.199 4.539 1.00 83.88 661 GLU A CA 1
ATOM 5111 C C . GLU A 1 661 ? -22.914 22.273 4.104 1.00 83.88 661 GLU A C 1
ATOM 5113 O O . GLU A 1 661 ? -22.009 22.379 4.935 1.00 83.88 661 GLU A O 1
ATOM 5118 N N . VAL A 1 662 ? -22.671 22.204 2.795 1.00 74.06 662 VAL A N 1
ATOM 5119 C CA . VAL A 1 662 ? -21.352 22.364 2.173 1.00 74.06 662 VAL A CA 1
ATOM 5120 C C . VAL A 1 662 ? -21.508 23.296 0.978 1.00 74.06 662 VAL A C 1
ATOM 5122 O O . VAL A 1 662 ? -22.248 22.986 0.049 1.00 74.06 662 VAL A O 1
ATOM 5125 N N . ASN A 1 663 ? -20.834 24.450 1.004 1.00 67.88 663 ASN A N 1
ATOM 5126 C CA . ASN A 1 663 ? -20.854 25.443 -0.082 1.00 67.88 663 ASN A CA 1
ATOM 5127 C C . ASN A 1 663 ? -22.276 25.836 -0.546 1.00 67.88 663 ASN A C 1
ATOM 5129 O O . ASN A 1 663 ? -22.539 25.948 -1.742 1.00 67.88 663 ASN A O 1
ATOM 5133 N N . GLY A 1 664 ? -23.213 26.010 0.395 1.00 73.38 664 GLY A N 1
ATOM 5134 C CA . GLY A 1 664 ? -24.608 26.366 0.102 1.00 73.38 664 GLY A CA 1
ATOM 5135 C C . GLY A 1 664 ? -25.480 25.214 -0.413 1.00 73.38 664 GLY A C 1
ATOM 5136 O O . GLY A 1 664 ? -26.619 25.447 -0.817 1.00 73.38 664 GLY A O 1
ATOM 5137 N N . ARG A 1 665 ? -24.979 23.969 -0.416 1.00 74.00 665 ARG A N 1
ATOM 5138 C CA . ARG A 1 665 ? -25.758 22.761 -0.724 1.00 74.00 665 ARG A CA 1
ATOM 5139 C C . ARG A 1 665 ? -25.951 21.903 0.513 1.00 74.00 665 ARG A C 1
ATOM 5141 O O . ARG A 1 665 ? -25.020 21.685 1.282 1.00 74.00 665 ARG A O 1
ATOM 5148 N N . ILE A 1 666 ? -27.150 21.349 0.654 1.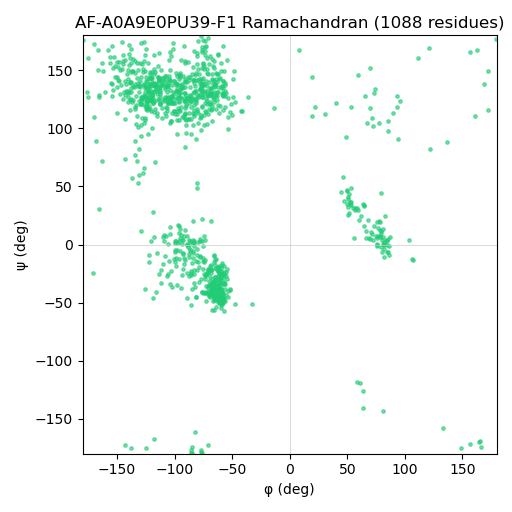00 83.19 666 ILE A N 1
ATOM 5149 C CA . ILE A 1 666 ? -27.454 20.369 1.695 1.00 83.19 666 ILE A CA 1
ATOM 5150 C C . ILE A 1 666 ? -27.032 18.987 1.192 1.00 83.19 666 ILE A C 1
ATOM 5152 O O . ILE A 1 666 ? -27.603 18.444 0.247 1.00 83.19 666 ILE A O 1
ATOM 5156 N N . ARG A 1 667 ? -26.017 18.417 1.835 1.00 83.75 667 ARG A N 1
ATOM 5157 C CA . ARG A 1 667 ? -25.638 17.009 1.731 1.00 83.75 667 ARG A CA 1
ATOM 5158 C C . ARG A 1 667 ? -26.514 16.203 2.674 1.00 83.75 667 ARG A C 1
ATOM 5160 O O . ARG A 1 667 ? -26.769 16.642 3.792 1.00 83.75 667 ARG A O 1
ATOM 5167 N N . THR A 1 668 ? -26.959 15.038 2.218 1.00 87.69 668 THR A N 1
ATOM 5168 C CA . THR A 1 668 ? -27.803 14.136 3.004 1.00 87.69 668 THR A CA 1
ATOM 5169 C C . THR A 1 668 ? -27.264 12.715 2.919 1.00 87.69 668 THR A C 1
ATOM 5171 O O . THR A 1 668 ? -26.917 12.260 1.827 1.00 87.69 668 THR A O 1
ATOM 5174 N N . CYS A 1 669 ? -27.228 12.013 4.046 1.00 88.56 669 CYS A N 1
ATOM 5175 C CA . CYS A 1 669 ? -26.995 10.576 4.103 1.00 88.56 669 CYS A CA 1
ATOM 5176 C C . CYS A 1 669 ? -27.940 9.908 5.113 1.00 88.56 669 CYS A C 1
ATOM 5178 O O . CYS A 1 669 ? -28.478 10.553 6.012 1.00 88.56 669 CYS A O 1
ATOM 5180 N N . GLU A 1 670 ? -28.194 8.614 4.935 1.00 92.56 670 GLU A N 1
ATOM 5181 C CA . GLU A 1 670 ? -29.010 7.806 5.846 1.00 92.56 670 GLU A CA 1
ATOM 5182 C C . GLU A 1 670 ? -28.090 7.084 6.836 1.00 92.56 670 GLU A C 1
ATOM 5184 O O . GLU A 1 670 ? -27.171 6.379 6.427 1.00 92.56 670 GLU A O 1
ATOM 5189 N N . LEU A 1 671 ? -28.340 7.218 8.134 1.00 92.94 671 LEU A N 1
ATOM 5190 C CA . LEU A 1 671 ? -27.677 6.466 9.190 1.00 92.94 671 LEU A CA 1
ATOM 5191 C C . LEU A 1 671 ? -28.090 4.991 9.087 1.00 92.94 671 LEU A C 1
ATOM 5193 O O . LEU A 1 671 ? -29.210 4.608 9.418 1.00 92.94 671 LEU A O 1
ATOM 5197 N N . ALA A 1 672 ? -27.166 4.155 8.622 1.00 91.88 672 ALA A N 1
ATOM 5198 C CA . ALA A 1 672 ? -27.374 2.723 8.440 1.00 91.88 672 ALA A CA 1
ATOM 5199 C C . ALA A 1 672 ? -27.062 1.921 9.711 1.00 91.88 672 ALA A C 1
ATOM 5201 O O . ALA A 1 672 ? -27.616 0.842 9.913 1.00 91.88 672 ALA A O 1
ATOM 5202 N N . GLN A 1 673 ? -26.169 2.438 10.557 1.00 92.38 673 GLN A N 1
ATOM 5203 C CA . GLN A 1 673 ? -25.792 1.839 11.832 1.00 92.38 673 GLN A CA 1
ATOM 5204 C C . GLN A 1 673 ? -25.460 2.950 12.829 1.00 92.38 673 GLN A C 1
ATOM 5206 O O . GLN A 1 673 ? -24.654 3.832 12.530 1.00 92.38 673 GLN A O 1
ATOM 5211 N N . ALA A 1 674 ? -26.061 2.888 14.018 1.00 91.75 674 ALA A N 1
ATOM 5212 C CA . ALA A 1 674 ? -25.747 3.802 15.112 1.00 91.75 674 ALA A CA 1
ATOM 5213 C C . ALA A 1 674 ? -24.258 3.714 15.518 1.00 91.75 674 ALA A C 1
ATOM 5215 O O . ALA A 1 674 ? -23.631 2.673 15.297 1.00 91.75 674 ALA A O 1
ATOM 5216 N N . PRO A 1 675 ? -23.692 4.774 16.124 1.00 95.19 675 PRO A N 1
ATOM 5217 C CA . PRO A 1 675 ? -22.341 4.744 16.672 1.00 95.19 675 PRO A CA 1
ATOM 5218 C C . PRO A 1 675 ? -22.086 3.519 17.566 1.00 95.19 675 PRO A C 1
ATOM 5220 O O . PRO A 1 675 ? -22.842 3.242 18.496 1.00 95.19 675 PRO A O 1
ATOM 5223 N N . SER A 1 676 ? -21.018 2.789 17.259 1.00 93.94 676 SER A N 1
ATOM 5224 C CA . SER A 1 676 ? -20.495 1.655 18.028 1.00 93.94 676 SER A CA 1
ATOM 5225 C C . SER A 1 676 ? -19.753 2.112 19.291 1.00 93.94 676 SER A C 1
ATOM 5227 O O . SER A 1 676 ? -19.546 3.308 19.498 1.00 93.94 676 SER A O 1
ATOM 5229 N N . GLU A 1 677 ? -19.297 1.169 20.123 1.00 91.00 677 GLU A N 1
ATOM 5230 C CA . GLU A 1 677 ? -18.495 1.489 21.317 1.00 91.00 677 GLU A CA 1
ATOM 5231 C C . GLU A 1 677 ? -17.152 2.170 20.997 1.00 91.00 677 GLU A C 1
ATOM 5233 O O . GLU A 1 677 ? -16.629 2.896 21.836 1.00 91.00 677 GLU A O 1
ATOM 5238 N N . ASP A 1 678 ? -16.620 1.997 19.785 1.00 90.25 678 ASP A N 1
ATOM 5239 C CA . ASP A 1 678 ? -15.417 2.700 19.321 1.00 90.25 678 ASP A CA 1
ATOM 5240 C C . ASP A 1 678 ? -15.735 4.052 18.653 1.00 90.25 678 ASP A C 1
ATOM 5242 O O . ASP A 1 678 ? -14.830 4.776 18.246 1.00 90.25 678 ASP A O 1
ATOM 5246 N N . GLY A 1 679 ? -17.020 4.412 18.534 1.00 92.06 679 GLY A N 1
ATOM 5247 C CA . GLY A 1 679 ? -17.489 5.619 17.847 1.00 92.06 679 GLY A CA 1
ATOM 5248 C C . GLY A 1 679 ? -17.473 5.532 16.316 1.00 92.06 679 GLY A C 1
ATOM 5249 O O . GLY A 1 679 ? -17.620 6.546 15.625 1.00 92.06 679 GLY A O 1
ATOM 5250 N N . ASP A 1 680 ? -17.326 4.330 15.763 1.00 92.94 680 ASP A N 1
ATOM 5251 C CA . ASP A 1 680 ? -17.564 4.079 14.342 1.00 92.94 680 ASP A CA 1
ATOM 5252 C C . ASP A 1 680 ? -19.073 4.042 14.077 1.00 92.94 680 ASP A C 1
ATOM 5254 O O . ASP A 1 680 ? -19.803 3.417 14.844 1.00 92.94 680 ASP A O 1
ATOM 5258 N N . TYR A 1 681 ? -19.551 4.660 12.995 1.00 93.62 681 TYR A N 1
ATOM 5259 C CA . TYR A 1 681 ? -20.968 4.627 12.606 1.00 93.62 681 TYR A CA 1
ATOM 5260 C C . TYR A 1 681 ? -21.133 4.280 11.127 1.00 93.62 681 TYR A C 1
ATOM 5262 O O . TYR A 1 681 ? -20.263 4.570 10.303 1.00 93.62 681 TYR A O 1
ATOM 5270 N N . GLY A 1 682 ? -22.248 3.640 10.784 1.00 91.81 682 GLY A N 1
ATOM 5271 C CA . GLY A 1 682 ? -22.553 3.244 9.412 1.00 91.81 682 GLY A CA 1
ATOM 5272 C C . GLY A 1 682 ? -23.529 4.209 8.754 1.00 91.81 682 GLY A C 1
ATOM 5273 O O . GLY A 1 682 ? -24.490 4.642 9.387 1.00 91.81 682 GLY A O 1
ATOM 5274 N N . TYR A 1 683 ? -23.332 4.512 7.475 1.00 90.75 683 TYR A N 1
ATOM 5275 C CA . TYR A 1 683 ? -24.206 5.411 6.720 1.00 90.75 683 TYR A CA 1
ATOM 5276 C C . TYR A 1 683 ? -24.346 4.980 5.251 1.00 90.75 683 TYR A C 1
ATOM 5278 O O . TYR A 1 683 ? -23.549 4.188 4.748 1.00 90.75 683 TYR A O 1
ATOM 5286 N N . LYS A 1 684 ? -25.365 5.492 4.557 1.00 88.12 684 LYS A N 1
ATOM 5287 C CA . LYS A 1 684 ? -25.565 5.364 3.108 1.00 88.12 684 LYS A CA 1
ATOM 5288 C C . LYS A 1 684 ? -25.645 6.744 2.479 1.00 88.12 684 LYS A C 1
ATOM 5290 O O . LYS A 1 684 ? -26.463 7.563 2.894 1.00 88.12 684 LYS A O 1
ATOM 5295 N N . ASN A 1 685 ? -24.831 6.981 1.457 1.00 79.25 685 ASN A N 1
ATOM 5296 C CA . ASN A 1 685 ? -24.891 8.223 0.686 1.00 79.25 685 ASN A CA 1
ATOM 5297 C C . ASN A 1 685 ? -25.941 8.136 -0.427 1.00 79.25 685 ASN A C 1
ATOM 5299 O O . ASN A 1 685 ? -26.680 7.158 -0.537 1.00 79.25 685 ASN A O 1
ATOM 5303 N N . SER A 1 686 ? -25.996 9.169 -1.267 1.00 73.62 686 SER A N 1
ATOM 5304 C CA . SER A 1 686 ? -26.883 9.265 -2.432 1.00 73.62 686 SER A CA 1
ATOM 5305 C C . SER A 1 686 ? -26.765 8.092 -3.417 1.00 73.62 686 SER A C 1
ATOM 5307 O O . SER A 1 686 ? -27.706 7.833 -4.161 1.00 73.62 686 SER A O 1
ATOM 5309 N N . ASP A 1 687 ? -25.650 7.351 -3.407 1.00 71.69 687 ASP A N 1
ATOM 5310 C CA . ASP A 1 687 ? -25.457 6.136 -4.210 1.00 71.69 687 ASP A CA 1
ATOM 5311 C C . ASP A 1 687 ? -26.104 4.874 -3.605 1.00 71.69 687 ASP A C 1
ATOM 5313 O O . ASP A 1 687 ? -26.048 3.800 -4.206 1.00 71.69 687 ASP A O 1
ATOM 5317 N N . GLY A 1 688 ? -26.695 4.987 -2.411 1.00 78.50 688 GLY A N 1
ATOM 5318 C CA . GLY A 1 688 ? -27.357 3.904 -1.689 1.00 78.50 688 GLY A CA 1
ATOM 5319 C C . GLY A 1 688 ? -26.414 2.857 -1.089 1.00 78.50 688 GLY A C 1
ATOM 5320 O O . GLY A 1 688 ? -26.892 1.872 -0.522 1.00 78.50 688 GLY A O 1
ATOM 5321 N N . LYS A 1 689 ? -25.088 3.029 -1.194 1.00 77.00 689 LYS A N 1
ATOM 5322 C CA . LYS A 1 689 ? -24.118 2.052 -0.682 1.00 77.00 689 LYS A CA 1
ATOM 5323 C C . LYS A 1 689 ? -23.849 2.277 0.800 1.00 77.00 689 LYS A C 1
ATOM 5325 O O . LYS A 1 689 ? -23.512 3.384 1.210 1.00 77.00 689 LYS A O 1
ATOM 5330 N N . SER A 1 690 ? -23.937 1.203 1.585 1.00 84.00 690 SER A N 1
ATOM 5331 C CA . SER A 1 690 ? -23.558 1.215 3.000 1.00 84.00 690 SER A CA 1
ATOM 5332 C C . SER A 1 690 ? -22.051 1.389 3.156 1.00 84.00 690 SER A C 1
ATOM 5334 O O . SER A 1 690 ? -21.263 0.725 2.480 1.00 84.00 690 SER A O 1
ATOM 5336 N N . ARG A 1 691 ? -21.655 2.265 4.073 1.00 83.31 691 ARG A N 1
ATOM 5337 C CA 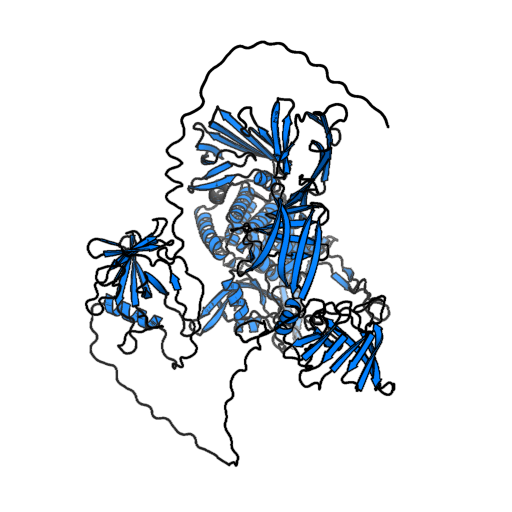. ARG A 1 691 ? -20.268 2.604 4.392 1.00 83.31 691 ARG A CA 1
ATOM 5338 C C . ARG A 1 691 ? -20.098 2.739 5.894 1.00 83.31 691 ARG A C 1
ATOM 5340 O O . ARG A 1 691 ? -21.076 2.917 6.612 1.00 83.31 691 ARG A O 1
ATOM 5347 N N . LEU A 1 692 ? -18.852 2.653 6.351 1.00 87.88 692 LEU A N 1
ATOM 5348 C CA . LEU A 1 692 ? -18.486 2.742 7.762 1.00 87.88 692 LEU A CA 1
ATOM 5349 C C . LEU A 1 692 ? -17.532 3.923 7.972 1.00 87.88 692 LEU A C 1
ATOM 5351 O O . LEU A 1 692 ? -16.408 3.923 7.466 1.00 87.88 692 LEU A O 1
ATOM 5355 N N . ALA A 1 693 ? -17.977 4.924 8.725 1.00 87.94 693 ALA A N 1
ATOM 5356 C CA . ALA A 1 693 ? -17.170 6.062 9.139 1.00 87.94 693 ALA A CA 1
ATOM 5357 C C . ALA A 1 693 ? -16.321 5.675 10.353 1.00 87.94 693 ALA A C 1
ATOM 5359 O O . ALA A 1 693 ? -16.751 5.836 11.497 1.00 87.94 693 ALA A O 1
ATOM 5360 N N . LYS A 1 694 ? -15.104 5.183 10.105 1.00 88.94 694 LYS A N 1
ATOM 5361 C CA . LYS A 1 694 ? -14.180 4.795 11.176 1.00 88.94 694 LYS A CA 1
ATOM 5362 C C . LYS A 1 694 ? -13.530 6.003 11.839 1.00 88.94 694 LYS A C 1
ATOM 5364 O O . LYS A 1 694 ? -13.056 6.891 11.132 1.00 88.94 694 LYS A O 1
ATOM 5369 N N . VAL A 1 695 ? -13.410 6.006 13.163 1.00 87.19 695 VAL A N 1
ATOM 5370 C CA . VAL A 1 695 ? -12.652 7.037 13.894 1.00 87.19 695 VAL A CA 1
ATOM 5371 C C . VAL A 1 695 ? -11.190 7.042 13.443 1.00 87.19 695 VAL A C 1
ATOM 5373 O O . VAL A 1 695 ? -10.627 8.097 13.188 1.00 87.19 695 VAL A O 1
ATOM 5376 N N . THR A 1 696 ? -10.592 5.870 13.217 1.00 82.44 696 THR A N 1
ATOM 5377 C CA . THR A 1 696 ? -9.205 5.750 12.718 1.00 82.44 696 THR A CA 1
ATOM 5378 C C . THR A 1 696 ? -8.963 6.418 11.360 1.00 82.44 696 THR A C 1
ATOM 5380 O O . THR A 1 696 ? -7.818 6.733 11.033 1.00 82.44 696 THR A O 1
ATOM 5383 N N . ASN A 1 697 ? -10.010 6.664 10.565 1.00 82.56 697 ASN A N 1
ATOM 5384 C CA . ASN A 1 697 ? -9.867 7.413 9.320 1.00 82.56 697 ASN A CA 1
ATOM 5385 C C . ASN A 1 697 ? -9.644 8.911 9.569 1.00 82.56 697 ASN A C 1
ATOM 5387 O O . ASN A 1 697 ? -9.024 9.558 8.730 1.00 82.56 697 ASN A O 1
ATOM 5391 N N . LEU A 1 698 ? -10.095 9.452 10.705 1.00 84.69 698 LEU A N 1
ATOM 5392 C CA . LEU A 1 698 ? -9.896 10.857 11.063 1.00 84.69 698 LEU A CA 1
ATOM 5393 C C . LEU A 1 698 ? -8.421 11.159 11.348 1.00 84.69 698 LEU A C 1
ATOM 5395 O O . LEU A 1 698 ? -7.905 12.158 10.857 1.00 84.69 698 LEU A O 1
ATOM 5399 N N . GLU A 1 699 ? -7.710 10.268 12.044 1.00 81.62 699 GLU A N 1
ATOM 5400 C CA . GLU A 1 699 ? -6.264 10.426 12.255 1.00 81.62 699 GLU A CA 1
ATOM 5401 C C . GLU A 1 699 ? -5.481 10.287 10.943 1.00 81.62 699 GLU A C 1
ATOM 5403 O O . GLU A 1 699 ? -4.599 11.090 10.654 1.00 81.62 699 GLU A O 1
ATOM 5408 N N . LYS A 1 700 ? -5.867 9.341 10.075 1.00 77.12 700 LYS A N 1
ATOM 5409 C CA . LYS A 1 700 ? -5.290 9.238 8.723 1.00 77.12 700 LYS A CA 1
ATOM 5410 C C . LYS A 1 700 ? -5.560 10.487 7.883 1.00 77.12 700 LYS A C 1
ATOM 5412 O O . LYS A 1 700 ? -4.712 10.871 7.082 1.00 77.12 700 LYS A O 1
ATOM 5417 N N . GLN A 1 701 ? -6.717 11.123 8.054 1.00 75.75 701 GLN A N 1
ATOM 5418 C CA . GLN A 1 701 ? -7.016 12.409 7.429 1.00 75.75 701 GLN A CA 1
ATOM 5419 C C . GLN A 1 701 ? -6.124 13.520 8.015 1.00 75.75 701 GLN A C 1
ATOM 5421 O O . GLN A 1 701 ? -5.608 14.341 7.261 1.00 75.75 701 GLN A O 1
ATOM 5426 N N . ALA A 1 702 ? -5.867 13.515 9.330 1.00 78.38 702 ALA A N 1
ATOM 5427 C CA . ALA A 1 702 ? -4.929 14.438 9.981 1.00 78.38 702 ALA A CA 1
ATOM 5428 C C . ALA A 1 702 ? -3.491 14.291 9.449 1.00 78.38 702 ALA A C 1
ATOM 5430 O O . ALA A 1 702 ? -2.754 15.277 9.359 1.00 78.38 702 ALA A O 1
ATOM 5431 N N . ASP A 1 703 ? -3.106 13.066 9.082 1.00 69.88 703 ASP A N 1
ATOM 5432 C CA . ASP A 1 703 ? -1.835 12.725 8.431 1.00 69.88 703 ASP A CA 1
ATOM 5433 C C . ASP A 1 703 ? -1.776 13.041 6.935 1.00 69.88 703 ASP A C 1
ATOM 5435 O O . ASP A 1 703 ? -0.703 12.962 6.339 1.00 69.88 703 ASP A O 1
ATOM 5439 N N . GLY A 1 704 ? -2.906 13.378 6.308 1.00 66.56 704 GLY A N 1
ATOM 5440 C CA . GLY A 1 704 ? -3.007 13.505 4.852 1.00 66.56 704 GLY A CA 1
ATOM 5441 C C . GLY A 1 704 ? -2.931 12.167 4.103 1.00 66.56 704 GLY A C 1
ATOM 5442 O O . GLY A 1 704 ? -2.807 12.159 2.881 1.00 66.56 704 GLY A O 1
ATOM 5443 N N . ALA A 1 705 ? -3.011 11.038 4.817 1.00 63.16 705 ALA A N 1
ATOM 5444 C CA . ALA A 1 705 ? -3.032 9.686 4.255 1.00 63.16 705 ALA A CA 1
ATOM 5445 C C . ALA A 1 705 ? -4.423 9.271 3.745 1.00 63.16 705 ALA A C 1
ATOM 5447 O O . ALA A 1 705 ? -4.540 8.364 2.923 1.00 63.16 705 ALA A O 1
ATOM 5448 N N . LEU A 1 706 ? -5.481 9.919 4.238 1.00 65.50 706 LEU A N 1
ATOM 5449 C CA . LEU A 1 706 ? -6.831 9.832 3.687 1.00 65.50 706 LEU A CA 1
ATOM 5450 C C . LEU A 1 706 ? -7.321 11.216 3.288 1.00 65.50 706 LEU A C 1
ATOM 5452 O O . LEU A 1 706 ? -6.965 12.227 3.894 1.00 65.50 706 LEU A O 1
ATOM 5456 N N . SER A 1 707 ? -8.146 11.242 2.250 1.00 65.44 707 SER A N 1
ATOM 5457 C CA . SER A 1 707 ? -8.684 12.475 1.709 1.00 65.44 707 SER A CA 1
ATOM 5458 C C . SER A 1 707 ? -9.876 12.990 2.521 1.00 65.44 707 SER A C 1
ATOM 5460 O O . SER A 1 707 ? -10.426 12.301 3.383 1.00 65.44 707 SER A O 1
ATOM 5462 N N . GLY A 1 708 ? -10.234 14.256 2.296 1.00 62.75 708 GLY A N 1
ATOM 5463 C CA . GLY A 1 708 ? -11.276 14.941 3.058 1.00 62.75 708 GLY A CA 1
ATOM 5464 C C . GLY A 1 708 ? -12.701 14.528 2.685 1.00 62.75 708 GLY A C 1
ATOM 5465 O O . GLY A 1 708 ? -13.600 14.727 3.497 1.00 62.75 708 GLY A O 1
ATOM 5466 N N . SER A 1 709 ? -12.935 13.969 1.503 1.00 67.81 709 SER A N 1
ATOM 5467 C CA . SER A 1 709 ? -14.247 13.472 1.075 1.00 67.81 709 SER A CA 1
ATOM 5468 C C . SER A 1 709 ? -14.456 12.029 1.529 1.00 67.81 709 SER A C 1
ATOM 5470 O O . SER A 1 709 ? -13.530 11.223 1.538 1.00 67.81 709 SER A O 1
ATOM 5472 N N . GLU A 1 710 ? -15.684 11.665 1.898 1.00 65.06 710 GLU A N 1
ATOM 5473 C CA . GLU A 1 710 ? -15.956 10.343 2.473 1.00 65.06 710 GLU A CA 1
ATOM 5474 C C . GLU A 1 710 ? -15.958 9.230 1.413 1.00 65.06 710 GLU A C 1
ATOM 5476 O O . GLU A 1 710 ? -15.956 8.044 1.746 1.00 65.06 710 GLU A O 1
ATOM 5481 N N . ASN A 1 711 ? -16.018 9.605 0.127 1.00 71.69 711 ASN A N 1
ATOM 5482 C CA . ASN A 1 711 ? -16.076 8.692 -1.011 1.00 71.69 711 ASN A CA 1
ATOM 5483 C C . ASN A 1 711 ? -15.892 9.382 -2.373 1.00 71.69 711 ASN A C 1
ATOM 5485 O O . ASN A 1 711 ? -15.981 10.600 -2.485 1.00 71.69 711 ASN A O 1
ATOM 5489 N N . VAL A 1 712 ? -15.788 8.566 -3.428 1.00 81.38 712 VAL A N 1
ATOM 5490 C CA . VAL A 1 712 ? -15.614 9.009 -4.823 1.00 81.38 712 VAL A CA 1
ATOM 5491 C C . VAL A 1 712 ? -16.738 9.902 -5.338 1.00 81.38 712 VAL A C 1
ATOM 5493 O O . VAL A 1 712 ? -16.449 10.845 -6.064 1.00 81.38 712 VAL A O 1
ATOM 5496 N N . VAL A 1 713 ? -18.005 9.620 -5.014 1.00 80.19 713 VAL A N 1
ATOM 5497 C CA . VAL A 1 713 ? -19.143 10.406 -5.527 1.00 80.19 713 VAL A CA 1
ATOM 5498 C C . VAL A 1 713 ? -19.091 11.821 -4.964 1.00 80.19 713 VAL A C 1
ATOM 5500 O O . VAL A 1 713 ? -19.128 12.779 -5.725 1.00 80.19 713 VAL A O 1
ATOM 5503 N N . GLU A 1 714 ? -18.909 11.946 -3.649 1.00 78.56 714 GLU A N 1
ATOM 5504 C CA . GLU A 1 714 ? -18.750 13.249 -2.993 1.00 78.56 714 GLU A CA 1
ATOM 5505 C C . GLU A 1 714 ? -17.501 13.977 -3.499 1.00 78.56 714 GLU A C 1
ATOM 5507 O O . GLU A 1 714 ? -17.601 15.128 -3.912 1.00 78.56 714 GLU A O 1
ATOM 5512 N N . ALA A 1 715 ? -16.354 13.292 -3.564 1.00 85.62 715 ALA A N 1
ATOM 5513 C CA . ALA A 1 715 ? -15.114 13.878 -4.065 1.00 85.62 715 ALA A CA 1
ATOM 5514 C C . ALA A 1 715 ? -15.263 14.387 -5.510 1.00 85.62 715 ALA A C 1
ATOM 5516 O O . ALA A 1 715 ? -14.786 15.469 -5.844 1.00 85.62 715 ALA A O 1
ATOM 5517 N N . ARG A 1 716 ? -15.966 13.632 -6.365 1.00 88.69 716 ARG A N 1
ATOM 5518 C CA . ARG A 1 716 ? -16.259 14.002 -7.757 1.00 88.69 716 ARG A CA 1
ATOM 5519 C C . ARG A 1 716 ? -17.178 15.216 -7.835 1.00 88.69 716 ARG A C 1
ATOM 5521 O O . ARG A 1 716 ? -16.917 16.113 -8.631 1.00 88.69 716 ARG A O 1
ATOM 5528 N N . GLU A 1 717 ? -18.246 15.247 -7.045 1.00 84.94 717 GLU A N 1
ATOM 5529 C CA . GLU A 1 717 ? -19.187 16.372 -7.015 1.00 84.94 717 GLU A CA 1
ATOM 5530 C C . GLU A 1 717 ? -18.516 17.650 -6.502 1.00 84.94 717 GLU A C 1
ATOM 5532 O O . GLU A 1 717 ? -18.634 18.698 -7.133 1.00 84.94 717 GLU A O 1
ATOM 5537 N N . ASP A 1 718 ? -17.755 17.554 -5.413 1.00 84.31 718 ASP A N 1
ATOM 5538 C CA . ASP A 1 718 ? -17.022 18.684 -4.845 1.00 84.31 718 ASP A CA 1
ATOM 5539 C C . ASP A 1 718 ? -15.924 19.188 -5.792 1.00 84.31 718 ASP A C 1
ATOM 5541 O O . ASP A 1 718 ? -15.707 20.396 -5.915 1.00 84.31 718 ASP A O 1
ATOM 5545 N N . PHE A 1 719 ? -15.240 18.278 -6.490 1.00 91.25 719 PHE A N 1
ATOM 5546 C CA . PHE A 1 719 ? -14.290 18.641 -7.536 1.00 91.25 719 PHE A CA 1
ATOM 5547 C C . PHE A 1 719 ? -14.979 19.367 -8.698 1.00 91.25 719 PHE A C 1
ATOM 5549 O O . PHE A 1 719 ? -14.490 20.408 -9.134 1.00 91.25 719 PHE A O 1
ATOM 5556 N N . ILE A 1 720 ? -16.130 18.878 -9.172 1.00 89.56 720 ILE A N 1
ATOM 5557 C CA . ILE A 1 720 ? -16.900 19.535 -10.238 1.00 89.56 720 ILE A CA 1
ATOM 5558 C C . ILE A 1 720 ? -17.377 20.926 -9.811 1.00 89.56 720 ILE A C 1
ATOM 5560 O O . ILE A 1 720 ? -17.308 21.864 -10.604 1.00 89.56 720 ILE A O 1
ATOM 5564 N N . ASP A 1 721 ? -17.807 21.097 -8.564 1.00 86.12 721 ASP A N 1
ATOM 5565 C CA . ASP A 1 721 ? -18.196 22.408 -8.045 1.00 86.12 721 ASP A CA 1
ATOM 5566 C C . ASP A 1 721 ? -17.009 23.381 -7.993 1.00 86.12 721 ASP A C 1
ATOM 5568 O O . ASP A 1 721 ? -17.127 24.524 -8.443 1.00 86.12 721 ASP A O 1
ATOM 5572 N N . ALA A 1 722 ? -15.846 22.926 -7.520 1.00 89.06 722 ALA A N 1
ATOM 5573 C CA . ALA A 1 722 ? -14.615 23.717 -7.540 1.00 89.06 722 ALA A CA 1
ATOM 5574 C C . ALA A 1 722 ? -14.172 24.077 -8.966 1.00 89.06 722 ALA A C 1
ATOM 5576 O O . ALA A 1 722 ? -13.724 25.198 -9.224 1.00 89.06 722 ALA A O 1
ATOM 5577 N N . LEU A 1 723 ? -14.333 23.145 -9.904 1.00 91.94 723 LEU A N 1
ATOM 5578 C CA . LEU A 1 723 ? -14.028 23.331 -11.317 1.00 91.94 723 LEU A CA 1
ATOM 5579 C C . LEU A 1 723 ? -14.937 24.399 -11.942 1.00 91.94 723 LEU A C 1
ATOM 5581 O O . LEU A 1 723 ? -14.439 25.325 -12.589 1.00 91.94 723 LEU A O 1
ATOM 5585 N N . LYS A 1 724 ? -16.248 24.339 -11.667 1.00 88.62 724 LYS A N 1
ATOM 5586 C CA . LYS A 1 724 ? -17.234 25.353 -12.081 1.00 88.62 724 LYS A CA 1
ATOM 5587 C C . LYS A 1 724 ? -16.914 26.726 -11.509 1.00 88.62 724 LYS A C 1
ATOM 5589 O O . LYS A 1 724 ? -16.853 27.700 -12.255 1.00 88.62 724 LYS A O 1
ATOM 5594 N N . ALA A 1 725 ? -16.661 26.804 -10.203 1.00 88.44 725 ALA A N 1
ATOM 5595 C CA . ALA A 1 725 ? -16.295 28.051 -9.532 1.00 88.44 725 ALA A CA 1
ATOM 5596 C C . ALA A 1 725 ? -14.991 28.651 -10.092 1.00 88.44 725 ALA A C 1
ATOM 5598 O O . ALA A 1 725 ? -14.820 29.869 -10.128 1.00 88.44 725 ALA A O 1
ATOM 5599 N N . SER A 1 726 ? -14.090 27.799 -10.585 1.00 88.62 726 SER A N 1
ATOM 5600 C CA . SER A 1 726 ? -12.841 28.205 -11.228 1.00 88.62 726 SER A CA 1
ATOM 5601 C C . SER A 1 726 ? -13.017 28.679 -12.677 1.00 88.62 726 SER A C 1
ATOM 5603 O O . SER A 1 726 ? -12.072 29.239 -13.238 1.00 88.62 726 SER A O 1
ATOM 5605 N N . GLY A 1 727 ? -14.193 28.503 -13.286 1.00 90.50 727 GLY A N 1
ATOM 5606 C CA . GLY A 1 727 ? -14.465 28.868 -14.681 1.00 90.50 727 GLY A CA 1
ATOM 5607 C C . GLY A 1 727 ? -13.860 27.909 -15.713 1.00 90.50 727 GLY A C 1
ATOM 5608 O O . GLY A 1 727 ? -13.673 28.299 -16.863 1.00 90.50 727 GLY A O 1
ATOM 5609 N N . LEU A 1 728 ? -13.518 26.683 -15.308 1.00 89.75 728 LEU A N 1
ATOM 5610 C CA . LEU A 1 728 ? -13.039 25.628 -16.206 1.00 89.75 728 LEU A CA 1
ATOM 5611 C C . LEU A 1 728 ? -14.209 24.935 -16.932 1.00 89.75 728 LEU A C 1
ATOM 5613 O O . LEU A 1 728 ? -15.364 25.029 -16.516 1.00 89.75 728 LEU A O 1
ATOM 5617 N N . SER A 1 729 ? -13.912 24.233 -18.031 1.00 90.06 729 SER A N 1
ATOM 5618 C CA . SER A 1 729 ? -14.929 23.590 -18.875 1.00 90.06 729 SER A CA 1
ATOM 5619 C C . SER A 1 729 ? -15.506 22.327 -18.229 1.00 90.06 729 SER A C 1
ATOM 5621 O O . SER A 1 729 ? -14.841 21.293 -18.160 1.00 90.06 729 SER A O 1
ATOM 5623 N N . GLU A 1 730 ? -16.779 22.383 -17.827 1.00 89.75 730 GLU A N 1
ATOM 5624 C CA . GLU A 1 730 ? -17.514 21.220 -17.309 1.00 89.75 730 GLU A CA 1
ATOM 5625 C C . GLU A 1 730 ? -17.570 20.084 -18.335 1.00 89.75 730 GLU A C 1
ATOM 5627 O O . GLU A 1 730 ? -17.267 18.944 -18.002 1.00 89.75 730 GLU A O 1
ATOM 5632 N N . GLN A 1 731 ? -17.852 20.391 -19.605 1.00 90.19 731 GLN A N 1
ATOM 5633 C CA . GLN A 1 731 ? -17.936 19.379 -20.663 1.00 90.19 731 GLN A CA 1
ATOM 5634 C C . GLN A 1 731 ? -16.612 18.615 -20.839 1.00 90.19 731 GLN A C 1
ATOM 5636 O O . GLN A 1 731 ? -16.606 17.399 -21.056 1.00 90.19 731 GLN A O 1
ATOM 5641 N N . ARG A 1 732 ? -15.475 19.318 -20.745 1.00 90.56 732 ARG A N 1
ATOM 5642 C CA . ARG A 1 732 ? -14.149 18.692 -20.837 1.00 90.56 732 ARG A CA 1
ATOM 5643 C C . ARG A 1 732 ? -13.868 17.841 -19.597 1.00 90.56 732 ARG A C 1
ATOM 5645 O O . ARG A 1 732 ? -13.424 16.702 -19.731 1.00 90.56 732 ARG A O 1
ATOM 5652 N N . ALA A 1 733 ? -14.200 18.353 -18.414 1.00 91.31 733 ALA A N 1
ATOM 5653 C CA . ALA A 1 733 ? -14.075 17.616 -17.164 1.00 91.31 733 ALA A CA 1
ATOM 5654 C C . ALA A 1 733 ? -14.908 16.328 -17.169 1.00 91.31 733 ALA A C 1
ATOM 5656 O O . ALA A 1 733 ? -14.393 15.263 -16.846 1.00 91.31 733 ALA A O 1
ATOM 5657 N N . GLU A 1 734 ? -16.168 16.385 -17.603 1.00 91.56 734 GLU A N 1
ATOM 5658 C CA . GLU A 1 734 ? -17.047 15.218 -17.714 1.00 91.56 734 GLU A CA 1
ATOM 5659 C C . GLU A 1 734 ? -16.484 14.153 -18.660 1.00 91.56 734 GLU A C 1
ATOM 5661 O O . GLU A 1 734 ? -16.530 12.960 -18.342 1.00 91.56 734 GLU A O 1
ATOM 5666 N N . LYS A 1 735 ? -15.900 14.569 -19.794 1.00 93.31 735 LYS A N 1
ATOM 5667 C CA . LYS A 1 735 ? -15.201 13.661 -20.715 1.00 93.31 735 LYS A CA 1
ATOM 5668 C C . LYS A 1 735 ? -14.062 12.928 -20.001 1.00 93.31 735 LYS A C 1
ATOM 5670 O O . LYS A 1 735 ? -13.953 11.709 -20.137 1.00 93.31 735 LYS A O 1
ATOM 5675 N N . TYR A 1 736 ? -13.237 13.643 -19.238 1.00 95.44 736 TYR A N 1
ATOM 5676 C CA . TYR A 1 736 ? -12.122 13.049 -18.498 1.00 95.44 736 TYR A CA 1
ATOM 5677 C C . TYR A 1 736 ? -12.592 12.152 -17.358 1.00 95.44 736 TYR A C 1
ATOM 5679 O O . TYR A 1 736 ? -12.118 11.028 -17.242 1.00 95.44 736 TYR A O 1
ATOM 5687 N N . LEU A 1 737 ? -13.592 12.571 -16.585 1.00 94.25 737 LEU A N 1
ATOM 5688 C CA . LEU A 1 737 ? -14.171 11.749 -15.523 1.00 94.25 737 LEU A CA 1
ATOM 5689 C C . LEU A 1 737 ? -14.744 10.433 -16.067 1.00 94.25 737 LEU A C 1
ATOM 5691 O O . LEU A 1 737 ? -14.551 9.383 -15.464 1.00 94.25 737 LEU A O 1
ATOM 5695 N N . LYS A 1 738 ? -15.377 10.461 -17.245 1.00 93.88 738 LYS A N 1
ATOM 5696 C CA . LYS A 1 738 ? -15.847 9.244 -17.921 1.00 93.88 738 LYS A CA 1
ATOM 5697 C C . LYS A 1 738 ? -14.696 8.320 -18.339 1.00 93.88 738 LYS A C 1
ATOM 5699 O O . LYS A 1 738 ? -14.841 7.102 -18.266 1.00 93.88 738 LYS A O 1
ATOM 5704 N N . ALA A 1 739 ? -13.569 8.870 -18.791 1.00 94.19 739 ALA A N 1
ATOM 5705 C CA . ALA A 1 739 ? -12.379 8.078 -19.105 1.00 94.19 739 ALA A CA 1
ATOM 5706 C C . ALA A 1 739 ? -11.745 7.481 -17.835 1.00 94.19 739 ALA A C 1
ATOM 5708 O O . ALA A 1 739 ? -11.380 6.306 -17.828 1.00 94.19 739 ALA A O 1
ATOM 5709 N N . ILE A 1 740 ? -11.726 8.235 -16.730 1.00 95.94 740 ILE A N 1
ATOM 5710 C CA . ILE A 1 740 ? -11.292 7.749 -15.412 1.00 95.94 740 ILE A CA 1
ATOM 5711 C C . ILE A 1 740 ? -12.162 6.578 -14.947 1.00 95.94 740 ILE A C 1
ATOM 5713 O O . ILE A 1 740 ? -11.616 5.569 -14.513 1.00 95.94 740 ILE A O 1
ATOM 5717 N N . ASP A 1 741 ? -13.488 6.641 -15.118 1.00 91.62 741 ASP A N 1
ATOM 5718 C CA . ASP A 1 741 ? -14.388 5.518 -14.803 1.00 91.62 741 ASP A CA 1
ATOM 5719 C C . ASP A 1 741 ? -14.011 4.235 -15.587 1.00 91.62 741 ASP A C 1
ATOM 5721 O O . ASP A 1 741 ? -14.161 3.115 -15.089 1.00 91.62 741 ASP A O 1
ATOM 5725 N N . GLY A 1 742 ? -13.477 4.384 -16.807 1.00 92.06 742 GLY A N 1
ATOM 5726 C CA . GLY A 1 742 ? -12.892 3.290 -17.588 1.00 92.06 742 GLY A CA 1
ATOM 5727 C C . GLY A 1 742 ? -11.567 2.782 -17.008 1.00 92.06 742 GLY A C 1
ATOM 5728 O O . GLY A 1 742 ? -11.381 1.570 -16.868 1.00 92.06 742 GLY A O 1
ATOM 5729 N N . ASN A 1 743 ? -10.677 3.694 -16.610 1.00 92.50 743 ASN A N 1
ATOM 5730 C CA . ASN A 1 743 ? -9.387 3.368 -15.994 1.00 92.50 743 ASN A CA 1
ATOM 5731 C C . ASN A 1 743 ? -9.544 2.646 -14.651 1.00 92.50 743 ASN A C 1
ATOM 5733 O O . ASN A 1 743 ? -8.776 1.727 -14.379 1.00 92.50 743 ASN A O 1
ATOM 5737 N N . VAL A 1 744 ? -10.574 2.976 -13.861 1.00 91.75 744 VAL A N 1
ATOM 5738 C CA . VAL A 1 744 ? -10.896 2.272 -12.606 1.00 91.75 744 VAL A CA 1
ATOM 5739 C C . VAL A 1 744 ? -11.045 0.774 -12.840 1.00 91.75 744 VAL A C 1
ATOM 5741 O O . VAL A 1 744 ? -10.468 -0.026 -12.112 1.00 91.75 744 VAL A O 1
ATOM 5744 N N . ARG A 1 745 ? -11.769 0.388 -13.897 1.00 88.25 745 ARG A N 1
ATOM 5745 C CA . ARG A 1 745 ? -11.951 -1.024 -14.258 1.00 88.25 745 ARG A CA 1
ATOM 5746 C C . ARG A 1 745 ? -10.694 -1.622 -14.874 1.00 88.25 745 ARG A C 1
ATOM 5748 O O . ARG A 1 745 ? -10.367 -2.766 -14.587 1.00 88.25 745 ARG A O 1
ATOM 5755 N N . ARG A 1 746 ? -10.010 -0.862 -15.734 1.00 87.94 746 ARG A N 1
ATOM 5756 C CA . ARG A 1 746 ? -8.810 -1.329 -16.439 1.00 87.94 746 ARG A CA 1
ATOM 5757 C C . ARG A 1 746 ? -7.678 -1.659 -15.470 1.00 87.94 746 ARG A C 1
ATOM 5759 O O . ARG A 1 746 ? -7.035 -2.684 -15.631 1.00 87.94 746 ARG A O 1
ATOM 5766 N N . TYR A 1 747 ? -7.450 -0.814 -14.471 1.00 90.44 747 TYR A N 1
ATOM 5767 C CA . TYR A 1 747 ? -6.288 -0.899 -13.587 1.00 90.44 747 TYR A CA 1
ATOM 5768 C C . TYR A 1 747 ? -6.618 -1.344 -12.155 1.00 90.44 747 TYR A C 1
ATOM 5770 O O . TYR A 1 747 ? -5.725 -1.332 -11.310 1.00 90.44 747 TYR A O 1
ATOM 5778 N N . ASP A 1 748 ? -7.865 -1.758 -11.900 1.00 90.81 748 ASP A N 1
ATOM 5779 C CA . ASP A 1 748 ? -8.366 -2.173 -10.579 1.00 90.81 748 ASP A CA 1
ATOM 5780 C C . ASP A 1 748 ? -8.120 -1.107 -9.493 1.00 90.81 748 ASP A C 1
ATOM 5782 O O . ASP A 1 748 ? -7.555 -1.361 -8.428 1.00 90.81 748 ASP A O 1
ATOM 5786 N N . LEU A 1 749 ? -8.487 0.140 -9.809 1.00 91.31 749 LEU A N 1
ATOM 5787 C CA . LEU A 1 749 ? -8.236 1.276 -8.922 1.00 91.31 749 LEU A CA 1
ATOM 5788 C C . LEU A 1 749 ? -9.219 1.284 -7.762 1.00 91.31 749 LEU A C 1
ATOM 5790 O O . LEU A 1 749 ? -10.436 1.167 -7.943 1.00 91.31 749 LEU A O 1
ATOM 5794 N N . LYS A 1 750 ? -8.689 1.502 -6.559 1.00 87.88 750 LYS A N 1
ATOM 5795 C CA . LYS A 1 750 ? -9.510 1.561 -5.355 1.00 87.88 750 LYS A CA 1
ATOM 5796 C C . LYS A 1 750 ? -10.313 2.864 -5.317 1.00 87.88 750 LYS A C 1
ATOM 5798 O O . LYS A 1 750 ? -9.766 3.921 -5.648 1.00 87.88 750 LYS A O 1
ATOM 5803 N N . PRO A 1 751 ? -11.582 2.840 -4.869 1.00 83.81 751 PRO A N 1
ATOM 5804 C CA . PRO A 1 751 ? -12.381 4.053 -4.716 1.00 83.81 751 PRO A CA 1
ATOM 5805 C C . PRO A 1 751 ? -11.671 5.134 -3.889 1.00 83.81 751 PRO A C 1
ATOM 5807 O O . PRO A 1 751 ? -11.725 6.311 -4.228 1.00 83.81 751 PRO A O 1
ATOM 5810 N N . GLU A 1 752 ? -10.944 4.752 -2.843 1.00 81.06 752 GLU A N 1
ATOM 5811 C CA . GLU A 1 752 ? -10.233 5.695 -1.977 1.00 81.06 752 GLU A CA 1
ATOM 5812 C C . GLU A 1 752 ? -9.130 6.454 -2.733 1.00 81.06 752 GLU A C 1
ATOM 5814 O O . GLU A 1 752 ? -8.946 7.646 -2.500 1.00 81.06 752 GLU A O 1
ATOM 5819 N N . GLN A 1 753 ? -8.451 5.808 -3.690 1.00 89.12 753 GLN A N 1
ATOM 5820 C CA . GLN A 1 753 ? -7.435 6.460 -4.524 1.00 89.12 753 GLN A CA 1
ATOM 5821 C C . GLN A 1 753 ? -8.065 7.497 -5.460 1.00 89.12 753 GLN A C 1
ATOM 5823 O O . GLN A 1 753 ? -7.561 8.605 -5.616 1.00 89.12 753 GLN A O 1
ATOM 5828 N N . ILE A 1 754 ? -9.210 7.174 -6.060 1.00 93.94 754 ILE A N 1
ATOM 5829 C CA . ILE A 1 754 ? -9.912 8.115 -6.940 1.00 93.94 754 ILE A CA 1
ATOM 5830 C C . ILE A 1 754 ? -10.463 9.304 -6.150 1.00 93.94 754 ILE A C 1
ATOM 5832 O O . ILE A 1 754 ? -10.335 10.448 -6.586 1.00 93.94 754 ILE A O 1
ATOM 5836 N N . ALA A 1 755 ? -11.042 9.050 -4.974 1.00 88.62 755 ALA A N 1
ATOM 5837 C CA . ALA A 1 755 ? -11.522 10.109 -4.092 1.00 88.62 755 ALA A CA 1
ATOM 5838 C C . ALA A 1 755 ? -10.376 11.051 -3.688 1.00 88.62 755 ALA A C 1
ATOM 5840 O O . ALA A 1 755 ? -10.511 12.269 -3.807 1.00 88.62 755 ALA A O 1
ATOM 5841 N N . ALA A 1 756 ? -9.222 10.491 -3.312 1.00 88.12 756 ALA A N 1
ATOM 5842 C CA . ALA A 1 756 ? -8.033 11.266 -2.981 1.00 88.12 756 ALA A CA 1
ATOM 5843 C C . ALA A 1 756 ? -7.486 12.067 -4.167 1.00 88.12 756 ALA A C 1
ATOM 5845 O O . ALA A 1 756 ? -7.093 13.220 -3.990 1.00 88.12 756 ALA A O 1
ATOM 5846 N N . ALA A 1 757 ? -7.508 11.507 -5.378 1.00 95.56 757 ALA A N 1
ATOM 5847 C CA . ALA A 1 757 ? -7.119 12.232 -6.581 1.00 95.56 757 ALA A CA 1
ATOM 5848 C C . ALA A 1 757 ? -7.995 13.479 -6.797 1.00 95.56 757 ALA A C 1
ATOM 5850 O O . ALA A 1 757 ? -7.472 14.582 -6.961 1.00 95.56 757 ALA A O 1
ATOM 5851 N N . PHE A 1 758 ? -9.322 13.331 -6.727 1.00 95.94 758 PHE A N 1
ATOM 5852 C CA . PHE A 1 758 ? -10.252 14.453 -6.889 1.00 95.94 758 PHE A CA 1
ATOM 5853 C C . PHE A 1 758 ? -10.138 15.486 -5.773 1.00 95.94 758 PHE A C 1
ATOM 5855 O O . PHE A 1 758 ? -10.151 16.681 -6.059 1.00 95.94 758 PHE A O 1
ATOM 5862 N N . ASP A 1 759 ? -9.952 15.056 -4.527 1.00 90.81 759 ASP A N 1
ATOM 5863 C CA . ASP A 1 759 ? -9.734 15.974 -3.411 1.00 90.81 759 ASP A CA 1
ATOM 5864 C C . ASP A 1 759 ? -8.448 16.789 -3.573 1.00 90.81 759 ASP A C 1
ATOM 5866 O O . ASP A 1 759 ? -8.464 17.994 -3.325 1.00 90.81 759 ASP A O 1
ATOM 5870 N N . ASN A 1 760 ? -7.358 16.167 -4.036 1.00 94.94 760 ASN A N 1
ATOM 5871 C CA . ASN A 1 760 ? -6.099 16.867 -4.287 1.00 94.94 760 ASN A CA 1
ATOM 5872 C C . ASN A 1 760 ? -6.236 17.903 -5.414 1.00 94.94 760 ASN A C 1
ATOM 5874 O O . ASN A 1 760 ? -5.763 19.033 -5.272 1.00 94.94 760 ASN A O 1
ATOM 5878 N N . LEU A 1 761 ? -6.916 17.554 -6.512 1.00 96.44 761 LEU A N 1
ATOM 5879 C CA . LEU A 1 761 ? -7.178 18.495 -7.606 1.00 96.44 761 LEU A CA 1
ATOM 5880 C C . LEU A 1 761 ? -8.142 19.614 -7.184 1.00 96.44 761 LEU A C 1
ATOM 5882 O O . LEU A 1 761 ? -7.948 20.768 -7.563 1.00 96.44 761 LEU A O 1
ATOM 5886 N N . ARG A 1 762 ? -9.153 19.302 -6.366 1.00 94.44 762 ARG A N 1
ATOM 5887 C CA . ARG A 1 762 ? -10.058 20.294 -5.770 1.00 94.44 762 ARG A CA 1
ATOM 5888 C C . ARG A 1 762 ? -9.277 21.281 -4.910 1.00 94.44 762 ARG A C 1
ATOM 5890 O O . ARG A 1 762 ? -9.423 22.483 -5.095 1.00 94.44 762 ARG A O 1
ATOM 5897 N N . GLU A 1 763 ? -8.435 20.789 -4.006 1.00 91.56 763 GLU A N 1
ATOM 5898 C CA . GLU A 1 763 ? -7.622 21.624 -3.116 1.00 91.56 763 GLU A CA 1
ATOM 5899 C C . GLU A 1 763 ? -6.677 22.540 -3.909 1.00 91.56 763 GLU A C 1
ATOM 5901 O O . GLU A 1 763 ? -6.567 23.725 -3.596 1.00 91.56 763 GLU A O 1
ATOM 5906 N N . LEU A 1 764 ? -6.077 22.045 -4.998 1.00 94.12 764 LEU A N 1
ATOM 5907 C CA . LEU A 1 764 ? -5.264 22.862 -5.906 1.00 94.12 764 LEU A CA 1
ATOM 5908 C C . LEU A 1 764 ? -6.056 24.031 -6.531 1.00 94.12 764 LEU A C 1
ATOM 5910 O O . LEU A 1 764 ? -5.514 25.130 -6.690 1.00 94.12 764 LEU A O 1
ATOM 5914 N N . LEU A 1 765 ? -7.336 23.812 -6.856 1.00 93.00 765 LEU A N 1
ATOM 5915 C CA . LEU A 1 765 ? -8.236 24.831 -7.411 1.00 93.00 765 LEU A CA 1
ATOM 5916 C C . LEU A 1 765 ? -8.726 25.832 -6.357 1.00 93.00 765 LEU A C 1
ATOM 5918 O O . LEU A 1 765 ? -8.811 27.028 -6.642 1.00 93.00 765 LEU A O 1
ATOM 5922 N N . THR A 1 766 ? -9.071 25.358 -5.158 1.00 89.12 766 THR A N 1
ATOM 5923 C CA . THR A 1 766 ? -9.779 26.161 -4.149 1.00 89.12 766 THR A CA 1
ATOM 5924 C C . THR A 1 766 ? -8.884 26.753 -3.072 1.00 89.12 766 THR A C 1
ATOM 5926 O O . THR A 1 766 ? -9.367 27.578 -2.297 1.00 89.12 766 THR A O 1
ATOM 5929 N N . SER A 1 767 ? -7.619 26.331 -2.970 1.00 85.31 767 SER A N 1
ATOM 5930 C CA . SER A 1 767 ? -6.749 26.777 -1.883 1.00 85.31 767 SER A CA 1
ATOM 5931 C C . SER A 1 767 ? -6.617 28.309 -1.866 1.00 85.31 767 SER A C 1
ATOM 5933 O O . SER A 1 767 ? -6.269 28.913 -2.894 1.00 85.31 767 SER A O 1
ATOM 5935 N N . PRO A 1 768 ? -6.874 28.955 -0.709 1.00 77.44 768 PRO A N 1
ATOM 5936 C CA . PRO A 1 768 ? -6.664 30.388 -0.538 1.00 77.44 768 PRO A CA 1
ATOM 5937 C C . PRO A 1 768 ? -5.176 30.735 -0.400 1.00 77.44 768 PRO A C 1
ATOM 5939 O O . PRO A 1 768 ? -4.812 31.913 -0.454 1.00 77.44 768 PRO A O 1
ATOM 5942 N N . GLU A 1 769 ? -4.313 29.733 -0.205 1.00 77.25 769 GLU A N 1
ATOM 5943 C CA . GLU A 1 769 ? -2.885 29.940 -0.035 1.00 77.25 769 GLU A CA 1
ATOM 5944 C C . GLU A 1 769 ? -2.257 30.516 -1.305 1.00 77.25 769 GLU A C 1
ATOM 5946 O O . GLU A 1 769 ? -2.541 30.127 -2.446 1.00 77.25 769 GLU A O 1
ATOM 5951 N N . LYS A 1 770 ? -1.366 31.486 -1.102 1.00 83.00 770 LYS A N 1
ATOM 5952 C CA . LYS A 1 770 ? -0.565 32.032 -2.190 1.00 83.00 770 LYS A CA 1
ATOM 5953 C C . LYS A 1 770 ? 0.584 31.075 -2.457 1.00 83.00 770 LYS A C 1
ATOM 5955 O O . LYS A 1 770 ? 1.556 31.060 -1.708 1.00 83.00 770 LYS A O 1
ATOM 5960 N N . SER A 1 771 ? 0.465 30.323 -3.546 1.00 89.69 771 SER A N 1
ATOM 5961 C CA . SER A 1 771 ? 1.577 29.524 -4.046 1.00 89.69 771 SER A CA 1
ATOM 5962 C C . SER A 1 771 ? 2.785 30.409 -4.365 1.00 89.69 771 SER A C 1
ATOM 5964 O O . SER A 1 771 ? 2.612 31.477 -4.966 1.00 89.69 771 SER A O 1
ATOM 5966 N N . PRO A 1 772 ? 4.005 29.988 -3.983 1.00 91.25 772 PRO A N 1
ATOM 5967 C CA . PRO A 1 772 ? 5.217 30.727 -4.303 1.00 91.25 772 PRO A CA 1
ATOM 5968 C C . PRO A 1 772 ? 5.569 30.650 -5.794 1.00 91.25 772 PRO A C 1
ATOM 5970 O O . PRO A 1 772 ? 6.320 31.503 -6.268 1.00 91.25 772 PRO A O 1
ATOM 5973 N N . TYR A 1 773 ? 5.066 29.643 -6.523 1.00 93.19 773 TYR A N 1
ATOM 5974 C CA . TYR A 1 773 ? 5.462 29.356 -7.911 1.00 93.19 773 TYR A CA 1
ATOM 5975 C C . TYR A 1 773 ? 4.354 29.618 -8.928 1.00 93.19 773 TYR A C 1
ATOM 5977 O O . TYR A 1 773 ? 4.667 30.054 -10.031 1.00 93.19 773 TYR A O 1
ATOM 5985 N N . PHE A 1 774 ? 3.086 29.402 -8.559 1.00 94.12 774 PHE A N 1
ATOM 5986 C CA . PHE A 1 774 ? 1.972 29.414 -9.508 1.00 94.12 774 PHE A CA 1
ATOM 5987 C C . PHE A 1 774 ? 0.858 30.373 -9.099 1.00 94.12 774 PHE A C 1
ATOM 5989 O O . PHE A 1 774 ? 0.284 30.297 -8.007 1.00 94.12 774 PHE A O 1
ATOM 5996 N N . ASN A 1 775 ? 0.467 31.247 -10.016 1.00 93.00 775 ASN A N 1
ATOM 5997 C CA . ASN A 1 775 ? -0.715 32.077 -9.846 1.00 93.00 775 ASN A CA 1
ATOM 5998 C C . ASN A 1 775 ? -2.012 31.249 -9.995 1.00 93.00 775 ASN A C 1
ATOM 6000 O O . ASN A 1 775 ? -2.001 30.082 -10.383 1.00 93.00 775 ASN A O 1
ATOM 6004 N N . ALA A 1 776 ? -3.163 31.847 -9.675 1.00 90.38 776 ALA A N 1
ATOM 6005 C CA . ALA A 1 776 ? -4.442 31.134 -9.697 1.00 90.38 776 ALA A CA 1
ATOM 6006 C C . ALA A 1 776 ? -4.841 30.608 -11.091 1.00 90.38 776 ALA A C 1
ATOM 6008 O O . ALA A 1 776 ? -5.512 29.586 -11.169 1.00 90.38 776 ALA A O 1
ATOM 6009 N N . ALA A 1 777 ? -4.456 31.279 -12.182 1.00 91.50 777 ALA A N 1
ATOM 6010 C CA . ALA A 1 777 ? -4.729 30.800 -13.538 1.00 91.50 777 ALA A CA 1
ATOM 6011 C C . ALA A 1 777 ? -3.834 29.606 -13.897 1.00 91.50 777 ALA A C 1
ATOM 6013 O O . ALA A 1 777 ? -4.326 28.615 -14.425 1.00 91.50 777 ALA A O 1
ATOM 6014 N N . GLU A 1 778 ? -2.554 29.650 -13.529 1.00 94.06 778 GLU A N 1
ATOM 6015 C CA . GLU A 1 778 ? -1.632 28.526 -13.725 1.00 94.06 778 GLU A CA 1
ATOM 6016 C C . GLU A 1 778 ? -2.075 27.295 -12.921 1.00 94.06 778 GLU A C 1
ATOM 6018 O O . GLU A 1 778 ? -2.104 26.188 -13.451 1.00 94.06 778 GLU A O 1
ATOM 6023 N N . ARG A 1 779 ? -2.539 27.464 -11.677 1.00 95.19 779 ARG A N 1
ATOM 6024 C CA . ARG A 1 779 ? -3.076 26.336 -10.891 1.00 95.19 779 ARG A CA 1
ATOM 6025 C C . ARG A 1 779 ? -4.304 25.683 -11.530 1.00 95.19 779 ARG A C 1
ATOM 6027 O O . ARG A 1 779 ? -4.469 24.471 -11.412 1.00 95.19 779 ARG A O 1
ATOM 6034 N N . LYS A 1 780 ? -5.135 26.448 -12.249 1.00 94.69 780 LYS A N 1
ATOM 6035 C CA . LYS A 1 780 ? -6.244 25.887 -13.040 1.00 94.69 780 LYS A CA 1
ATOM 6036 C C . LYS A 1 780 ? -5.722 25.027 -14.187 1.00 94.69 780 LYS A C 1
ATOM 6038 O O . LYS A 1 780 ? -6.203 23.912 -14.359 1.00 94.69 780 LYS A O 1
ATOM 6043 N N . THR A 1 781 ? -4.710 25.506 -14.912 1.00 93.81 781 THR A N 1
ATOM 6044 C CA . THR A 1 781 ? -4.052 24.729 -15.971 1.00 93.81 781 THR A CA 1
ATOM 6045 C C . THR A 1 781 ? -3.410 23.456 -15.416 1.00 93.81 781 THR A C 1
ATOM 6047 O O . THR A 1 781 ? -3.570 22.401 -16.024 1.00 93.81 781 THR A O 1
ATOM 6050 N N . LEU A 1 782 ? -2.752 23.507 -14.248 1.00 96.31 782 LEU A N 1
ATOM 6051 C CA . LEU A 1 782 ? -2.215 22.310 -13.580 1.00 96.31 782 LEU A CA 1
ATOM 6052 C C . LEU A 1 782 ? -3.318 21.304 -13.259 1.00 96.31 782 LEU A C 1
ATOM 6054 O O . LEU A 1 782 ? -3.185 20.132 -13.589 1.00 96.31 782 LEU A O 1
ATOM 6058 N N . ALA A 1 783 ? -4.416 21.749 -12.644 1.00 97.00 783 ALA A N 1
ATOM 6059 C CA . ALA A 1 783 ? -5.515 20.858 -12.289 1.00 97.00 783 ALA A CA 1
ATOM 6060 C C . ALA A 1 783 ? -6.155 20.210 -13.529 1.00 97.00 783 ALA A C 1
ATOM 6062 O O . ALA A 1 783 ? -6.470 19.021 -13.516 1.00 97.00 783 ALA A O 1
ATOM 6063 N N . GLU A 1 784 ? -6.323 20.973 -14.612 1.00 95.25 784 GLU A N 1
ATOM 6064 C CA . GLU A 1 784 ? -6.930 20.485 -15.850 1.00 95.25 784 GLU A CA 1
ATOM 6065 C C . GLU A 1 784 ? -6.010 19.530 -16.628 1.00 95.25 784 GLU A C 1
ATOM 6067 O O . GLU A 1 784 ? -6.470 18.489 -17.099 1.00 95.25 784 GLU A O 1
ATOM 6072 N N . THR A 1 785 ? -4.712 19.837 -16.719 1.00 96.31 785 THR A N 1
ATOM 6073 C CA . THR A 1 785 ? -3.713 18.953 -17.351 1.00 96.31 785 THR A CA 1
ATOM 6074 C C . THR A 1 785 ? -3.446 17.699 -16.516 1.00 96.31 785 THR A C 1
ATOM 6076 O O . THR A 1 785 ? -3.336 16.612 -17.073 1.00 96.31 785 THR A O 1
ATOM 6079 N N . ALA A 1 786 ? -3.471 17.787 -15.183 1.00 98.00 786 ALA A N 1
ATOM 6080 C CA . ALA A 1 786 ? -3.380 16.613 -14.317 1.00 98.00 786 ALA A CA 1
ATOM 6081 C C . ALA A 1 786 ? -4.612 15.703 -14.443 1.00 98.00 786 ALA A C 1
ATOM 6083 O O . ALA A 1 786 ? -4.471 14.485 -14.555 1.00 98.00 786 ALA A O 1
ATOM 6084 N N . LEU A 1 787 ? -5.823 16.277 -14.483 1.00 97.44 787 LEU A N 1
ATOM 6085 C CA . LEU A 1 787 ? -7.047 15.511 -14.741 1.00 97.44 787 LEU A CA 1
ATOM 6086 C C . LEU A 1 787 ? -6.985 14.815 -16.109 1.00 97.44 787 LEU A C 1
ATOM 6088 O O . LEU A 1 787 ? -7.380 13.655 -16.229 1.00 97.44 787 LEU A O 1
ATOM 6092 N N . HIS A 1 788 ? -6.473 15.515 -17.125 1.00 96.19 788 HIS A N 1
ATOM 6093 C CA . HIS A 1 788 ? -6.246 14.962 -18.455 1.00 96.19 788 HIS A CA 1
ATOM 6094 C C . HIS A 1 788 ? -5.277 13.768 -18.429 1.00 96.19 788 HIS A C 1
ATOM 6096 O O . HIS A 1 788 ? -5.628 12.716 -18.961 1.00 96.19 788 HIS A O 1
ATOM 6102 N N . ASN A 1 789 ? -4.125 13.894 -17.766 1.00 96.75 789 ASN A N 1
ATOM 6103 C CA . ASN A 1 789 ? -3.102 12.844 -17.684 1.00 96.75 789 ASN A CA 1
ATOM 6104 C C . ASN A 1 789 ? -3.606 11.596 -16.943 1.00 96.75 789 ASN A C 1
ATOM 6106 O O . ASN A 1 789 ? -3.384 10.470 -17.386 1.00 96.75 789 ASN A O 1
ATOM 6110 N N . ILE A 1 790 ? -4.365 11.772 -15.857 1.00 97.69 790 ILE A N 1
ATOM 6111 C CA . ILE A 1 790 ? -5.006 10.658 -15.138 1.00 97.69 790 ILE A CA 1
ATOM 6112 C C . ILE A 1 790 ? -6.047 9.953 -16.028 1.00 97.69 790 ILE A C 1
ATOM 6114 O O . ILE A 1 790 ? -6.150 8.721 -16.041 1.00 97.69 790 ILE A O 1
ATOM 6118 N N . ALA A 1 791 ? -6.825 10.724 -16.790 1.00 96.44 791 ALA A N 1
ATOM 6119 C CA . ALA A 1 791 ? -7.843 10.201 -17.694 1.00 96.44 791 ALA A CA 1
ATOM 6120 C C . ALA A 1 791 ? -7.246 9.481 -18.914 1.00 96.44 791 ALA A C 1
ATOM 6122 O O . ALA A 1 791 ? -7.721 8.405 -19.281 1.00 96.44 791 ALA A O 1
ATOM 6123 N N . ASN A 1 792 ? -6.199 10.042 -19.518 1.00 93.50 792 ASN A N 1
ATOM 6124 C CA . ASN A 1 792 ? -5.613 9.597 -20.780 1.00 93.50 792 ASN A CA 1
ATOM 6125 C C . ASN A 1 792 ? -4.101 9.389 -20.620 1.00 93.50 792 ASN A C 1
ATOM 6127 O O . ASN A 1 792 ? -3.301 10.019 -21.296 1.00 93.50 792 ASN A O 1
ATOM 6131 N N . ASN A 1 793 ? -3.702 8.472 -19.736 1.00 92.94 793 ASN A N 1
ATOM 6132 C CA . ASN A 1 793 ? -2.287 8.204 -19.426 1.00 92.94 793 ASN A CA 1
ATOM 6133 C C . ASN A 1 793 ? -1.416 7.808 -20.635 1.00 92.94 793 ASN A C 1
ATOM 6135 O O . ASN A 1 793 ? -0.205 7.930 -20.554 1.00 92.94 793 ASN A O 1
ATOM 6139 N N . MET A 1 794 ? -2.007 7.366 -21.749 1.00 89.50 794 MET A N 1
ATOM 6140 C CA . MET A 1 794 ? -1.284 7.088 -23.000 1.00 89.50 794 MET A CA 1
ATOM 6141 C C . MET A 1 794 ? -0.992 8.338 -23.850 1.00 89.50 794 MET A C 1
ATOM 6143 O O . MET A 1 794 ? -0.305 8.230 -24.861 1.00 89.50 794 MET A O 1
ATOM 6147 N N . GLU A 1 795 ? -1.567 9.489 -23.494 1.00 90.12 795 GLU A N 1
ATOM 6148 C CA . GLU A 1 795 ? -1.342 10.787 -24.149 1.00 90.12 795 GLU A CA 1
ATOM 6149 C C . GLU A 1 795 ? -0.322 11.649 -23.377 1.00 90.12 795 GLU A C 1
ATOM 6151 O O . GLU A 1 795 ? -0.073 12.790 -23.757 1.00 90.12 795 GLU A O 1
ATOM 6156 N N . ILE A 1 796 ? 0.259 11.110 -22.297 1.00 92.88 796 ILE A N 1
ATOM 6157 C CA . ILE A 1 796 ? 1.390 11.720 -21.590 1.00 92.88 796 ILE A CA 1
ATOM 6158 C C . ILE A 1 796 ? 2.626 11.598 -22.487 1.00 92.88 796 ILE A C 1
ATOM 6160 O O . ILE A 1 796 ? 2.958 10.503 -22.936 1.00 92.88 796 ILE A O 1
ATOM 6164 N N . ASP A 1 797 ? 3.297 12.721 -22.724 1.00 90.06 797 ASP A N 1
ATOM 6165 C CA . ASP A 1 797 ? 4.409 12.836 -23.667 1.00 90.06 797 ASP A CA 1
ATOM 6166 C C . ASP A 1 797 ? 5.506 13.719 -23.054 1.00 90.06 797 ASP A C 1
ATOM 6168 O O . ASP A 1 797 ? 5.209 14.740 -22.425 1.00 90.06 797 ASP A O 1
ATOM 6172 N N . GLN A 1 798 ? 6.768 13.326 -23.242 1.00 87.00 798 GLN A N 1
ATOM 6173 C CA . GLN A 1 798 ? 7.933 14.067 -22.749 1.00 87.00 798 GLN A CA 1
ATOM 6174 C C . GLN A 1 798 ? 8.199 15.341 -23.575 1.00 87.00 798 GLN A C 1
ATOM 6176 O O . GLN A 1 798 ? 9.008 16.188 -23.195 1.00 87.00 798 GLN A O 1
ATOM 6181 N N . GLY A 1 799 ? 7.553 15.466 -24.736 1.00 88.25 799 GLY A N 1
ATOM 6182 C CA . GLY A 1 799 ? 7.780 16.520 -25.704 1.00 88.25 799 GLY A CA 1
ATOM 6183 C C . GLY A 1 799 ? 9.190 16.469 -26.289 1.00 88.25 799 GLY A C 1
ATOM 6184 O O . GLY A 1 799 ? 9.755 15.406 -26.548 1.00 88.25 799 GLY A O 1
ATOM 6185 N N . SER A 1 800 ? 9.787 17.638 -26.475 1.00 85.44 800 SER A N 1
ATOM 6186 C CA . SER A 1 800 ? 11.165 17.825 -26.936 1.00 85.44 800 SER A CA 1
ATOM 6187 C C . SER A 1 800 ? 12.201 17.641 -25.819 1.00 85.44 800 SER A C 1
ATOM 6189 O O . SER A 1 800 ? 13.400 17.818 -26.056 1.00 85.44 800 SER A O 1
ATOM 6191 N N . HIS A 1 801 ? 11.764 17.295 -24.604 1.00 86.75 801 HIS A N 1
ATOM 6192 C CA . HIS A 1 801 ? 12.629 17.167 -23.438 1.00 86.75 801 HIS A CA 1
ATOM 6193 C C . HIS A 1 801 ? 13.195 15.760 -23.328 1.00 86.75 801 HIS A C 1
ATOM 6195 O O . HIS A 1 801 ? 12.500 14.795 -23.603 1.00 86.75 801 HIS A O 1
ATOM 6201 N N . PRO A 1 802 ? 14.436 15.573 -22.879 1.00 85.94 802 PRO A N 1
ATOM 6202 C CA . PRO A 1 802 ? 15.053 14.254 -22.763 1.00 85.94 802 PRO A CA 1
ATOM 6203 C C . PRO A 1 802 ? 14.634 13.474 -21.497 1.00 85.94 802 PRO A C 1
ATOM 6205 O O . PRO A 1 802 ? 15.475 12.951 -20.762 1.00 85.94 802 PRO A O 1
ATOM 6208 N N . THR A 1 803 ? 13.335 13.392 -21.211 1.00 89.88 803 THR A N 1
ATOM 6209 C CA . THR A 1 803 ? 12.788 12.872 -19.948 1.00 89.88 803 THR A CA 1
ATOM 6210 C C . THR A 1 803 ? 12.060 11.524 -20.047 1.00 89.88 803 THR A C 1
ATOM 6212 O O . THR A 1 803 ? 11.607 11.061 -19.006 1.00 89.88 803 THR A O 1
ATOM 6215 N N . CYS A 1 804 ? 12.063 10.828 -21.200 1.00 87.50 804 CYS A N 1
ATOM 6216 C CA . CYS A 1 804 ? 11.438 9.496 -21.440 1.00 87.50 804 CYS A CA 1
ATOM 6217 C C . CYS A 1 804 ? 11.426 8.536 -20.235 1.00 87.50 804 CYS A C 1
ATOM 6219 O O . CYS A 1 804 ? 10.410 7.980 -19.819 1.00 87.50 804 CYS A O 1
ATOM 6221 N N . ASN A 1 805 ? 12.599 8.369 -19.633 1.00 87.00 805 ASN A N 1
ATOM 6222 C CA . ASN A 1 805 ? 12.853 7.596 -18.427 1.00 87.00 805 ASN A CA 1
ATOM 6223 C C . ASN A 1 805 ? 11.859 7.900 -17.289 1.00 87.00 805 ASN A C 1
ATOM 6225 O O . ASN A 1 805 ? 11.239 7.001 -16.720 1.00 87.00 805 ASN A O 1
ATOM 6229 N N . VAL A 1 806 ? 11.692 9.184 -16.984 1.00 92.38 806 VAL A N 1
ATOM 6230 C CA . VAL A 1 806 ? 10.828 9.695 -15.920 1.00 92.38 806 VAL A CA 1
ATOM 6231 C C . VAL A 1 806 ? 9.379 9.799 -16.389 1.00 92.38 806 VAL A C 1
ATOM 6233 O O . VAL A 1 806 ? 8.482 9.512 -15.601 1.00 92.38 806 VAL A O 1
ATOM 6236 N N . THR A 1 807 ? 9.139 10.093 -17.667 1.00 94.12 807 THR A N 1
ATOM 6237 C CA . THR A 1 807 ? 7.804 10.047 -18.286 1.00 94.12 807 THR A CA 1
ATOM 6238 C C . THR A 1 807 ? 7.169 8.662 -18.127 1.00 94.12 807 THR A C 1
ATOM 6240 O O . THR A 1 807 ? 6.003 8.542 -17.774 1.00 94.12 807 THR A O 1
ATOM 6243 N N . THR A 1 808 ? 7.949 7.583 -18.229 1.00 93.06 808 THR A N 1
ATOM 6244 C CA . THR A 1 808 ? 7.466 6.218 -17.936 1.00 93.06 808 THR A CA 1
ATOM 6245 C C . THR A 1 808 ? 6.988 6.058 -16.483 1.00 93.06 808 THR A C 1
ATOM 6247 O O . THR A 1 808 ? 5.970 5.410 -16.220 1.00 93.06 808 THR A O 1
ATOM 6250 N N . VAL A 1 809 ? 7.688 6.672 -15.520 1.00 95.44 809 VAL A N 1
ATOM 6251 C CA . VAL A 1 809 ? 7.264 6.696 -14.106 1.00 95.44 809 VAL A CA 1
ATOM 6252 C C . VAL A 1 809 ? 5.992 7.525 -13.941 1.00 95.44 809 VAL A C 1
ATOM 6254 O O . VAL A 1 809 ? 5.089 7.130 -13.198 1.00 95.44 809 VAL A O 1
ATOM 6257 N N . GLU A 1 810 ? 5.888 8.643 -14.656 1.00 97.25 810 GLU A N 1
ATOM 6258 C CA . GLU A 1 810 ? 4.692 9.477 -14.698 1.00 97.25 810 GLU A CA 1
ATOM 6259 C C . GLU A 1 810 ? 3.477 8.688 -15.210 1.00 97.25 810 GLU A C 1
ATOM 6261 O O . GLU A 1 810 ? 2.451 8.646 -14.529 1.00 97.25 810 GLU A O 1
ATOM 6266 N N . VAL A 1 811 ? 3.604 8.011 -16.355 1.00 96.25 811 VAL A N 1
ATOM 6267 C CA . VAL A 1 811 ? 2.544 7.196 -16.969 1.00 96.25 811 VAL A CA 1
ATOM 6268 C C . VAL A 1 811 ? 2.053 6.122 -16.005 1.00 96.25 811 VAL A C 1
ATOM 6270 O O . VAL A 1 811 ? 0.845 5.979 -15.790 1.00 96.25 811 VAL A O 1
ATOM 6273 N N . TYR A 1 812 ? 2.976 5.390 -15.373 1.00 96.12 812 TYR A N 1
ATOM 6274 C CA . TYR A 1 812 ? 2.614 4.386 -14.374 1.00 96.12 812 TYR A CA 1
ATOM 6275 C C . TYR A 1 812 ? 1.893 5.013 -13.176 1.00 96.12 812 TYR A C 1
ATOM 6277 O O . TYR A 1 812 ? 0.875 4.487 -12.721 1.00 96.12 812 TYR A O 1
ATOM 6285 N N . THR A 1 813 ? 2.375 6.159 -12.693 1.00 97.25 813 THR A N 1
ATOM 6286 C CA . THR A 1 813 ? 1.770 6.874 -11.564 1.00 97.25 813 THR A CA 1
ATOM 6287 C C . THR A 1 813 ? 0.360 7.353 -11.906 1.00 97.25 813 THR A C 1
ATOM 6289 O O . THR A 1 813 ? -0.567 7.077 -11.154 1.00 97.25 813 THR A O 1
ATOM 6292 N N . ALA A 1 814 ? 0.149 7.983 -13.061 1.00 97.38 814 ALA A N 1
ATOM 6293 C CA . ALA A 1 814 ? -1.171 8.431 -13.504 1.00 97.38 814 ALA A CA 1
ATOM 6294 C C . ALA A 1 814 ? -2.156 7.261 -13.678 1.00 97.38 814 ALA A C 1
ATOM 6296 O O . ALA A 1 814 ? -3.336 7.383 -13.347 1.00 97.38 814 ALA A O 1
ATOM 6297 N N . ALA A 1 815 ? -1.673 6.117 -14.176 1.00 96.44 815 ALA A N 1
ATOM 6298 C CA . ALA A 1 815 ? -2.491 4.935 -14.429 1.00 96.44 815 ALA A CA 1
ATOM 6299 C C . ALA A 1 815 ? -2.855 4.150 -13.157 1.00 96.44 815 ALA A C 1
ATOM 6301 O O . ALA A 1 815 ? -3.979 3.661 -13.061 1.00 96.44 815 ALA A O 1
ATOM 6302 N N . ARG A 1 816 ? -1.919 3.990 -12.209 1.00 95.75 816 ARG A N 1
ATOM 6303 C CA . ARG A 1 816 ? -2.048 3.086 -11.044 1.00 95.75 816 ARG A CA 1
ATOM 6304 C C . ARG A 1 816 ? -2.170 3.791 -9.695 1.00 95.75 816 ARG A C 1
ATOM 6306 O O . ARG A 1 816 ? -2.688 3.196 -8.752 1.00 95.75 816 ARG A O 1
ATOM 6313 N N . HIS A 1 817 ? -1.724 5.040 -9.612 1.00 96.56 817 HIS A N 1
ATOM 6314 C CA . HIS A 1 817 ? -1.704 5.860 -8.396 1.00 96.56 817 HIS A CA 1
ATOM 6315 C C . HIS A 1 817 ? -2.168 7.292 -8.680 1.00 96.56 817 HIS A C 1
ATOM 6317 O O . HIS A 1 817 ? -1.425 8.248 -8.427 1.00 96.56 817 HIS A O 1
ATOM 6323 N N . PRO A 1 818 ? -3.388 7.481 -9.221 1.00 97.19 818 PRO A N 1
ATOM 6324 C CA . PRO A 1 818 ? -3.890 8.818 -9.532 1.00 97.19 818 PRO A CA 1
ATOM 6325 C C . PRO A 1 818 ? -3.955 9.723 -8.292 1.00 97.19 818 PRO A C 1
ATOM 6327 O O . PRO A 1 818 ? -3.839 10.942 -8.410 1.00 97.19 818 PRO A O 1
ATOM 6330 N N . ASP A 1 819 ? -4.084 9.134 -7.099 1.00 95.38 819 ASP A N 1
ATOM 6331 C CA . ASP A 1 819 ? -3.974 9.819 -5.815 1.00 95.38 819 ASP A CA 1
ATOM 6332 C C . ASP A 1 819 ? -2.593 10.449 -5.611 1.00 95.38 819 ASP A C 1
ATOM 6334 O O . ASP A 1 819 ? -2.514 11.641 -5.307 1.00 95.38 819 ASP A O 1
ATOM 6338 N N . GLN A 1 820 ? -1.515 9.687 -5.824 1.00 96.31 820 GLN A N 1
ATOM 6339 C CA . GLN A 1 820 ? -0.142 10.181 -5.674 1.00 96.31 820 GLN A CA 1
ATOM 6340 C C . GLN A 1 820 ? 0.232 11.153 -6.795 1.00 96.31 820 GLN A C 1
ATOM 6342 O O . GLN A 1 820 ? 0.903 12.150 -6.529 1.00 96.31 820 GLN A O 1
ATOM 6347 N N . TYR A 1 821 ? -0.262 10.921 -8.017 1.00 98.25 821 TYR A N 1
ATOM 6348 C CA . TYR A 1 821 ? -0.108 11.853 -9.134 1.00 98.25 821 TYR A CA 1
ATOM 6349 C C . TYR A 1 821 ? -0.674 13.235 -8.778 1.00 98.25 821 TYR A C 1
ATOM 6351 O O . TYR A 1 821 ? 0.036 14.242 -8.780 1.00 98.25 821 TYR A O 1
ATOM 6359 N N . ALA A 1 822 ? -1.960 13.281 -8.412 1.00 98.06 822 ALA A N 1
ATOM 6360 C CA . ALA A 1 822 ? -2.640 14.523 -8.067 1.00 98.06 822 ALA A CA 1
ATOM 6361 C C . ALA A 1 822 ? -2.045 15.172 -6.810 1.00 98.06 822 ALA A C 1
ATOM 6363 O O . ALA A 1 822 ? -1.959 16.398 -6.733 1.00 98.06 822 ALA A O 1
ATOM 6364 N N . ARG A 1 823 ? -1.605 14.365 -5.833 1.00 96.44 823 ARG A N 1
ATOM 6365 C CA . ARG A 1 823 ? -0.924 14.847 -4.628 1.00 96.44 823 ARG A CA 1
ATOM 6366 C C . ARG A 1 823 ? 0.375 15.572 -4.966 1.00 96.44 823 ARG A C 1
ATOM 6368 O O . ARG A 1 823 ? 0.568 16.674 -4.462 1.00 96.44 823 ARG A O 1
ATOM 6375 N N . LEU A 1 824 ? 1.233 14.993 -5.808 1.00 97.81 824 LEU A N 1
ATOM 6376 C CA . LEU A 1 824 ? 2.494 15.616 -6.220 1.00 97.81 824 LEU A CA 1
ATOM 6377 C C . LEU A 1 824 ? 2.225 16.958 -6.908 1.00 97.81 824 LEU A C 1
ATOM 6379 O O . LEU A 1 824 ? 2.755 17.983 -6.477 1.00 97.81 824 LEU A O 1
ATOM 6383 N N . VAL A 1 825 ? 1.341 16.971 -7.915 1.00 98.25 825 VAL A N 1
ATOM 6384 C CA . VAL A 1 825 ? 0.980 18.201 -8.642 1.00 98.25 825 VAL A CA 1
ATOM 6385 C C . VAL A 1 825 ? 0.429 19.263 -7.688 1.00 98.25 825 VAL A C 1
ATOM 6387 O O . VAL A 1 825 ? 0.798 20.432 -7.790 1.00 98.25 825 VAL A O 1
ATOM 6390 N N . LYS A 1 826 ? -0.413 18.869 -6.724 1.00 96.25 826 LYS A N 1
ATOM 6391 C CA . LYS A 1 826 ? -0.935 19.775 -5.700 1.00 96.25 826 LYS A CA 1
ATOM 6392 C C . LYS A 1 826 ? 0.167 20.328 -4.796 1.00 96.25 826 LYS A C 1
ATOM 6394 O O . LYS A 1 826 ? 0.243 21.541 -4.625 1.00 96.25 826 LYS A O 1
ATOM 6399 N N . GLU A 1 827 ? 0.985 19.471 -4.186 1.00 95.81 827 GLU A N 1
ATOM 6400 C CA . GLU A 1 827 ? 2.006 19.889 -3.217 1.00 95.81 827 GLU A CA 1
ATOM 6401 C C . GLU A 1 827 ? 2.997 20.869 -3.852 1.00 95.81 827 GLU A C 1
ATOM 6403 O O . GLU A 1 827 ? 3.229 21.952 -3.305 1.00 95.81 827 GLU A O 1
ATOM 6408 N N . VAL A 1 828 ? 3.493 20.560 -5.052 1.00 96.94 828 VAL A N 1
ATOM 6409 C CA . VAL A 1 828 ? 4.390 21.457 -5.792 1.00 96.94 828 VAL A CA 1
ATOM 6410 C C . VAL A 1 828 ? 3.640 22.706 -6.255 1.00 96.94 828 VAL A C 1
ATOM 6412 O O . VAL A 1 828 ? 4.143 23.820 -6.104 1.00 96.94 828 VAL A O 1
ATOM 6415 N N . GLY A 1 829 ? 2.407 22.541 -6.738 1.00 96.00 829 GLY A N 1
ATOM 6416 C CA . GLY A 1 829 ? 1.534 23.626 -7.179 1.00 96.00 829 GLY A CA 1
ATOM 6417 C C . GLY A 1 829 ? 1.210 24.650 -6.088 1.00 96.00 829 GLY A C 1
ATOM 6418 O O . GLY A 1 829 ? 1.062 25.834 -6.394 1.00 96.00 829 GLY A O 1
ATOM 6419 N N . LEU A 1 830 ? 1.128 24.229 -4.822 1.00 94.69 830 LEU A N 1
ATOM 6420 C CA . LEU A 1 830 ? 0.809 25.087 -3.677 1.00 94.69 830 LEU A CA 1
ATOM 6421 C C . LEU A 1 830 ? 2.037 25.554 -2.895 1.00 94.69 830 LEU A C 1
ATOM 6423 O O . LEU A 1 830 ? 2.045 26.680 -2.409 1.00 94.69 830 LEU A O 1
ATOM 6427 N N . THR A 1 831 ? 3.074 24.729 -2.775 1.00 94.88 831 THR A N 1
ATOM 6428 C CA . THR A 1 831 ? 4.179 24.986 -1.834 1.00 94.88 831 THR A CA 1
ATOM 6429 C C . THR A 1 831 ? 5.552 25.058 -2.492 1.00 94.88 831 THR A C 1
ATOM 6431 O O . THR A 1 831 ? 6.503 25.524 -1.864 1.00 94.88 831 THR A O 1
ATOM 6434 N N . GLY A 1 832 ? 5.678 24.594 -3.739 1.00 94.75 832 GLY A N 1
ATOM 6435 C CA . GLY A 1 832 ? 6.970 24.416 -4.399 1.00 94.75 832 GLY A CA 1
ATOM 6436 C C . GLY A 1 832 ? 7.811 23.257 -3.856 1.00 94.75 832 GLY A C 1
ATOM 6437 O O . GLY A 1 832 ? 8.986 23.118 -4.197 1.00 94.75 832 GLY A O 1
ATOM 6438 N N . LYS A 1 833 ? 7.227 22.433 -2.987 1.00 95.88 833 LYS A N 1
ATOM 6439 C CA . LYS A 1 833 ? 7.875 21.297 -2.337 1.00 95.88 833 LYS A CA 1
ATOM 6440 C C . LYS A 1 833 ? 7.054 20.042 -2.561 1.00 95.88 833 LYS A C 1
ATOM 6442 O O . LYS A 1 833 ? 5.853 20.121 -2.799 1.00 95.88 833 LYS A O 1
ATOM 6447 N N . TRP A 1 834 ? 7.702 18.894 -2.436 1.00 96.69 834 TRP A N 1
ATOM 6448 C CA . TRP A 1 834 ? 7.037 17.600 -2.509 1.00 96.69 834 TRP A CA 1
ATOM 6449 C C . TRP A 1 834 ? 7.542 16.663 -1.419 1.00 96.69 834 TRP A C 1
ATOM 6451 O O . TRP A 1 834 ? 8.745 16.585 -1.175 1.00 96.69 834 TRP A O 1
ATOM 6461 N N . THR A 1 835 ? 6.630 15.951 -0.762 1.00 94.00 835 THR A N 1
ATOM 6462 C CA . THR A 1 835 ? 6.952 14.931 0.237 1.00 94.00 835 THR A CA 1
ATOM 6463 C C . THR A 1 835 ? 6.848 13.541 -0.381 1.00 94.00 835 THR A C 1
ATOM 6465 O O . THR A 1 835 ? 5.761 13.082 -0.730 1.00 94.00 835 THR A O 1
ATOM 6468 N N . THR A 1 836 ? 7.988 12.860 -0.465 1.00 91.94 836 THR A N 1
ATOM 6469 C CA . THR A 1 836 ? 8.117 11.481 -0.958 1.00 91.94 836 THR A CA 1
ATOM 6470 C C . THR A 1 836 ? 7.344 10.479 -0.091 1.00 91.94 836 THR A C 1
ATOM 6472 O O . THR A 1 836 ? 7.009 10.753 1.066 1.00 91.94 836 THR A O 1
ATOM 6475 N N . SER A 1 837 ? 7.110 9.280 -0.625 1.00 89.44 837 SER A N 1
ATOM 6476 C CA . SER A 1 837 ? 6.525 8.129 0.085 1.00 89.44 837 SER A CA 1
ATOM 6477 C C . SER A 1 837 ? 7.289 7.753 1.365 1.00 89.44 837 SER A C 1
ATOM 6479 O O . SER A 1 837 ? 6.705 7.246 2.318 1.00 89.44 837 SER A O 1
ATOM 6481 N N . GLU A 1 838 ? 8.587 8.053 1.409 1.00 85.56 838 GLU A N 1
ATOM 6482 C CA . GLU A 1 838 ? 9.482 7.813 2.544 1.00 85.56 838 GLU A CA 1
ATOM 6483 C C . GLU A 1 838 ? 9.480 8.966 3.568 1.00 85.56 838 GLU A C 1
ATOM 6485 O O . GLU A 1 838 ? 10.247 8.954 4.530 1.00 85.56 838 GLU A O 1
ATOM 6490 N N . GLY A 1 839 ? 8.653 9.996 3.363 1.00 84.69 839 GLY A N 1
ATOM 6491 C CA . GLY A 1 839 ? 8.517 11.138 4.271 1.00 84.69 839 GLY A CA 1
ATOM 6492 C C . GLY A 1 839 ? 9.600 12.213 4.130 1.00 84.69 839 GLY A C 1
ATOM 6493 O O . GLY A 1 839 ? 9.624 13.158 4.921 1.00 84.69 839 GLY A O 1
ATOM 6494 N N . ARG A 1 840 ? 10.490 12.114 3.133 1.00 89.56 840 ARG A N 1
ATOM 6495 C CA . ARG A 1 840 ? 11.480 13.163 2.826 1.00 89.56 840 ARG A CA 1
ATOM 6496 C C . ARG A 1 840 ? 10.877 14.252 1.949 1.00 89.56 840 ARG A C 1
ATOM 6498 O O . ARG A 1 840 ? 10.102 13.946 1.047 1.00 89.56 840 ARG A O 1
ATOM 6505 N N . VAL A 1 841 ? 11.253 15.501 2.216 1.00 94.94 841 VAL A N 1
ATOM 6506 C CA . VAL A 1 841 ? 10.767 16.688 1.500 1.00 94.94 841 VAL A CA 1
ATOM 6507 C C . VAL A 1 841 ? 11.815 17.143 0.488 1.00 94.94 841 VAL A C 1
ATOM 6509 O O . VAL A 1 841 ? 12.929 17.470 0.892 1.00 94.94 841 VAL A O 1
ATOM 6512 N N . ALA A 1 842 ? 11.442 17.209 -0.788 1.00 94.31 842 ALA A N 1
ATOM 6513 C CA . ALA A 1 842 ? 12.243 17.755 -1.879 1.00 94.31 842 ALA A CA 1
ATOM 6514 C C . ALA A 1 842 ? 11.847 19.211 -2.180 1.00 94.31 842 ALA A C 1
ATOM 6516 O O . ALA A 1 842 ? 10.656 19.540 -2.231 1.00 94.31 842 ALA A O 1
ATOM 6517 N N . ASN A 1 843 ? 12.836 20.082 -2.398 1.00 95.25 843 ASN A N 1
ATOM 6518 C CA . ASN A 1 843 ? 12.634 21.493 -2.730 1.00 95.25 843 ASN A CA 1
ATOM 6519 C C . ASN A 1 843 ? 12.844 21.716 -4.231 1.00 95.25 843 ASN A C 1
ATOM 6521 O O . ASN A 1 843 ? 13.958 21.593 -4.747 1.00 95.25 843 ASN A O 1
ATOM 6525 N N . ILE A 1 844 ? 11.772 22.059 -4.943 1.00 96.25 844 ILE A N 1
ATOM 6526 C CA . ILE A 1 844 ? 11.803 22.085 -6.405 1.00 96.25 844 ILE A CA 1
ATOM 6527 C C . ILE A 1 844 ? 12.190 23.485 -6.887 1.00 96.25 844 ILE A C 1
ATOM 6529 O O . ILE A 1 844 ? 11.562 24.456 -6.482 1.00 96.25 844 ILE A O 1
ATOM 6533 N N . PRO A 1 845 ? 13.218 23.644 -7.738 1.00 94.56 845 PRO A N 1
ATOM 6534 C CA . PRO A 1 845 ? 13.559 24.952 -8.282 1.00 94.56 845 PRO A CA 1
ATOM 6535 C C . PRO A 1 845 ? 12.396 25.548 -9.073 1.00 94.56 845 PRO A C 1
ATOM 6537 O O . PRO A 1 845 ? 11.821 24.876 -9.927 1.00 94.56 845 PRO A O 1
ATOM 6540 N N . ILE A 1 846 ? 12.096 26.831 -8.859 1.00 94.81 846 ILE A N 1
ATOM 6541 C CA . ILE A 1 846 ? 11.029 27.512 -9.606 1.00 94.81 846 ILE A CA 1
ATOM 6542 C C . ILE A 1 846 ? 11.280 27.466 -11.119 1.00 94.81 846 ILE A C 1
ATOM 6544 O O . ILE A 1 846 ? 10.343 27.347 -11.897 1.00 94.81 846 ILE A O 1
ATOM 6548 N N . GLU A 1 847 ? 12.541 27.520 -11.551 1.00 93.62 847 GLU A N 1
ATOM 6549 C CA . GLU A 1 847 ? 12.920 27.473 -12.966 1.00 93.62 847 GLU A CA 1
ATOM 6550 C C . GLU A 1 847 ? 12.694 26.096 -13.594 1.00 93.62 847 GLU A C 1
ATOM 6552 O O . GLU A 1 847 ? 12.568 25.991 -14.806 1.00 93.62 847 GLU A O 1
ATOM 6557 N N . ALA A 1 848 ? 12.619 25.040 -12.785 1.00 93.81 848 ALA A N 1
ATOM 6558 C CA . ALA A 1 848 ? 12.335 23.696 -13.269 1.00 93.81 848 ALA A CA 1
ATOM 6559 C C . ALA A 1 848 ? 10.856 23.516 -13.643 1.00 93.81 848 ALA A C 1
ATOM 6561 O O . ALA A 1 848 ? 10.533 22.668 -14.465 1.00 93.81 848 ALA A O 1
ATOM 6562 N N . VAL A 1 849 ? 9.958 24.309 -13.051 1.00 94.00 849 VAL A N 1
ATOM 6563 C CA . VAL A 1 849 ? 8.500 24.124 -13.159 1.00 94.00 849 VAL A CA 1
ATOM 6564 C C . VAL A 1 849 ? 7.772 25.301 -13.814 1.00 94.00 849 VAL A C 1
ATOM 6566 O O . VAL A 1 849 ? 6.543 25.336 -13.848 1.00 94.00 849 VAL A O 1
ATOM 6569 N N . ARG A 1 850 ? 8.520 26.286 -14.325 1.00 91.25 850 ARG A N 1
ATOM 6570 C CA . ARG A 1 850 ? 7.973 27.345 -15.182 1.00 91.25 850 ARG A CA 1
ATOM 6571 C C . ARG A 1 850 ? 7.765 26.806 -16.594 1.00 91.25 850 ARG A C 1
ATOM 6573 O O . ARG A 1 850 ? 8.721 26.226 -17.097 1.00 91.25 850 ARG A O 1
ATOM 6580 N N . PRO A 1 851 ? 6.615 27.062 -17.242 1.00 89.75 851 PRO A N 1
ATOM 6581 C CA . PRO A 1 851 ? 6.349 26.583 -18.597 1.00 89.75 851 PRO A CA 1
ATOM 6582 C C . PRO A 1 851 ? 7.518 26.841 -19.554 1.00 89.75 851 PRO A C 1
ATOM 6584 O O . PRO A 1 851 ? 7.946 27.992 -19.700 1.00 89.75 851 PRO A O 1
ATOM 6587 N N . GLY A 1 852 ? 8.024 25.771 -20.167 1.00 87.12 852 GLY A N 1
ATOM 6588 C CA . GLY A 1 852 ? 9.011 25.804 -21.240 1.00 87.12 852 GLY A CA 1
ATOM 6589 C C . GLY A 1 852 ? 8.358 26.061 -22.596 1.00 87.12 852 GLY A C 1
ATOM 6590 O O . GLY A 1 852 ? 7.234 26.581 -22.690 1.00 87.12 852 GLY A O 1
ATOM 6591 N N . GLU A 1 853 ? 9.070 25.733 -23.672 1.00 87.62 853 GLU A N 1
ATOM 6592 C CA . GLU A 1 853 ? 8.584 25.954 -25.036 1.00 87.62 853 GLU A CA 1
ATOM 6593 C C . GLU A 1 853 ? 7.376 25.065 -25.372 1.00 87.62 853 GLU A C 1
ATOM 6595 O O . GLU A 1 853 ? 6.418 25.541 -25.996 1.00 87.62 853 GLU A O 1
ATOM 6600 N N . ASP A 1 854 ? 7.397 23.809 -24.929 1.00 89.00 854 ASP A N 1
ATOM 6601 C CA . ASP A 1 854 ? 6.343 22.834 -25.202 1.00 89.00 854 ASP A CA 1
ATOM 6602 C C . ASP A 1 854 ? 5.075 23.126 -24.397 1.00 89.00 854 ASP A C 1
ATOM 6604 O O . ASP A 1 854 ? 3.988 23.236 -24.973 1.00 89.00 854 ASP A O 1
ATOM 6608 N N . GLU A 1 855 ? 5.199 23.354 -23.087 1.00 92.25 855 GLU A N 1
ATOM 6609 C CA . GLU A 1 855 ? 4.049 23.580 -22.205 1.00 92.25 855 GLU A CA 1
ATOM 6610 C C . GLU A 1 855 ? 3.329 24.883 -22.550 1.00 92.25 855 GLU A C 1
ATOM 6612 O O . GLU A 1 855 ? 2.105 24.968 -22.440 1.00 92.25 855 GLU A O 1
ATOM 6617 N N . SER A 1 856 ? 4.073 25.886 -23.028 1.00 89.81 856 SER A N 1
ATOM 6618 C CA . SER A 1 856 ? 3.508 27.155 -23.496 1.00 89.81 856 SER A CA 1
ATOM 6619 C C . SER A 1 856 ? 2.694 27.010 -24.788 1.00 89.81 856 SER A C 1
ATOM 6621 O O . SER A 1 856 ? 1.828 27.843 -25.068 1.00 89.81 856 SER A O 1
ATOM 6623 N N . LYS A 1 857 ? 2.968 25.979 -25.596 1.00 90.50 857 LYS A N 1
ATOM 6624 C CA . LYS A 1 857 ? 2.267 25.685 -26.859 1.00 90.50 857 LYS A CA 1
ATOM 6625 C C . LYS A 1 857 ? 1.225 24.578 -26.718 1.00 90.50 857 LYS A C 1
ATOM 6627 O O . LYS A 1 857 ? 0.417 24.397 -27.635 1.00 90.50 857 LYS A O 1
ATOM 6632 N N . TYR A 1 858 ? 1.239 23.845 -25.606 1.00 91.75 858 TYR A N 1
ATOM 6633 C CA . TYR A 1 858 ? 0.339 22.730 -25.367 1.00 91.75 858 TYR A CA 1
ATOM 6634 C C . TYR A 1 858 ? -1.122 23.178 -25.437 1.00 91.75 858 TYR A C 1
ATOM 6636 O O . TYR A 1 858 ? -1.550 24.132 -24.783 1.00 91.75 858 TYR A O 1
ATOM 6644 N N . ASN A 1 859 ? -1.913 22.464 -26.236 1.00 89.00 859 ASN A N 1
ATOM 6645 C CA . ASN A 1 859 ? -3.328 22.746 -26.409 1.00 89.00 859 ASN A CA 1
ATOM 6646 C C . ASN A 1 859 ? -4.160 21.580 -25.877 1.00 89.00 859 ASN A C 1
ATOM 6648 O O . ASN A 1 859 ? -4.236 20.527 -26.502 1.00 89.00 859 ASN A O 1
ATOM 6652 N N . LEU A 1 860 ? -4.860 21.813 -24.767 1.00 84.56 860 LEU A N 1
ATOM 6653 C CA . LEU A 1 860 ? -5.752 20.844 -24.121 1.00 84.56 860 LEU A CA 1
ATOM 6654 C C . LEU A 1 860 ? -6.879 20.308 -25.021 1.00 84.56 860 LEU A C 1
ATOM 6656 O O . LEU A 1 860 ? -7.390 19.221 -24.766 1.00 84.56 860 LEU A O 1
ATOM 6660 N N . ASP A 1 861 ? -7.281 21.038 -26.065 1.00 82.56 861 ASP A N 1
ATOM 6661 C CA . ASP A 1 861 ? -8.270 20.562 -27.045 1.00 82.56 861 ASP A CA 1
ATOM 6662 C C . ASP A 1 861 ? -7.646 19.701 -28.155 1.00 82.56 861 ASP A C 1
ATOM 6664 O O . ASP A 1 861 ? -8.360 19.049 -28.920 1.00 82.56 861 ASP A O 1
ATOM 6668 N N . LYS A 1 862 ? -6.312 19.682 -28.243 1.00 82.31 862 LYS A N 1
ATOM 6669 C CA . LYS A 1 862 ? -5.517 18.854 -29.158 1.00 82.31 862 LYS A CA 1
ATOM 6670 C C . LYS A 1 862 ? -4.398 18.140 -28.385 1.00 82.31 862 LYS A C 1
ATOM 6672 O O . LYS A 1 862 ? -3.230 18.353 -28.698 1.00 82.31 862 LYS A O 1
ATOM 6677 N N . PRO A 1 863 ? -4.748 17.303 -27.393 1.00 71.94 863 PRO A N 1
ATOM 6678 C CA . PRO A 1 863 ? -3.793 16.790 -26.413 1.00 71.94 863 PRO A CA 1
ATOM 6679 C C . PRO A 1 863 ? -2.710 15.882 -27.011 1.00 71.94 863 PRO A C 1
ATOM 6681 O O . PRO A 1 863 ? -1.585 15.879 -26.530 1.00 71.94 863 PRO A O 1
ATOM 6684 N N . ASN A 1 864 ? -3.002 15.189 -28.117 1.00 68.88 864 ASN A N 1
ATOM 6685 C CA . ASN A 1 864 ? -2.025 14.395 -28.867 1.00 68.88 864 ASN A CA 1
ATOM 6686 C C . ASN A 1 864 ? -1.168 15.277 -29.805 1.00 68.88 864 ASN A C 1
ATOM 6688 O O . ASN A 1 864 ? -1.130 15.072 -31.021 1.00 68.88 864 ASN A O 1
ATOM 6692 N N . SER A 1 865 ? -0.557 16.330 -29.256 1.00 68.12 865 SER A N 1
ATOM 6693 C CA . SER A 1 865 ? 0.274 17.286 -30.000 1.00 68.12 865 SER A CA 1
ATOM 6694 C C . SER A 1 865 ? 1.766 16.951 -29.992 1.00 68.12 865 SER A C 1
ATOM 6696 O O . SER A 1 865 ? 2.527 17.709 -30.588 1.00 68.12 865 SER A O 1
ATOM 6698 N N . LYS A 1 866 ? 2.178 15.847 -29.349 1.00 82.56 866 LYS A N 1
ATOM 6699 C CA . LYS A 1 866 ? 3.590 15.511 -29.069 1.00 82.56 866 LYS A CA 1
ATOM 6700 C C . LYS A 1 866 ? 4.328 16.600 -28.281 1.00 82.56 866 LYS A C 1
ATOM 6702 O O . LYS A 1 866 ? 5.500 16.869 -28.516 1.00 82.56 866 LYS A O 1
ATOM 6707 N N . LEU A 1 867 ? 3.590 17.313 -27.434 1.00 88.44 867 LEU A N 1
ATOM 6708 C CA . LEU A 1 867 ? 4.118 18.384 -26.596 1.00 88.44 867 LEU A CA 1
ATOM 6709 C C . LEU A 1 867 ? 3.897 17.976 -25.150 1.00 88.44 867 LEU A C 1
ATOM 6711 O O . LEU A 1 867 ? 2.806 17.503 -24.816 1.00 88.44 867 LEU A O 1
ATOM 6715 N N . ARG A 1 868 ? 4.889 18.231 -24.301 1.00 92.56 868 ARG A N 1
ATOM 6716 C CA . ARG A 1 868 ? 4.723 18.075 -22.861 1.00 92.56 868 ARG A CA 1
ATOM 6717 C C . ARG A 1 868 ? 3.729 19.107 -22.335 1.00 92.56 868 ARG A C 1
ATOM 6719 O O . ARG A 1 868 ? 3.696 20.251 -22.790 1.00 92.56 868 ARG A O 1
ATOM 6726 N N . ASN A 1 869 ? 2.892 18.703 -21.382 1.00 95.00 869 ASN A N 1
ATOM 6727 C CA . ASN A 1 869 ? 1.967 19.610 -20.708 1.00 95.00 869 ASN A CA 1
ATOM 6728 C C . ASN A 1 869 ? 2.479 20.031 -19.326 1.00 95.00 869 ASN A C 1
ATOM 6730 O O . ASN A 1 869 ? 3.420 19.460 -18.779 1.00 95.00 869 ASN A O 1
ATOM 6734 N N . MET A 1 870 ? 1.834 21.042 -18.742 1.00 95.81 870 MET A N 1
ATOM 6735 C CA . MET A 1 870 ? 2.311 21.668 -17.508 1.00 95.81 870 MET A CA 1
ATOM 6736 C C . MET A 1 870 ? 2.302 20.730 -16.290 1.00 95.81 870 MET A C 1
ATOM 6738 O O . MET A 1 870 ? 3.171 20.850 -15.429 1.00 95.81 870 MET A O 1
ATOM 6742 N N . ALA A 1 871 ? 1.355 19.788 -16.204 1.00 97.50 871 ALA A N 1
ATOM 6743 C CA . ALA A 1 871 ? 1.360 18.777 -15.146 1.00 97.50 871 ALA A CA 1
ATOM 6744 C C . ALA A 1 871 ? 2.522 17.790 -15.323 1.00 97.50 871 ALA A C 1
ATOM 6746 O O . ALA A 1 871 ? 3.216 17.510 -14.346 1.00 97.50 871 ALA A O 1
ATOM 6747 N N . SER A 1 872 ? 2.784 17.340 -16.554 1.00 96.62 872 SER A N 1
ATOM 6748 C CA . SER A 1 872 ? 3.925 16.471 -16.866 1.00 96.62 872 SER A CA 1
ATOM 6749 C C . SER A 1 872 ? 5.256 17.143 -16.563 1.00 96.62 872 SER A C 1
ATOM 6751 O O . SER A 1 872 ? 6.090 16.558 -15.881 1.00 96.62 872 SER A O 1
ATOM 6753 N N . GLN A 1 873 ? 5.423 18.421 -16.916 1.00 96.38 873 GLN A N 1
ATOM 6754 C CA . GLN A 1 873 ? 6.602 19.182 -16.506 1.00 96.38 873 GLN A CA 1
ATOM 6755 C C . GLN A 1 873 ? 6.778 19.186 -14.981 1.00 96.38 873 GLN A C 1
ATOM 6757 O O . GLN A 1 873 ? 7.867 18.905 -14.481 1.00 96.38 873 GLN A O 1
ATOM 6762 N N . VAL A 1 874 ? 5.716 19.493 -14.225 1.00 98.12 874 VAL A N 1
ATOM 6763 C CA . VAL A 1 874 ? 5.777 19.497 -12.758 1.00 98.12 874 VAL A CA 1
ATOM 6764 C C . VAL A 1 874 ? 6.189 18.128 -12.231 1.00 98.12 874 VAL A C 1
ATOM 6766 O O . VAL A 1 874 ? 7.078 18.067 -11.385 1.00 98.12 874 VAL A O 1
ATOM 6769 N N . VAL A 1 875 ? 5.591 17.041 -12.720 1.00 98.25 875 VAL A N 1
ATOM 6770 C CA . VAL A 1 875 ? 5.906 15.687 -12.252 1.00 98.25 875 VAL A CA 1
ATOM 6771 C C . VAL A 1 875 ? 7.335 15.299 -12.618 1.00 98.25 875 VAL A C 1
ATOM 6773 O O . VAL A 1 875 ? 8.130 15.005 -11.725 1.00 98.25 875 VAL A O 1
ATOM 6776 N N . GLU A 1 876 ? 7.696 15.345 -13.899 1.00 96.31 876 GLU A N 1
ATOM 6777 C CA . GLU A 1 876 ? 9.003 14.905 -14.386 1.00 96.31 876 GLU A CA 1
ATOM 6778 C C . GLU A 1 876 ? 10.147 15.670 -13.714 1.00 96.31 876 GLU A C 1
ATOM 6780 O O . GLU A 1 876 ? 11.079 15.076 -13.165 1.00 96.31 876 GLU A O 1
ATOM 6785 N N . MET A 1 877 ? 10.050 17.000 -13.677 1.00 96.44 877 MET A N 1
ATOM 6786 C CA . MET A 1 877 ? 11.099 17.852 -13.120 1.00 96.44 877 MET A CA 1
ATOM 6787 C C . MET A 1 877 ? 11.195 17.716 -11.598 1.00 96.44 877 MET A C 1
ATOM 6789 O O . MET A 1 877 ? 12.293 17.810 -11.039 1.00 96.44 877 MET A O 1
ATOM 6793 N N . THR A 1 878 ? 10.077 17.440 -10.921 1.00 98.00 878 THR A N 1
ATOM 6794 C CA . THR A 1 878 ? 10.061 17.143 -9.481 1.00 98.00 878 THR A CA 1
ATOM 6795 C C . THR A 1 878 ? 10.795 15.845 -9.182 1.00 98.00 878 THR A C 1
ATOM 6797 O O . THR A 1 878 ? 11.661 15.829 -8.307 1.00 98.00 878 THR A O 1
ATOM 6800 N N . LEU A 1 879 ? 10.510 14.775 -9.927 1.00 97.31 879 LEU A N 1
ATOM 6801 C CA . LEU A 1 879 ? 11.155 13.477 -9.726 1.00 97.31 879 LEU A CA 1
ATOM 6802 C C . LEU A 1 879 ? 12.661 13.544 -9.997 1.00 97.31 879 LEU A C 1
ATOM 6804 O O . LEU A 1 879 ? 13.448 13.021 -9.206 1.00 97.31 879 LEU A O 1
ATOM 6808 N N . ILE A 1 880 ? 13.076 14.251 -11.053 1.00 95.81 880 ILE A N 1
ATOM 6809 C CA . ILE A 1 880 ? 14.498 14.467 -11.351 1.00 95.81 880 ILE A CA 1
ATOM 6810 C C . ILE A 1 880 ? 15.179 15.194 -10.191 1.00 95.81 880 ILE A C 1
ATOM 6812 O O . ILE A 1 880 ? 16.166 14.701 -9.645 1.00 95.81 880 ILE A O 1
ATOM 6816 N N . ASN A 1 881 ? 14.651 16.346 -9.774 1.00 96.75 881 ASN A N 1
ATOM 6817 C CA . ASN A 1 881 ? 15.282 17.140 -8.721 1.00 96.75 881 ASN A CA 1
ATOM 6818 C C . ASN A 1 881 ? 15.263 16.439 -7.355 1.00 96.75 881 ASN A C 1
ATOM 6820 O O . ASN A 1 881 ? 16.240 16.559 -6.618 1.00 96.75 881 ASN A O 1
ATOM 6824 N N . ALA A 1 882 ? 14.223 15.663 -7.036 1.00 96.75 882 ALA A N 1
ATOM 6825 C CA . ALA A 1 882 ? 14.174 14.858 -5.817 1.00 96.75 882 ALA A CA 1
ATOM 6826 C C . ALA A 1 882 ? 15.281 13.790 -5.793 1.00 96.75 882 ALA A C 1
ATOM 6828 O O . ALA A 1 882 ? 15.953 13.627 -4.774 1.00 96.75 882 ALA A O 1
ATOM 6829 N N . MET A 1 883 ? 15.532 13.113 -6.920 1.00 95.31 883 MET A N 1
ATOM 6830 C CA . MET A 1 883 ? 16.615 12.129 -7.040 1.00 95.31 883 MET A CA 1
ATOM 6831 C C . MET A 1 883 ? 17.997 12.754 -6.796 1.00 95.31 883 MET A C 1
ATOM 6833 O O . MET A 1 883 ? 18.825 12.166 -6.097 1.00 95.31 883 MET A O 1
ATOM 6837 N N . TYR A 1 884 ? 18.242 13.961 -7.318 1.00 93.56 884 TYR A N 1
ATOM 6838 C CA . TYR A 1 884 ? 19.473 14.702 -7.032 1.00 93.56 884 TYR A CA 1
ATOM 6839 C C . TYR A 1 884 ? 19.540 15.147 -5.568 1.00 93.56 884 TYR A C 1
ATOM 6841 O O . TYR A 1 884 ? 20.474 14.768 -4.868 1.00 93.56 884 TYR A O 1
ATOM 6849 N N . GLU A 1 885 ? 18.543 15.885 -5.071 1.00 94.75 885 GLU A N 1
ATOM 6850 C CA . GLU A 1 885 ? 18.529 16.451 -3.712 1.00 94.75 885 GLU A CA 1
ATOM 6851 C C . GLU A 1 885 ? 18.694 15.393 -2.616 1.00 94.75 885 GLU A C 1
ATOM 6853 O O . GLU A 1 885 ? 19.312 15.649 -1.585 1.00 94.75 885 GLU A O 1
ATOM 6858 N N . HIS A 1 886 ? 18.164 14.194 -2.836 1.00 93.38 886 HIS A N 1
ATOM 6859 C CA . HIS A 1 886 ? 18.228 13.094 -1.879 1.00 93.38 886 HIS A CA 1
ATOM 6860 C C . HIS A 1 886 ? 19.431 12.159 -2.071 1.00 93.38 886 HIS A C 1
ATOM 6862 O O . HIS A 1 886 ? 19.521 11.141 -1.384 1.00 93.38 886 HIS A O 1
ATOM 6868 N N . GLY A 1 887 ? 20.365 12.513 -2.959 1.00 89.81 887 GLY A N 1
ATOM 6869 C CA . GLY A 1 887 ? 21.651 11.834 -3.123 1.00 89.81 887 GLY A CA 1
ATOM 6870 C C . GLY A 1 887 ? 21.600 10.539 -3.929 1.00 89.81 887 GLY A C 1
ATOM 6871 O O . GLY A 1 887 ? 22.606 9.839 -3.998 1.00 89.81 887 GLY A O 1
ATOM 6872 N N . TYR A 1 888 ? 20.479 10.223 -4.582 1.00 89.62 888 TYR A N 1
ATOM 6873 C CA . TYR A 1 888 ? 20.376 9.033 -5.436 1.00 89.62 888 TYR A CA 1
ATOM 6874 C C . TYR A 1 888 ? 21.222 9.129 -6.702 1.00 89.62 888 TYR A C 1
ATOM 6876 O O . TYR A 1 888 ? 21.576 8.111 -7.285 1.00 89.62 888 TYR A O 1
ATOM 6884 N N . LYS A 1 889 ? 21.562 10.351 -7.119 1.00 90.06 889 LYS A N 1
ATOM 6885 C CA . LYS A 1 889 ? 22.421 10.616 -8.280 1.00 90.06 889 LYS A CA 1
ATOM 6886 C C . LYS A 1 889 ? 23.895 10.807 -7.923 1.00 90.06 889 LYS A C 1
ATOM 6888 O O . LYS A 1 889 ? 24.670 11.195 -8.794 1.00 90.06 889 LYS A O 1
ATOM 6893 N N . ASN A 1 890 ? 24.288 10.564 -6.675 1.00 88.38 890 ASN A N 1
ATOM 6894 C CA . ASN A 1 890 ? 25.687 10.645 -6.272 1.00 88.38 890 ASN A CA 1
ATOM 6895 C C . ASN A 1 890 ? 26.519 9.576 -6.985 1.00 88.38 890 ASN A C 1
ATOM 6897 O O . ASN A 1 890 ? 26.110 8.418 -7.080 1.00 88.38 890 ASN A O 1
ATOM 6901 N N . GLU A 1 891 ? 27.703 9.951 -7.470 1.00 81.62 891 GLU A N 1
ATOM 6902 C CA . GLU A 1 891 ? 28.625 8.956 -8.009 1.00 81.62 891 GLU A CA 1
ATOM 6903 C C . GLU A 1 891 ? 29.373 8.305 -6.859 1.00 81.62 891 GLU A C 1
ATOM 6905 O O . GLU A 1 891 ? 30.076 8.969 -6.093 1.00 81.62 891 GLU A O 1
ATOM 6910 N N . MET A 1 892 ? 29.251 6.990 -6.768 1.00 80.94 892 MET A N 1
ATOM 6911 C CA . MET A 1 892 ? 30.014 6.176 -5.839 1.00 80.94 892 MET A CA 1
ATOM 6912 C C . MET A 1 892 ? 31.173 5.525 -6.593 1.00 80.94 892 MET A C 1
ATOM 6914 O O . MET A 1 892 ? 31.027 5.095 -7.737 1.00 80.94 892 MET A O 1
ATOM 6918 N N . GLU A 1 893 ? 32.340 5.442 -5.964 1.00 83.19 893 GLU A N 1
ATOM 6919 C CA . GLU A 1 893 ? 33.441 4.621 -6.457 1.00 83.19 893 GLU A CA 1
ATOM 6920 C C . GLU A 1 893 ? 33.829 3.575 -5.427 1.00 83.19 893 GLU A C 1
ATOM 6922 O O . GLU A 1 893 ? 33.878 3.832 -4.222 1.00 83.19 893 GLU A O 1
ATOM 6927 N N . PHE A 1 894 ? 34.166 2.383 -5.905 1.00 84.94 894 PHE A N 1
ATOM 6928 C CA . PHE A 1 894 ? 34.721 1.367 -5.032 1.00 84.94 894 PHE A CA 1
ATOM 6929 C C . PHE A 1 894 ? 36.122 1.772 -4.574 1.00 84.94 894 PHE A C 1
ATOM 6931 O O . PHE A 1 894 ? 37.003 2.088 -5.377 1.00 84.94 894 PHE A O 1
ATOM 6938 N N . VAL A 1 895 ? 36.347 1.723 -3.265 1.00 83.00 895 VAL A N 1
ATOM 6939 C CA . VAL A 1 895 ? 37.657 1.942 -2.661 1.00 83.00 895 VAL A CA 1
ATOM 6940 C C . VAL A 1 895 ? 38.571 0.792 -3.077 1.00 83.00 895 VAL A C 1
ATOM 6942 O O . VAL A 1 895 ? 38.249 -0.375 -2.861 1.00 83.00 895 VAL A O 1
ATOM 6945 N N . LYS A 1 896 ? 39.731 1.115 -3.653 1.00 86.94 896 LYS A N 1
ATOM 6946 C CA . LYS A 1 896 ? 40.750 0.141 -4.067 1.00 86.94 896 LYS A CA 1
ATOM 6947 C C . LYS A 1 896 ? 41.966 0.195 -3.141 1.00 86.94 896 LYS A C 1
ATOM 6949 O O . LYS A 1 896 ? 42.340 1.262 -2.658 1.00 86.94 896 LYS A O 1
ATOM 6954 N N . LYS A 1 897 ? 42.582 -0.958 -2.892 1.00 81.62 897 LYS A N 1
ATOM 6955 C CA . LYS A 1 897 ? 43.892 -1.099 -2.245 1.00 81.62 897 LYS A CA 1
ATOM 6956 C C . LYS A 1 897 ? 45.014 -0.677 -3.212 1.00 81.62 897 LYS A C 1
ATOM 6958 O O . LYS A 1 897 ? 44.768 -0.592 -4.415 1.00 81.62 897 LYS A O 1
ATOM 6963 N N . PRO A 1 898 ? 46.258 -0.472 -2.729 1.00 81.38 898 PRO A N 1
ATOM 6964 C CA . PRO A 1 898 ? 47.401 -0.139 -3.589 1.00 81.38 898 PRO A CA 1
ATOM 6965 C C . PRO A 1 898 ? 47.687 -1.166 -4.695 1.00 81.38 898 PRO A C 1
ATOM 6967 O O . PRO A 1 898 ? 48.246 -0.814 -5.726 1.00 81.38 898 PRO A O 1
ATOM 6970 N N . ASP A 1 899 ? 47.285 -2.422 -4.493 1.00 75.75 899 ASP A N 1
ATOM 6971 C CA . ASP A 1 899 ? 47.405 -3.509 -5.473 1.00 75.75 899 ASP A CA 1
ATOM 6972 C C . ASP A 1 899 ? 46.260 -3.540 -6.510 1.00 75.75 899 ASP A C 1
ATOM 6974 O O . ASP A 1 899 ? 46.206 -4.440 -7.345 1.00 75.75 899 ASP A O 1
ATOM 6978 N N . GLY A 1 900 ? 45.335 -2.573 -6.462 1.00 73.69 900 GLY A N 1
ATOM 6979 C CA . GLY A 1 900 ? 44.187 -2.464 -7.362 1.00 73.69 900 GLY A CA 1
ATOM 6980 C C . GLY A 1 900 ? 42.963 -3.298 -6.964 1.00 73.69 900 GLY A C 1
ATOM 6981 O O . GLY A 1 900 ? 41.906 -3.126 -7.573 1.00 73.69 900 GLY A O 1
ATOM 6982 N N . SER A 1 901 ? 43.054 -4.154 -5.939 1.00 78.25 901 SER A N 1
ATOM 6983 C CA . SER A 1 901 ? 41.916 -4.950 -5.451 1.00 78.25 901 SER A CA 1
ATOM 6984 C C . SER A 1 901 ? 40.911 -4.106 -4.655 1.00 78.25 901 SER A C 1
ATOM 6986 O O . SER A 1 901 ? 41.283 -3.119 -4.023 1.00 78.25 901 SER A O 1
ATOM 6988 N N . LEU A 1 902 ? 39.623 -4.476 -4.655 1.00 79.06 902 LEU A N 1
ATOM 6989 C CA . LEU A 1 902 ? 38.598 -3.746 -3.896 1.00 79.06 902 LEU A CA 1
ATOM 6990 C C . LEU A 1 902 ? 38.800 -3.914 -2.379 1.00 79.06 902 LEU A C 1
ATOM 6992 O O . LEU A 1 902 ? 38.999 -5.021 -1.866 1.00 79.06 902 LEU A O 1
ATOM 6996 N N . VAL A 1 903 ? 38.709 -2.813 -1.637 1.00 79.25 903 VAL A N 1
ATOM 6997 C CA . VAL A 1 903 ? 38.529 -2.838 -0.185 1.00 79.25 903 VAL A CA 1
ATOM 6998 C C . VAL A 1 903 ? 37.118 -3.337 0.078 1.00 79.25 903 VAL A C 1
ATOM 7000 O O . VAL A 1 903 ? 36.156 -2.827 -0.485 1.00 79.25 903 VAL A O 1
ATOM 7003 N N . THR A 1 904 ? 36.987 -4.346 0.930 1.00 75.19 904 THR A N 1
ATOM 7004 C CA . THR A 1 904 ? 35.694 -4.922 1.295 1.00 75.19 904 THR A CA 1
ATOM 7005 C C . THR A 1 904 ? 35.517 -4.880 2.808 1.00 75.19 904 THR A C 1
ATOM 7007 O O . THR A 1 904 ? 36.462 -5.121 3.559 1.00 75.19 904 THR A O 1
ATOM 7010 N N . VAL A 1 905 ? 34.302 -4.578 3.263 1.00 60.75 905 VAL A N 1
ATOM 7011 C CA . VAL A 1 905 ? 33.878 -4.679 4.666 1.00 60.75 905 VAL A CA 1
ATOM 7012 C C . VAL A 1 905 ? 32.668 -5.601 4.690 1.00 60.75 905 VAL A C 1
ATOM 7014 O O . VAL A 1 905 ? 31.704 -5.394 3.960 1.00 60.75 905 VAL A O 1
ATOM 7017 N N . ASN A 1 906 ? 32.733 -6.670 5.487 1.00 65.94 906 ASN A N 1
ATOM 7018 C CA . ASN A 1 906 ? 31.697 -7.711 5.533 1.00 65.94 906 ASN A CA 1
ATOM 7019 C C . ASN A 1 906 ? 31.352 -8.311 4.152 1.00 65.94 906 ASN A C 1
ATOM 7021 O O . ASN A 1 906 ? 30.203 -8.652 3.887 1.00 65.94 906 ASN A O 1
ATOM 7025 N N . GLY A 1 907 ? 32.342 -8.421 3.258 1.00 56.41 907 GLY A N 1
ATOM 7026 C CA . GLY A 1 907 ? 32.159 -8.977 1.912 1.00 56.41 907 GLY A CA 1
ATOM 7027 C C . GLY A 1 907 ? 31.455 -8.048 0.918 1.00 56.41 907 GLY A C 1
ATOM 7028 O O . GLY A 1 907 ? 31.300 -8.426 -0.239 1.00 56.41 907 GLY A O 1
ATOM 7029 N N . LYS A 1 908 ? 31.072 -6.833 1.327 1.00 57.66 908 LYS A N 1
ATOM 7030 C CA . LYS A 1 908 ? 30.625 -5.779 0.413 1.00 57.66 908 LYS A CA 1
ATOM 7031 C C . LYS A 1 908 ? 31.806 -4.891 0.065 1.00 57.66 908 LYS A C 1
ATOM 7033 O O . LYS A 1 908 ? 32.584 -4.530 0.952 1.00 57.66 908 LYS A O 1
ATOM 7038 N N . ALA A 1 909 ? 31.960 -4.574 -1.217 1.00 72.44 909 ALA A N 1
ATOM 7039 C CA . ALA A 1 909 ? 32.926 -3.575 -1.638 1.00 72.44 909 ALA A CA 1
ATOM 7040 C C . ALA A 1 909 ? 32.596 -2.260 -0.927 1.00 72.44 909 ALA A C 1
ATOM 7042 O O . ALA A 1 909 ? 31.437 -1.858 -0.841 1.00 72.44 909 ALA A O 1
ATOM 7043 N N . VAL A 1 910 ? 33.615 -1.652 -0.330 1.00 76.56 910 VAL A N 1
ATOM 7044 C CA . VAL A 1 910 ? 33.464 -0.352 0.304 1.00 76.56 910 VAL A CA 1
ATOM 7045 C C . VAL A 1 910 ? 33.357 0.650 -0.820 1.00 76.56 910 VAL A C 1
ATOM 7047 O O . VAL A 1 910 ? 34.298 0.830 -1.590 1.00 76.56 910 VAL A O 1
ATOM 7050 N N . GLU A 1 911 ? 32.205 1.281 -0.916 1.00 80.56 911 GLU A N 1
ATOM 7051 C CA . GLU A 1 911 ? 32.000 2.428 -1.776 1.00 80.56 911 GLU A CA 1
ATOM 7052 C C . GLU A 1 911 ? 32.349 3.690 -0.996 1.00 80.56 911 GLU A C 1
ATOM 7054 O O . GLU A 1 911 ? 32.047 3.819 0.194 1.00 80.56 911 GLU A O 1
ATOM 7059 N N . LYS A 1 912 ? 33.009 4.627 -1.664 1.00 84.38 912 LYS A N 1
ATOM 7060 C CA . LYS A 1 912 ? 33.144 5.998 -1.193 1.00 84.38 912 LYS A CA 1
ATOM 7061 C C . LYS A 1 912 ? 32.474 6.923 -2.190 1.00 84.38 912 LYS A C 1
ATOM 7063 O O . LYS A 1 912 ? 32.420 6.628 -3.382 1.00 84.38 912 LYS A O 1
ATOM 7068 N N . LEU A 1 913 ? 31.988 8.047 -1.686 1.00 83.19 913 LEU A N 1
ATOM 7069 C CA . LEU A 1 913 ? 31.464 9.111 -2.522 1.00 83.19 913 LEU A CA 1
ATOM 7070 C C . LEU A 1 913 ? 32.592 9.624 -3.425 1.00 83.19 913 LEU A C 1
ATOM 7072 O O . LEU A 1 913 ? 33.587 10.157 -2.932 1.00 83.19 913 LEU A O 1
ATOM 7076 N N . LYS A 1 914 ? 32.449 9.402 -4.730 1.00 86.62 914 LYS A N 1
ATOM 7077 C CA . LYS A 1 914 ? 33.333 9.940 -5.765 1.00 86.62 914 LYS A CA 1
ATOM 7078 C C . LYS A 1 914 ? 32.942 11.379 -6.075 1.00 86.62 914 LYS A C 1
ATOM 7080 O O . LYS A 1 914 ? 33.806 12.245 -6.147 1.00 86.62 914 LYS A O 1
ATOM 7085 N N . GLU A 1 915 ? 31.643 11.622 -6.225 1.00 84.56 915 GLU A N 1
ATOM 7086 C CA . GLU A 1 915 ? 31.095 12.941 -6.518 1.00 84.56 915 GLU A CA 1
ATOM 7087 C C . GLU A 1 915 ? 29.746 13.134 -5.823 1.00 84.56 915 GLU A C 1
ATOM 7089 O O . GLU A 1 915 ? 28.816 12.342 -6.002 1.00 84.56 915 GLU A O 1
ATOM 7094 N N . ASP A 1 916 ? 29.649 14.207 -5.039 1.00 87.44 916 ASP A N 1
ATOM 7095 C CA . ASP A 1 916 ? 28.398 14.653 -4.437 1.00 87.44 916 ASP A CA 1
ATOM 7096 C C . ASP A 1 916 ? 27.609 15.496 -5.442 1.00 87.44 916 ASP A C 1
ATOM 7098 O O . ASP A 1 916 ? 28.009 16.611 -5.783 1.00 87.44 916 ASP A O 1
ATOM 7102 N N . LYS A 1 917 ? 26.475 14.970 -5.902 1.00 89.62 917 LYS A N 1
ATOM 7103 C CA . LYS A 1 917 ? 25.573 15.659 -6.829 1.00 89.62 917 LYS A CA 1
ATOM 7104 C C . LYS A 1 917 ? 24.324 16.196 -6.127 1.00 89.62 917 LYS A C 1
ATOM 7106 O O . LYS A 1 917 ? 23.435 16.709 -6.803 1.00 89.62 917 LYS A O 1
ATOM 7111 N N . THR A 1 918 ? 24.256 16.168 -4.792 1.00 90.62 918 THR A N 1
ATOM 7112 C CA . THR A 1 918 ? 23.088 16.654 -4.028 1.00 90.62 918 THR A CA 1
ATOM 7113 C C . THR A 1 918 ? 22.781 18.137 -4.227 1.00 90.62 918 THR A C 1
ATOM 7115 O O . THR A 1 918 ? 21.629 18.557 -4.097 1.00 90.62 918 THR A O 1
ATOM 7118 N N . GLY A 1 919 ? 23.787 18.937 -4.591 1.00 86.31 919 GLY A N 1
ATOM 7119 C CA . GLY A 1 919 ? 23.640 20.355 -4.931 1.00 86.31 919 GLY A CA 1
ATOM 7120 C C . GLY A 1 919 ? 23.233 20.636 -6.382 1.00 86.31 919 GLY A C 1
ATOM 7121 O O . GLY A 1 919 ? 22.951 21.786 -6.711 1.00 86.31 919 GLY A O 1
ATOM 7122 N N . MET A 1 920 ? 23.190 19.623 -7.253 1.00 91.00 920 MET A N 1
ATOM 7123 C CA . MET A 1 920 ? 22.801 19.790 -8.655 1.00 91.00 920 MET A CA 1
ATOM 7124 C C . MET A 1 920 ? 21.286 19.958 -8.772 1.00 91.00 920 MET A C 1
ATOM 7126 O O . MET A 1 920 ? 20.515 19.306 -8.065 1.00 91.00 920 MET A O 1
ATOM 7130 N N . ARG A 1 921 ? 20.844 20.838 -9.669 1.00 93.25 921 ARG A N 1
ATOM 7131 C CA . ARG A 1 921 ? 19.426 21.068 -9.965 1.00 93.25 921 ARG A CA 1
ATOM 7132 C C . ARG A 1 921 ? 19.182 21.028 -11.462 1.00 93.25 921 ARG A C 1
ATOM 7134 O O . ARG A 1 921 ? 19.897 21.680 -12.216 1.00 93.25 921 ARG A O 1
ATOM 7141 N N . TYR A 1 922 ? 18.175 20.271 -11.877 1.00 93.75 922 TYR A N 1
ATOM 7142 C CA . TYR A 1 922 ? 17.745 20.209 -13.269 1.00 93.75 922 TYR A CA 1
ATOM 7143 C C . TYR A 1 922 ? 16.679 21.278 -13.493 1.00 93.75 922 TYR A C 1
ATOM 7145 O O . TYR A 1 922 ? 15.667 21.295 -12.791 1.00 93.75 922 TYR A O 1
ATOM 7153 N N . VAL A 1 923 ? 16.943 22.217 -14.396 1.00 93.38 923 VAL A N 1
ATOM 7154 C CA . VAL A 1 923 ? 16.149 23.440 -14.578 1.00 93.38 923 VAL A CA 1
ATOM 7155 C C . VAL A 1 923 ? 15.921 23.719 -16.057 1.00 93.38 923 VAL A C 1
ATOM 7157 O O . VAL A 1 923 ? 16.695 23.253 -16.892 1.00 93.38 923 VAL A O 1
ATOM 7160 N N . LEU A 1 924 ? 14.899 24.516 -16.367 1.00 90.62 924 LEU A N 1
ATOM 7161 C CA . LEU A 1 924 ? 14.723 25.075 -17.702 1.00 90.62 924 LEU A CA 1
ATOM 7162 C C . LEU A 1 924 ? 15.356 26.470 -17.770 1.00 90.62 924 LEU A C 1
ATOM 7164 O O . LEU A 1 924 ? 15.184 27.294 -16.868 1.00 90.62 924 LEU A O 1
ATOM 7168 N N . ASP A 1 925 ? 16.096 26.734 -18.842 1.00 87.50 925 ASP A N 1
ATOM 7169 C CA . ASP A 1 925 ? 16.647 28.043 -19.183 1.00 87.50 925 ASP A CA 1
ATOM 7170 C C . ASP A 1 925 ? 16.540 28.303 -20.691 1.00 87.50 925 ASP A C 1
ATOM 7172 O O . ASP A 1 925 ? 16.319 27.396 -21.486 1.00 87.50 925 ASP A O 1
ATOM 7176 N N . LYS A 1 926 ? 16.695 29.558 -21.116 1.00 80.50 926 LYS A N 1
ATOM 7177 C CA . LYS A 1 926 ? 16.479 29.942 -22.514 1.00 80.50 926 LYS A CA 1
ATOM 7178 C C . LYS A 1 926 ? 17.399 29.167 -23.474 1.00 80.50 926 LYS A C 1
ATOM 7180 O O . LYS A 1 926 ? 18.609 29.093 -23.237 1.00 80.50 926 LYS A O 1
ATOM 7185 N N . PRO A 1 927 ? 16.871 28.672 -24.607 1.00 75.44 927 PRO A N 1
ATOM 7186 C CA . PRO A 1 927 ? 17.692 28.030 -25.622 1.00 75.44 927 PRO A CA 1
ATOM 7187 C C . PRO A 1 927 ? 18.689 29.031 -26.229 1.00 75.44 927 PRO A C 1
ATOM 7189 O O . PRO A 1 927 ? 18.325 30.119 -26.679 1.00 75.44 927 PRO A O 1
ATOM 7192 N N . GLU A 1 928 ? 19.970 28.661 -26.258 1.00 73.38 928 GLU A N 1
ATOM 7193 C CA . GLU A 1 928 ? 21.034 29.445 -26.901 1.00 73.38 928 GLU A CA 1
ATOM 7194 C C . GLU A 1 928 ? 21.254 28.984 -28.343 1.00 73.38 928 GLU A C 1
ATOM 7196 O O . GLU A 1 928 ? 21.333 27.781 -28.601 1.00 73.38 928 GLU A O 1
ATOM 7201 N N . GLN A 1 929 ? 21.445 29.920 -29.273 1.00 76.94 929 GLN A N 1
ATOM 7202 C CA . GLN A 1 929 ? 21.865 29.613 -30.641 1.00 76.94 929 GLN A CA 1
ATOM 7203 C C . GLN A 1 929 ? 23.395 29.519 -30.705 1.00 76.94 929 GLN A C 1
ATOM 7205 O O . GLN A 1 929 ? 24.099 30.494 -30.441 1.00 76.94 929 GLN A O 1
ATOM 7210 N N . LYS A 1 930 ? 23.920 28.348 -31.070 1.00 75.19 930 LYS A N 1
ATOM 7211 C CA . LYS A 1 930 ? 25.352 28.107 -31.275 1.00 75.19 930 LYS A CA 1
ATOM 7212 C C . LYS A 1 930 ? 25.647 27.934 -32.757 1.00 75.19 930 LYS A C 1
ATOM 7214 O O . LYS A 1 930 ? 24.841 27.383 -33.500 1.00 75.19 930 LYS A O 1
ATOM 7219 N N . SER A 1 931 ? 26.808 28.417 -33.185 1.00 76.69 931 SER A N 1
ATOM 7220 C CA . SER A 1 931 ? 27.317 28.200 -34.538 1.00 76.69 931 SER A CA 1
ATOM 7221 C C . SER A 1 931 ? 28.757 27.706 -34.482 1.00 76.69 931 SER A C 1
ATOM 7223 O O . SER A 1 931 ? 29.574 28.222 -33.721 1.00 76.69 931 SER A O 1
ATOM 7225 N N . GLU A 1 932 ? 29.069 26.691 -35.280 1.00 80.50 932 GLU A N 1
ATOM 7226 C CA . GLU A 1 932 ? 30.422 26.167 -35.459 1.00 80.50 932 GLU A CA 1
ATOM 7227 C C . GLU A 1 932 ? 30.743 26.136 -36.948 1.00 80.50 932 GLU A C 1
ATOM 7229 O O . GLU A 1 932 ? 29.908 25.774 -37.775 1.00 80.50 932 GLU A O 1
ATOM 7234 N N . THR A 1 933 ? 31.963 26.531 -37.302 1.00 78.50 933 THR A N 1
ATOM 7235 C CA . THR A 1 933 ? 32.449 26.411 -38.677 1.00 78.50 933 THR A CA 1
ATOM 7236 C C . THR A 1 933 ? 33.292 25.151 -38.789 1.00 78.50 933 THR A C 1
ATOM 7238 O O . THR A 1 933 ? 34.385 25.094 -38.229 1.00 78.50 933 THR A O 1
ATOM 7241 N N . LYS A 1 934 ? 32.806 24.157 -39.531 1.00 79.44 934 LYS A N 1
ATOM 7242 C CA . LYS A 1 934 ? 33.564 22.952 -39.875 1.00 79.44 934 LYS A CA 1
ATOM 7243 C C . LYS A 1 934 ? 34.149 23.096 -41.271 1.00 79.44 934 LYS A C 1
ATOM 7245 O O . LYS A 1 934 ? 33.554 23.714 -42.146 1.00 79.44 934 LYS A O 1
ATOM 7250 N N . ILE A 1 935 ? 35.339 22.546 -41.483 1.00 71.56 935 ILE A N 1
ATOM 7251 C CA . ILE A 1 935 ? 35.892 22.398 -42.830 1.00 71.56 935 ILE A CA 1
ATOM 7252 C C . ILE A 1 935 ? 35.469 21.012 -43.308 1.00 71.56 935 ILE A C 1
ATOM 7254 O O . ILE A 1 935 ? 35.899 20.009 -42.739 1.00 71.56 935 ILE A O 1
ATOM 7258 N N . GLY A 1 936 ? 34.583 20.963 -44.302 1.00 69.94 936 GLY A N 1
ATOM 7259 C CA . GLY A 1 936 ? 34.131 19.723 -44.921 1.00 69.94 936 GLY A CA 1
ATOM 7260 C C . GLY A 1 936 ? 35.288 18.973 -45.585 1.00 69.94 936 GLY A C 1
ATOM 7261 O O . GLY A 1 936 ? 36.346 19.540 -45.864 1.00 69.94 936 GLY A O 1
ATOM 7262 N N . ALA A 1 937 ? 35.086 17.689 -45.889 1.00 64.38 937 ALA A N 1
ATOM 7263 C CA . ALA A 1 937 ? 36.104 16.834 -46.517 1.00 64.38 937 ALA A CA 1
ATOM 7264 C C . ALA A 1 937 ? 36.606 17.356 -47.886 1.00 64.38 937 ALA A C 1
ATOM 7266 O O . ALA A 1 937 ? 37.652 16.933 -48.369 1.00 64.38 937 ALA A O 1
ATOM 7267 N N . ASN A 1 938 ? 35.879 18.296 -48.497 1.00 76.25 938 ASN A N 1
ATOM 7268 C CA . ASN A 1 938 ? 36.209 18.995 -49.741 1.00 76.25 938 ASN A CA 1
ATOM 7269 C C . ASN A 1 938 ? 36.962 20.334 -49.533 1.00 76.25 938 ASN A C 1
ATOM 7271 O O . ASN A 1 938 ? 37.189 21.059 -50.499 1.00 76.25 938 ASN A O 1
ATOM 7275 N N . GLY A 1 939 ? 37.314 20.696 -48.294 1.00 65.31 939 GLY A N 1
ATOM 7276 C CA . GLY A 1 939 ? 37.986 21.956 -47.959 1.00 65.31 939 GLY A CA 1
ATOM 7277 C C . GLY A 1 939 ? 37.067 23.182 -47.859 1.00 65.31 939 GLY A C 1
ATOM 7278 O O . GLY A 1 939 ? 37.560 24.277 -47.577 1.00 65.31 939 GLY A O 1
ATOM 7279 N N . GLN A 1 940 ? 35.750 23.041 -48.060 1.00 69.31 940 GLN A N 1
ATOM 7280 C CA . GLN A 1 940 ? 34.799 24.142 -47.878 1.00 69.31 940 GLN A CA 1
ATOM 7281 C C . GLN A 1 940 ? 34.480 24.367 -46.400 1.00 69.31 940 GLN A C 1
ATOM 7283 O O . GLN A 1 940 ? 34.326 23.424 -45.629 1.00 69.31 940 GLN A O 1
ATOM 7288 N N . ARG A 1 941 ? 34.366 25.638 -46.002 1.00 75.44 941 ARG A N 1
ATOM 7289 C CA . ARG A 1 941 ? 33.881 26.018 -44.672 1.00 75.44 941 ARG A CA 1
ATOM 7290 C C . ARG A 1 941 ? 32.357 25.938 -44.654 1.00 75.44 941 ARG A C 1
ATOM 7292 O O . ARG A 1 941 ? 31.698 26.740 -45.307 1.00 75.44 941 ARG A O 1
ATOM 7299 N N . GLU A 1 942 ? 31.822 25.009 -43.881 1.00 74.25 942 GLU A N 1
ATOM 7300 C CA . GLU A 1 942 ? 30.401 24.879 -43.584 1.00 74.25 942 GLU A CA 1
ATOM 7301 C C . GLU A 1 942 ? 30.137 25.455 -42.192 1.00 74.25 942 GLU A C 1
ATOM 7303 O O . GLU A 1 942 ? 30.742 25.032 -41.208 1.00 74.25 942 GLU A O 1
ATOM 7308 N N . SER A 1 943 ? 29.254 26.450 -42.100 1.00 74.00 943 SER A N 1
ATOM 7309 C CA . SER A 1 943 ? 28.771 26.945 -40.812 1.00 74.00 943 SER A CA 1
ATOM 7310 C C . SER A 1 943 ? 27.520 26.163 -40.431 1.00 74.00 943 SER A C 1
ATOM 7312 O O . SER A 1 943 ? 26.493 26.266 -41.099 1.00 74.00 943 SER A O 1
ATOM 7314 N N . ILE A 1 944 ? 27.614 25.368 -39.371 1.00 74.06 944 ILE A N 1
ATOM 7315 C CA . ILE A 1 944 ? 26.483 24.648 -38.791 1.00 74.06 944 ILE A CA 1
ATOM 7316 C C . ILE A 1 944 ? 25.971 25.503 -37.641 1.00 74.06 944 ILE A C 1
ATOM 7318 O O . ILE A 1 944 ? 26.726 25.827 -36.727 1.00 74.06 944 ILE A O 1
ATOM 7322 N N . THR A 1 945 ? 24.697 25.877 -37.693 1.00 73.44 945 THR A N 1
ATOM 7323 C CA . THR A 1 945 ? 24.019 26.603 -36.614 1.00 73.44 945 THR A CA 1
ATOM 7324 C C . THR A 1 945 ? 22.958 25.702 -36.003 1.00 73.44 945 THR A C 1
ATOM 7326 O O . THR A 1 945 ? 22.166 25.117 -36.736 1.00 73.44 945 THR A O 1
ATOM 7329 N N . TRP A 1 946 ? 22.932 25.590 -34.677 1.00 73.25 946 TRP A N 1
ATOM 7330 C CA . TRP A 1 946 ? 21.943 24.806 -33.938 1.00 73.25 946 TRP A CA 1
ATOM 7331 C C . TRP A 1 946 ? 21.500 25.541 -32.672 1.00 73.25 946 TRP A C 1
ATOM 7333 O O . TRP A 1 946 ? 22.233 26.366 -32.127 1.00 73.25 946 TRP A O 1
ATOM 7343 N N . GLN A 1 947 ? 20.291 25.250 -32.199 1.00 71.75 947 GLN A N 1
ATOM 7344 C CA . GLN A 1 947 ? 19.821 25.700 -30.891 1.00 71.75 947 GLN A CA 1
ATOM 7345 C C . GLN A 1 947 ? 20.148 24.643 -29.836 1.00 71.75 947 GLN A C 1
ATOM 7347 O O . GLN A 1 947 ? 20.087 23.442 -30.093 1.00 71.75 947 GLN A O 1
ATOM 7352 N N . THR A 1 948 ? 20.554 25.093 -28.655 1.00 72.06 948 THR A N 1
ATOM 7353 C CA . THR A 1 948 ? 20.720 24.224 -27.487 1.00 72.06 948 THR A CA 1
ATOM 7354 C C . THR A 1 948 ? 19.368 23.991 -26.818 1.00 72.06 948 THR A C 1
ATOM 7356 O O . THR A 1 948 ? 18.531 24.886 -26.836 1.00 72.06 948 THR A O 1
ATOM 7359 N N . SER A 1 949 ? 19.173 22.811 -26.220 1.00 78.88 949 SER A N 1
ATOM 7360 C CA . SER A 1 949 ? 17.972 22.499 -25.426 1.00 78.88 949 SER A CA 1
ATOM 7361 C C . SER A 1 949 ? 17.825 23.473 -24.247 1.00 78.88 949 SER A C 1
ATOM 7363 O O . SER A 1 949 ? 18.833 23.983 -23.729 1.00 78.88 949 SER A O 1
ATOM 7365 N N . GLU A 1 950 ? 16.575 23.735 -23.856 1.00 87.25 950 GLU A N 1
ATOM 7366 C CA . GLU A 1 950 ? 16.241 24.522 -22.667 1.00 87.25 950 GLU A CA 1
ATOM 7367 C C . GLU A 1 950 ? 16.580 23.802 -21.355 1.00 87.25 950 GLU A C 1
ATOM 7369 O O . GLU A 1 950 ? 16.772 24.443 -20.327 1.00 87.25 950 GLU A O 1
ATOM 7374 N N . ASP A 1 951 ? 16.764 22.483 -21.383 1.00 89.38 951 ASP A N 1
ATOM 7375 C CA . ASP A 1 951 ? 17.112 21.698 -20.210 1.00 89.38 951 ASP A CA 1
ATOM 7376 C C . ASP A 1 951 ? 18.593 21.864 -19.827 1.00 89.38 951 ASP A C 1
ATOM 7378 O O . ASP A 1 951 ? 19.519 21.524 -20.580 1.00 89.38 951 ASP A O 1
ATOM 7382 N N . LYS A 1 952 ? 18.836 22.364 -18.612 1.00 89.50 952 LYS A N 1
ATOM 7383 C CA . LYS A 1 952 ? 20.174 22.619 -18.064 1.00 89.50 952 LYS A CA 1
ATOM 7384 C C . LYS A 1 952 ? 20.354 21.976 -16.695 1.00 89.50 952 LYS A C 1
ATOM 7386 O O . LYS A 1 952 ? 19.412 21.818 -15.920 1.00 89.50 952 LYS A O 1
ATOM 7391 N N . PHE A 1 953 ? 21.612 21.710 -16.350 1.00 90.00 953 PHE A N 1
ATOM 7392 C CA . PHE A 1 953 ? 22.003 21.488 -14.962 1.00 90.00 953 PHE A CA 1
ATOM 7393 C C . PHE A 1 953 ? 22.564 22.764 -14.361 1.00 90.00 953 PHE A C 1
ATOM 7395 O O . PHE A 1 953 ? 23.490 23.359 -14.903 1.00 90.00 953 PHE A O 1
ATOM 7402 N N . ARG A 1 954 ? 22.047 23.151 -13.202 1.00 91.12 954 ARG A N 1
ATOM 7403 C CA . ARG A 1 954 ? 22.637 24.167 -12.342 1.00 91.12 954 ARG A CA 1
ATOM 7404 C C . ARG A 1 954 ? 23.414 23.482 -11.231 1.00 91.12 954 ARG A C 1
ATOM 7406 O O . ARG A 1 954 ? 22.836 22.703 -10.476 1.00 91.12 954 ARG A O 1
ATOM 7413 N N . ASP A 1 955 ? 24.704 23.769 -11.136 1.00 89.00 955 ASP A N 1
ATOM 7414 C CA . ASP A 1 955 ? 25.533 23.251 -10.050 1.00 89.00 955 ASP A CA 1
ATOM 7415 C C . ASP A 1 955 ? 25.352 24.040 -8.743 1.00 89.00 955 ASP A C 1
ATOM 7417 O O . ASP A 1 955 ? 24.669 25.068 -8.694 1.00 89.00 955 ASP A O 1
ATOM 7421 N N . ALA A 1 956 ? 25.998 23.573 -7.673 1.00 86.06 956 ALA A N 1
ATOM 7422 C CA . ALA A 1 956 ? 25.944 24.209 -6.356 1.00 86.06 956 ALA A CA 1
ATOM 7423 C C . ALA A 1 956 ? 26.510 25.647 -6.336 1.00 86.06 956 ALA A C 1
ATOM 7425 O O . ALA A 1 956 ? 26.193 26.414 -5.428 1.00 86.06 956 ALA A O 1
ATOM 7426 N N . SER A 1 957 ? 27.329 26.030 -7.325 1.00 86.19 957 SER A N 1
ATOM 7427 C CA . SER A 1 957 ? 27.830 27.403 -7.487 1.00 86.19 957 SER A CA 1
ATOM 7428 C C . SER A 1 957 ? 26.845 28.317 -8.227 1.00 86.19 957 SER A C 1
ATOM 7430 O O . SER A 1 957 ? 27.074 29.521 -8.332 1.00 86.19 957 SER A O 1
ATOM 7432 N N . GLY A 1 958 ? 25.742 27.756 -8.733 1.00 86.00 958 GLY A N 1
ATOM 7433 C CA . GLY A 1 958 ? 24.754 28.449 -9.552 1.00 86.00 958 GLY A CA 1
ATOM 7434 C C . GLY A 1 958 ? 25.111 28.498 -11.038 1.00 86.00 958 GLY A C 1
ATOM 7435 O O . GLY A 1 958 ? 24.368 29.099 -11.814 1.00 86.00 958 GLY A O 1
ATOM 7436 N N . LYS A 1 959 ? 26.217 27.874 -11.460 1.00 87.81 959 LYS A N 1
ATOM 7437 C CA . LYS A 1 959 ? 26.637 27.847 -12.861 1.00 87.81 959 LYS A CA 1
ATOM 7438 C C . LYS A 1 959 ? 25.792 26.844 -13.643 1.00 87.81 959 LYS A C 1
ATOM 7440 O O . LYS A 1 959 ? 25.560 25.723 -13.191 1.00 87.81 959 LYS A O 1
ATOM 7445 N N . LEU A 1 960 ? 25.357 27.263 -14.830 1.00 86.75 960 LEU A N 1
ATOM 7446 C CA . LEU A 1 960 ? 24.616 26.422 -15.762 1.00 86.75 960 LEU A CA 1
ATOM 7447 C C . LEU A 1 960 ? 25.564 25.621 -16.654 1.00 86.75 960 LEU A C 1
ATOM 7449 O O . LEU A 1 960 ? 26.522 26.148 -17.224 1.00 86.75 960 LEU A O 1
ATOM 7453 N N . HIS A 1 961 ? 25.238 24.347 -16.800 1.00 82.56 961 HIS A N 1
ATOM 7454 C CA . HIS A 1 961 ? 25.880 23.390 -17.680 1.00 82.56 961 HIS A CA 1
ATOM 7455 C C . HIS A 1 961 ? 24.835 22.872 -18.659 1.00 82.56 961 HIS A C 1
ATOM 7457 O O . HIS A 1 961 ? 23.667 22.681 -18.307 1.00 82.56 961 HIS A O 1
ATOM 7463 N N . SER A 1 962 ? 25.247 22.633 -19.904 1.00 70.75 962 SER A N 1
ATOM 7464 C CA . SER A 1 962 ? 24.428 21.833 -20.814 1.00 70.75 962 SER A CA 1
ATOM 7465 C C . SER A 1 962 ? 24.165 20.479 -20.167 1.00 70.75 962 SER A C 1
ATOM 7467 O O . SER A 1 962 ? 25.108 19.899 -19.630 1.00 70.75 962 SER A O 1
ATOM 7469 N N . ALA A 1 963 ? 22.934 19.968 -20.242 1.00 62.09 963 ALA A N 1
ATOM 7470 C CA . ALA A 1 963 ? 22.659 18.592 -19.851 1.00 62.09 963 ALA A CA 1
ATOM 7471 C C . ALA A 1 963 ? 23.614 17.659 -20.618 1.00 62.09 963 ALA A C 1
ATOM 7473 O O . ALA A 1 963 ? 23.553 17.580 -21.848 1.00 62.09 963 ALA A O 1
ATOM 7474 N N . GLU A 1 964 ? 24.577 17.052 -19.919 1.00 50.53 964 GLU A N 1
ATOM 7475 C CA . GLU A 1 964 ? 25.591 16.205 -20.543 1.00 50.53 964 GLU A CA 1
ATOM 7476 C C . GLU A 1 964 ? 24.894 15.095 -21.337 1.00 50.53 964 GLU A C 1
ATOM 7478 O O . GLU A 1 964 ? 24.027 14.399 -20.821 1.00 50.53 964 GLU A O 1
ATOM 7483 N N . SER A 1 965 ? 25.255 14.942 -22.612 1.00 46.31 965 SER A N 1
ATOM 7484 C CA . SER A 1 965 ? 24.773 13.851 -23.474 1.00 46.31 965 SER A CA 1
ATOM 7485 C C . SER A 1 965 ? 23.244 13.711 -23.581 1.00 46.31 965 SER A C 1
ATOM 7487 O O . SER A 1 965 ? 22.749 12.607 -23.781 1.00 46.31 965 SER A O 1
ATOM 7489 N N . GLY A 1 966 ? 22.499 14.819 -23.492 1.00 57.78 966 GLY A N 1
ATOM 7490 C CA . GLY A 1 966 ? 21.088 14.852 -23.881 1.00 57.78 966 GLY A CA 1
ATOM 7491 C C . GLY A 1 966 ? 20.111 14.273 -22.861 1.00 57.78 966 GLY A C 1
ATOM 7492 O O . GLY A 1 966 ? 19.221 13.548 -23.280 1.00 57.78 966 GLY A O 1
ATOM 7493 N N . GLY A 1 967 ? 20.248 14.580 -21.560 1.00 75.50 967 GLY A N 1
ATOM 7494 C CA . GLY A 1 967 ? 19.201 14.305 -20.562 1.00 75.50 967 GLY A CA 1
ATOM 7495 C C . GLY A 1 967 ? 19.613 14.392 -19.092 1.00 75.50 967 GLY A C 1
ATOM 7496 O O . GLY A 1 967 ? 20.749 14.754 -18.792 1.00 75.50 967 GLY A O 1
ATOM 7497 N N . PRO A 1 968 ? 18.715 14.033 -18.152 1.00 81.00 968 PRO A N 1
ATOM 7498 C CA . PRO A 1 968 ? 19.016 13.967 -16.722 1.00 81.00 968 PRO A CA 1
ATOM 7499 C C . PRO A 1 968 ? 19.894 12.757 -16.337 1.00 81.00 968 PRO A C 1
ATOM 7501 O O . PRO A 1 968 ? 20.138 12.518 -15.155 1.00 81.00 968 PRO A O 1
ATOM 7504 N N . GLY A 1 969 ? 20.351 11.956 -17.310 1.00 77.00 969 GLY A N 1
ATOM 7505 C CA . GLY A 1 969 ? 21.233 10.807 -17.079 1.00 77.00 969 GLY A CA 1
ATOM 7506 C C . GLY A 1 969 ? 20.595 9.699 -16.235 1.00 77.00 969 GLY A C 1
ATOM 7507 O O . GLY A 1 969 ? 21.272 9.088 -15.406 1.00 77.00 969 GLY A O 1
ATOM 7508 N N . PHE A 1 970 ? 19.285 9.483 -16.380 1.00 83.44 970 PHE A N 1
ATOM 7509 C CA . PHE A 1 970 ? 18.569 8.413 -15.688 1.00 83.44 970 PHE A CA 1
ATOM 7510 C C . PHE A 1 970 ? 18.857 7.060 -16.342 1.00 83.44 970 PHE A C 1
ATOM 7512 O O . PHE A 1 970 ? 18.747 6.891 -17.553 1.00 83.44 970 PHE A O 1
ATOM 7519 N N . THR A 1 971 ? 19.234 6.099 -15.511 1.00 80.69 971 THR A N 1
ATOM 7520 C CA . THR A 1 971 ? 19.321 4.680 -15.844 1.00 80.69 971 THR A CA 1
ATOM 7521 C C . THR A 1 971 ? 17.999 3.985 -15.517 1.00 80.69 971 THR A C 1
ATOM 7523 O O . THR A 1 971 ? 17.149 4.529 -14.812 1.00 80.69 971 THR A O 1
ATOM 7526 N N . THR A 1 972 ? 17.842 2.727 -15.936 1.00 77.00 972 THR A N 1
ATOM 7527 C CA . THR A 1 972 ? 16.716 1.895 -15.484 1.00 77.00 972 THR A CA 1
ATOM 7528 C C . THR A 1 972 ? 16.608 1.833 -13.956 1.00 77.00 972 THR A C 1
ATOM 7530 O O . THR A 1 972 ? 15.506 1.904 -13.418 1.00 77.00 972 THR A O 1
ATOM 7533 N N . PHE A 1 973 ? 17.739 1.734 -13.250 1.00 82.00 973 PHE A N 1
ATOM 7534 C CA . PHE A 1 973 ? 17.742 1.722 -11.788 1.00 82.00 973 PHE A CA 1
ATOM 7535 C C . PHE A 1 973 ? 17.191 3.035 -11.223 1.00 82.00 973 PHE A C 1
ATOM 7537 O O . PHE A 1 973 ? 16.350 3.008 -10.328 1.00 82.00 973 PHE A O 1
ATOM 7544 N N . ASP A 1 974 ? 17.595 4.172 -11.794 1.00 88.25 974 ASP A N 1
ATOM 7545 C CA . ASP A 1 974 ? 17.088 5.482 -11.379 1.00 88.25 974 ASP A CA 1
ATOM 7546 C C . ASP A 1 974 ? 15.571 5.605 -11.585 1.00 88.25 974 ASP A C 1
ATOM 7548 O O . ASP A 1 974 ? 14.896 6.161 -10.725 1.00 88.25 974 ASP A O 1
ATOM 7552 N N . ASN A 1 975 ? 15.011 5.039 -12.662 1.00 86.62 975 ASN A N 1
ATOM 7553 C CA . ASN A 1 975 ? 13.558 5.037 -12.895 1.00 86.62 975 ASN A CA 1
ATOM 7554 C C . ASN A 1 975 ? 12.808 4.262 -11.812 1.00 86.62 975 ASN A C 1
ATOM 7556 O O . ASN A 1 975 ? 11.794 4.726 -11.291 1.00 86.62 975 ASN A O 1
ATOM 7560 N N . VAL A 1 976 ? 13.317 3.081 -11.454 1.00 87.88 976 VAL A N 1
ATOM 7561 C CA . VAL A 1 976 ? 12.722 2.255 -10.397 1.00 87.88 976 VAL A CA 1
ATOM 7562 C C . VAL A 1 976 ? 12.796 2.978 -9.049 1.00 87.88 976 VAL A C 1
ATOM 7564 O O . VAL A 1 976 ? 11.802 3.000 -8.322 1.00 87.88 976 VAL A O 1
ATOM 7567 N N . GLN A 1 977 ? 13.926 3.627 -8.740 1.00 90.88 977 GLN A N 1
ATOM 7568 C CA . GLN A 1 977 ? 14.071 4.436 -7.525 1.00 90.88 977 GLN A CA 1
ATOM 7569 C C . GLN A 1 977 ? 13.150 5.663 -7.524 1.00 90.88 977 GLN A C 1
ATOM 7571 O O . GLN A 1 977 ? 12.515 5.944 -6.510 1.00 90.88 977 GLN A O 1
ATOM 7576 N N . ALA A 1 978 ? 13.004 6.358 -8.653 1.00 93.44 978 ALA A N 1
ATOM 7577 C CA . ALA A 1 978 ? 12.077 7.479 -8.776 1.00 93.44 978 ALA A CA 1
ATOM 7578 C C . ALA A 1 978 ? 10.621 7.035 -8.555 1.00 93.44 978 ALA A C 1
ATOM 7580 O O . ALA A 1 978 ? 9.883 7.703 -7.836 1.00 93.44 978 ALA A O 1
ATOM 7581 N N . GLY A 1 979 ? 10.223 5.868 -9.078 1.00 93.69 979 GLY A N 1
ATOM 7582 C CA . GLY A 1 979 ? 8.924 5.264 -8.769 1.00 93.69 979 GLY A CA 1
ATOM 7583 C C . GLY A 1 979 ? 8.757 4.953 -7.277 1.00 93.69 979 GLY A C 1
ATOM 7584 O O . GLY A 1 979 ? 7.737 5.295 -6.673 1.00 93.69 979 GLY A O 1
ATOM 7585 N N . LYS A 1 980 ? 9.796 4.405 -6.636 1.00 92.88 980 LYS A N 1
ATOM 7586 C CA . LYS A 1 980 ? 9.798 4.138 -5.191 1.00 92.88 980 LYS A CA 1
ATOM 7587 C C . LYS A 1 980 ? 9.603 5.408 -4.364 1.00 92.88 980 LYS A C 1
ATOM 7589 O O . LYS A 1 980 ? 8.819 5.384 -3.415 1.00 92.88 980 LYS A O 1
ATOM 7594 N N . LEU A 1 981 ? 10.205 6.532 -4.757 1.00 93.75 981 LEU A N 1
ATOM 7595 C CA . LEU A 1 981 ? 9.966 7.827 -4.109 1.00 93.75 981 LEU A CA 1
ATOM 7596 C C . LEU A 1 981 ? 8.499 8.276 -4.175 1.00 93.75 981 LEU A C 1
ATOM 7598 O O . LEU A 1 981 ? 8.056 9.006 -3.290 1.00 93.75 981 LEU A O 1
ATOM 7602 N N . VAL A 1 982 ? 7.740 7.843 -5.185 1.00 94.00 982 VAL A N 1
ATOM 7603 C CA . VAL A 1 982 ? 6.322 8.194 -5.349 1.00 94.00 982 VAL A CA 1
ATOM 7604 C C . VAL A 1 982 ? 5.402 7.263 -4.568 1.00 94.00 982 VAL A C 1
ATOM 7606 O O . VAL A 1 982 ? 4.566 7.734 -3.804 1.00 94.00 982 VAL A O 1
ATOM 7609 N N . PHE A 1 983 ? 5.543 5.947 -4.740 1.00 89.25 983 PHE A N 1
ATOM 7610 C CA . PHE A 1 983 ? 4.573 4.963 -4.231 1.00 89.25 983 PHE A CA 1
ATOM 7611 C C . PHE A 1 983 ? 5.153 3.938 -3.243 1.00 89.25 983 PHE A C 1
ATOM 7613 O O . PHE A 1 983 ? 4.435 3.059 -2.770 1.00 89.25 983 PHE A O 1
ATOM 7620 N N . GLY A 1 984 ? 6.433 4.053 -2.885 1.00 87.69 984 GLY A N 1
ATOM 7621 C CA . GLY A 1 984 ? 7.076 3.287 -1.808 1.00 87.69 984 GLY A CA 1
ATOM 7622 C C . GLY A 1 984 ? 7.533 1.877 -2.191 1.00 87.69 984 GLY A C 1
ATOM 7623 O O . GLY A 1 984 ? 8.064 1.157 -1.348 1.00 87.69 984 GLY A O 1
ATOM 7624 N N . TYR A 1 985 ? 7.361 1.473 -3.450 1.00 88.56 985 TYR A N 1
ATOM 7625 C CA . TYR A 1 985 ? 7.777 0.164 -3.959 1.00 88.56 985 TYR A CA 1
ATOM 7626 C C . TYR A 1 985 ? 8.393 0.273 -5.361 1.00 88.56 985 TYR A C 1
ATOM 7628 O O . TYR A 1 985 ? 8.380 1.337 -5.967 1.00 88.56 985 TYR A O 1
ATOM 7636 N N . ASN A 1 986 ? 8.963 -0.817 -5.878 1.00 87.56 986 ASN A N 1
ATOM 7637 C CA . ASN A 1 986 ? 9.637 -0.821 -7.179 1.00 87.56 986 ASN A CA 1
ATOM 7638 C C . ASN A 1 986 ? 8.620 -0.893 -8.333 1.00 87.56 986 ASN A C 1
ATOM 7640 O O . ASN A 1 986 ? 7.780 -1.794 -8.369 1.00 87.56 986 ASN A O 1
ATOM 7644 N N . MET A 1 987 ? 8.709 0.032 -9.293 1.00 88.44 987 MET A N 1
ATOM 7645 C CA . MET A 1 987 ? 7.894 -0.016 -10.512 1.00 88.44 987 MET A CA 1
ATOM 7646 C C . MET A 1 987 ? 8.213 -1.273 -11.335 1.00 88.44 987 MET A C 1
ATOM 7648 O O . MET A 1 987 ? 9.393 -1.600 -11.482 1.00 88.44 987 MET A O 1
ATOM 7652 N N . PRO A 1 988 ? 7.220 -1.949 -11.939 1.00 90.12 988 PRO A N 1
ATOM 7653 C CA . PRO A 1 988 ? 7.502 -3.015 -12.887 1.00 90.12 988 PRO A CA 1
ATOM 7654 C C . PRO A 1 988 ? 8.186 -2.484 -14.157 1.00 90.12 988 PRO A C 1
ATOM 7656 O O . PRO A 1 988 ? 7.729 -1.518 -14.776 1.00 90.12 988 PRO A O 1
ATOM 7659 N N . TYR A 1 989 ? 9.279 -3.139 -14.554 1.00 88.00 989 TYR A N 1
ATOM 7660 C CA . TYR A 1 989 ? 10.155 -2.652 -15.615 1.00 88.00 989 TYR A CA 1
ATOM 7661 C C . TYR A 1 989 ? 10.928 -3.796 -16.298 1.00 88.00 989 TYR A C 1
ATOM 7663 O O . TYR A 1 989 ? 11.430 -4.690 -15.617 1.00 88.00 989 TYR A O 1
ATOM 7671 N N . PHE A 1 990 ? 11.048 -3.759 -17.628 1.00 86.94 990 PHE A N 1
ATOM 7672 C CA . PHE A 1 990 ? 11.942 -4.611 -18.421 1.00 86.94 990 PHE A CA 1
ATOM 7673 C C . PHE A 1 990 ? 13.285 -3.903 -18.619 1.00 86.94 990 PHE A C 1
ATOM 7675 O O . PHE A 1 990 ? 13.369 -2.880 -19.304 1.00 86.94 990 PHE A O 1
ATOM 7682 N N . GLU A 1 991 ? 14.325 -4.424 -17.970 1.00 76.50 991 GLU A N 1
ATOM 7683 C CA . GLU A 1 991 ? 15.641 -3.784 -17.906 1.00 76.50 991 GLU A CA 1
ATOM 7684 C C . GLU A 1 991 ? 16.353 -3.700 -19.267 1.00 76.50 991 GLU A C 1
ATOM 7686 O O . GLU A 1 991 ? 16.350 -4.639 -20.067 1.00 76.50 991 GLU A O 1
ATOM 7691 N N . GLY A 1 992 ? 17.017 -2.562 -19.498 1.00 69.25 992 GLY A N 1
ATOM 7692 C CA . GLY A 1 992 ? 17.906 -2.359 -20.641 1.00 69.25 992 GLY A CA 1
ATOM 7693 C C . GLY A 1 992 ? 19.222 -3.151 -20.540 1.00 69.25 992 GLY A C 1
ATOM 7694 O O . GLY A 1 992 ? 19.395 -3.970 -19.633 1.00 69.25 992 GLY A O 1
ATOM 7695 N N . PRO A 1 993 ? 20.176 -2.911 -21.458 1.00 66.50 993 PRO A N 1
ATOM 7696 C CA . PRO A 1 993 ? 21.428 -3.653 -21.498 1.00 66.50 993 PRO A CA 1
ATOM 7697 C C . PRO A 1 993 ? 22.226 -3.489 -20.205 1.00 66.50 993 PRO A C 1
ATOM 7699 O O . PRO A 1 993 ? 22.688 -2.397 -19.876 1.00 66.50 993 PRO A O 1
ATOM 7702 N N . ALA A 1 994 ? 22.469 -4.594 -19.511 1.00 63.91 994 ALA A N 1
ATOM 7703 C CA . ALA A 1 994 ? 23.426 -4.671 -18.419 1.00 63.91 994 ALA A CA 1
ATOM 7704 C C . ALA A 1 994 ? 24.696 -5.355 -18.926 1.00 63.91 994 ALA A C 1
ATOM 7706 O O . ALA A 1 994 ? 24.628 -6.448 -19.478 1.00 63.91 994 ALA A O 1
ATOM 7707 N N . THR A 1 995 ? 25.862 -4.741 -18.724 1.00 57.72 995 THR A N 1
ATOM 7708 C CA . THR A 1 995 ? 27.149 -5.384 -19.034 1.00 57.72 995 THR A CA 1
ATOM 7709 C C . THR A 1 995 ? 27.778 -5.843 -17.719 1.00 57.72 995 THR A C 1
ATOM 7711 O O . THR A 1 995 ? 28.232 -4.993 -16.952 1.00 57.72 995 THR A O 1
ATOM 7714 N N . PRO A 1 996 ? 27.787 -7.150 -17.398 1.00 56.97 996 PRO A N 1
ATOM 7715 C CA . PRO A 1 996 ? 28.574 -7.659 -16.276 1.00 56.97 996 PRO A CA 1
ATOM 7716 C C . PRO A 1 996 ? 30.056 -7.296 -16.473 1.00 56.97 996 PRO A C 1
ATOM 7718 O O . PRO A 1 996 ? 30.507 -7.225 -17.616 1.00 56.97 996 PRO A O 1
ATOM 7721 N N . GLU A 1 997 ? 30.830 -7.077 -15.402 1.00 43.62 997 GLU A N 1
ATOM 7722 C CA . GLU A 1 997 ? 32.273 -6.790 -15.521 1.00 43.62 997 GLU A CA 1
ATOM 7723 C C . GLU A 1 997 ? 32.973 -7.855 -16.390 1.00 43.62 997 GLU A C 1
ATOM 7725 O O . GLU A 1 997 ? 33.032 -9.030 -16.030 1.00 43.62 997 GLU A O 1
ATOM 7730 N N . GLY A 1 998 ? 33.474 -7.442 -17.562 1.00 51.97 998 GLY A N 1
ATOM 7731 C CA . GLY A 1 998 ? 34.137 -8.320 -18.536 1.00 51.97 998 GLY A CA 1
ATOM 7732 C C . GLY A 1 998 ? 33.215 -9.187 -19.412 1.00 51.97 998 GLY A C 1
ATOM 7733 O O . GLY A 1 998 ? 33.723 -10.033 -20.146 1.00 51.97 998 GLY A O 1
ATOM 7734 N N . GLY A 1 999 ? 31.890 -9.007 -19.346 1.00 56.91 999 GLY A N 1
ATOM 7735 C CA . GLY A 1 999 ? 30.885 -9.790 -20.078 1.00 56.91 999 GLY A CA 1
ATOM 7736 C C . GLY A 1 999 ? 30.305 -9.105 -21.325 1.00 56.91 999 GLY A C 1
ATOM 7737 O O . GLY A 1 999 ? 30.567 -7.935 -21.599 1.00 56.91 999 GLY A O 1
ATOM 7738 N N . LYS A 1 1000 ? 29.490 -9.847 -22.090 1.00 60.59 1000 LYS A N 1
ATOM 7739 C CA . LYS A 1 1000 ? 28.658 -9.296 -23.177 1.00 60.59 1000 LYS A CA 1
ATOM 7740 C C . LYS A 1 1000 ? 27.431 -8.565 -22.585 1.00 60.59 1000 LYS A C 1
ATOM 7742 O O . LYS A 1 1000 ? 26.986 -8.952 -21.505 1.00 60.59 1000 LYS A O 1
ATOM 7747 N N . PRO A 1 1001 ? 26.867 -7.544 -23.261 1.00 61.47 1001 PRO A N 1
ATOM 7748 C CA . PRO A 1 1001 ? 25.614 -6.917 -22.837 1.00 61.47 1001 PRO A CA 1
ATOM 7749 C C . PRO A 1 1001 ? 24.456 -7.927 -22.781 1.00 61.47 1001 PRO A C 1
ATOM 7751 O O . PRO A 1 1001 ? 24.209 -8.646 -23.748 1.00 61.47 1001 PRO A O 1
ATOM 7754 N N . GLU A 1 1002 ? 23.733 -7.956 -21.665 1.00 68.19 1002 GLU A N 1
ATOM 7755 C CA . GLU A 1 1002 ? 22.545 -8.781 -21.425 1.00 68.19 1002 GLU A CA 1
ATOM 7756 C C . GLU A 1 1002 ? 21.291 -7.902 -21.416 1.00 68.19 1002 GLU A C 1
ATOM 7758 O O . GLU A 1 1002 ? 21.291 -6.865 -20.757 1.00 68.19 1002 GLU A O 1
ATOM 7763 N N . TYR A 1 1003 ? 20.211 -8.333 -22.072 1.00 69.62 1003 TYR A N 1
ATOM 7764 C CA . TYR A 1 1003 ? 18.930 -7.611 -22.115 1.00 69.62 1003 TYR A CA 1
ATOM 7765 C C . TYR A 1 1003 ? 17.826 -8.412 -21.413 1.00 69.62 1003 TYR A C 1
ATOM 7767 O O . TYR A 1 1003 ? 17.743 -9.629 -21.610 1.00 69.62 1003 TYR A O 1
ATOM 7775 N N . ASP A 1 1004 ? 16.967 -7.744 -20.629 1.00 78.88 1004 ASP A N 1
ATOM 7776 C CA . ASP A 1 1004 ? 15.757 -8.363 -20.076 1.00 78.88 1004 ASP A CA 1
ATOM 7777 C C . ASP A 1 1004 ? 14.609 -8.274 -21.090 1.00 78.88 1004 ASP A C 1
ATOM 7779 O O . ASP A 1 1004 ? 13.902 -7.272 -21.197 1.00 78.88 1004 ASP A O 1
ATOM 7783 N N . MET A 1 1005 ? 14.442 -9.340 -21.870 1.00 80.75 1005 MET A N 1
ATOM 7784 C CA . MET A 1 1005 ? 13.484 -9.357 -22.975 1.00 80.75 1005 MET A CA 1
ATOM 7785 C C . MET A 1 1005 ? 12.044 -9.528 -22.476 1.00 80.75 1005 MET A C 1
ATOM 7787 O O . MET A 1 1005 ? 11.737 -10.402 -21.649 1.00 80.75 1005 MET A O 1
ATOM 7791 N N . ALA A 1 1006 ? 11.131 -8.752 -23.058 1.00 85.69 1006 ALA A N 1
ATOM 7792 C CA . ALA A 1 1006 ? 9.699 -8.973 -22.917 1.00 85.69 1006 ALA A CA 1
ATOM 7793 C C . ALA A 1 1006 ? 9.287 -10.179 -23.774 1.00 85.69 1006 ALA A C 1
ATOM 7795 O O . ALA A 1 1006 ? 9.212 -10.081 -24.994 1.00 85.69 1006 ALA A O 1
ATOM 7796 N N . THR A 1 1007 ? 9.072 -11.341 -23.147 1.00 87.19 1007 THR A N 1
ATOM 7797 C CA . THR A 1 1007 ? 8.654 -12.573 -23.838 1.00 87.19 1007 THR A CA 1
ATOM 7798 C C . THR A 1 1007 ? 7.133 -12.702 -23.884 1.00 87.19 1007 THR A C 1
ATOM 7800 O O . THR A 1 1007 ? 6.426 -12.158 -23.035 1.00 87.19 1007 THR A O 1
ATOM 7803 N N . GLU A 1 1008 ? 6.620 -13.466 -24.853 1.00 90.50 1008 GLU A N 1
ATOM 7804 C CA . GLU A 1 1008 ? 5.177 -13.678 -25.021 1.00 90.50 1008 GLU A CA 1
ATOM 7805 C C . GLU A 1 1008 ? 4.533 -14.261 -23.756 1.00 90.50 1008 GLU A C 1
ATOM 7807 O O . GLU A 1 1008 ? 3.523 -13.744 -23.284 1.00 90.50 1008 GLU A O 1
ATOM 7812 N N . GLU A 1 1009 ? 5.157 -15.277 -23.156 1.00 89.19 1009 GLU A N 1
ATOM 7813 C CA . GLU A 1 1009 ? 4.698 -15.886 -21.904 1.00 89.19 1009 GLU A CA 1
ATOM 7814 C C . GLU A 1 1009 ? 4.612 -14.861 -20.761 1.00 89.19 1009 GLU A C 1
ATOM 7816 O O . GLU A 1 1009 ? 3.594 -14.787 -20.070 1.00 89.19 1009 GLU A O 1
ATOM 7821 N N . ARG A 1 1010 ? 5.644 -14.018 -20.587 1.00 89.50 1010 ARG A N 1
ATOM 7822 C CA . ARG A 1 1010 ? 5.670 -12.991 -19.531 1.00 89.50 1010 ARG A CA 1
ATOM 7823 C C . ARG A 1 1010 ? 4.587 -11.946 -19.745 1.00 89.50 1010 ARG A C 1
ATOM 7825 O O . ARG A 1 1010 ? 3.885 -11.603 -18.800 1.00 89.50 1010 ARG A O 1
ATOM 7832 N N . LEU A 1 1011 ? 4.434 -11.454 -20.969 1.00 93.56 1011 LEU A N 1
ATOM 7833 C CA . LEU A 1 1011 ? 3.445 -10.429 -21.286 1.00 93.56 1011 LEU A CA 1
ATOM 7834 C C . LEU A 1 1011 ? 2.008 -10.945 -21.139 1.00 93.56 1011 LEU A C 1
ATOM 7836 O O . LEU A 1 1011 ? 1.155 -10.240 -20.600 1.00 93.56 1011 LEU A O 1
ATOM 7840 N N . LEU A 1 1012 ? 1.739 -12.187 -21.550 1.00 93.56 1012 LEU A N 1
ATOM 7841 C CA . LEU A 1 1012 ? 0.436 -12.822 -21.341 1.00 93.56 1012 LEU A CA 1
ATOM 7842 C C . LEU A 1 1012 ? 0.153 -13.059 -19.852 1.00 93.56 1012 LEU A C 1
ATOM 7844 O O . LEU A 1 1012 ? -0.976 -12.844 -19.413 1.00 93.56 1012 LEU A O 1
ATOM 7848 N N . LYS A 1 1013 ? 1.171 -13.420 -19.061 1.00 91.94 1013 LYS A N 1
ATOM 7849 C CA . LYS A 1 1013 ? 1.053 -13.521 -17.601 1.00 91.94 1013 LYS A CA 1
ATOM 7850 C C . LYS A 1 1013 ? 0.763 -12.162 -16.953 1.00 91.94 1013 LYS A C 1
ATOM 7852 O O . LYS A 1 1013 ? -0.162 -12.062 -16.154 1.00 91.94 1013 LYS A O 1
ATOM 7857 N N . ILE A 1 1014 ? 1.482 -11.103 -17.343 1.00 92.69 1014 ILE A N 1
ATOM 7858 C CA . ILE A 1 1014 ? 1.229 -9.721 -16.891 1.00 92.69 1014 ILE A CA 1
ATOM 7859 C C . ILE A 1 1014 ? -0.218 -9.311 -17.188 1.00 92.69 1014 ILE A C 1
ATOM 7861 O O . ILE A 1 1014 ? -0.880 -8.728 -16.327 1.00 92.69 1014 ILE A O 1
ATOM 7865 N N . LYS A 1 1015 ? -0.724 -9.640 -18.383 1.00 93.75 1015 LYS A N 1
ATOM 7866 C CA . LYS A 1 1015 ? -2.118 -9.387 -18.759 1.00 93.75 1015 LYS A CA 1
ATOM 7867 C C . LYS A 1 1015 ? -3.098 -10.150 -17.871 1.00 93.75 1015 LYS A C 1
ATOM 7869 O O . LYS A 1 1015 ? -4.042 -9.551 -17.365 1.00 93.75 1015 LYS A O 1
ATOM 7874 N N . ALA A 1 1016 ? -2.876 -11.451 -17.687 1.00 91.00 1016 ALA A N 1
ATOM 7875 C CA . ALA A 1 1016 ? -3.746 -12.316 -16.893 1.00 91.00 1016 ALA A CA 1
ATOM 7876 C C . ALA A 1 1016 ? -3.826 -11.877 -15.422 1.00 91.00 1016 ALA A C 1
ATOM 7878 O O . ALA A 1 1016 ? -4.881 -11.973 -14.806 1.00 91.00 1016 ALA A O 1
ATOM 7879 N N . GLU A 1 1017 ? -2.731 -11.346 -14.880 1.00 90.44 1017 GLU A N 1
ATOM 7880 C CA . GLU A 1 1017 ? -2.656 -10.832 -13.509 1.00 90.44 1017 GLU A CA 1
ATOM 7881 C C . GLU A 1 1017 ? -3.074 -9.358 -13.386 1.00 90.44 1017 GLU A C 1
ATOM 7883 O O . GLU A 1 1017 ? -2.963 -8.781 -12.307 1.00 90.44 1017 GLU A O 1
ATOM 7888 N N . ASN A 1 1018 ? -3.529 -8.738 -14.481 1.00 91.00 1018 ASN A N 1
ATOM 7889 C CA . ASN A 1 1018 ? -3.840 -7.317 -14.575 1.00 91.00 1018 ASN A CA 1
ATOM 7890 C C . ASN A 1 1018 ? -2.737 -6.435 -13.965 1.00 91.00 1018 ASN A C 1
ATOM 7892 O O . ASN A 1 1018 ? -2.991 -5.668 -13.036 1.00 91.00 1018 ASN A O 1
ATOM 7896 N N . LYS A 1 1019 ? -1.502 -6.553 -14.471 1.00 91.25 1019 LYS A N 1
ATOM 7897 C CA . LYS A 1 1019 ? -0.314 -5.845 -13.952 1.00 91.25 1019 LYS A CA 1
ATOM 7898 C C . LYS A 1 1019 ? 0.230 -4.724 -14.857 1.00 91.25 1019 LYS A C 1
ATOM 7900 O O . LYS A 1 1019 ? 1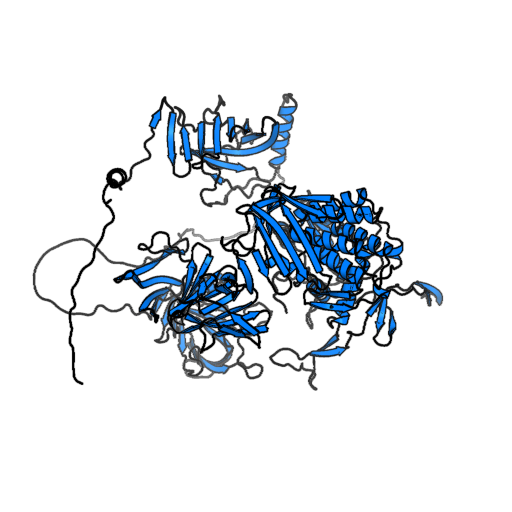.229 -4.108 -14.506 1.00 91.25 1019 LYS A O 1
ATOM 7905 N N . PHE A 1 1020 ? -0.408 -4.408 -15.988 1.00 94.06 1020 PHE A N 1
ATOM 7906 C CA . PHE A 1 1020 ? -0.015 -3.264 -16.838 1.00 94.06 1020 PHE A CA 1
ATOM 7907 C C . PHE A 1 1020 ? -0.368 -1.902 -16.214 1.00 94.06 1020 PHE A C 1
ATOM 7909 O O . PHE A 1 1020 ? -1.413 -1.797 -15.581 1.00 94.06 1020 PHE A O 1
ATOM 7916 N N . PRO A 1 1021 ? 0.389 -0.819 -16.433 1.00 94.81 1021 PRO A N 1
ATOM 7917 C CA . PRO A 1 1021 ? 1.489 -0.710 -17.386 1.00 94.81 1021 PRO A CA 1
ATOM 7918 C C . PRO A 1 1021 ? 2.842 -1.249 -16.889 1.00 94.81 1021 PRO A C 1
ATOM 7920 O O . PRO A 1 1021 ? 3.000 -1.520 -15.702 1.00 94.81 1021 PRO A O 1
ATOM 7923 N N . HIS A 1 1022 ? 3.810 -1.433 -17.794 1.00 93.69 1022 HIS A N 1
ATOM 7924 C CA . HIS A 1 1022 ? 5.205 -1.810 -17.493 1.00 93.69 1022 HIS A CA 1
ATOM 7925 C C . HIS A 1 1022 ? 6.182 -0.960 -18.307 1.00 93.69 1022 HIS A C 1
ATOM 7927 O O . HIS A 1 1022 ? 5.994 -0.823 -19.511 1.00 93.69 1022 HIS A O 1
ATOM 7933 N N . GLY A 1 1023 ? 7.250 -0.457 -17.686 1.00 91.31 1023 GLY A N 1
ATOM 7934 C CA . GLY A 1 1023 ? 8.315 0.219 -18.431 1.00 91.31 1023 GLY A CA 1
ATOM 7935 C C . GLY A 1 1023 ? 9.139 -0.763 -19.263 1.00 91.31 1023 GLY A C 1
ATOM 7936 O O . GLY A 1 1023 ? 9.336 -1.910 -18.859 1.00 91.31 1023 GLY A O 1
ATOM 7937 N N . ILE A 1 1024 ? 9.629 -0.327 -20.418 1.00 89.31 1024 ILE A N 1
ATOM 7938 C CA . ILE A 1 1024 ? 10.507 -1.108 -21.285 1.00 89.31 1024 ILE A CA 1
ATOM 7939 C C . ILE A 1 1024 ? 11.562 -0.216 -21.930 1.00 89.31 1024 ILE A C 1
ATOM 7941 O O . ILE A 1 1024 ? 11.255 0.808 -22.534 1.00 89.31 1024 ILE A O 1
ATOM 7945 N N . ALA A 1 1025 ? 12.824 -0.624 -21.817 1.00 84.75 1025 ALA A N 1
ATOM 7946 C CA . ALA A 1 1025 ? 13.913 0.019 -22.535 1.00 84.75 1025 ALA A CA 1
ATOM 7947 C C . ALA A 1 1025 ? 13.814 -0.266 -24.043 1.00 84.75 1025 ALA A C 1
ATOM 7949 O O . ALA A 1 1025 ? 13.709 -1.426 -24.450 1.00 84.75 1025 ALA A O 1
ATOM 7950 N N . THR A 1 1026 ? 13.906 0.780 -24.860 1.00 80.69 1026 THR A N 1
ATOM 7951 C CA . THR A 1 1026 ? 13.912 0.745 -26.330 1.00 80.69 1026 THR A CA 1
ATOM 7952 C C . THR A 1 1026 ? 15.143 1.492 -26.873 1.00 80.69 1026 THR A C 1
ATOM 7954 O O . THR A 1 1026 ? 15.970 2.015 -26.121 1.00 80.69 1026 THR A O 1
ATOM 7957 N N . MET A 1 1027 ? 15.356 1.459 -28.190 1.00 76.62 1027 MET A N 1
ATOM 7958 C CA . MET A 1 1027 ? 16.510 2.065 -28.879 1.00 76.62 1027 MET A CA 1
ATOM 7959 C C . MET A 1 1027 ? 17.881 1.698 -28.279 1.00 76.62 1027 MET A C 1
ATOM 7961 O O . MET A 1 1027 ? 18.737 2.555 -28.053 1.00 76.62 1027 MET A O 1
ATOM 7965 N N . GLY A 1 1028 ? 18.108 0.417 -27.981 1.00 70.69 1028 GLY A N 1
ATOM 7966 C CA . GLY A 1 1028 ? 19.372 -0.013 -27.372 1.00 70.69 1028 GLY A CA 1
ATOM 7967 C C . GLY A 1 1028 ? 19.573 0.480 -25.934 1.00 70.69 1028 GLY A C 1
ATOM 7968 O O . GLY A 1 1028 ? 20.717 0.574 -25.491 1.00 70.69 1028 GLY A O 1
ATOM 7969 N N . GLY A 1 1029 ? 18.493 0.839 -25.231 1.00 72.31 1029 GLY A N 1
ATOM 7970 C CA . GLY A 1 1029 ? 18.514 1.370 -23.865 1.00 72.31 1029 GLY A CA 1
ATOM 7971 C C . GLY A 1 1029 ? 18.699 2.884 -23.757 1.00 72.31 1029 GLY A C 1
ATOM 7972 O O . GLY A 1 1029 ? 18.875 3.382 -22.650 1.00 72.31 1029 GLY A O 1
ATOM 7973 N N . ILE A 1 1030 ? 18.687 3.609 -24.880 1.00 74.00 1030 ILE A N 1
ATOM 7974 C CA . ILE A 1 1030 ? 18.792 5.079 -24.909 1.00 74.00 1030 ILE A CA 1
ATOM 7975 C C . ILE A 1 1030 ? 17.422 5.733 -24.670 1.00 74.00 1030 ILE A C 1
ATOM 7977 O O . ILE A 1 1030 ? 17.357 6.860 -24.185 1.00 74.00 1030 ILE A O 1
ATOM 7981 N N . HIS A 1 1031 ? 16.340 5.019 -24.982 1.00 80.44 1031 HIS A N 1
ATOM 7982 C CA . HIS A 1 1031 ? 14.965 5.471 -24.812 1.00 80.44 1031 HIS A CA 1
ATOM 7983 C C . HIS A 1 1031 ? 14.166 4.460 -23.980 1.00 80.44 1031 HIS A C 1
ATOM 7985 O O . HIS A 1 1031 ? 14.586 3.313 -23.789 1.00 80.44 1031 HIS A O 1
ATOM 7991 N N . VAL A 1 1032 ? 13.025 4.893 -23.453 1.00 85.50 1032 VAL A N 1
ATOM 7992 C CA . VAL A 1 1032 ? 12.124 4.071 -22.645 1.00 85.50 1032 VAL A CA 1
ATOM 7993 C C . VAL A 1 1032 ? 10.702 4.376 -23.069 1.00 85.50 1032 VAL A C 1
ATOM 7995 O O . VAL A 1 1032 ? 10.382 5.529 -23.317 1.00 85.50 1032 VAL A O 1
ATOM 7998 N N . GLN A 1 1033 ? 9.881 3.334 -23.149 1.00 88.81 1033 GLN A N 1
ATOM 7999 C CA . GLN A 1 1033 ? 8.444 3.425 -23.388 1.00 88.81 1033 GLN A CA 1
ATOM 8000 C C . GLN A 1 1033 ? 7.694 2.597 -22.341 1.00 88.81 1033 GLN A C 1
ATOM 8002 O O . GLN A 1 1033 ? 8.288 1.841 -21.564 1.00 88.81 1033 GLN A O 1
ATOM 8007 N N . THR A 1 1034 ? 6.373 2.695 -22.349 1.00 92.75 1034 THR A N 1
ATOM 8008 C CA . THR A 1 1034 ? 5.475 1.970 -21.459 1.00 92.75 1034 THR A CA 1
ATOM 8009 C C . THR A 1 1034 ? 4.598 0.998 -22.241 1.00 92.75 1034 THR A C 1
ATOM 8011 O O . THR A 1 1034 ? 3.914 1.359 -23.194 1.00 92.75 1034 THR A O 1
ATOM 8014 N N . ILE A 1 1035 ? 4.553 -0.256 -21.799 1.00 94.19 1035 ILE A N 1
ATOM 8015 C CA . ILE A 1 1035 ? 3.620 -1.267 -22.296 1.00 94.19 1035 ILE A CA 1
ATOM 8016 C C . ILE A 1 1035 ? 2.297 -1.148 -21.544 1.00 94.19 1035 ILE A C 1
ATOM 8018 O O . ILE A 1 1035 ? 2.262 -1.311 -20.325 1.00 94.19 1035 ILE A O 1
ATOM 8022 N N . HIS A 1 1036 ? 1.201 -0.953 -22.274 1.00 94.31 1036 HIS A N 1
ATOM 8023 C CA . HIS A 1 1036 ? -0.141 -0.750 -21.721 1.00 94.31 1036 HIS A CA 1
ATOM 8024 C C . HIS A 1 1036 ? -1.084 -1.945 -21.855 1.00 94.31 1036 HIS A C 1
ATOM 8026 O O . HIS A 1 1036 ? -2.068 -2.031 -21.111 1.00 94.31 1036 HIS A O 1
ATOM 8032 N N . ASP A 1 1037 ? -0.855 -2.810 -22.841 1.00 94.50 1037 ASP A N 1
ATOM 8033 C CA . ASP A 1 1037 ? -1.633 -4.028 -23.074 1.00 94.50 1037 ASP A CA 1
ATOM 8034 C C . ASP A 1 1037 ? -0.911 -4.951 -24.069 1.00 94.50 1037 ASP A C 1
ATOM 8036 O O . ASP A 1 1037 ? 0.009 -4.530 -24.773 1.00 94.50 1037 ASP A O 1
ATOM 8040 N N . VAL A 1 1038 ? -1.369 -6.199 -24.170 1.00 95.88 1038 VAL A N 1
ATOM 8041 C CA . VAL A 1 1038 ? -0.991 -7.133 -25.236 1.00 95.88 1038 VAL A CA 1
ATOM 8042 C C . VAL A 1 1038 ? -2.195 -7.861 -25.816 1.00 95.88 1038 VAL A C 1
ATOM 8044 O O . VAL A 1 1038 ? -3.150 -8.173 -25.110 1.00 95.88 1038 VAL A O 1
ATOM 8047 N N . THR A 1 1039 ? -2.177 -8.187 -27.102 1.00 95.31 1039 THR A N 1
ATOM 8048 C CA . THR A 1 1039 ? -3.247 -8.963 -27.740 1.00 95.31 1039 THR A CA 1
ATOM 8049 C C . THR A 1 1039 ? -2.697 -9.873 -28.827 1.00 95.31 1039 THR A C 1
ATOM 8051 O O . THR A 1 1039 ? -1.685 -9.560 -29.444 1.00 95.31 1039 THR A O 1
ATOM 8054 N N . ARG A 1 1040 ? -3.349 -11.010 -29.082 1.00 93.62 1040 ARG A N 1
ATOM 8055 C CA . ARG A 1 1040 ? -3.005 -11.855 -30.233 1.00 93.62 1040 ARG A CA 1
ATOM 8056 C C . ARG A 1 1040 ? -3.764 -11.366 -31.462 1.00 93.62 1040 ARG A C 1
ATOM 8058 O O . ARG A 1 1040 ? -4.990 -11.258 -31.433 1.00 93.62 1040 ARG A O 1
ATOM 8065 N N . GLY A 1 1041 ? -3.036 -11.074 -32.533 1.00 89.94 1041 GLY A N 1
ATOM 8066 C CA . GLY A 1 1041 ? -3.614 -10.716 -33.821 1.00 89.94 1041 GLY A CA 1
ATOM 8067 C C . GLY A 1 1041 ? -4.218 -11.919 -34.543 1.00 89.94 1041 GLY A C 1
ATOM 8068 O O . GLY A 1 1041 ? -4.007 -13.076 -34.174 1.00 89.94 1041 GLY A O 1
ATOM 8069 N N . LYS A 1 1042 ? -4.957 -11.649 -35.626 1.00 88.31 1042 LYS A N 1
ATOM 8070 C CA . LYS A 1 1042 ? -5.527 -12.698 -36.498 1.00 88.31 1042 LYS A CA 1
ATOM 8071 C C . LYS A 1 1042 ? -4.458 -13.539 -37.204 1.00 88.31 1042 LYS A C 1
ATOM 8073 O O . LYS A 1 1042 ? -4.747 -14.643 -37.648 1.00 88.31 1042 LYS A O 1
ATOM 8078 N N . ASP A 1 1043 ? -3.245 -13.013 -37.313 1.00 90.00 1043 ASP A N 1
ATOM 8079 C CA . ASP A 1 1043 ? -2.064 -13.681 -37.859 1.00 90.00 1043 ASP A CA 1
ATOM 8080 C C . ASP A 1 1043 ? -1.346 -14.577 -36.830 1.00 90.00 1043 ASP A C 1
ATOM 8082 O O . ASP A 1 1043 ? -0.327 -15.187 -37.148 1.00 90.00 1043 ASP A O 1
ATOM 8086 N N . GLY A 1 1044 ? -1.872 -14.667 -35.603 1.00 89.75 1044 GLY A N 1
ATOM 8087 C CA . GLY A 1 1044 ? -1.316 -15.463 -34.512 1.00 89.75 1044 GLY A CA 1
ATOM 8088 C C . GLY A 1 1044 ? -0.171 -14.789 -33.754 1.00 89.75 1044 GLY A C 1
ATOM 8089 O O . GLY A 1 1044 ? 0.278 -15.352 -32.755 1.00 89.75 1044 GLY A O 1
ATOM 8090 N N . LYS A 1 1045 ? 0.281 -13.599 -34.175 1.00 92.56 1045 LYS A N 1
ATOM 8091 C CA . LYS A 1 1045 ? 1.371 -12.871 -33.513 1.00 92.56 1045 LYS A CA 1
ATOM 8092 C C . LYS A 1 1045 ? 0.887 -12.144 -32.267 1.00 92.56 1045 LYS A C 1
ATOM 8094 O O . LYS A 1 1045 ? -0.265 -11.709 -32.198 1.00 92.56 1045 LYS A O 1
ATOM 8099 N N . LEU A 1 1046 ? 1.781 -11.974 -31.293 1.00 94.06 1046 LEU A N 1
ATOM 8100 C CA . LEU A 1 1046 ? 1.523 -11.115 -30.144 1.00 94.06 1046 LEU A CA 1
ATOM 8101 C C . LEU A 1 1046 ? 1.836 -9.657 -30.495 1.00 94.06 1046 LEU A C 1
ATOM 8103 O O . LEU A 1 1046 ? 2.974 -9.307 -30.819 1.00 94.06 1046 LEU A O 1
ATOM 8107 N N . TYR A 1 1047 ? 0.810 -8.826 -30.383 1.00 94.50 1047 TYR A N 1
ATOM 8108 C CA . TYR A 1 1047 ? 0.889 -7.381 -30.454 1.00 94.50 1047 TYR A CA 1
ATOM 8109 C C . TYR A 1 1047 ? 0.969 -6.795 -29.050 1.00 94.50 1047 TYR A C 1
ATOM 8111 O O . TYR A 1 1047 ? 0.303 -7.262 -28.125 1.00 94.50 1047 TYR A O 1
ATOM 8119 N N . VAL A 1 1048 ? 1.766 -5.750 -28.914 1.00 93.88 1048 VAL A N 1
ATOM 8120 C CA . VAL A 1 1048 ? 2.043 -5.018 -27.689 1.00 93.88 1048 VAL A CA 1
ATOM 8121 C C . VAL A 1 1048 ? 1.665 -3.566 -27.926 1.00 93.88 1048 VAL A C 1
ATOM 8123 O O . VAL A 1 1048 ? 2.016 -2.999 -28.955 1.00 93.88 1048 VAL A O 1
ATOM 8126 N N . LEU A 1 1049 ? 0.907 -2.991 -27.000 1.00 93.25 1049 LEU A N 1
ATOM 8127 C CA . LEU A 1 1049 ? 0.488 -1.599 -27.053 1.00 93.25 1049 LEU A CA 1
ATOM 8128 C C . LEU A 1 1049 ? 1.511 -0.737 -26.312 1.00 93.25 1049 LEU A C 1
ATOM 8130 O O . LEU A 1 1049 ? 1.563 -0.797 -25.082 1.00 93.25 1049 LEU A O 1
ATOM 8134 N N . LEU A 1 1050 ? 2.295 0.041 -27.055 1.00 90.12 1050 LEU A N 1
ATOM 8135 C CA . LEU A 1 1050 ? 3.237 1.024 -26.520 1.00 90.12 1050 LEU A CA 1
ATOM 8136 C C . LEU A 1 1050 ? 2.621 2.425 -26.499 1.00 90.12 1050 LEU A C 1
ATOM 8138 O O . LEU A 1 1050 ? 1.824 2.773 -27.378 1.00 90.12 1050 LEU A O 1
ATOM 8142 N N . ASP A 1 1051 ? 2.983 3.214 -25.491 1.00 86.81 1051 ASP A N 1
ATOM 8143 C CA . ASP A 1 1051 ? 2.736 4.653 -25.495 1.00 86.81 1051 ASP A CA 1
ATOM 8144 C C . ASP A 1 1051 ? 3.652 5.385 -26.479 1.00 86.81 1051 ASP A C 1
ATOM 8146 O O . ASP A 1 1051 ? 4.685 4.890 -26.934 1.00 86.81 1051 ASP A O 1
ATOM 8150 N N . ASN A 1 1052 ? 3.212 6.588 -26.824 1.00 72.88 1052 ASN A N 1
ATOM 8151 C CA . ASN A 1 1052 ? 3.945 7.509 -27.662 1.00 72.88 1052 ASN A CA 1
ATOM 8152 C C . ASN A 1 1052 ? 4.662 8.506 -26.742 1.00 72.88 1052 ASN A C 1
ATOM 8154 O O . ASN A 1 1052 ? 4.044 9.478 -26.320 1.00 72.88 1052 ASN A O 1
ATOM 8158 N N . GLN A 1 1053 ? 5.930 8.248 -26.411 1.00 70.25 1053 GLN A N 1
ATOM 8159 C CA . GLN A 1 1053 ? 6.724 9.173 -25.592 1.00 70.25 1053 GLN A CA 1
ATOM 8160 C C . GLN A 1 1053 ? 7.598 10.129 -26.415 1.00 70.25 1053 GLN A C 1
ATOM 8162 O O . GLN A 1 1053 ? 8.189 11.005 -25.811 1.00 70.25 1053 GLN A O 1
ATOM 8167 N N . HIS A 1 1054 ? 7.694 10.019 -27.750 1.00 66.75 1054 HIS A N 1
ATOM 8168 C CA . HIS A 1 1054 ? 8.425 10.996 -28.590 1.00 66.75 1054 HIS A CA 1
ATOM 8169 C C . HIS A 1 1054 ? 8.125 10.889 -30.107 1.00 66.75 1054 HIS A C 1
ATOM 8171 O O . HIS A 1 1054 ? 8.952 11.156 -30.979 1.00 66.75 1054 HIS A O 1
ATOM 8177 N N . GLY A 1 1055 ? 6.921 10.474 -30.477 1.00 53.38 1055 GLY A N 1
ATOM 8178 C CA . GLY A 1 1055 ? 6.476 10.317 -31.858 1.00 53.38 1055 GLY A CA 1
ATOM 8179 C C . GLY A 1 1055 ? 7.226 9.252 -32.654 1.00 53.38 1055 GLY A C 1
ATOM 8180 O O . GLY A 1 1055 ? 7.431 9.463 -33.856 1.00 53.38 1055 GLY A O 1
ATOM 8181 N N . GLU A 1 1056 ? 7.653 8.178 -31.993 1.00 62.28 1056 GLU A N 1
ATOM 8182 C CA . GLU A 1 1056 ? 8.486 7.124 -32.559 1.00 62.28 1056 GLU A CA 1
ATOM 8183 C C . GLU A 1 1056 ? 7.718 6.267 -33.576 1.00 62.28 1056 GLU A C 1
ATOM 8185 O O . GLU A 1 1056 ? 6.496 6.121 -33.564 1.00 62.28 1056 GLU A O 1
ATOM 8190 N N . SER A 1 1057 ? 8.451 5.646 -34.503 1.00 54.88 1057 SER A N 1
ATOM 8191 C CA . SER A 1 1057 ? 7.825 4.816 -35.549 1.00 54.88 1057 SER A CA 1
ATOM 8192 C C . SER A 1 1057 ? 7.116 3.557 -35.017 1.00 54.88 1057 SER A C 1
ATOM 8194 O O . SER A 1 1057 ? 6.354 2.933 -35.756 1.00 54.88 1057 SER A O 1
ATOM 8196 N N . THR A 1 1058 ? 7.361 3.185 -33.754 1.00 58.91 1058 THR A N 1
ATOM 8197 C CA . THR A 1 1058 ? 6.827 1.986 -33.087 1.00 58.91 1058 THR A CA 1
ATOM 8198 C C . THR A 1 1058 ? 5.693 2.265 -32.097 1.00 58.91 1058 THR A C 1
ATOM 8200 O O . THR A 1 1058 ? 5.358 1.385 -31.305 1.00 58.91 1058 THR A O 1
ATOM 8203 N N . ASP A 1 1059 ? 5.091 3.453 -32.137 1.00 70.56 1059 ASP A N 1
ATOM 8204 C CA . ASP A 1 1059 ? 3.985 3.821 -31.251 1.00 70.56 1059 ASP A CA 1
ATOM 8205 C C . ASP A 1 1059 ? 2.705 3.020 -31.529 1.00 70.56 1059 ASP A C 1
ATOM 8207 O O . ASP A 1 1059 ? 2.365 2.688 -32.671 1.00 70.56 1059 ASP A O 1
ATOM 8211 N N . GLY A 1 1060 ? 1.933 2.756 -30.473 1.00 84.31 1060 GLY A N 1
ATOM 8212 C CA . GLY A 1 1060 ? 0.686 2.011 -30.575 1.00 84.31 1060 GLY A CA 1
ATOM 8213 C C . GLY A 1 1060 ? 0.908 0.499 -30.628 1.00 84.31 1060 GLY A C 1
ATOM 8214 O O . GLY A 1 1060 ? 1.740 -0.050 -29.909 1.00 84.31 1060 GLY A O 1
ATOM 8215 N N . TRP A 1 1061 ? 0.093 -0.208 -31.413 1.00 90.62 1061 TRP A N 1
ATOM 8216 C CA . TRP A 1 1061 ? 0.180 -1.666 -31.515 1.00 90.62 1061 TRP A CA 1
ATOM 8217 C C . TRP A 1 1061 ? 1.348 -2.080 -32.414 1.00 90.62 1061 TRP A C 1
ATOM 8219 O O . TRP A 1 1061 ? 1.261 -1.970 -33.635 1.00 90.62 1061 TRP A O 1
ATOM 8229 N N . THR A 1 1062 ? 2.396 -2.628 -31.808 1.00 90.75 1062 THR A N 1
ATOM 8230 C CA . THR A 1 1062 ? 3.582 -3.183 -32.477 1.00 90.75 1062 THR A CA 1
ATOM 8231 C C . THR A 1 1062 ? 3.715 -4.676 -32.181 1.00 90.75 1062 THR A C 1
ATOM 8233 O O . THR A 1 1062 ? 3.074 -5.181 -31.261 1.00 90.75 1062 THR A O 1
ATOM 8236 N N . THR A 1 1063 ? 4.505 -5.430 -32.941 1.00 90.06 1063 THR A N 1
ATOM 8237 C CA . THR A 1 1063 ? 4.746 -6.851 -32.633 1.00 90.06 1063 THR A CA 1
ATOM 8238 C C . THR A 1 1063 ? 5.865 -7.029 -31.606 1.00 90.06 1063 THR A C 1
ATOM 8240 O O . THR A 1 1063 ? 6.800 -6.234 -31.525 1.00 90.06 1063 THR A O 1
ATOM 8243 N N . ILE A 1 1064 ? 5.818 -8.119 -30.836 1.00 87.12 1064 ILE A N 1
ATOM 8244 C CA . ILE A 1 1064 ? 6.888 -8.453 -29.879 1.00 87.12 1064 ILE A CA 1
ATOM 8245 C C . ILE A 1 1064 ? 8.272 -8.569 -30.551 1.00 87.12 1064 ILE A C 1
ATOM 8247 O O . ILE A 1 1064 ? 9.282 -8.171 -29.974 1.00 87.12 1064 ILE A O 1
ATOM 8251 N N . ASP A 1 1065 ? 8.311 -9.039 -31.801 1.00 84.44 1065 ASP A N 1
ATOM 8252 C CA . ASP A 1 1065 ? 9.535 -9.139 -32.602 1.00 84.44 1065 ASP A CA 1
ATOM 8253 C C . ASP A 1 1065 ? 10.092 -7.762 -32.987 1.00 84.44 1065 ASP A C 1
ATOM 8255 O O . ASP A 1 1065 ? 11.305 -7.587 -33.104 1.00 84.44 1065 ASP A O 1
ATOM 8259 N N . GLU A 1 1066 ? 9.224 -6.777 -33.221 1.00 84.00 1066 GLU A N 1
ATOM 8260 C CA . GLU A 1 1066 ? 9.627 -5.396 -33.502 1.00 84.00 1066 GLU A CA 1
ATOM 8261 C C . GLU A 1 1066 ? 10.181 -4.723 -32.252 1.00 84.00 1066 GLU A C 1
ATOM 8263 O O . GLU A 1 1066 ? 11.234 -4.094 -32.332 1.00 84.00 1066 GLU A O 1
ATOM 8268 N N . ILE A 1 1067 ? 9.563 -4.953 -31.090 1.00 83.12 1067 ILE A N 1
ATOM 8269 C CA . ILE A 1 1067 ? 10.119 -4.524 -29.801 1.00 83.12 1067 ILE A CA 1
ATOM 8270 C C . ILE A 1 1067 ? 11.500 -5.139 -29.594 1.00 83.12 1067 ILE A C 1
ATOM 8272 O O . ILE A 1 1067 ? 12.461 -4.418 -29.348 1.00 83.12 1067 ILE A O 1
ATOM 8276 N N . ALA A 1 1068 ? 11.645 -6.454 -29.767 1.00 80.38 1068 ALA A N 1
ATOM 8277 C CA . ALA A 1 1068 ? 12.931 -7.123 -29.592 1.00 80.38 1068 ALA A CA 1
ATOM 8278 C C . ALA A 1 1068 ? 14.043 -6.523 -30.476 1.00 80.38 1068 ALA A C 1
ATOM 8280 O O . ALA A 1 1068 ? 15.196 -6.444 -30.050 1.00 80.38 1068 ALA A O 1
ATOM 8281 N N . LYS A 1 1069 ? 13.704 -6.051 -31.685 1.00 80.12 1069 LYS A N 1
ATOM 8282 C CA . LYS A 1 1069 ? 14.646 -5.351 -32.574 1.00 80.12 1069 LYS A CA 1
ATOM 8283 C C . LYS A 1 1069 ? 15.020 -3.962 -32.066 1.00 80.12 1069 LYS A C 1
ATOM 8285 O O . LYS A 1 1069 ? 16.172 -3.577 -32.233 1.00 80.12 1069 LYS A O 1
ATOM 8290 N N . THR A 1 1070 ? 14.092 -3.210 -31.471 1.00 75.81 1070 THR A N 1
ATOM 8291 C CA . THR A 1 1070 ? 14.392 -1.870 -30.940 1.00 75.81 1070 THR A CA 1
ATOM 8292 C C . THR A 1 1070 ? 15.140 -1.928 -29.613 1.00 75.81 1070 THR A C 1
ATOM 8294 O O . THR A 1 1070 ? 15.953 -1.045 -29.347 1.00 75.81 1070 THR A O 1
ATOM 8297 N N . GLN A 1 1071 ? 14.945 -2.969 -28.796 1.00 72.31 1071 GLN A N 1
ATOM 8298 C CA . GLN A 1 1071 ? 15.701 -3.135 -27.550 1.00 72.31 1071 GLN A CA 1
ATOM 8299 C C . GLN A 1 1071 ? 17.206 -3.293 -27.801 1.00 72.31 1071 GLN A C 1
ATOM 8301 O O . GLN A 1 1071 ? 17.997 -2.907 -26.949 1.00 72.31 1071 GLN A O 1
ATOM 8306 N N . VAL A 1 1072 ? 17.622 -3.804 -28.965 1.00 66.44 1072 VAL A N 1
ATOM 8307 C CA . VAL A 1 1072 ? 19.023 -4.128 -29.268 1.00 66.44 1072 VAL A CA 1
ATOM 8308 C C . VAL A 1 1072 ? 19.657 -3.067 -30.167 1.00 66.44 1072 VAL A C 1
ATOM 8310 O O . VAL A 1 1072 ? 19.166 -2.757 -31.250 1.00 66.44 1072 VAL A O 1
ATOM 8313 N N . LYS A 1 1073 ? 20.815 -2.537 -29.761 1.00 62.62 1073 LYS A N 1
ATOM 8314 C CA . LYS A 1 1073 ? 21.620 -1.652 -30.617 1.00 62.62 1073 LYS A CA 1
ATOM 8315 C C . LYS A 1 1073 ? 22.188 -2.452 -31.802 1.00 62.62 1073 LYS A C 1
ATOM 8317 O O . LYS A 1 1073 ? 22.776 -3.513 -31.594 1.00 62.62 1073 LYS A O 1
ATOM 8322 N N . SER A 1 1074 ? 22.037 -1.971 -33.041 1.00 50.94 1074 SER A N 1
ATOM 8323 C CA . SER A 1 1074 ? 22.480 -2.717 -34.234 1.00 50.94 1074 SER A CA 1
ATOM 8324 C C . SER A 1 1074 ? 23.969 -3.092 -34.156 1.00 50.94 1074 SER A C 1
ATOM 8326 O O . SER A 1 1074 ? 24.799 -2.214 -33.918 1.00 50.94 1074 SER A O 1
ATOM 8328 N N . GLY A 1 1075 ? 24.310 -4.362 -34.406 1.00 50.56 1075 GLY A N 1
ATOM 8329 C CA . GLY A 1 1075 ? 25.699 -4.844 -34.470 1.00 50.56 1075 GLY A CA 1
ATOM 8330 C C . GLY A 1 1075 ? 26.207 -5.625 -33.249 1.00 50.56 1075 GLY A C 1
ATOM 8331 O O . GLY A 1 1075 ? 27.373 -6.008 -33.243 1.00 50.56 1075 GLY A O 1
ATOM 8332 N N . TYR A 1 1076 ? 25.366 -5.895 -32.244 1.00 50.84 1076 TYR A N 1
ATOM 8333 C CA . TYR A 1 1076 ? 25.712 -6.741 -31.093 1.00 50.84 1076 TYR A CA 1
ATOM 8334 C C . TYR A 1 1076 ? 25.078 -8.142 -31.204 1.00 50.84 1076 TYR A C 1
ATOM 8336 O O . TYR A 1 1076 ? 23.888 -8.262 -31.490 1.00 50.84 1076 TYR A O 1
ATOM 8344 N N . GLU A 1 1077 ? 25.860 -9.204 -30.963 1.00 45.75 1077 GLU A N 1
ATOM 8345 C CA . GLU A 1 1077 ? 25.336 -10.566 -30.759 1.00 45.75 1077 GLU A CA 1
ATOM 8346 C C . GLU A 1 1077 ? 24.613 -10.653 -29.407 1.00 45.75 1077 GLU A C 1
ATOM 8348 O O . GLU A 1 1077 ? 25.171 -10.269 -28.378 1.00 45.75 1077 GLU A O 1
ATOM 8353 N N . ILE A 1 1078 ? 23.383 -11.169 -29.411 1.00 48.47 1078 ILE A N 1
ATOM 8354 C CA . ILE A 1 1078 ? 22.498 -11.211 -28.241 1.00 48.47 1078 ILE A CA 1
ATOM 8355 C C . ILE A 1 1078 ? 22.700 -12.528 -27.479 1.00 48.47 1078 ILE A C 1
ATOM 8357 O O . ILE A 1 1078 ? 22.576 -13.601 -28.067 1.00 48.47 1078 ILE A O 1
ATOM 8361 N N . GLU A 1 1079 ? 22.899 -12.458 -26.161 1.00 44.94 1079 GLU A N 1
ATOM 8362 C CA . GLU A 1 1079 ? 22.543 -13.556 -25.252 1.00 44.94 1079 GLU A CA 1
ATOM 8363 C C . GLU A 1 1079 ? 21.254 -13.177 -24.501 1.00 44.94 1079 GLU A C 1
ATOM 8365 O O . GLU A 1 1079 ? 21.295 -12.325 -23.609 1.00 44.94 1079 GLU A O 1
ATOM 8370 N N . PRO A 1 1080 ? 20.088 -13.752 -24.854 1.00 47.50 1080 PRO A N 1
ATOM 8371 C CA . PRO A 1 1080 ? 18.848 -13.467 -24.145 1.00 47.50 1080 PRO A CA 1
ATOM 8372 C C . PRO A 1 1080 ? 18.925 -14.044 -22.728 1.00 47.50 1080 PRO A C 1
ATOM 8374 O O . PRO A 1 1080 ? 19.206 -15.231 -22.548 1.00 47.50 1080 PRO A O 1
ATOM 8377 N N . LYS A 1 1081 ? 18.639 -13.226 -21.710 1.00 51.25 1081 LYS A N 1
ATOM 8378 C CA . LYS A 1 1081 ? 18.468 -13.707 -20.336 1.00 51.25 1081 LYS A CA 1
ATOM 8379 C C . LYS A 1 1081 ? 17.101 -13.317 -19.805 1.00 51.25 1081 LYS A C 1
ATOM 8381 O O . LYS A 1 1081 ? 16.680 -12.174 -19.896 1.00 51.25 1081 LYS A O 1
ATOM 8386 N N . ILE A 1 1082 ? 16.424 -14.294 -19.211 1.00 49.00 1082 ILE A N 1
ATOM 8387 C CA . ILE A 1 1082 ? 15.167 -14.091 -18.495 1.00 49.00 1082 ILE A CA 1
ATOM 8388 C C . ILE A 1 1082 ? 15.536 -13.753 -17.048 1.00 49.00 1082 ILE A C 1
ATOM 8390 O O . ILE A 1 1082 ? 16.003 -14.630 -16.314 1.00 49.00 1082 ILE A O 1
ATOM 8394 N N . ARG A 1 1083 ? 15.369 -12.495 -16.621 1.00 50.50 1083 ARG A N 1
ATOM 8395 C CA . ARG A 1 1083 ? 15.516 -12.137 -15.200 1.00 50.50 1083 ARG A CA 1
ATOM 8396 C C . ARG A 1 1083 ? 14.211 -12.474 -14.462 1.00 50.50 1083 ARG A C 1
ATOM 8398 O O . ARG A 1 1083 ? 13.119 -12.193 -14.952 1.00 50.50 1083 ARG A O 1
ATOM 8405 N N . ARG A 1 1084 ? 14.303 -13.149 -13.304 1.00 37.44 1084 ARG A N 1
ATOM 8406 C CA . ARG A 1 1084 ? 13.128 -13.489 -12.471 1.00 37.44 1084 ARG A CA 1
ATOM 8407 C C . ARG A 1 1084 ? 12.474 -12.210 -11.936 1.00 37.44 1084 ARG A C 1
ATOM 8409 O O . ARG A 1 1084 ? 13.173 -11.323 -11.459 1.00 37.44 1084 ARG A O 1
ATOM 8416 N N . TRP A 1 1085 ? 11.141 -12.205 -11.974 1.00 39.31 1085 TRP A N 1
ATOM 8417 C CA . TRP A 1 1085 ? 10.222 -11.137 -11.551 1.00 39.31 1085 TRP A CA 1
ATOM 8418 C C . TRP A 1 1085 ? 10.402 -10.675 -10.097 1.00 39.31 1085 TRP A C 1
ATOM 8420 O O . TRP A 1 1085 ? 10.083 -9.538 -9.772 1.00 39.31 1085 TRP A O 1
ATOM 8430 N N . ASP A 1 1086 ? 10.959 -11.544 -9.255 1.00 33.47 1086 ASP A N 1
ATOM 8431 C CA . ASP A 1 1086 ? 11.060 -11.353 -7.813 1.00 33.47 1086 ASP A CA 1
ATOM 8432 C C . ASP A 1 1086 ? 12.533 -11.279 -7.402 1.00 33.47 1086 ASP A C 1
ATOM 8434 O O . ASP A 1 1086 ? 13.076 -12.208 -6.801 1.00 33.47 1086 ASP A O 1
ATOM 8438 N N . ARG A 1 1087 ? 13.227 -10.193 -7.750 1.00 30.38 1087 ARG A N 1
ATOM 8439 C CA . ARG A 1 1087 ? 14.403 -9.809 -6.964 1.00 30.38 1087 ARG A CA 1
ATOM 8440 C C . ARG A 1 1087 ? 13.906 -8.960 -5.793 1.00 30.38 1087 ARG A C 1
ATOM 8442 O O . ARG A 1 1087 ? 13.523 -7.817 -6.030 1.00 30.38 1087 ARG A O 1
ATOM 8449 N N . PRO A 1 1088 ? 13.917 -9.475 -4.548 1.00 26.89 1088 PRO A N 1
ATOM 8450 C CA . PRO A 1 1088 ? 13.980 -8.588 -3.401 1.00 26.89 1088 PRO A CA 1
ATOM 8451 C C . PRO A 1 1088 ? 15.253 -7.754 -3.555 1.00 26.89 1088 PRO A C 1
ATOM 8453 O O . PRO A 1 1088 ? 16.297 -8.301 -3.924 1.00 26.89 1088 PRO A O 1
ATOM 8456 N N . ASP A 1 1089 ? 15.105 -6.453 -3.328 1.00 30.11 1089 ASP A N 1
ATOM 8457 C CA . ASP A 1 1089 ? 16.130 -5.411 -3.281 1.00 30.11 1089 ASP A CA 1
ATOM 8458 C C . ASP A 1 1089 ? 17.579 -5.936 -3.208 1.00 30.11 1089 ASP A C 1
ATOM 8460 O O . ASP A 1 1089 ? 17.981 -6.594 -2.241 1.00 30.11 1089 ASP A O 1
ATOM 8464 N N . LYS A 1 1090 ? 18.377 -5.613 -4.231 1.00 23.64 1090 LYS A N 1
ATOM 8465 C CA . LYS A 1 1090 ? 19.837 -5.590 -4.115 1.00 23.64 1090 LYS A CA 1
ATOM 8466 C C . LYS A 1 1090 ? 20.321 -4.160 -4.042 1.00 23.64 1090 LYS A C 1
ATOM 8468 O O . LYS A 1 1090 ? 19.885 -3.379 -4.915 1.00 23.64 1090 LYS A O 1
#

Mean predicted aligned error: 20.92 Å

Foldseek 3Di:
DDDDDDDDDDDDDDDDDDDDDDDDDPDDVVVVVVVPPDDDDDDDQDFDDDPQWTWGDDPQWIFIAHNVLATQWIAGPVRQWIKGFDQPDPVDSQDTQWIAIPVFKIKGWDAADDDPNHFDDDPNFGWTKIFIDGNNHTPDIFIWGFHADSVRWTWTFTDDFDDFDGDIFTATSVRDGDDDDDDGDPDDDDDDDDTPVVSVVVSVVCVVVVDDDDDDDDDDDDDDDDDDDDDDDDDDDDDDDDDDDDDDDDDDDDDDDDDDDDDDDDDDDDDDDDPPLQWFADQQFIWGADPVLATQWFAGPVRQWIKGFDQPDPVDRQDGQWIDISLFKIWGFDFADDDPNHFDAFPNFTWTKTFMATNVRHTPGIAIWTFGADSLGWTKTARPDDPDDPDRRIFTAHSNRDTDDPVRVVCSQQQARGWDWDWAAAPQRKIWIFTDRNQRGQWIWIWDDDPNDTDIWIWGQDPQATDTPVDPPWHWHPWGQDPQRKTWTATPVRWIKIAHRHLKIWIDDPLKIFIAHNVRHTAKIADNVRWIKGFDDDVQDTQKMWTADPNDIWIKGADPVDRQWIDTPPDIFGFAPWHADPQGWIWGAGPVRWIWIQGGLRWIFTADPVRATAWIDDDFKIWGWDDDVPATAKIWIWGQAPLGIDIWIWGDPPSFWTWGDDPNDIFIWGFPAGQDNQRKTWIAGPVRDIDIDHPVVRVCVNVVVFFPDPWLVRLLVLLLVLCVVLVHDSVLLVVLVVLLVVLCVLQVADRRLNSLLSRLLSCLSPPPADAPQDDNVRSSQLSSVLSVCLSCLLLAAPAPALQQLQNQLLSCCSRHRSNLLSQQSSCCSRYCWDQFPVRDIFRADSQQQPDDPQQVVQDPVCSNPNGHHNSSSSRRQRLLLCCQLVQVPFDWDFDADPVRHFDDDPNHGDIDGPGRRNQKHWGFADWDKDWDWDQPPVRDTDIDIDTAGRIWIQGNVRDTDRPPPRHSPDANVSSQVSSCRRNVGGAAEFHAWDADVVHATEGAADDPVNQVVCVVVSPDWYKYQFQRNSGIWIWGHWDQDPVRFIWTATRDHRVDPQHGTDTSVVRVVGSRHPPGDYDYDHDDPDDDDD

Solvent-accessible surface area (backbone atoms only — not comparable to full-atom values): 62506 Å² total; per-residue (Å²): 133,83,90,84,86,84,91,84,89,85,88,83,90,88,86,85,88,82,81,91,86,85,88,87,90,84,68,77,74,66,61,66,66,69,75,77,79,81,82,96,66,98,74,77,88,74,66,53,77,58,95,57,30,40,42,48,79,54,94,58,18,41,38,35,20,42,82,85,58,47,69,37,36,32,26,16,64,85,68,83,37,40,37,40,45,38,54,78,37,91,88,45,68,86,40,73,37,32,38,30,42,69,87,39,35,38,39,37,56,70,50,66,41,60,56,96,88,37,72,36,64,59,99,86,42,59,29,30,30,31,38,36,22,50,78,85,41,82,76,49,77,49,47,27,36,72,50,69,48,88,86,66,44,33,40,45,27,74,70,70,94,60,98,88,65,75,72,68,44,51,25,51,61,66,67,48,79,61,77,93,75,84,68,81,87,88,82,78,94,74,81,92,76,86,61,74,67,62,56,56,52,55,56,53,57,47,65,78,63,78,64,85,87,83,85,84,88,80,90,81,90,81,88,84,86,85,80,83,85,87,86,86,82,87,90,86,84,90,84,87,84,88,81,82,89,84,78,86,85,77,83,88,75,89,88,88,90,86,91,86,87,88,85,86,85,84,87,86,89,77,90,82,79,79,77,67,92,40,64,43,82,52,93,46,14,38,38,31,42,51,98,85,61,42,62,33,34,30,27,12,74,86,62,76,36,35,43,39,47,39,56,79,39,89,92,43,65,86,43,60,38,29,39,33,42,63,87,48,39,35,36,34,54,76,47,65,41,63,56,95,88,37,71,38,67,56,97,90,38,61,26,32,30,25,40,29,24,36,79,88,69,47,80,75,49,73,52,60,22,30,64,48,68,42,70,45,56,45,37,34,44,26,65,63,58,60,91,48,98,86,54,73,36,50,48,43,21,45,32,55,68,48,77,50,53,70,69,54,49,48,51,38,61,46,52,26,75,48,82,44,79,49,74,50,68,28,68,73,65,35,34,39,40,35,40,22,26,51,79,40,66,51,33,36,38,41,34,38,76,54,96,92,36,83,43,78,44,56,31,37,66,56,97,90,27,29,37,26,89,92,43,78,88,53,42,33,30,80,61,43,78,45,93,83,55,27,40,34,30,23,42,86,85,67,38,34,39,36,39,39,40,74,31,25,34,40,42,35,49,93,67,22,40,40,34,24,38,58,85,71,44,81,34,34,37,33,43,65,86,68,30,31,41,37,54,38,65,61,86,93,45,69,45,32,39,37,41,33,51,94,84,46,75,48,53,40,38,50,42,94,90,39,85,35,38,33,36,38,98,94,45,77,47,52,38,41,78,60,43,78,48,97,80,54,21,38,36,24,24,41,86,87,64,35,45,32,39,33,41,70,83,64,36,40,28,34,24,47,98,86,72,43,60,36,35,35,40,50,97,42,22,37,39,38,42,40,70,60,88,92,32,48,34,33,41,37,41,37,27,50,27,96,90,50,73,45,78,48,61,36,38,22,91,82,43,40,48,35,35,31,79,55,97,92,39,80,45,60,33,38,57,71,35,74,66,36,91,80,51,31,29,24,31,21,46,89,86,67,52,79,45,73,52,49,55,72,53,40,47,32,34,26,70,67,76,36,51,91,50,97,38,42,69,54,11,48,51,53,23,51,51,40,37,53,77,69,71,51,61,61,72,59,48,52,54,30,53,56,36,33,62,50,43,34,68,71,46,68,51,54,59,69,40,54,17,26,18,31,38,27,38,26,46,48,61,64,54,86,71,82,26,84,75,36,55,76,69,53,32,46,51,34,40,53,41,41,47,43,33,40,31,40,34,63,56,49,29,34,23,96,47,62,39,32,56,44,42,38,41,49,33,44,30,22,56,70,33,38,24,55,41,27,40,48,52,25,37,36,50,48,65,33,32,40,71,35,57,83,71,50,76,34,81,50,59,64,49,30,60,48,74,53,78,41,34,70,65,47,43,85,94,52,54,85,64,68,32,18,39,60,30,52,41,41,51,42,39,42,48,54,31,34,38,18,56,72,44,73,61,38,42,68,37,72,40,58,44,98,88,67,48,74,39,59,59,97,85,38,70,36,66,40,82,69,41,86,33,40,56,38,39,57,29,51,48,83,59,48,80,47,72,49,77,44,68,44,100,85,70,46,80,45,75,50,73,47,72,44,71,35,56,28,33,28,40,75,87,67,51,79,39,76,35,68,94,68,30,86,78,71,48,69,67,51,34,29,50,48,29,20,41,60,74,64,46,74,52,62,65,36,47,41,67,44,62,53,94,96,52,70,56,33,39,38,69,85,44,70,70,58,52,53,48,37,57,76,68,61,57,57,54,31,35,34,37,25,66,41,45,79,41,36,37,33,38,64,51,71,49,72,47,98,87,71,45,52,31,35,30,31,38,40,43,70,78,54,98,65,45,36,78,33,44,50,70,56,50,59,55,35,37,47,53,90,92,66,83,80,54,87,43,86,75,73,93,79,69,76,88,130

Radius of gyration: 39.64 Å; Cα contacts (8 Å, |Δi|>4): 2038; chains: 1; bounding box: 98×111×126 Å

Nearest PDB structures (foldseek):
  4bxr-assembly2_B  TM=3.179E-01  e=3.782E-04  Danio rerio
  8hmf-assembly1_E  TM=1.236E-01  e=4.568E-04  Tetrahymena thermophila
  6ks8-assembly1_D  TM=2.690E-01  e=6.314E+00  Saccharomyces cerevisiae S288C